Protein AF-A0A8K1D877-F1 (afdb_monomer)

Solvent-accessible surface area (backbone atoms only — not comparable to full-atom values): 54722 Å² total; per-residue (Å²): 32,33,74,72,31,41,47,39,57,53,47,48,27,34,42,52,29,28,50,46,34,43,74,46,69,36,62,31,89,63,47,50,60,49,40,34,70,77,70,68,47,52,40,46,71,56,49,78,71,59,53,46,71,58,50,52,65,53,57,75,64,58,88,45,86,61,48,51,49,25,51,29,49,63,56,64,44,43,56,71,82,34,34,56,49,47,17,47,48,50,54,45,51,49,53,48,30,50,50,50,29,53,50,33,47,49,52,44,62,64,46,69,82,49,94,52,66,66,64,50,46,55,41,47,54,51,29,38,58,45,70,67,58,61,75,90,59,54,83,60,96,87,61,85,58,64,77,42,53,55,41,44,49,58,55,45,62,58,44,65,74,62,65,67,87,73,83,68,68,56,49,64,51,40,53,52,52,18,71,72,19,53,81,30,20,35,37,21,84,48,57,48,66,64,51,52,62,50,90,53,44,63,30,38,42,83,52,85,90,55,70,70,42,46,28,79,54,58,70,46,78,52,76,48,36,25,72,36,71,68,47,48,49,45,30,52,48,27,35,68,65,43,4,49,61,46,34,71,38,84,66,40,47,76,50,68,27,90,50,52,77,40,76,67,86,87,84,90,88,76,82,85,89,75,100,72,81,92,74,95,51,44,38,43,34,46,38,36,37,41,41,40,50,64,23,20,47,63,59,52,81,89,50,57,41,61,13,72,70,51,47,50,54,54,47,54,50,47,55,55,65,73,69,63,90,67,94,78,61,67,81,52,45,60,49,49,51,49,46,29,68,41,26,27,44,25,38,63,36,22,61,26,28,30,21,32,37,43,34,43,38,29,33,38,49,52,52,57,76,95,48,44,69,61,50,49,54,52,45,52,53,52,42,54,48,52,52,41,34,25,71,37,58,65,83,86,85,70,88,84,71,77,92,82,87,87,64,81,76,82,48,68,46,80,47,76,76,82,94,76,84,77,59,49,42,40,35,37,63,52,67,46,38,26,54,80,84,58,77,29,51,64,61,26,55,52,40,36,75,68,34,59,81,31,32,17,52,43,24,37,33,78,44,67,47,46,50,46,54,40,40,66,68,67,40,58,86,77,39,100,50,45,76,54,50,27,45,53,52,50,53,38,50,31,71,78,48,74,49,77,74,80,71,59,76,60,60,42,41,57,52,47,50,48,55,50,54,58,49,55,58,56,54,65,70,60,74,99,63,87,49,73,65,62,55,51,53,51,48,55,50,48,51,52,47,26,69,62,52,76,38,61,62,51,49,35,72,50,45,64,60,31,64,54,54,45,57,50,55,52,50,42,56,50,48,48,67,80,56,66,51,95,58,46,69,59,51,36,54,52,52,41,66,74,34,62,73,53,53,80,73,34,94,81,58,78,64,55,71,63,55,52,56,63,56,72,63,82,85,89,88,84,88,90,84,87,90,58,69,68,63,44,51,48,52,47,51,56,51,51,54,50,60,53,48,66,62,51,49,20,37,35,17,49,46,22,36,55,49,33,20,44,53,49,36,55,49,40,40,73,70,37,74,59,52,52,75,57,52,67,48,35,47,51,43,49,54,50,51,47,64,72,66,68,45,64,69,58,51,50,42,37,62,77,37,46,71,64,39,53,49,52,51,43,39,50,52,46,50,57,56,42,68,35,94,85,41,48,47,60,52,40,31,34,48,36,24,59,50,52,54,51,50,51,54,47,20,48,53,51,21,43,63,76,48,63,87,61,85,72,78,75,63,53,58,48,53,31,49,54,42,29,34,56,61,30,56,90,73,39,83,56,65,71,73,76,58,46,83,57,60,82,52,93,69,86,51,59,66,58,54,48,49,59,49,53,55,51,50,52,53,47,52,61,48,30,42,55,71,33,77,73,71,66,76,82,78,39,91,51,44,34,39,51,60,47,43,60,72,54,44,36,33,77,57,53,39,94,71,31,49,39,52,26,71,47,68,49,60,87,59,85,81,62,48,39,58,96,73,54,42,41,14,40,82,63,57,36,53,42,90,99,50,54,22,24,29,69,56,32,60,26,39,43,36,68,41,91,49,67,48,66,59,93,90,53,71,82,38,40,37,63,48,43,45,79,69,35,80,77,46,45,48,48,54,81,59,74,43,79,83,64,60,55,43,60,40,29,49,55,56,73,46,37,70,59,52,25,63,75,55,72,33,37,69,40,82,94,13,47,76,56,73,75,37,71,70,51,47,72,66,58,21,49,65,52,56,82,74,114

Secondary structure (DSSP, 8-state):
----HHHHHHHHHHHHHHHHHHHTT--HHHHHHHHHHHH---SHHHHTT--HHHHHHHHTT-SSHHHHHHHHHHTTPPPTHHHHHHHHHHHHHHHHHHHHHHHHHHHHHHHTTSS-HHHHHHHHHHHHHHTT--GGGSPPTTS--HHHHHHHHHHHHHHHTT---PPPPPHHHHHHHGGGTGGGB-B--SS-HHHHS----B-BPPPTT--PBPPSSPPEEEEEEES-HHHHHHHHHHHHHTBHHHHH-GGGGGGT------SSS-----------------EEEEEEEEEEEEEEE---GGG-PBPHHHHHHHHHHHHHHTT--SS--HHHHHHHHHHHHHT-SEEEEE-EEEEEEEEEEEEEES--GGGHHHHHHHHHHHHHHHHHHHHHT--SS-TTSS-----SSS-EEEEPPSSSS--EEEEEEEEESSSTT--SHHHHHHHHHH-GGGPEEEE--SEEEEHHHHHHHH-TTS-TTHHHHHHHHHHHHHHHH-----THHHHHHHHHHHHHHHHHHHHTT--S---HHHHHHHHHHHHHHHHHHSSTHHIIIIITTSHHHHHHHHHHHHHHHHS--TTHHHHHHHHHHHHTTGGGGSTT-TTHHHHHHHHH------------SHHHHHHHHHHHHHHHHTTTHHHHHHHSSHHHHHHHHHHHHHH-GGGSSSHHHHHHHHHHHHHHHT-HHHHHHHHH-HHHHHHHHHHHHHHHHHTSTTTHHHHHHHHHHHHHHHHHHHHHHHHHHHHHT----SSHHHHHHHHHHHHHTTT----TTTTHHHHTS----HHHHHHHHHHHHHHHHHHHHHHTSS--STT-SS-HHHHHHHHT-----B-TTT-PBP--SSTT-SS-B--S-PPPGGGGT-B-TTSSBB----HHHHTTSS-EE-STT---EEGGGGGGG-TTTTTB---------HHHHHHHHHTHHHHHHHHT-BS-GGGPPPTTGGG--HHHHHHHHTT-

Organism: NCBI:txid364589

pLDDT: mean 72.4, std 18.06, range [22.2, 95.62]

Foldseek 3Di:
DQACLLVVVLVVQLVQVCCLCVVLPHHSVQQQVQLCVQPVRRGLVVLQVDAVLSVLLSVLVDPDPSSNQSSCVSSVVHPDVCVLVVLVVQLVLLVVLVVQLVVLLVVLVVCLVDDDQVVNVVSVVSNCVSVVPDPVLDDDPPDRCSVLSVLVVVVVVVVVVVLDDDDADFPLVLCCQFLNNLQQFAAAQFLDLCRRLDDADGFFDRFPPDHWTFDSHAKDKDKFKAFDPVLVVLLVSCQSRAFDSCSDHPCVCVSNDDRHDGDDDDDDDDDDDDPDDDDPKGKMKMKMKIDHFGTWDFADLQRGHTDPVLLVLLQVLLVVVVPDPDDPPPVLLVSLVVSCSHGRFKHFRDRWTKFKMKMKMKMKIRDDPVCVVVVVVVRVVVSSVLVSCLASSDDDPPPDPDDDDDDFDWDWTWDDDDDDDDMIMTITMDMNFFDGRRSRPVSRNVRRNNYSSRMHTRHRRDDIDGVLVSCVPHVVPSHPCSVVSSVSSVVSSCVVRVDPPCPLLPVLLVVLLVVLQVVVVVLLPDDLDQDPVVLVVLLVSQVVSCVSNVDSCSVQVRVQQDVSNLVNLVSNVVCCVVPPDPCNLVNLVSSCSSPPPSVVVHPDRPPVVVSVCSSPDDDDDDDDDDDDPPVVVVVVVLVVLLVLVSLVSSLLSSQLFVQLLVVLLVVCCVPPQCNPDALLSVVLVLLLVCLVVVDVVLVLCCLVPVLVSSLVVLVVVSQVVCPDPVNVVLVSSLVSLVVLLVQLLVLLVVLLVVLVPDPDQPCSQVSSLVSSCVSCVVRTPRDSVSCVVRRPDNPRDSPVVSVSSNVSSVVVSVVSSVVPVPDDQVSRPDGSSNVSSLRNAAFQDADPQASHGFPGRHYPDPAAGDDDAFAQSLSVLDDDPPALARGRDGLLQQLVDQAWDDDPPDDTHRSVPQLVVPPPSVRHDRHRDPDHQLSRLQVCLSCVVVSCVVNVGHCDDNNPRDPVSNPRDSVNRSVRSVVD

Sequence (980 aa):
MAWQEGTEEGDVKAQLLAEAFQKEGLDAGYWLPKVTQLLGIKCREALQNMEYKDYLKLECEVRHPWEKKALQKLLKITDDKASEELQNQNSEKMKQRQEVAKQALKDLTEMLNSQSQDAVREKAEILWKAMEIPKEFWPAPKKPLAGMLEGMQKQLEQQELSAGKRENIPDTEVLRRASGGLALQGIYRSSRPEDVLAKREQLLRVPEGFQLSGPEQGSLLERKEFSSSAAESTFTKSMEQLGFSMSVSAKASFWGINLGVGVDHSSSSQSQDTYQSHSEQSYFCTTMYQYIPLASCSFQRHQLLLSDVALQELQDMEQFLSFTQGEDTPPLLDRCERFFSRFGSHVNQGPLHFGGIFWWKASTKGFRDVQREEMKRQMCGALNNLVRNSYGGFLENAVEFLDVSISGSKASVLGRAGDSSHSTIQLSVINTGGPPDTASLPQWKTGLVSDNTTWCVIDRGFELIPVWDVILCNHRGDFKSVGQMSRALRDAYKELTDQSIATVFGKEIEIAVQEARDFMGTVKAWEVTVDEKKLLILMELKDHLNAKTRSPSVWINVCLSDKALQDFLVNTVRSCQESPPENTSSIKVMLRSLLDPHIYSVKDFPETSFIMQWIFKTEHPLPRSSKVSELGELIKTLQQMKEHIHAIEPALHREVYERTAKDIADDMQGKFPDFQGNRANLEVSILRYLAEQENFEYFKCYLMRPKEFFHKFIALQVQNYCSDESRRLEKFLDSSLNHLYRNILSALSLSTQIVKDRNDREDKVCLWLDEFCRELSEVISLPRSDLKGIEHQEVTDIEFLSSVMADNLAALRDRLKKEFSDADMSSFSRQPHTILAEHFSGCWEQCPFCGAVCTNPMWNHSGHHEVLFHHPRALMGTMWEKTDHLSIDICSNLVATKLKFRFDNGKWIRYKRYRDAGHPFSTWKIHSDSSMQAYWKWFVCHFRTQLEGLYNGKFQGKGEIPEAWRRITKQEALSELDKH

Nearest PDB structures (foldseek):
  4oej-assembly1_A-2  TM=5.749E-01  e=1.511E-08  Pleurotus ostreatus
  6sb5-assembly1_A  TM=3.803E-01  e=6.697E-01  Mus musculus

InterPro domains:
  IPR059914 Interferon-induced very large GTPase 1, N-terminal domain [PF26771] (14-145)
  IPR060179 Interferon-induced very large GTPase 1, C-terminal [PF26772] (843-977)

Mean predicted aligned error: 22.5 Å

Structure (mmCIF, N/CA/C/O backbone):
data_AF-A0A8K1D877-F1
#
_entry.id   AF-A0A8K1D877-F1
#
loop_
_atom_site.group_PDB
_atom_site.id
_atom_site.type_symbol
_atom_site.label_atom_id
_atom_site.label_alt_id
_atom_site.label_comp_id
_atom_site.label_asym_id
_atom_site.label_entity_id
_atom_site.label_seq_id
_atom_site.pdbx_PDB_ins_code
_atom_site.Cartn_x
_atom_site.Cartn_y
_atom_site.Cartn_z
_atom_site.occupancy
_atom_site.B_iso_or_equiv
_atom_site.auth_seq_id
_atom_site.auth_comp_id
_atom_site.auth_asym_id
_atom_site.auth_atom_id
_atom_site.pdbx_PDB_model_num
ATOM 1 N N . MET A 1 1 ? 17.914 -7.169 29.255 1.00 34.78 1 MET A N 1
ATOM 2 C CA . MET A 1 1 ? 17.276 -7.670 28.033 1.00 34.78 1 MET A CA 1
ATOM 3 C C . MET A 1 1 ? 15.766 -7.705 28.242 1.00 34.78 1 MET A C 1
ATOM 5 O O . MET A 1 1 ? 15.307 -8.622 28.873 1.00 34.78 1 MET A O 1
ATOM 9 N N . ALA A 1 2 ? 14.996 -6.695 27.816 1.00 38.03 2 ALA A N 1
ATOM 10 C CA . ALA A 1 2 ? 13.568 -6.866 27.481 1.00 38.03 2 ALA A CA 1
ATOM 11 C C . ALA A 1 2 ? 13.371 -6.351 26.048 1.00 38.03 2 ALA A C 1
ATOM 13 O O . ALA A 1 2 ? 13.753 -5.238 25.758 1.00 38.03 2 ALA A O 1
ATOM 14 N N . TRP A 1 3 ? 12.942 -7.202 25.132 1.00 28.45 3 TRP A N 1
ATOM 15 C CA . TRP A 1 3 ? 12.932 -7.030 23.672 1.00 28.45 3 TRP A CA 1
ATOM 16 C C . TRP A 1 3 ? 12.336 -8.413 23.002 1.00 28.45 3 TRP A C 1
ATOM 18 O O . TRP A 1 3 ? 13.445 -8.931 22.650 1.00 28.45 3 TRP A O 1
ATOM 28 N N . GLN A 1 4 ? 9.724 -9.281 22.640 1.00 34.22 4 GLN A N 1
ATOM 29 C CA . GLN A 1 4 ? 8.889 -10.336 21.976 1.00 34.22 4 GLN A CA 1
ATOM 30 C C . GLN A 1 4 ? 7.492 -9.776 22.143 1.00 34.22 4 GLN A C 1
ATOM 32 O O . GLN A 1 4 ? 6.767 -9.644 21.176 1.00 34.22 4 GLN A O 1
ATOM 37 N N . GLU A 1 5 ? 7.205 -9.248 23.332 1.00 31.19 5 GLU A N 1
ATOM 38 C CA . GLU A 1 5 ? 5.939 -8.653 23.728 1.00 31.19 5 GLU A CA 1
ATOM 39 C C . GLU A 1 5 ? 5.659 -7.253 23.119 1.00 31.19 5 GLU A C 1
ATOM 41 O O . GLU A 1 5 ? 4.508 -6.847 22.969 1.00 31.19 5 GLU A O 1
ATOM 46 N N . GLY A 1 6 ? 6.682 -6.565 22.590 1.00 32.41 6 GLY A N 1
ATOM 47 C CA . GLY A 1 6 ? 6.476 -5.453 21.647 1.00 32.41 6 GLY A CA 1
ATOM 48 C C . GLY A 1 6 ? 5.995 -5.898 20.264 1.00 32.41 6 GLY A C 1
ATOM 49 O O . GLY A 1 6 ? 5.381 -5.111 19.539 1.00 32.41 6 GLY A O 1
ATOM 50 N N . THR A 1 7 ? 6.224 -7.173 19.943 1.00 36.44 7 THR A N 1
ATOM 51 C CA . THR A 1 7 ? 5.429 -7.929 18.976 1.00 36.44 7 THR A CA 1
ATOM 52 C C . THR A 1 7 ? 4.108 -8.312 19.645 1.00 36.44 7 THR A C 1
ATOM 54 O O . THR A 1 7 ? 3.100 -7.809 19.179 1.00 36.44 7 THR A O 1
ATOM 57 N N . GLU A 1 8 ? 4.076 -9.080 20.749 1.00 37.72 8 GLU A N 1
ATOM 58 C CA . GLU A 1 8 ? 2.845 -9.686 21.303 1.00 37.72 8 GLU A CA 1
ATOM 59 C C . GLU A 1 8 ? 1.704 -8.733 21.663 1.00 37.72 8 GLU A C 1
ATOM 61 O O . GLU A 1 8 ? 0.570 -9.157 21.542 1.00 37.72 8 GLU A O 1
ATOM 66 N N . GLU A 1 9 ? 1.872 -7.458 22.019 1.00 37.50 9 GLU A N 1
ATOM 67 C CA . GLU A 1 9 ? 0.668 -6.607 22.134 1.00 37.50 9 GLU A CA 1
ATOM 68 C C . GLU A 1 9 ? 0.002 -6.422 20.761 1.00 37.50 9 GLU A C 1
ATOM 70 O O . GLU A 1 9 ? -1.220 -6.479 20.611 1.00 37.50 9 GLU A O 1
ATOM 75 N N . GLY A 1 10 ? 0.840 -6.224 19.742 1.00 46.88 10 GLY A N 1
ATOM 76 C CA . GLY A 1 10 ? 0.454 -6.189 18.342 1.00 46.88 10 GLY A CA 1
ATOM 77 C C . GLY A 1 10 ? 0.106 -7.569 17.793 1.00 46.88 10 GLY A C 1
ATOM 78 O O . GLY A 1 10 ? -0.756 -7.635 16.932 1.00 46.88 10 GLY A O 1
ATOM 79 N N . ASP A 1 11 ? 0.707 -8.645 18.303 1.00 46.72 11 ASP A N 1
ATOM 80 C CA . ASP A 1 11 ? 0.545 -10.023 17.835 1.00 46.72 11 ASP A CA 1
ATOM 81 C C . ASP A 1 11 ? -0.574 -10.762 18.574 1.00 46.72 11 ASP A C 1
ATOM 83 O O . ASP A 1 11 ? -1.133 -11.681 18.016 1.00 46.72 11 ASP A O 1
ATOM 87 N N . VAL A 1 12 ? -1.009 -10.313 19.753 1.00 49.41 12 VAL A N 1
ATOM 88 C CA . VAL A 1 12 ? -2.240 -10.725 20.452 1.00 49.41 12 VAL A CA 1
ATOM 89 C C . VAL A 1 12 ? -3.412 -9.903 19.940 1.00 49.41 12 VAL A C 1
ATOM 91 O O . VAL A 1 12 ? -4.479 -10.458 19.701 1.00 49.41 12 VAL A O 1
ATOM 94 N N . LYS A 1 13 ? -3.239 -8.603 19.656 1.00 56.50 13 LYS A N 1
ATOM 95 C CA . LYS A 1 13 ? -4.258 -7.840 18.914 1.00 56.50 13 LYS A CA 1
ATOM 96 C C . LYS A 1 13 ? -4.386 -8.344 17.471 1.00 56.50 13 LYS A C 1
ATOM 98 O O . LYS A 1 13 ? -5.515 -8.454 16.987 1.00 56.50 13 LYS A O 1
ATOM 103 N N . ALA A 1 14 ? -3.289 -8.760 16.832 1.00 54.41 14 ALA A N 1
ATOM 104 C CA . ALA A 1 14 ? -3.313 -9.434 15.537 1.00 54.41 14 ALA A CA 1
ATOM 105 C C . ALA A 1 14 ? -3.738 -10.910 15.636 1.00 54.41 14 ALA A C 1
ATOM 107 O O . ALA A 1 14 ? -4.421 -11.360 14.728 1.00 54.41 14 ALA A O 1
ATOM 108 N N . GLN A 1 15 ? -3.463 -11.654 16.712 1.00 62.28 15 GLN A N 1
ATOM 109 C CA . GLN A 1 15 ? -3.983 -13.017 16.907 1.00 62.28 15 GLN A CA 1
ATOM 110 C C . GLN A 1 15 ? -5.476 -12.988 17.212 1.00 62.28 15 GLN A C 1
ATOM 112 O O . GLN A 1 15 ? -6.205 -13.740 16.594 1.00 62.28 15 GLN A O 1
ATOM 117 N N . LEU A 1 16 ? -5.991 -12.077 18.040 1.00 69.62 16 LEU A N 1
ATOM 118 C CA . LEU A 1 16 ? -7.437 -11.885 18.222 1.00 69.62 16 LEU A CA 1
ATOM 119 C C . LEU A 1 16 ? -8.116 -11.472 16.908 1.00 69.62 16 LEU A C 1
ATOM 121 O O . LEU A 1 16 ? -9.245 -11.882 16.629 1.00 69.62 16 LEU A O 1
ATOM 125 N N . LEU A 1 17 ? -7.433 -10.671 16.087 1.00 68.81 17 LEU A N 1
ATOM 126 C CA . LEU A 1 17 ? -7.859 -10.330 14.732 1.00 68.81 17 LEU A CA 1
ATOM 127 C C . LEU A 1 17 ? -7.827 -11.575 13.819 1.00 68.81 17 LEU A C 1
ATOM 129 O O . LEU A 1 17 ? -8.792 -11.825 13.104 1.00 68.81 17 LEU A O 1
ATOM 133 N N . ALA A 1 18 ? -6.774 -12.392 13.892 1.00 67.44 18 ALA A N 1
ATOM 134 C CA . ALA A 1 18 ? -6.556 -13.610 13.112 1.00 67.44 18 ALA A CA 1
ATOM 135 C C . ALA A 1 18 ? -7.530 -14.724 13.488 1.00 67.44 18 ALA A C 1
ATOM 137 O O . ALA A 1 18 ? -8.081 -15.358 12.601 1.00 67.44 18 ALA A O 1
ATOM 138 N N . GLU A 1 19 ? -7.792 -14.924 14.775 1.00 75.19 19 GLU A N 1
ATOM 139 C CA . GLU A 1 19 ? -8.844 -15.771 15.321 1.00 75.19 19 GLU A CA 1
ATOM 140 C C . GLU A 1 19 ? -10.206 -15.312 14.823 1.00 75.19 19 GLU A C 1
ATOM 142 O O . GLU A 1 19 ? -11.042 -16.146 14.504 1.00 75.19 19 GLU A O 1
ATOM 147 N N . ALA A 1 20 ? -10.456 -14.001 14.740 1.00 71.06 20 ALA A N 1
ATOM 148 C CA . ALA A 1 20 ? -11.710 -13.498 14.196 1.00 71.06 20 ALA A CA 1
ATOM 149 C C . ALA A 1 20 ? -11.822 -13.821 12.693 1.00 71.06 20 ALA A C 1
ATOM 151 O O . ALA A 1 20 ? -12.843 -14.366 12.278 1.00 71.06 20 ALA A O 1
ATOM 152 N N . PHE A 1 21 ? -10.759 -13.606 11.907 1.00 72.19 21 PHE A N 1
ATOM 153 C CA . PHE A 1 21 ? -10.670 -14.071 10.516 1.00 72.19 21 PHE A CA 1
ATOM 154 C C . PHE A 1 21 ? -10.911 -15.594 10.407 1.00 72.19 21 PHE A C 1
ATOM 156 O O . PHE A 1 21 ? -11.867 -16.022 9.759 1.00 72.19 21 PHE A O 1
ATOM 163 N N . GLN A 1 22 ? -10.126 -16.412 11.109 1.00 70.56 22 GLN A N 1
ATOM 164 C CA . GLN A 1 22 ? -10.186 -17.879 11.097 1.00 70.56 22 GLN A CA 1
ATOM 165 C C . GLN A 1 22 ? -11.528 -18.434 11.592 1.00 70.56 22 GLN A C 1
ATOM 167 O O . GLN A 1 22 ? -12.012 -19.424 11.047 1.00 70.56 22 GLN A O 1
ATOM 172 N N . LYS A 1 23 ? -12.167 -17.794 12.577 1.00 77.62 23 LYS A N 1
ATOM 173 C CA . LYS A 1 23 ? -13.489 -18.173 13.103 1.00 77.62 23 LYS A CA 1
ATOM 174 C C . LYS A 1 23 ? -14.589 -18.075 12.048 1.00 77.62 23 LYS A C 1
ATOM 176 O O . LYS A 1 23 ? -15.545 -18.847 12.092 1.00 77.62 23 LYS A O 1
ATOM 181 N N . GLU A 1 24 ? -14.441 -17.160 11.097 1.00 69.31 24 GLU A N 1
ATOM 182 C CA . GLU A 1 24 ? -15.329 -17.039 9.939 1.00 69.31 24 GLU A CA 1
ATOM 183 C C . GLU A 1 24 ? -14.809 -17.812 8.710 1.00 69.31 24 GLU A C 1
ATOM 185 O O . GLU A 1 24 ? -15.444 -17.817 7.659 1.00 69.31 24 GLU A O 1
ATOM 190 N N . GLY A 1 25 ? -13.688 -18.529 8.855 1.00 66.81 25 GLY A N 1
ATOM 191 C CA . GLY A 1 25 ? -13.054 -19.364 7.831 1.00 66.81 25 GLY A CA 1
ATOM 192 C C . GLY A 1 25 ? -11.971 -18.660 7.009 1.00 66.81 25 GLY A C 1
ATOM 193 O O . GLY A 1 25 ? -11.380 -19.282 6.130 1.00 66.81 25 GLY A O 1
ATOM 194 N N . LEU A 1 26 ? -11.693 -17.380 7.267 1.00 70.81 26 LEU A N 1
ATOM 195 C CA . LEU A 1 26 ? -10.720 -16.593 6.511 1.00 70.81 26 LEU A CA 1
ATOM 196 C C . LEU A 1 26 ? -9.282 -16.925 6.916 1.00 70.81 26 LEU A C 1
ATOM 198 O O . LEU A 1 26 ? -8.920 -16.960 8.091 1.00 70.81 26 LEU A O 1
ATOM 202 N N . ASP A 1 27 ? -8.439 -17.097 5.905 1.00 76.12 27 ASP A N 1
ATOM 203 C CA . ASP A 1 27 ? -6.994 -17.278 6.035 1.00 76.12 27 ASP A CA 1
ATOM 204 C C . ASP A 1 27 ? -6.332 -16.012 6.600 1.00 76.12 27 ASP A C 1
ATOM 206 O O . ASP A 1 27 ? -6.022 -15.062 5.876 1.00 76.12 27 ASP A O 1
ATOM 210 N N . ALA A 1 28 ? -6.101 -16.007 7.911 1.00 67.12 28 ALA A N 1
ATOM 211 C CA . ALA A 1 28 ? -5.434 -14.908 8.595 1.00 67.12 28 ALA A CA 1
ATOM 212 C C . ALA A 1 28 ? -4.043 -14.586 8.021 1.00 67.12 28 ALA A C 1
ATOM 214 O O . ALA A 1 28 ? -3.682 -13.415 7.988 1.00 67.12 28 ALA A O 1
ATOM 215 N N . GLY A 1 29 ? -3.291 -15.574 7.518 1.00 65.19 29 GLY A N 1
ATOM 216 C CA . GLY A 1 29 ? -1.961 -15.349 6.935 1.00 65.19 29 GLY A CA 1
ATOM 217 C C . GLY A 1 29 ? -1.996 -14.466 5.684 1.00 65.19 29 GLY A C 1
ATOM 218 O O . GLY A 1 29 ? -1.035 -13.754 5.397 1.00 65.19 29 GLY A O 1
ATOM 219 N N . TYR A 1 30 ? -3.126 -14.451 4.976 1.00 70.38 30 TYR A N 1
ATOM 220 C CA . TYR A 1 30 ? -3.391 -13.529 3.875 1.00 70.38 30 TYR A CA 1
ATOM 221 C C . TYR A 1 30 ? -4.120 -12.254 4.321 1.00 70.38 30 TYR A C 1
ATOM 223 O O . TYR A 1 30 ? -3.775 -11.155 3.879 1.00 70.38 30 TYR A O 1
ATOM 231 N N . TRP A 1 31 ? -5.111 -12.379 5.208 1.00 75.56 31 TRP A N 1
ATOM 232 C CA . TRP A 1 31 ? -6.001 -11.271 5.551 1.00 75.56 31 TRP A CA 1
ATOM 233 C C . TRP A 1 31 ? -5.418 -10.278 6.567 1.00 75.56 31 TRP A C 1
ATOM 235 O O . TRP A 1 31 ? -5.614 -9.081 6.366 1.00 75.56 31 TRP A O 1
ATOM 245 N N . LEU A 1 32 ? -4.628 -10.696 7.570 1.00 71.12 32 LEU A N 1
ATOM 246 C CA . LEU A 1 32 ? -3.938 -9.763 8.487 1.00 71.12 32 LEU A CA 1
ATOM 247 C C . LEU A 1 32 ? -3.067 -8.750 7.729 1.00 71.12 32 LEU A C 1
ATOM 249 O O . LEU A 1 32 ? -3.300 -7.550 7.888 1.00 71.12 32 LEU A O 1
ATOM 253 N N . PRO A 1 33 ? -2.118 -9.177 6.864 1.00 66.81 33 PRO A N 1
ATOM 254 C CA . PRO A 1 33 ? -1.275 -8.237 6.133 1.00 66.81 33 PRO A CA 1
ATOM 255 C C . PRO A 1 33 ? -2.088 -7.276 5.268 1.00 66.81 33 PRO A C 1
ATOM 257 O O . PRO A 1 33 ? -1.764 -6.093 5.214 1.00 66.81 33 PRO A O 1
ATOM 260 N N . LYS A 1 34 ? -3.168 -7.743 4.627 1.00 67.56 34 LYS A N 1
ATOM 261 C CA . LYS A 1 34 ? -4.029 -6.901 3.783 1.00 67.56 34 LYS A CA 1
ATOM 262 C C . LYS A 1 34 ? -4.847 -5.889 4.573 1.00 67.56 34 LYS A C 1
ATOM 264 O O . LYS A 1 34 ? -4.922 -4.730 4.171 1.00 67.56 34 LYS A O 1
ATOM 269 N N . VAL A 1 35 ? -5.393 -6.286 5.713 1.00 70.75 35 VAL A N 1
ATOM 270 C CA . VAL A 1 35 ? -6.169 -5.420 6.611 1.00 70.75 35 VAL A CA 1
ATOM 271 C C . VAL A 1 35 ? -5.268 -4.369 7.257 1.00 70.75 35 VAL A C 1
ATOM 273 O O . VAL A 1 35 ? -5.590 -3.180 7.241 1.00 70.75 35 VAL A O 1
ATOM 276 N N . THR A 1 36 ? -4.077 -4.764 7.705 1.00 69.94 36 THR A N 1
ATOM 277 C CA . THR A 1 36 ? -3.060 -3.829 8.196 1.00 69.94 36 THR A CA 1
ATOM 278 C C . THR A 1 36 ? -2.547 -2.893 7.093 1.00 69.94 36 THR A C 1
ATOM 280 O O . THR A 1 36 ? -2.396 -1.701 7.344 1.00 69.94 36 THR A O 1
ATOM 283 N N . GLN A 1 37 ? -2.323 -3.382 5.867 1.00 62.22 37 GLN A N 1
ATOM 284 C CA . GLN A 1 37 ? -1.791 -2.588 4.748 1.00 62.22 37 GLN A CA 1
ATOM 285 C C . GLN A 1 37 ? -2.801 -1.588 4.166 1.00 62.22 37 GLN A C 1
ATOM 287 O O . GLN A 1 37 ? -2.418 -0.473 3.821 1.00 62.22 37 GLN A O 1
ATOM 292 N N . LEU A 1 38 ? -4.068 -1.981 4.007 1.00 48.78 38 LEU A N 1
ATOM 293 C CA . LEU A 1 38 ? -5.081 -1.177 3.308 1.00 48.78 38 LEU A CA 1
ATOM 294 C C . LEU A 1 38 ? -5.890 -0.271 4.242 1.00 48.78 38 LEU A C 1
ATOM 296 O O . LEU A 1 38 ? -6.444 0.730 3.782 1.00 48.78 38 LEU A O 1
ATOM 300 N N . LEU A 1 39 ? -5.973 -0.625 5.530 1.00 58.31 39 LEU A N 1
ATOM 301 C CA . LEU A 1 39 ? -6.818 0.048 6.524 1.00 58.31 39 LEU A CA 1
ATOM 302 C C . LEU A 1 39 ? -6.059 0.526 7.769 1.00 58.31 39 LEU A C 1
ATOM 304 O O . LEU A 1 39 ? -6.634 1.233 8.590 1.00 58.31 39 LEU A O 1
ATOM 308 N N . GLY A 1 40 ? -4.802 0.112 7.960 1.00 61.50 40 GLY A N 1
ATOM 309 C CA . GLY A 1 40 ? -4.055 0.361 9.199 1.00 61.50 40 GLY A CA 1
ATOM 310 C C . GLY A 1 40 ? -4.532 -0.466 10.403 1.00 61.50 40 GLY A C 1
ATOM 311 O O . GLY A 1 40 ? -4.009 -0.296 11.504 1.00 61.50 40 GLY A O 1
ATOM 312 N N . ILE A 1 41 ? -5.504 -1.366 10.220 1.00 71.94 41 ILE A N 1
ATOM 313 C CA . ILE A 1 41 ? -6.131 -2.117 11.312 1.00 71.94 41 ILE A CA 1
ATOM 314 C C . ILE A 1 41 ? -5.229 -3.270 11.761 1.00 71.94 41 ILE A C 1
ATOM 316 O O . ILE A 1 41 ? -4.844 -4.133 10.969 1.00 71.94 41 ILE A O 1
ATOM 320 N N . LYS A 1 42 ? -4.909 -3.265 13.060 1.00 61.25 42 LYS A N 1
ATOM 321 C CA . LYS A 1 42 ? -4.060 -4.255 13.747 1.00 61.25 42 LYS A CA 1
ATOM 322 C C . LYS A 1 42 ? -4.743 -4.928 14.948 1.00 61.25 42 LYS A C 1
ATOM 324 O O . LYS A 1 42 ? -4.117 -5.732 15.622 1.00 61.25 42 LYS A O 1
ATOM 329 N N . CYS A 1 43 ? -6.003 -4.595 15.237 1.00 68.44 43 CYS A N 1
ATOM 330 C CA . CYS A 1 43 ? -6.767 -5.168 16.346 1.00 68.44 43 CYS A CA 1
ATOM 331 C C . CYS A 1 43 ? -8.191 -5.547 15.928 1.00 68.44 43 CYS A C 1
ATOM 333 O O . CYS A 1 43 ? -8.791 -4.930 15.042 1.00 68.44 43 CYS A O 1
ATOM 335 N N . ARG A 1 44 ? -8.741 -6.563 16.594 1.00 66.00 44 ARG A N 1
ATOM 336 C CA . ARG A 1 44 ? -10.090 -7.097 16.362 1.00 66.00 44 ARG A CA 1
ATOM 337 C C . ARG A 1 44 ? -11.189 -6.082 16.673 1.00 66.00 44 ARG A C 1
ATOM 339 O O . ARG A 1 44 ? -12.235 -6.078 16.034 1.00 66.00 44 ARG A O 1
ATOM 346 N N . GLU A 1 45 ? -10.959 -5.211 17.644 1.00 66.38 45 GLU A N 1
ATOM 347 C CA . GLU A 1 45 ? -11.933 -4.244 18.150 1.00 66.38 45 GLU A CA 1
ATOM 348 C C . GLU A 1 45 ? -12.235 -3.186 17.084 1.00 66.38 45 GLU A C 1
ATOM 350 O O . GLU A 1 45 ? -13.388 -2.798 16.906 1.00 66.38 45 GLU A O 1
ATOM 355 N N . ALA A 1 46 ? -11.224 -2.800 16.297 1.00 62.75 46 ALA A N 1
ATOM 356 C CA . ALA A 1 46 ? -11.382 -1.884 15.175 1.00 62.75 46 ALA A CA 1
ATOM 357 C C . ALA A 1 46 ? -12.240 -2.462 14.033 1.00 62.75 46 ALA A C 1
ATOM 359 O O . ALA A 1 46 ? -12.895 -1.683 13.345 1.00 62.75 46 ALA A O 1
ATOM 360 N N . LEU A 1 47 ? -12.343 -3.794 13.879 1.00 62.00 47 LEU A N 1
ATOM 361 C CA . LEU A 1 47 ? -13.294 -4.399 12.930 1.00 62.00 47 LEU A CA 1
ATOM 362 C C . LEU A 1 47 ? -14.749 -4.017 13.243 1.00 62.00 47 LEU A C 1
ATOM 364 O O . LEU A 1 47 ? -15.566 -3.933 12.333 1.00 62.00 47 LEU A O 1
ATOM 368 N N . GLN A 1 48 ? -15.080 -3.769 14.516 1.00 58.59 48 GLN A N 1
ATOM 369 C CA . GLN A 1 48 ? -16.438 -3.401 14.937 1.00 58.59 48 GLN A CA 1
ATOM 370 C C . GLN A 1 48 ? -16.774 -1.926 14.669 1.00 58.59 48 GLN A C 1
ATOM 372 O O . GLN A 1 48 ? -17.945 -1.557 14.725 1.00 58.59 48 GLN A O 1
ATOM 377 N N . ASN A 1 49 ? -15.762 -1.107 14.365 1.00 54.22 49 ASN A N 1
ATOM 378 C CA . ASN A 1 49 ? -15.895 0.308 14.017 1.00 54.22 49 ASN A CA 1
ATOM 379 C C . ASN A 1 49 ? -15.735 0.560 12.506 1.00 54.22 49 ASN A C 1
ATOM 381 O O . ASN A 1 49 ? -15.704 1.716 12.092 1.00 54.22 49 ASN A O 1
ATOM 385 N N . MET A 1 50 ? -15.597 -0.488 11.684 1.00 52.28 50 MET A N 1
ATOM 386 C CA . MET A 1 50 ? -15.438 -0.318 10.242 1.00 52.28 50 MET A CA 1
ATOM 387 C C . MET A 1 50 ? -16.744 0.062 9.556 1.00 52.28 50 MET A C 1
ATOM 389 O O . MET A 1 50 ? -17.761 -0.622 9.670 1.00 52.28 50 MET A O 1
ATOM 393 N N . GLU A 1 51 ? -16.674 1.122 8.761 1.00 48.25 51 GLU A N 1
ATOM 394 C CA . GLU A 1 51 ? -17.712 1.465 7.801 1.00 48.25 51 GLU A CA 1
ATOM 395 C C . GLU A 1 51 ? -17.557 0.600 6.540 1.00 48.25 51 GLU A C 1
ATOM 397 O O . GLU A 1 51 ? -16.469 0.117 6.218 1.00 48.25 51 GLU A O 1
ATOM 402 N N . TYR A 1 52 ? -18.630 0.426 5.763 1.00 45.84 52 TYR A N 1
ATOM 403 C CA . TYR A 1 52 ? -18.589 -0.409 4.552 1.00 45.84 52 TYR A CA 1
ATOM 404 C C . TYR A 1 52 ? -17.523 0.065 3.532 1.00 45.84 52 TYR A C 1
ATOM 406 O O . TYR A 1 52 ? -16.968 -0.737 2.781 1.00 45.84 52 TYR A O 1
ATOM 414 N N . LYS A 1 53 ? -17.159 1.356 3.544 1.00 42.81 53 LYS A N 1
ATOM 415 C CA . LYS A 1 53 ? -16.023 1.911 2.785 1.00 42.81 53 LYS A CA 1
ATOM 416 C C . LYS A 1 53 ? -14.729 1.109 2.977 1.00 42.81 53 LYS A C 1
ATOM 418 O O . LYS A 1 53 ? -13.946 0.954 2.041 1.00 42.81 53 LYS A O 1
ATOM 423 N N . ASP A 1 54 ? -14.489 0.636 4.193 1.00 56.25 54 ASP A N 1
ATOM 424 C CA . ASP A 1 54 ? -13.278 -0.093 4.546 1.00 56.25 54 ASP A CA 1
ATOM 425 C C . ASP A 1 54 ? -13.391 -1.577 4.184 1.00 56.25 54 ASP A C 1
ATOM 427 O O . ASP A 1 54 ? -12.422 -2.156 3.692 1.00 56.25 54 ASP A O 1
ATOM 431 N N . TYR A 1 55 ? -14.600 -2.147 4.254 1.00 58.50 55 TYR A N 1
ATOM 432 C CA . TYR A 1 55 ? -14.909 -3.451 3.660 1.00 58.50 55 TYR A CA 1
ATOM 433 C C . TYR A 1 55 ? -14.591 -3.493 2.153 1.00 58.50 55 TYR A C 1
ATOM 435 O O . TYR A 1 55 ? -13.872 -4.395 1.738 1.00 58.50 55 TYR A O 1
ATOM 443 N N . LEU A 1 56 ? -14.998 -2.500 1.346 1.00 44.34 56 LEU A N 1
ATOM 444 C CA . LEU A 1 56 ? -14.710 -2.452 -0.107 1.00 44.34 56 LEU A CA 1
ATOM 445 C C . LEU A 1 56 ? -13.225 -2.620 -0.452 1.00 44.34 56 LEU A C 1
ATOM 447 O O . LEU A 1 56 ? -12.864 -3.280 -1.428 1.00 44.34 56 LEU A O 1
ATOM 451 N N . LYS A 1 57 ? -12.345 -2.005 0.347 1.00 55.66 57 LYS A N 1
ATOM 452 C CA . LYS A 1 57 ? -10.893 -2.068 0.134 1.00 55.66 57 LYS A CA 1
ATOM 453 C C . LYS A 1 57 ? -10.369 -3.492 0.348 1.00 55.66 57 LYS A C 1
ATOM 455 O O . LYS A 1 57 ? -9.476 -3.913 -0.383 1.00 55.66 57 LYS A O 1
ATOM 460 N N . LEU A 1 58 ? -10.940 -4.227 1.307 1.00 59.84 58 LEU A N 1
ATOM 461 C CA . LEU A 1 58 ? -10.667 -5.651 1.537 1.00 59.84 58 LEU A CA 1
ATOM 462 C C . LEU A 1 58 ? -11.325 -6.532 0.477 1.00 59.84 58 LEU A C 1
ATOM 464 O O . LEU A 1 58 ? -10.725 -7.498 0.023 1.00 59.84 58 LEU A O 1
ATOM 468 N N . GLU A 1 59 ? -12.533 -6.182 0.047 1.00 51.53 59 GLU A N 1
ATOM 469 C CA . GLU A 1 59 ? -13.290 -6.920 -0.960 1.00 51.53 59 GLU A CA 1
ATOM 470 C C . GLU A 1 59 ? -12.507 -7.015 -2.283 1.00 51.53 59 GLU A C 1
ATOM 472 O O . GLU A 1 59 ? -12.417 -8.080 -2.894 1.00 51.53 59 GLU A O 1
ATOM 477 N N . CYS A 1 60 ? -11.799 -5.937 -2.642 1.00 44.62 60 CYS A N 1
ATOM 478 C CA . CYS A 1 60 ? -10.842 -5.897 -3.751 1.00 44.62 60 CYS A CA 1
ATOM 479 C C . CYS A 1 60 ? -9.691 -6.928 -3.660 1.00 44.62 60 CYS A C 1
ATOM 481 O O . CYS A 1 60 ? -8.983 -7.119 -4.652 1.00 44.62 60 CYS A O 1
ATOM 483 N N . GLU A 1 61 ? -9.416 -7.530 -2.498 1.00 56.03 61 GLU A N 1
ATOM 484 C CA . GLU A 1 61 ? -8.391 -8.566 -2.268 1.00 56.03 61 GLU A CA 1
ATOM 485 C C . GLU A 1 61 ? -8.974 -9.995 -2.208 1.00 56.03 61 GLU A C 1
ATOM 487 O O . GLU A 1 61 ? -8.218 -10.945 -2.023 1.00 56.03 61 GLU A O 1
ATOM 492 N N . VAL A 1 62 ? -10.288 -10.195 -2.380 1.00 56.75 62 VAL A N 1
ATOM 493 C CA . VAL A 1 62 ? -10.898 -11.537 -2.314 1.00 56.75 62 VAL A CA 1
ATOM 494 C C . VAL A 1 62 ? -10.296 -12.486 -3.361 1.00 56.75 62 VAL A C 1
ATOM 496 O O . VAL A 1 62 ? -10.324 -12.211 -4.562 1.00 56.75 62 VAL A O 1
ATOM 499 N N . ARG A 1 63 ? -9.794 -13.646 -2.912 1.00 48.31 63 ARG A N 1
ATOM 500 C CA . ARG A 1 63 ? -9.254 -14.714 -3.775 1.00 48.31 63 ARG A CA 1
ATOM 501 C C . ARG A 1 63 ? -10.330 -15.736 -4.137 1.00 48.31 63 ARG A C 1
ATOM 503 O O . ARG A 1 63 ? -10.277 -16.330 -5.216 1.00 48.31 63 ARG A O 1
ATOM 510 N N . HIS A 1 64 ? -11.303 -15.959 -3.250 1.00 46.81 64 HIS A N 1
ATOM 511 C CA . HIS A 1 64 ? -12.369 -16.949 -3.425 1.00 46.81 64 HIS A CA 1
ATOM 512 C C . HIS A 1 64 ? -13.759 -16.383 -3.070 1.00 46.81 64 HIS A C 1
ATOM 514 O O . HIS A 1 64 ? -13.897 -15.763 -2.021 1.00 46.81 64 HIS A O 1
ATOM 520 N N . PRO A 1 65 ? -14.833 -16.647 -3.850 1.00 41.47 65 PRO A N 1
ATOM 521 C CA . PRO A 1 65 ? -16.157 -16.038 -3.626 1.00 41.47 65 PRO A CA 1
ATOM 522 C C . PRO A 1 65 ? -16.805 -16.274 -2.250 1.00 41.47 65 PRO A C 1
ATOM 524 O O . PRO A 1 65 ? -17.730 -15.556 -1.883 1.00 41.47 65 PRO A O 1
ATOM 527 N N . TRP A 1 66 ? -16.347 -17.266 -1.482 1.00 52.06 66 TRP A N 1
ATOM 528 C CA . TRP A 1 66 ? -16.804 -17.494 -0.109 1.00 52.06 66 TRP A CA 1
ATOM 529 C C . TRP A 1 66 ? -16.069 -16.615 0.919 1.00 52.06 66 TRP A C 1
ATOM 531 O O . TRP A 1 66 ? -16.653 -16.301 1.952 1.00 52.06 66 TRP A O 1
ATOM 541 N N . GLU A 1 67 ? -14.842 -16.148 0.636 1.00 58.78 67 GLU A N 1
ATOM 542 C CA . GLU A 1 67 ? -14.132 -15.193 1.503 1.00 58.78 67 GLU A CA 1
ATOM 543 C C . GLU A 1 67 ? -14.901 -13.864 1.578 1.00 58.78 67 GLU A C 1
ATOM 545 O O . GLU A 1 67 ? -14.948 -13.249 2.634 1.00 58.78 67 GLU A O 1
ATOM 550 N N . LYS A 1 68 ? -15.591 -13.461 0.500 1.00 57.47 68 LYS A N 1
ATOM 551 C CA . LYS A 1 68 ? -16.517 -12.313 0.493 1.00 57.47 68 LYS A CA 1
ATOM 552 C C . LYS A 1 68 ? -17.609 -12.457 1.563 1.00 57.47 68 LYS A C 1
ATOM 554 O O . LYS A 1 68 ? -17.761 -11.576 2.404 1.00 57.47 68 LYS A O 1
ATOM 559 N N . LYS A 1 69 ? -18.292 -13.607 1.603 1.00 56.16 69 LYS A N 1
ATOM 560 C CA . LYS A 1 69 ? -19.328 -13.920 2.607 1.00 56.16 69 LYS A CA 1
ATOM 561 C C . LYS A 1 69 ? -18.768 -14.014 4.027 1.00 56.16 69 LYS A C 1
ATOM 563 O O . LYS A 1 69 ? -19.388 -13.540 4.974 1.00 56.16 69 LYS A O 1
ATOM 568 N N . ALA A 1 70 ? -17.579 -14.590 4.182 1.00 62.62 70 ALA A N 1
ATOM 569 C CA . ALA A 1 70 ? -16.907 -14.673 5.473 1.00 62.62 70 ALA A CA 1
ATOM 570 C C . ALA A 1 70 ? -16.430 -13.297 5.980 1.00 62.62 70 ALA A C 1
ATOM 572 O O . ALA A 1 70 ? -16.551 -13.016 7.170 1.00 62.62 70 ALA A O 1
ATOM 573 N N . LEU A 1 71 ? -15.957 -12.409 5.093 1.00 67.75 71 LEU A N 1
ATOM 574 C CA . LEU A 1 71 ? -15.599 -11.023 5.420 1.00 67.75 71 LEU A CA 1
ATOM 575 C C . LEU A 1 71 ? -16.829 -10.243 5.864 1.00 67.75 71 LEU A C 1
ATOM 577 O O . LEU A 1 71 ? -16.795 -9.591 6.900 1.00 67.75 71 LEU A O 1
ATOM 581 N N . GLN A 1 72 ? -17.926 -10.355 5.115 1.00 63.47 72 GLN A N 1
ATOM 582 C CA . GLN A 1 72 ? -19.211 -9.782 5.500 1.00 63.47 72 GLN A CA 1
ATOM 583 C C . GLN A 1 72 ? -19.577 -10.239 6.929 1.00 63.47 72 GLN A C 1
ATOM 585 O O . GLN A 1 72 ? -19.660 -9.419 7.850 1.00 63.47 72 GLN A O 1
ATOM 590 N N . LYS A 1 73 ? -19.657 -11.559 7.149 1.00 67.19 73 LYS A N 1
ATOM 591 C CA . LYS A 1 73 ? -20.029 -12.188 8.428 1.00 67.19 73 LYS A CA 1
ATOM 592 C C . LYS A 1 73 ? -19.122 -11.781 9.601 1.00 67.19 73 LYS A C 1
ATOM 594 O O . LYS A 1 73 ? -19.636 -11.489 10.682 1.00 67.19 73 LYS A O 1
ATOM 599 N N . LEU A 1 74 ? -17.810 -11.668 9.380 1.00 70.56 74 LEU A N 1
ATOM 600 C CA . LEU A 1 74 ? -16.822 -11.173 10.352 1.00 70.56 74 LEU A CA 1
ATOM 601 C C . LEU A 1 74 ? -17.111 -9.742 10.817 1.00 70.56 74 LEU A C 1
ATOM 603 O O . LEU A 1 74 ? -17.036 -9.437 12.008 1.00 70.56 74 LEU A O 1
ATOM 607 N N . LEU A 1 75 ? -17.474 -8.870 9.879 1.00 64.69 75 LEU A N 1
ATOM 608 C CA . LEU A 1 75 ? -17.803 -7.469 10.143 1.00 64.69 75 LEU A CA 1
ATOM 609 C C . LEU A 1 75 ? -19.249 -7.276 10.621 1.00 64.69 75 LEU A C 1
ATOM 611 O O . LEU A 1 75 ? -19.685 -6.147 10.830 1.00 64.69 75 LEU A O 1
ATOM 615 N N . LYS A 1 76 ? -20.003 -8.372 10.793 1.00 60.06 76 LYS A N 1
ATOM 616 C CA . LYS A 1 76 ? -21.457 -8.397 11.039 1.00 60.06 76 LYS A CA 1
ATOM 617 C C . LYS A 1 76 ? -22.285 -7.763 9.903 1.00 60.06 76 LYS A C 1
ATOM 619 O O . LYS A 1 76 ? -23.499 -7.608 10.048 1.00 60.06 76 LYS A O 1
ATOM 624 N N . ILE A 1 77 ? -21.660 -7.462 8.761 1.00 53.31 77 ILE A N 1
ATOM 625 C CA . ILE A 1 77 ? -22.332 -7.139 7.498 1.00 53.31 77 ILE A CA 1
ATOM 626 C C . ILE A 1 77 ? -22.978 -8.446 7.035 1.00 53.31 77 ILE A C 1
ATOM 628 O O . ILE A 1 77 ? -22.304 -9.458 6.886 1.00 53.31 77 ILE A O 1
ATOM 632 N N . THR A 1 78 ? -24.299 -8.508 6.954 1.00 37.84 78 THR A N 1
ATOM 633 C CA . THR A 1 78 ? -24.968 -9.809 7.073 1.00 37.84 78 THR A CA 1
ATOM 634 C C . THR A 1 78 ? -25.192 -10.483 5.713 1.00 37.84 78 THR A C 1
ATOM 636 O O . THR A 1 78 ? -25.536 -9.830 4.735 1.00 37.84 78 THR A O 1
ATOM 639 N N . ASP A 1 79 ? -24.967 -11.799 5.653 1.00 34.56 79 ASP A N 1
ATOM 640 C CA . ASP A 1 79 ? -24.987 -12.596 4.415 1.00 34.56 79 ASP A CA 1
ATOM 641 C C . ASP A 1 79 ? -26.404 -12.707 3.799 1.00 34.56 79 ASP A C 1
ATOM 643 O O . ASP A 1 79 ? -27.393 -12.724 4.532 1.00 34.56 79 ASP A O 1
ATOM 647 N N . ASP A 1 80 ? -26.487 -12.786 2.464 1.00 37.06 80 ASP A N 1
ATOM 648 C CA . ASP A 1 80 ? -27.622 -12.564 1.535 1.00 37.06 80 ASP A CA 1
ATOM 649 C C . ASP A 1 80 ? -29.028 -12.324 2.135 1.00 37.06 80 ASP A C 1
ATOM 651 O O . ASP A 1 80 ? -29.610 -11.263 1.914 1.00 37.06 80 ASP A O 1
ATOM 655 N N . LYS A 1 81 ? -29.594 -13.260 2.912 1.00 34.66 81 LYS A N 1
ATOM 656 C CA . LYS A 1 81 ? -30.925 -13.095 3.545 1.00 34.66 81 LYS A CA 1
ATOM 657 C C . LYS A 1 81 ? -31.012 -11.927 4.524 1.00 34.66 81 LYS A C 1
ATOM 659 O O . LYS A 1 81 ? -32.075 -11.349 4.701 1.00 34.66 81 LYS A O 1
ATOM 664 N N . ALA A 1 82 ? -29.905 -11.605 5.176 1.00 35.97 82 ALA A N 1
ATOM 665 C CA . ALA A 1 82 ? -29.781 -10.428 6.015 1.00 35.97 82 ALA A CA 1
ATOM 666 C C . ALA A 1 82 ? -28.895 -9.351 5.360 1.00 35.97 82 ALA A C 1
ATOM 668 O O . ALA A 1 82 ? -28.653 -8.318 5.974 1.00 35.97 82 ALA A O 1
ATOM 669 N N . SER A 1 83 ? -28.520 -9.524 4.085 1.00 35.38 83 SER A N 1
ATOM 670 C CA . SER A 1 83 ? -28.228 -8.380 3.218 1.00 35.38 83 SER A CA 1
ATOM 671 C C . SER A 1 83 ? -29.533 -7.626 2.965 1.00 35.38 83 SER A C 1
ATOM 673 O O . SER A 1 83 ? -29.582 -6.435 3.241 1.00 35.38 83 SER A O 1
ATOM 675 N N . GLU A 1 84 ? -30.640 -8.312 2.636 1.00 37.41 84 GLU A N 1
ATOM 676 C CA . GLU A 1 84 ? -31.984 -7.697 2.636 1.00 37.41 84 GLU A CA 1
ATOM 677 C C . GLU A 1 84 ? -32.315 -7.038 3.989 1.00 37.41 84 GLU A C 1
ATOM 679 O O . GLU A 1 84 ? -32.814 -5.917 4.027 1.00 37.41 84 GLU A O 1
ATOM 684 N N . GLU A 1 85 ? -32.018 -7.688 5.120 1.00 37.88 85 GLU A N 1
ATOM 685 C CA . GLU A 1 85 ? -32.305 -7.129 6.450 1.00 37.88 85 GLU A CA 1
ATOM 686 C C . GLU A 1 85 ? -31.379 -5.956 6.831 1.00 37.88 85 GLU A C 1
ATOM 688 O O . GLU A 1 85 ? -31.847 -4.989 7.426 1.00 37.88 85 GLU A O 1
ATOM 693 N N . LEU A 1 86 ? -30.101 -5.961 6.434 1.00 39.75 86 LEU A N 1
ATOM 694 C CA . LEU A 1 86 ? -29.179 -4.835 6.623 1.00 39.75 86 LEU A CA 1
ATOM 695 C C . LEU A 1 86 ? -29.503 -3.667 5.681 1.00 39.75 86 LEU A C 1
ATOM 697 O O . LEU A 1 86 ? -29.438 -2.515 6.096 1.00 39.75 86 LEU A O 1
ATOM 701 N N . GLN A 1 87 ? -29.912 -3.945 4.445 1.00 45.00 87 GLN A N 1
ATOM 702 C CA . GLN A 1 87 ? -30.420 -2.964 3.485 1.00 45.00 87 GLN A CA 1
ATOM 703 C C . GLN A 1 87 ? -31.726 -2.334 3.970 1.00 45.00 87 GLN A C 1
ATOM 705 O O . GLN A 1 87 ? -31.880 -1.112 3.900 1.00 45.00 87 GLN A O 1
ATOM 710 N N . ASN A 1 88 ? -32.643 -3.143 4.511 1.00 47.91 88 ASN A N 1
ATOM 711 C CA . ASN A 1 88 ? -33.855 -2.670 5.169 1.00 47.91 88 ASN A CA 1
ATOM 712 C C . ASN A 1 88 ? -33.495 -1.825 6.390 1.00 47.91 88 ASN A C 1
ATOM 714 O O . ASN A 1 88 ? -33.935 -0.685 6.460 1.00 47.91 88 ASN A O 1
ATOM 718 N N . GLN A 1 89 ? -32.614 -2.294 7.278 1.00 48.00 89 GLN A N 1
ATOM 719 C CA . GLN A 1 89 ? -32.142 -1.511 8.421 1.00 48.00 89 GLN A CA 1
ATOM 720 C C . GLN A 1 89 ? -31.425 -0.218 8.014 1.00 48.00 89 GLN A C 1
ATOM 722 O O . GLN A 1 89 ? -31.575 0.779 8.706 1.00 48.00 89 GLN A O 1
ATOM 727 N N . ASN A 1 90 ? -30.637 -0.188 6.939 1.00 48.81 90 ASN A N 1
ATOM 728 C CA . ASN A 1 90 ? -29.963 1.026 6.468 1.00 48.81 90 ASN A CA 1
ATOM 729 C C . ASN A 1 90 ? -30.979 2.006 5.867 1.00 48.81 90 ASN A C 1
ATOM 731 O O . ASN A 1 90 ? -30.967 3.190 6.200 1.00 48.81 90 ASN A O 1
ATOM 735 N N . SER A 1 91 ? -31.923 1.501 5.070 1.00 47.38 91 SER A N 1
ATOM 736 C CA . SER A 1 91 ? -33.046 2.275 4.528 1.00 47.38 91 SER A CA 1
ATOM 737 C C . SER A 1 91 ? -33.972 2.800 5.629 1.00 47.38 91 SER A C 1
ATOM 739 O O . SER A 1 91 ? -34.476 3.916 5.537 1.00 47.38 91 SER A O 1
ATOM 741 N N . GLU A 1 92 ? -34.193 2.020 6.684 1.00 55.69 92 GLU A N 1
ATOM 742 C CA . GLU A 1 92 ? -35.029 2.354 7.835 1.00 55.69 92 GLU A CA 1
ATOM 743 C C . GLU A 1 92 ? -34.317 3.321 8.782 1.00 55.69 92 GLU A C 1
ATOM 745 O O . GLU A 1 92 ? -34.905 4.336 9.136 1.00 55.69 92 GLU A O 1
ATOM 750 N N . LYS A 1 93 ? -33.026 3.119 9.086 1.00 57.78 93 LYS A N 1
ATOM 751 C CA . LYS A 1 93 ? -32.177 4.104 9.784 1.00 57.78 93 LYS A CA 1
ATOM 752 C C . LYS A 1 93 ? -32.122 5.422 9.010 1.00 57.78 93 LYS A C 1
ATOM 754 O O . LYS A 1 93 ? -32.179 6.476 9.632 1.00 57.78 93 LYS A O 1
ATOM 759 N N . MET A 1 94 ? -32.059 5.396 7.675 1.00 52.81 94 MET A N 1
ATOM 760 C CA . MET A 1 94 ? -32.098 6.607 6.846 1.00 52.81 94 MET A CA 1
ATOM 761 C C . MET A 1 94 ? -33.468 7.300 6.905 1.00 52.81 94 MET A C 1
ATOM 763 O O . MET A 1 94 ? -33.520 8.502 7.160 1.00 52.81 94 MET A O 1
ATOM 767 N N . LYS A 1 95 ? -34.577 6.560 6.752 1.00 56.66 95 LYS A N 1
ATOM 768 C CA . LYS A 1 95 ? -35.947 7.089 6.918 1.00 56.66 95 LYS A CA 1
ATOM 769 C C . LYS A 1 95 ? -36.168 7.652 8.327 1.00 56.66 95 LYS A C 1
ATOM 771 O O . LYS A 1 95 ? -36.704 8.743 8.473 1.00 56.66 95 LYS A O 1
ATOM 776 N N . GLN A 1 96 ? -35.692 6.960 9.360 1.00 62.81 96 GLN A N 1
ATOM 777 C CA . GLN A 1 96 ? -35.774 7.383 10.757 1.00 62.81 96 GLN A CA 1
ATOM 778 C C . GLN A 1 96 ? -34.913 8.625 11.026 1.00 62.81 96 GLN A C 1
ATOM 780 O O . GLN A 1 96 ? -35.384 9.544 11.686 1.00 62.81 96 GLN A O 1
ATOM 785 N N . ARG A 1 97 ? -33.689 8.711 10.479 1.00 60.12 97 ARG A N 1
ATOM 786 C CA . ARG A 1 97 ? -32.852 9.927 10.536 1.00 60.12 97 ARG A CA 1
ATOM 787 C C . ARG A 1 97 ? -33.523 11.104 9.830 1.00 60.12 97 ARG A C 1
ATOM 789 O O . ARG A 1 97 ? -33.505 12.203 10.374 1.00 60.12 97 ARG A O 1
ATOM 796 N N . GLN A 1 98 ? -34.161 10.883 8.678 1.00 53.44 98 GLN A N 1
ATOM 797 C CA . GLN A 1 98 ? -34.962 11.911 8.007 1.00 53.44 98 GLN A CA 1
ATOM 798 C C . GLN A 1 98 ? -36.158 12.356 8.857 1.00 53.44 98 GLN A C 1
ATOM 800 O O . GLN A 1 98 ? -36.372 13.556 8.995 1.00 53.44 98 GLN A O 1
ATOM 805 N N . GLU A 1 99 ? -36.912 11.438 9.462 1.00 61.03 99 GLU A N 1
ATOM 806 C CA . GLU A 1 99 ? -38.077 11.800 10.281 1.00 61.03 99 GLU A CA 1
ATOM 807 C C . GLU A 1 99 ? -37.672 12.501 11.588 1.00 61.03 99 GLU A C 1
ATOM 809 O O . GLU A 1 99 ? -38.288 13.491 11.976 1.00 61.03 99 GLU A O 1
ATOM 814 N N . VAL A 1 100 ? -36.570 12.077 12.216 1.00 65.56 100 VAL A N 1
ATOM 815 C CA . VAL A 1 100 ? -35.954 12.780 13.354 1.00 65.56 100 VAL A CA 1
ATOM 816 C C . VAL A 1 100 ? -35.452 14.165 12.941 1.00 65.56 100 VAL A C 1
ATOM 818 O O . VAL A 1 100 ? -35.629 15.111 13.704 1.00 65.56 100 VAL A O 1
ATOM 821 N N . ALA A 1 101 ? -34.881 14.329 11.743 1.00 56.81 101 ALA A N 1
ATOM 822 C CA . ALA A 1 101 ? -34.482 15.640 11.232 1.00 56.81 101 ALA A CA 1
ATOM 823 C C . ALA A 1 101 ? -35.696 16.554 10.985 1.00 56.81 101 ALA A C 1
ATOM 825 O O . ALA A 1 101 ? -35.673 17.703 11.421 1.00 56.81 101 ALA A O 1
ATOM 826 N N . LYS A 1 102 ? -36.779 16.049 10.370 1.00 56.50 102 LYS A N 1
ATOM 827 C CA . LYS A 1 102 ? -38.045 16.792 10.204 1.00 56.50 102 LYS A CA 1
ATOM 828 C C . LYS A 1 102 ? -38.638 17.206 11.549 1.00 56.50 102 LYS A C 1
ATOM 830 O O . LYS A 1 102 ? -38.993 18.366 11.719 1.00 56.50 102 LYS A O 1
ATOM 835 N N . GLN A 1 103 ? -38.725 16.285 12.512 1.00 63.66 103 GLN A N 1
ATOM 836 C CA . GLN A 1 103 ? -39.301 16.579 13.824 1.00 63.66 103 GLN A CA 1
ATOM 837 C C . GLN A 1 103 ? -38.419 17.549 14.619 1.00 63.66 103 GLN A C 1
ATOM 839 O O . GLN A 1 103 ? -38.940 18.504 15.180 1.00 63.66 103 GLN A O 1
ATOM 844 N N . ALA A 1 104 ? -37.092 17.383 14.613 1.00 62.91 104 ALA A N 1
ATOM 845 C CA . ALA A 1 104 ? -36.178 18.333 15.250 1.00 62.91 104 ALA A CA 1
ATOM 846 C C . ALA A 1 104 ? -36.251 19.729 14.607 1.00 62.91 104 ALA A C 1
ATOM 848 O O . ALA A 1 104 ? -36.179 20.728 15.317 1.00 62.91 104 ALA A O 1
ATOM 849 N N . LEU A 1 105 ? -36.433 19.810 13.283 1.00 56.94 105 LEU A N 1
ATOM 850 C CA . LEU A 1 105 ? -36.661 21.073 12.581 1.00 56.94 105 LEU A CA 1
ATOM 851 C C . LEU A 1 105 ? -38.018 21.693 12.951 1.00 56.94 105 LEU A C 1
ATOM 853 O O . LEU A 1 105 ? -38.076 22.887 13.220 1.00 56.94 105 LEU A O 1
ATOM 857 N N . LYS A 1 106 ? -39.090 20.897 13.036 1.00 63.59 106 LYS A N 1
ATOM 858 C CA . LYS A 1 106 ? -40.407 21.372 13.479 1.00 63.59 106 LYS A CA 1
ATOM 859 C C . LYS A 1 106 ? -40.362 21.896 14.919 1.00 63.59 106 LYS A C 1
ATOM 861 O O . LYS A 1 106 ? -40.848 22.995 15.177 1.00 63.59 106 LYS A O 1
ATOM 866 N N . ASP A 1 107 ? -39.724 21.158 15.828 1.00 65.31 107 ASP A N 1
ATOM 867 C CA . ASP A 1 107 ? -39.477 21.591 17.206 1.00 65.31 107 ASP A CA 1
ATOM 868 C C . ASP A 1 107 ? -38.722 22.933 17.229 1.00 65.31 107 ASP A C 1
ATOM 870 O O . ASP A 1 107 ? -39.100 23.841 17.964 1.00 65.31 107 ASP A O 1
ATOM 874 N N . LEU A 1 108 ? -37.682 23.090 16.397 1.00 62.25 108 LEU A N 1
ATOM 875 C CA . LEU A 1 108 ? -36.934 24.345 16.246 1.00 62.25 108 LEU A CA 1
ATOM 876 C C . LEU A 1 108 ? -37.812 25.494 15.731 1.00 62.25 108 LEU A C 1
ATOM 878 O O . LEU A 1 108 ? -37.695 26.606 16.240 1.00 62.25 108 LEU A O 1
ATOM 882 N N . THR A 1 109 ? -38.693 25.242 14.762 1.00 55.03 109 THR A N 1
ATOM 883 C CA . THR A 1 109 ? -39.633 26.234 14.214 1.00 55.03 109 THR A CA 1
ATOM 884 C C . THR A 1 109 ? -40.660 26.690 15.254 1.00 55.03 109 THR A C 1
ATOM 886 O O . THR A 1 109 ? -40.920 27.887 15.378 1.00 55.03 109 THR A O 1
ATOM 889 N N . GLU A 1 110 ? -41.202 25.776 16.061 1.00 64.00 110 GLU A N 1
ATOM 890 C CA . GLU A 1 110 ? -42.085 26.138 17.177 1.00 64.00 110 GLU A CA 1
ATOM 891 C C . GLU A 1 110 ? -41.306 26.904 18.270 1.00 64.00 110 GLU A C 1
ATOM 893 O O . GLU A 1 110 ? -41.763 27.945 18.751 1.00 64.00 110 GLU A O 1
ATOM 898 N N . MET A 1 111 ? -40.085 26.464 18.601 1.00 60.31 111 MET A N 1
ATOM 899 C CA . MET A 1 111 ? -39.242 27.060 19.649 1.00 60.31 111 MET A CA 1
ATOM 900 C C . MET A 1 111 ? -38.576 28.391 19.272 1.00 60.31 111 MET A C 1
ATOM 902 O O . MET A 1 111 ? -38.252 29.156 20.181 1.00 60.31 111 MET A O 1
ATOM 906 N N . LEU A 1 112 ? -38.411 28.722 17.986 1.00 54.34 112 LEU A N 1
ATOM 907 C CA . LEU A 1 112 ? -37.894 30.023 17.518 1.00 54.34 112 LEU A CA 1
ATOM 908 C C . LEU A 1 112 ? -38.757 31.212 17.979 1.00 54.34 112 LEU A C 1
ATOM 910 O O . LEU A 1 112 ? -38.254 32.325 18.116 1.00 54.34 112 LEU A O 1
ATOM 914 N N . ASN A 1 113 ? -40.030 30.966 18.299 1.00 54.59 113 ASN A N 1
ATOM 915 C CA . ASN A 1 113 ? -40.945 31.946 18.889 1.00 54.59 113 ASN A CA 1
ATOM 916 C C . ASN A 1 113 ? -40.777 32.101 20.421 1.00 54.59 113 ASN A C 1
ATOM 918 O O . ASN A 1 113 ? -41.558 32.805 21.062 1.00 54.59 113 ASN A O 1
ATOM 922 N N . SER A 1 114 ? -39.779 31.447 21.030 1.00 54.34 114 SER A N 1
ATOM 923 C CA . SER A 1 114 ? -39.526 31.430 22.477 1.00 54.34 114 SER A CA 1
ATOM 924 C C . SER A 1 114 ? -38.086 31.841 22.821 1.00 54.34 114 SER A C 1
ATOM 926 O O . SER A 1 114 ? -37.146 31.592 22.072 1.00 54.34 114 SER A O 1
ATOM 928 N N . GLN A 1 115 ? -37.884 32.490 23.971 1.00 53.09 115 GLN A N 1
ATOM 929 C CA . GLN A 1 115 ? -36.644 33.230 24.268 1.00 53.09 115 GLN A CA 1
ATOM 930 C C . GLN A 1 115 ? -35.442 32.379 24.750 1.00 53.09 115 GLN A C 1
ATOM 932 O O . GLN A 1 115 ? -34.459 32.943 25.231 1.00 53.09 115 GLN A O 1
ATOM 937 N N . SER A 1 116 ? -35.472 31.044 24.643 1.00 59.69 116 SER A N 1
ATOM 938 C CA . SER A 1 116 ? -34.412 30.172 25.188 1.00 59.69 116 SER A CA 1
ATOM 939 C C . SER A 1 116 ? -33.349 29.778 24.151 1.00 59.69 116 SER A C 1
ATOM 941 O O . SER A 1 116 ? -33.519 28.821 23.395 1.00 59.69 116 SER A O 1
ATOM 943 N N . GLN A 1 117 ? -32.218 30.496 24.145 1.00 58.66 117 GLN A N 1
ATOM 944 C CA . GLN A 1 117 ? -31.071 30.216 23.262 1.00 58.66 117 GLN A CA 1
ATOM 945 C C . GLN A 1 117 ? -30.497 28.802 23.463 1.00 58.66 117 GLN A C 1
ATOM 947 O O . GLN A 1 117 ? -30.189 28.128 22.481 1.00 58.66 117 GLN A O 1
ATOM 952 N N . ASP A 1 118 ? -30.371 28.336 24.710 1.00 63.72 118 ASP A N 1
ATOM 953 C CA . ASP A 1 118 ? -29.745 27.042 25.012 1.00 63.72 118 ASP A CA 1
ATOM 954 C C . ASP A 1 118 ? -30.614 25.857 24.568 1.00 63.72 118 ASP A C 1
ATOM 956 O O . ASP A 1 118 ? -30.104 24.915 23.964 1.00 63.72 118 ASP A O 1
ATOM 960 N N . ALA A 1 119 ? -31.936 25.936 24.762 1.00 64.31 119 ALA A N 1
ATOM 961 C CA . ALA A 1 119 ? -32.865 24.899 24.309 1.00 64.31 119 ALA A CA 1
ATOM 962 C C . ALA A 1 119 ? -32.965 24.847 22.770 1.00 64.31 119 ALA A C 1
ATOM 964 O O . ALA A 1 119 ? -32.994 23.766 22.177 1.00 64.31 119 ALA A O 1
ATOM 965 N N . VAL A 1 120 ? -32.946 26.010 22.102 1.00 65.12 120 VAL A N 1
ATOM 966 C CA . VAL A 1 120 ? -32.818 26.094 20.635 1.00 65.12 120 VAL A CA 1
ATOM 967 C C . VAL A 1 120 ? -31.496 25.472 20.170 1.00 65.12 120 VAL A C 1
ATOM 969 O O . VAL A 1 120 ? -31.468 24.753 19.172 1.00 65.12 120 VAL A O 1
ATOM 972 N N . ARG A 1 121 ? -30.395 25.681 20.901 1.00 69.38 121 ARG A N 1
ATOM 973 C CA . ARG A 1 121 ? -29.096 25.097 20.552 1.00 69.38 121 ARG A CA 1
ATOM 974 C C . ARG A 1 121 ? -29.047 23.578 20.746 1.00 69.38 121 ARG A C 1
ATOM 976 O O . ARG A 1 121 ? -28.501 22.895 19.884 1.00 69.38 121 ARG A O 1
ATOM 983 N N . GLU A 1 122 ? -29.627 23.037 21.815 1.00 71.19 122 GLU A N 1
ATOM 984 C CA . GLU A 1 122 ? -29.715 21.585 22.030 1.00 71.19 122 GLU A CA 1
ATOM 985 C C . GLU A 1 122 ? -30.455 20.894 20.870 1.00 71.19 122 GLU A C 1
ATOM 987 O O . GLU A 1 122 ? -29.957 19.921 20.294 1.00 71.19 122 GLU A O 1
ATOM 992 N N . LYS A 1 123 ? -31.598 21.454 20.453 1.00 68.25 123 LYS A N 1
ATOM 993 C CA . LYS A 1 123 ? -32.365 20.973 19.293 1.00 68.25 123 LYS A CA 1
ATOM 994 C C . LYS A 1 123 ? -31.599 21.132 17.972 1.00 68.25 123 LYS A C 1
ATOM 996 O O . LYS A 1 123 ? -31.638 20.226 17.140 1.00 68.25 123 LYS A O 1
ATOM 1001 N N . ALA A 1 124 ? -30.842 22.217 17.791 1.00 64.56 124 ALA A N 1
ATOM 1002 C CA . ALA A 1 124 ? -29.981 22.401 16.620 1.00 64.56 124 ALA A CA 1
ATOM 1003 C C . ALA A 1 124 ? -28.857 21.350 16.557 1.00 64.56 124 ALA A C 1
ATOM 1005 O O . ALA A 1 124 ? -28.592 20.795 15.492 1.00 64.56 124 ALA A O 1
ATOM 1006 N N . GLU A 1 125 ? -28.255 20.987 17.693 1.00 70.56 125 GLU A N 1
ATOM 1007 C CA . GLU A 1 125 ? -27.275 19.899 17.745 1.00 70.56 125 GLU A CA 1
ATOM 1008 C C . GLU A 1 125 ? -27.902 18.520 17.477 1.00 70.56 125 GLU A C 1
ATOM 1010 O O . GLU A 1 125 ? -27.222 17.653 16.928 1.00 70.56 125 GLU A O 1
ATOM 1015 N N . ILE A 1 126 ? -29.179 18.292 17.812 1.00 70.00 126 ILE A N 1
ATOM 1016 C CA . ILE A 1 126 ? -29.918 17.082 17.396 1.00 70.00 126 ILE A CA 1
ATOM 1017 C C . ILE A 1 126 ? -30.094 17.060 15.869 1.00 70.00 126 ILE A C 1
ATOM 1019 O O . ILE A 1 126 ? -29.794 16.043 15.241 1.00 70.00 126 ILE A O 1
ATOM 1023 N N . LEU A 1 127 ? -30.486 18.183 15.258 1.00 64.12 127 LEU A N 1
ATOM 1024 C CA . LEU A 1 127 ? -30.615 18.304 13.802 1.00 64.12 127 LEU A CA 1
ATOM 1025 C C . LEU A 1 127 ? -29.274 18.072 13.079 1.00 64.12 127 LEU A C 1
ATOM 1027 O O . LEU A 1 127 ? -29.222 17.311 12.114 1.00 64.12 127 LEU A O 1
ATOM 1031 N N . TRP A 1 128 ? -28.168 18.653 13.556 1.00 65.56 128 TRP A N 1
ATOM 1032 C CA . TRP A 1 128 ? -26.842 18.450 12.950 1.00 65.56 128 TRP A CA 1
ATOM 1033 C C . TRP A 1 128 ? -26.330 17.009 13.093 1.00 65.56 128 TRP A C 1
ATOM 1035 O O . TRP A 1 128 ? -25.702 16.499 12.165 1.00 65.56 128 TRP A O 1
ATOM 1045 N N . LYS A 1 129 ? -26.642 16.323 14.205 1.00 68.06 129 LYS A N 1
ATOM 1046 C CA . LYS A 1 129 ? -26.375 14.881 14.370 1.00 68.06 129 LYS A CA 1
ATOM 1047 C C . LYS A 1 129 ? -27.202 14.049 13.379 1.00 68.06 129 LYS A C 1
ATOM 1049 O O . LYS A 1 129 ? -26.653 13.150 12.751 1.00 68.06 129 LYS A O 1
ATOM 1054 N N . ALA A 1 130 ? -28.486 14.370 13.194 1.00 63.91 130 ALA A N 1
ATOM 1055 C CA . ALA A 1 130 ? -29.370 13.674 12.253 1.00 63.91 130 ALA A CA 1
ATOM 1056 C C . ALA A 1 130 ? -28.995 13.907 10.773 1.00 63.91 130 ALA A C 1
ATOM 1058 O O . ALA A 1 130 ? -29.176 13.012 9.950 1.00 63.91 130 ALA A O 1
ATOM 1059 N N . MET A 1 131 ? -28.433 15.075 10.438 1.00 57.38 131 MET A N 1
ATOM 1060 C CA . MET A 1 131 ? -27.909 15.386 9.098 1.00 57.38 131 MET A CA 1
ATOM 1061 C C . MET A 1 131 ? -26.458 14.926 8.857 1.00 57.38 131 MET A C 1
ATOM 1063 O O . MET A 1 131 ? -25.933 15.180 7.774 1.00 57.38 131 MET A O 1
ATOM 1067 N N . GLU A 1 132 ? -25.832 14.236 9.820 1.00 61.91 132 GLU A N 1
ATOM 1068 C CA . GLU A 1 132 ? -24.473 13.665 9.729 1.00 61.91 132 GLU A CA 1
ATOM 1069 C C . GLU A 1 132 ? -23.347 14.717 9.588 1.00 61.91 132 GLU A C 1
ATOM 1071 O O . GLU A 1 132 ? -22.283 14.434 9.042 1.00 61.91 132 GLU A O 1
ATOM 1076 N N . ILE A 1 133 ? -23.542 15.934 10.117 1.00 62.34 133 ILE A N 1
ATOM 1077 C CA . ILE A 1 133 ? -22.539 17.013 10.040 1.00 62.34 133 ILE A CA 1
ATOM 1078 C C . ILE A 1 133 ? -21.387 16.757 11.035 1.00 62.34 133 ILE A C 1
ATOM 1080 O O . ILE A 1 133 ? -21.642 16.736 12.247 1.00 62.34 133 ILE A O 1
ATOM 1084 N N . PRO A 1 134 ? -20.112 16.671 10.599 1.00 60.88 134 PRO A N 1
ATOM 1085 C CA . PRO A 1 134 ? -18.980 16.535 11.516 1.00 60.88 134 PRO A CA 1
ATOM 1086 C C . PRO A 1 134 ? -18.829 17.742 12.454 1.00 60.88 134 PRO A C 1
ATOM 1088 O O . PRO A 1 134 ? -18.997 18.894 12.042 1.00 60.88 134 PRO A O 1
ATOM 1091 N N . LYS A 1 135 ? -18.455 17.481 13.717 1.00 63.97 135 LYS A N 1
ATOM 1092 C CA . LYS A 1 135 ? -18.363 18.492 14.793 1.00 63.97 135 LYS A CA 1
ATOM 1093 C C . LYS A 1 135 ? -17.462 19.685 14.459 1.00 63.97 135 LYS A C 1
ATOM 1095 O O . LYS A 1 135 ? -17.733 20.794 14.903 1.00 63.97 135 LYS A O 1
ATOM 1100 N N . GLU A 1 136 ? -16.429 19.480 13.646 1.00 59.69 136 GLU A N 1
ATOM 1101 C CA . GLU A 1 136 ? -15.496 20.520 13.180 1.00 59.69 136 GLU A CA 1
ATOM 1102 C C . GLU A 1 136 ? -16.181 21.667 12.412 1.00 59.69 136 GLU A C 1
ATOM 1104 O O . GLU A 1 136 ? -15.716 22.811 12.426 1.00 59.69 136 GLU A O 1
ATOM 1109 N N . PHE A 1 137 ? -17.309 21.386 11.752 1.00 58.62 137 PHE A N 1
ATOM 1110 C CA . PHE A 1 137 ? -18.052 22.384 10.983 1.00 58.62 137 PHE A CA 1
ATOM 1111 C C . PHE A 1 137 ? -19.123 23.109 11.808 1.00 58.62 137 PHE A C 1
ATOM 1113 O O . PHE A 1 137 ? -19.600 24.157 11.362 1.00 58.62 137 PHE A O 1
ATOM 1120 N N . TRP A 1 138 ? -19.465 22.618 13.007 1.00 63.50 138 TRP A N 1
ATOM 1121 C CA . TRP A 1 138 ? -20.522 23.192 13.848 1.00 63.50 138 TRP A CA 1
ATOM 1122 C C . TRP A 1 138 ? -20.216 24.661 14.235 1.00 63.50 138 TRP A C 1
ATOM 1124 O O . TRP A 1 138 ? -19.047 25.057 14.331 1.00 63.50 138 TRP A O 1
ATOM 1134 N N . PRO A 1 139 ? -21.240 25.510 14.451 1.00 58.47 139 PRO A N 1
ATOM 1135 C CA . PRO A 1 139 ? -21.048 26.874 14.938 1.00 58.47 139 PRO A CA 1
ATOM 1136 C C . PRO A 1 139 ? -20.403 26.917 16.331 1.00 58.47 139 PRO A C 1
ATOM 1138 O O . PRO A 1 139 ? -20.781 26.176 17.236 1.00 58.47 139 PRO A O 1
ATOM 1141 N N . ALA A 1 140 ? -19.457 27.838 16.532 1.00 58.53 140 ALA A N 1
ATOM 1142 C CA . ALA A 1 140 ? -18.864 28.069 17.847 1.00 58.53 140 ALA A CA 1
ATOM 1143 C C . ALA A 1 140 ? -19.911 28.634 18.840 1.00 58.53 140 ALA A C 1
ATOM 1145 O O . ALA A 1 140 ? -20.703 29.486 18.428 1.00 58.53 140 ALA A O 1
ATOM 1146 N N . PRO A 1 141 ? -19.863 28.286 20.148 1.00 53.16 141 PRO A N 1
ATOM 1147 C CA . PRO A 1 141 ? -20.882 28.647 21.152 1.00 53.16 141 PRO A CA 1
ATOM 1148 C C . PRO A 1 141 ? -21.237 30.135 21.312 1.00 53.16 141 PRO A C 1
ATOM 1150 O O . PRO A 1 141 ? -22.197 30.455 22.000 1.00 53.16 141 PRO A O 1
ATOM 1153 N N . LYS A 1 142 ? -20.443 31.047 20.737 1.00 49.56 142 LYS A N 1
ATOM 1154 C CA . LYS A 1 142 ? -20.593 32.506 20.859 1.00 49.56 142 LYS A CA 1
ATOM 1155 C C . LYS A 1 142 ? -21.218 33.175 19.624 1.00 49.56 142 LYS A C 1
ATOM 1157 O O . LYS A 1 142 ? -21.262 34.400 19.575 1.00 49.56 142 LYS A O 1
ATOM 1162 N N . LYS A 1 143 ? -21.648 32.414 18.606 1.00 56.22 143 LYS A N 1
ATOM 1163 C CA . LYS A 1 143 ? -22.348 32.959 17.427 1.00 56.22 143 LYS A CA 1
ATOM 1164 C C . LYS A 1 143 ? -23.871 32.798 17.568 1.00 56.22 143 LYS A C 1
ATOM 1166 O O . LYS A 1 143 ? -24.307 31.701 17.907 1.00 56.22 143 LYS A O 1
ATOM 1171 N N . PRO A 1 144 ? -24.680 33.837 17.282 1.00 55.69 144 PRO A N 1
ATOM 1172 C CA . PRO A 1 144 ? -26.137 33.744 17.359 1.00 55.69 144 PRO A CA 1
ATOM 1173 C C . PRO A 1 144 ? -26.679 32.794 16.282 1.00 55.69 144 PRO A C 1
ATOM 1175 O O . PRO A 1 144 ? -26.381 32.955 15.100 1.00 55.69 144 PRO A O 1
ATOM 1178 N N . LEU A 1 145 ? -27.483 31.809 16.690 1.00 57.25 145 LEU A N 1
ATOM 1179 C CA . LEU A 1 145 ? -27.986 30.752 15.798 1.00 57.25 145 LEU A CA 1
ATOM 1180 C C . LEU A 1 145 ? -29.250 31.138 15.014 1.00 57.25 145 LEU A C 1
ATOM 1182 O O . LEU A 1 145 ? -29.504 30.559 13.959 1.00 57.25 145 LEU A O 1
ATOM 1186 N N . ALA A 1 146 ? -30.028 32.112 15.501 1.00 53.97 146 ALA A N 1
ATOM 1187 C CA . ALA A 1 146 ? -31.359 32.437 14.976 1.00 53.97 146 ALA A CA 1
ATOM 1188 C C . ALA A 1 146 ? -31.377 32.679 13.453 1.00 53.97 146 ALA A C 1
ATOM 1190 O O . ALA A 1 146 ? -32.122 32.014 12.743 1.00 53.97 146 ALA A O 1
ATOM 1191 N N . GLY A 1 147 ? -30.486 33.536 12.938 1.00 52.66 147 GLY A N 1
ATOM 1192 C CA . GLY A 1 147 ? -30.422 33.864 11.506 1.00 52.66 147 GLY A CA 1
ATOM 1193 C C . GLY A 1 147 ? -29.944 32.729 10.586 1.00 52.66 147 GLY A C 1
ATOM 1194 O O . GLY A 1 147 ? -30.122 32.822 9.375 1.00 52.66 147 GLY A O 1
ATOM 1195 N N . MET A 1 148 ? -29.361 31.648 11.126 1.00 53.59 148 MET A N 1
ATOM 1196 C CA . MET A 1 148 ? -29.134 30.417 10.353 1.00 53.59 148 MET A CA 1
ATOM 1197 C C . MET A 1 148 ? -30.403 29.559 10.311 1.00 53.59 148 MET A C 1
ATOM 1199 O O . MET A 1 148 ? -30.779 29.065 9.252 1.00 53.59 148 MET A O 1
ATOM 1203 N N . LEU A 1 149 ? -31.079 29.405 11.453 1.00 54.56 149 LEU A N 1
ATOM 1204 C CA . LEU A 1 149 ? -32.278 28.572 11.580 1.00 54.56 149 LEU A CA 1
ATOM 1205 C C . LEU A 1 149 ? -33.469 29.149 10.794 1.00 54.56 149 LEU A C 1
ATOM 1207 O O . LEU A 1 149 ? -34.151 28.406 10.096 1.00 54.56 149 LEU A O 1
ATOM 1211 N N . GLU A 1 150 ? -33.661 30.470 10.825 1.00 52.50 150 GLU A N 1
ATOM 1212 C CA . GLU A 1 150 ? -34.682 31.175 10.035 1.00 52.50 150 GLU A CA 1
ATOM 1213 C C . GLU A 1 150 ? -34.461 30.997 8.518 1.00 52.50 150 GLU A C 1
ATOM 1215 O O . GLU A 1 150 ? -35.411 30.795 7.761 1.00 52.50 150 GLU A O 1
ATOM 1220 N N . GLY A 1 151 ? -33.199 30.988 8.067 1.00 53.66 151 GLY A N 1
ATOM 1221 C CA . GLY A 1 151 ? -32.839 30.700 6.674 1.00 53.66 151 GLY A CA 1
ATOM 1222 C C . GLY A 1 151 ? -33.135 29.253 6.264 1.00 53.66 151 GLY A C 1
ATOM 1223 O O . GLY A 1 151 ? -33.677 29.016 5.183 1.00 53.66 151 GLY A O 1
ATOM 1224 N N . MET A 1 152 ? -32.844 28.287 7.143 1.00 52.41 152 MET A N 1
ATOM 1225 C CA . MET A 1 152 ? -33.186 26.874 6.930 1.00 52.41 152 MET A CA 1
ATOM 1226 C C . MET A 1 152 ? -34.706 26.653 6.876 1.00 52.41 152 MET A C 1
ATOM 1228 O O . MET A 1 152 ? -35.177 25.900 6.025 1.00 52.41 152 MET A O 1
ATOM 1232 N N . GLN A 1 153 ? -35.477 27.341 7.726 1.00 53.22 153 GLN A N 1
ATOM 1233 C CA . GLN A 1 153 ? -36.942 27.286 7.720 1.00 53.22 153 GLN A CA 1
ATOM 1234 C C . GLN A 1 153 ? -37.520 27.800 6.391 1.00 53.22 153 GLN A C 1
ATOM 1236 O O . GLN A 1 153 ? -38.269 27.083 5.727 1.00 53.22 153 GLN A O 1
ATOM 1241 N N . LYS A 1 154 ? -37.113 28.999 5.951 1.00 55.44 154 LYS A N 1
ATOM 1242 C CA . LYS A 1 154 ? -37.583 29.610 4.691 1.00 55.44 154 LYS A CA 1
ATOM 1243 C C . LYS A 1 154 ? -37.297 28.747 3.459 1.00 55.44 154 LYS A C 1
ATOM 1245 O O . LYS A 1 154 ? -38.099 28.721 2.528 1.00 55.44 154 LYS A O 1
ATOM 1250 N N . GLN A 1 155 ? -36.169 28.030 3.450 1.00 50.97 155 GLN A N 1
ATOM 1251 C CA . GLN A 1 155 ? -35.849 27.081 2.381 1.00 50.97 155 GLN A CA 1
ATOM 1252 C C . GLN A 1 155 ? -36.758 25.846 2.389 1.00 50.97 155 GLN A C 1
ATOM 1254 O O . GLN A 1 155 ? -37.064 25.341 1.310 1.00 50.97 155 GLN A O 1
ATOM 1259 N N . LEU A 1 156 ? -37.214 25.372 3.555 1.00 50.44 156 LEU A N 1
ATOM 1260 C CA . LEU A 1 156 ? -38.127 24.228 3.630 1.00 50.44 156 LEU A CA 1
ATOM 1261 C C . LEU A 1 156 ? -39.566 24.583 3.244 1.00 50.44 156 LEU A C 1
ATOM 1263 O O . LEU A 1 156 ? -40.197 23.810 2.531 1.00 50.44 156 LEU A O 1
ATOM 1267 N N . GLU A 1 157 ? -40.057 25.764 3.621 1.00 51.22 157 GLU A N 1
ATOM 1268 C CA . GLU A 1 157 ? -41.383 26.257 3.208 1.00 51.22 157 GLU A CA 1
ATOM 1269 C C . GLU A 1 157 ? -41.503 26.323 1.667 1.00 51.22 157 GLU A C 1
ATOM 1271 O O . GLU A 1 157 ? -42.527 25.961 1.087 1.00 51.22 157 GLU A O 1
ATOM 1276 N N . GLN A 1 158 ? -40.418 26.690 0.974 1.00 51.41 158 GLN A N 1
ATOM 1277 C CA . GLN A 1 158 ? -40.317 26.634 -0.494 1.00 51.41 158 GLN A CA 1
ATOM 1278 C C . GLN A 1 158 ? -40.177 25.199 -1.046 1.00 51.41 158 GLN A C 1
ATOM 1280 O O . GLN A 1 158 ? -40.547 24.924 -2.193 1.00 51.41 158 GLN A O 1
ATOM 1285 N N . GLN A 1 159 ? -39.650 24.271 -0.245 1.00 46.66 159 GLN A N 1
ATOM 1286 C CA . GLN A 1 159 ? -39.435 22.877 -0.630 1.00 46.66 159 GLN A CA 1
ATOM 1287 C C . GLN A 1 159 ? -40.727 22.049 -0.529 1.00 46.66 159 GLN A C 1
ATOM 1289 O O . GLN A 1 159 ? -41.021 21.276 -1.438 1.00 46.66 159 GLN A O 1
ATOM 1294 N N . GLU A 1 160 ? -41.559 22.266 0.494 1.00 46.34 160 GLU A N 1
ATOM 1295 C CA . GLU A 1 160 ? -42.883 21.629 0.600 1.00 46.34 160 GLU A CA 1
ATOM 1296 C C . GLU A 1 160 ? -43.822 22.056 -0.542 1.00 46.34 160 GLU A C 1
ATOM 1298 O O . GLU A 1 160 ? -44.537 21.224 -1.102 1.00 46.34 160 GLU A O 1
ATOM 1303 N N . LEU A 1 161 ? -43.749 23.322 -0.972 1.00 43.84 161 LEU A N 1
ATOM 1304 C CA . LEU A 1 161 ? -44.495 23.845 -2.127 1.00 43.84 161 LEU A CA 1
ATOM 1305 C C . LEU A 1 161 ? -44.060 23.247 -3.479 1.00 43.84 161 LEU A C 1
ATOM 1307 O O . LEU A 1 161 ? -44.823 23.309 -4.444 1.00 43.84 161 LEU A O 1
ATOM 1311 N N . SER A 1 162 ? -42.853 22.680 -3.569 1.00 43.91 162 SER A N 1
ATOM 1312 C CA . SER A 1 162 ? -42.310 22.079 -4.798 1.00 43.91 162 SER A CA 1
ATOM 1313 C C . SER A 1 162 ? -42.275 20.544 -4.779 1.00 43.91 162 SER A C 1
ATOM 1315 O O . SER A 1 162 ? -42.122 19.932 -5.837 1.00 43.91 162 SER A O 1
ATOM 1317 N N . ALA A 1 163 ? -42.528 19.907 -3.630 1.00 41.25 163 ALA A N 1
ATOM 1318 C CA . ALA A 1 163 ? -42.621 18.452 -3.449 1.00 41.25 163 ALA A CA 1
ATOM 1319 C C . ALA A 1 163 ? -43.915 17.818 -4.025 1.00 41.25 163 ALA A C 1
ATOM 1321 O O . ALA A 1 163 ? -44.431 16.821 -3.512 1.00 41.25 163 ALA A O 1
ATOM 1322 N N . GLY A 1 164 ? -44.457 18.381 -5.110 1.00 41.78 164 GLY A N 1
ATOM 1323 C CA . GLY A 1 164 ? -45.582 17.804 -5.843 1.00 41.78 164 GLY A CA 1
ATOM 1324 C C . GLY A 1 164 ? -45.195 16.446 -6.434 1.00 41.78 164 GLY A C 1
ATOM 1325 O O . GLY A 1 164 ? -44.271 16.375 -7.243 1.00 41.78 164 GLY A O 1
ATOM 1326 N N . LYS A 1 165 ? -45.901 15.386 -6.009 1.00 48.31 165 LYS A N 1
ATOM 1327 C CA . LYS A 1 165 ? -45.629 13.968 -6.315 1.00 48.31 165 LYS A CA 1
ATOM 1328 C C . LYS A 1 165 ? -45.047 13.739 -7.717 1.00 48.31 165 LYS A C 1
ATOM 1330 O O . LYS A 1 165 ? -45.770 13.810 -8.710 1.00 48.31 165 LYS A O 1
ATOM 1335 N N . ARG A 1 166 ? -43.768 13.366 -7.772 1.00 52.44 166 ARG A N 1
ATOM 1336 C CA . ARG A 1 166 ? -43.171 12.680 -8.922 1.00 52.44 166 ARG A CA 1
ATOM 1337 C C . ARG A 1 166 ? -43.271 11.178 -8.694 1.00 52.44 166 ARG A C 1
ATOM 1339 O O . ARG A 1 166 ? -43.100 10.710 -7.571 1.00 52.44 166 ARG A O 1
ATOM 1346 N N . GLU A 1 167 ? -43.576 10.433 -9.746 1.00 56.31 167 GLU A N 1
ATOM 1347 C CA . GLU A 1 167 ? -43.591 8.972 -9.697 1.00 56.31 167 GLU A CA 1
ATOM 1348 C C . GLU A 1 167 ? -42.179 8.452 -9.986 1.00 56.31 167 GLU A C 1
ATOM 1350 O O . GLU A 1 167 ? -41.581 8.798 -11.006 1.00 56.31 167 GLU A O 1
ATOM 1355 N N . ASN A 1 168 ? -41.639 7.640 -9.073 1.00 74.56 168 ASN A N 1
ATOM 1356 C CA . ASN A 1 168 ? -40.345 6.986 -9.259 1.00 74.56 168 ASN A CA 1
ATOM 1357 C C . ASN A 1 168 ? -40.402 6.023 -10.456 1.00 74.56 168 ASN A C 1
ATOM 1359 O O . ASN A 1 168 ? -41.377 5.289 -10.632 1.00 74.56 168 ASN A O 1
ATOM 1363 N N . ILE A 1 169 ? -39.341 5.999 -11.263 1.00 84.75 169 ILE A N 1
ATOM 1364 C CA . ILE A 1 169 ? -39.221 5.076 -12.398 1.00 84.75 169 ILE A CA 1
ATOM 1365 C C . ILE A 1 169 ? -38.852 3.658 -11.925 1.00 84.75 169 ILE A C 1
ATOM 1367 O O . ILE A 1 169 ? -38.193 3.520 -10.893 1.00 84.75 169 ILE A O 1
ATOM 1371 N N . PRO A 1 170 ? -39.224 2.597 -12.672 1.00 85.62 170 PRO A N 1
ATOM 1372 C CA . PRO A 1 170 ? -38.842 1.226 -12.336 1.00 85.62 170 PRO A CA 1
ATOM 1373 C C . PRO A 1 170 ? -37.324 1.008 -12.340 1.00 85.62 170 PRO A C 1
ATOM 1375 O O . PRO A 1 170 ? -36.609 1.594 -13.153 1.00 85.62 170 PRO A O 1
ATOM 1378 N N . ASP A 1 171 ? -36.845 0.081 -11.514 1.00 86.69 171 ASP A N 1
ATOM 1379 C CA . ASP A 1 171 ? -35.424 -0.268 -11.354 1.00 86.69 171 ASP A CA 1
ATOM 1380 C C . ASP A 1 171 ? -34.714 -0.617 -12.670 1.00 86.69 171 ASP A C 1
ATOM 1382 O O . ASP A 1 171 ? -33.581 -0.201 -12.914 1.00 86.69 171 ASP A O 1
ATOM 1386 N N . THR A 1 172 ? -35.404 -1.319 -13.575 1.00 85.88 172 THR A N 1
ATOM 1387 C CA . THR A 1 172 ? -34.913 -1.627 -14.929 1.00 85.88 172 THR A CA 1
ATOM 1388 C C . THR A 1 172 ? -34.645 -0.380 -15.771 1.00 85.88 172 THR A C 1
ATOM 1390 O O . THR A 1 172 ? -33.827 -0.424 -16.687 1.00 85.88 172 THR A O 1
ATOM 1393 N N . GLU A 1 173 ? -35.348 0.719 -15.495 1.00 87.00 173 GLU A N 1
ATOM 1394 C CA . GLU A 1 173 ? -35.209 2.004 -16.179 1.00 87.00 173 GLU A CA 1
ATOM 1395 C C . GLU A 1 173 ? -34.200 2.916 -15.464 1.00 87.00 173 GLU A C 1
ATOM 1397 O O . GLU A 1 173 ? -33.454 3.625 -16.141 1.00 87.00 173 GLU A O 1
ATOM 1402 N N . VAL A 1 174 ? -34.069 2.823 -14.132 1.00 88.06 174 VAL A N 1
ATOM 1403 C CA . VAL A 1 174 ? -32.916 3.386 -13.396 1.00 88.06 174 VAL A CA 1
ATOM 1404 C C . VAL A 1 174 ? -31.617 2.809 -13.967 1.00 88.06 174 VAL A C 1
ATOM 1406 O O . VAL A 1 174 ? -30.730 3.565 -14.357 1.00 88.06 174 VAL A O 1
ATOM 1409 N N . LEU A 1 175 ? -31.538 1.483 -14.133 1.00 86.88 175 LEU A N 1
ATOM 1410 C CA . LEU A 1 175 ? -30.377 0.788 -14.701 1.00 86.88 175 LEU A CA 1
ATOM 1411 C C . LEU A 1 175 ? -30.038 1.239 -16.139 1.00 86.88 175 LEU A C 1
ATOM 1413 O O . LEU A 1 175 ? -28.867 1.262 -16.520 1.00 86.88 175 LEU A O 1
ATOM 1417 N N . ARG A 1 176 ? -31.050 1.624 -16.931 1.00 87.25 176 ARG A N 1
ATOM 1418 C CA . ARG A 1 176 ? -30.888 2.153 -18.301 1.00 87.25 176 ARG A CA 1
ATOM 1419 C C . ARG A 1 176 ? -30.470 3.623 -18.334 1.00 87.25 176 ARG A C 1
ATOM 1421 O O . ARG A 1 176 ? -29.703 4.006 -19.213 1.00 87.25 176 ARG A O 1
ATOM 1428 N N . ARG A 1 177 ? -30.983 4.458 -17.423 1.00 86.31 177 ARG A N 1
ATOM 1429 C CA . ARG A 1 177 ? -30.794 5.922 -17.458 1.00 86.31 177 ARG A CA 1
ATOM 1430 C C . ARG A 1 177 ? -29.608 6.410 -16.629 1.00 86.31 177 ARG A C 1
ATOM 1432 O O . ARG A 1 177 ? -28.921 7.332 -17.067 1.00 86.31 177 ARG A O 1
ATOM 1439 N N . ALA A 1 178 ? -29.340 5.804 -15.473 1.00 87.12 178 ALA A N 1
ATOM 1440 C CA . ALA A 1 178 ? -28.332 6.276 -14.524 1.00 87.12 178 ALA A CA 1
ATOM 1441 C C . ALA A 1 178 ? -26.941 6.394 -15.177 1.00 87.12 178 ALA A C 1
ATOM 1443 O O . ALA A 1 178 ? -26.437 5.458 -15.806 1.00 87.12 178 ALA A O 1
ATOM 1444 N N . SER A 1 179 ? -26.332 7.580 -15.069 1.00 86.31 179 SER A N 1
ATOM 1445 C CA . SER A 1 179 ? -25.058 7.955 -15.716 1.00 86.31 179 SER A CA 1
ATOM 1446 C C . SER A 1 179 ? -24.987 7.732 -17.248 1.00 86.31 179 SER A C 1
ATOM 1448 O O . SER A 1 179 ? -23.895 7.762 -17.824 1.00 86.31 179 SER A O 1
ATOM 1450 N N . GLY A 1 180 ? -26.128 7.546 -17.927 1.00 83.56 180 GLY A N 1
ATOM 1451 C CA . GLY A 1 180 ? -26.208 7.167 -19.345 1.00 83.56 180 GLY A CA 1
ATOM 1452 C C . GLY A 1 180 ? -26.075 5.658 -19.593 1.00 83.56 180 GLY A C 1
ATOM 1453 O O . GLY A 1 180 ? -25.417 5.252 -20.550 1.00 83.56 180 GLY A O 1
ATOM 1454 N N . GLY A 1 181 ? -26.631 4.827 -18.705 1.00 86.81 181 GLY A N 1
ATOM 1455 C CA . GLY A 1 181 ? -26.587 3.363 -18.810 1.00 86.81 181 GLY A CA 1
ATOM 1456 C C . GLY A 1 181 ? -25.221 2.761 -18.470 1.00 86.81 181 GLY A C 1
ATOM 1457 O O . GLY A 1 181 ? -24.904 1.658 -18.911 1.00 86.81 181 GLY A O 1
ATOM 1458 N N . LEU A 1 182 ? -24.392 3.478 -17.700 1.00 90.19 182 LEU A N 1
ATOM 1459 C CA . LEU A 1 182 ? -22.991 3.126 -17.410 1.00 90.19 182 LEU A CA 1
ATOM 1460 C C . LEU A 1 182 ? -22.829 1.731 -16.771 1.00 90.19 182 LEU A C 1
ATOM 1462 O O . LEU A 1 182 ? -21.838 1.045 -17.015 1.00 90.19 182 LEU A O 1
ATOM 1466 N N . ALA A 1 183 ? -23.828 1.290 -16.002 1.00 88.81 183 ALA A N 1
ATOM 1467 C CA . ALA A 1 183 ? -23.895 -0.043 -15.403 1.00 88.81 183 ALA A CA 1
ATOM 1468 C C . ALA A 1 183 ? -23.919 -1.190 -16.438 1.00 88.81 183 ALA A C 1
ATOM 1470 O O . ALA A 1 183 ? -23.473 -2.294 -16.137 1.00 88.81 183 ALA A O 1
ATOM 1471 N N . LEU A 1 184 ? -24.414 -0.927 -17.653 1.00 91.62 184 LEU A N 1
ATOM 1472 C CA . LEU A 1 184 ? -24.566 -1.898 -18.746 1.00 91.62 184 LEU A CA 1
ATOM 1473 C C . LEU A 1 184 ? -23.440 -1.802 -19.795 1.00 91.62 184 LEU A C 1
ATOM 1475 O O . LEU A 1 184 ? -23.380 -2.606 -20.729 1.00 91.62 184 LEU A O 1
ATOM 1479 N N . GLN A 1 185 ? -22.558 -0.808 -19.668 1.00 93.62 185 GLN A N 1
ATOM 1480 C CA . GLN A 1 185 ? -21.355 -0.662 -20.488 1.00 93.62 185 GLN A CA 1
ATOM 1481 C C . GLN A 1 185 ? -20.250 -1.583 -19.955 1.00 93.62 185 GLN A C 1
ATOM 1483 O O . GLN A 1 185 ? -20.166 -1.846 -18.749 1.00 93.62 185 GLN A O 1
ATOM 1488 N N . GLY A 1 186 ? -19.369 -2.050 -20.839 1.00 90.38 186 GLY A N 1
ATOM 1489 C CA . GLY A 1 186 ? -18.161 -2.757 -20.427 1.00 90.38 186 GLY A CA 1
ATOM 1490 C C . GLY A 1 186 ? -17.076 -1.824 -19.889 1.00 90.38 186 GLY A C 1
ATOM 1491 O O . GLY A 1 186 ? -17.278 -0.624 -19.677 1.00 90.38 186 GLY A O 1
ATOM 1492 N N . ILE A 1 187 ? -15.896 -2.400 -19.682 1.00 89.06 187 ILE A N 1
ATOM 1493 C CA . ILE A 1 187 ? -14.631 -1.692 -19.463 1.00 89.06 187 ILE A CA 1
ATOM 1494 C C . ILE A 1 187 ? -13.611 -2.293 -20.432 1.00 89.06 187 ILE A C 1
ATOM 1496 O O . ILE A 1 187 ? -13.485 -3.517 -20.518 1.00 89.06 187 ILE A O 1
ATOM 1500 N N . TYR A 1 188 ? -12.873 -1.456 -21.170 1.00 90.06 188 TYR A N 1
ATOM 1501 C CA . TYR A 1 188 ? -11.679 -1.931 -21.873 1.00 90.06 188 TYR A CA 1
ATOM 1502 C C . TYR A 1 188 ? -10.505 -1.839 -20.908 1.00 90.06 188 TYR A C 1
ATOM 1504 O O . TYR A 1 188 ? -9.970 -0.767 -20.645 1.00 90.06 188 TYR A O 1
ATOM 1512 N N . ARG A 1 189 ? -10.141 -2.983 -20.337 1.00 81.62 189 ARG A N 1
ATOM 1513 C CA . ARG A 1 189 ? -8.931 -3.122 -19.535 1.00 81.62 189 ARG A CA 1
ATOM 1514 C C . ARG A 1 189 ? -7.720 -3.145 -20.472 1.00 81.62 189 ARG A C 1
ATOM 1516 O O . ARG A 1 189 ? -7.568 -4.094 -21.232 1.00 81.62 189 ARG A O 1
ATOM 1523 N N . SER A 1 190 ? -6.891 -2.109 -20.416 1.00 78.94 190 SER A N 1
ATOM 1524 C CA . SER A 1 190 ? -5.585 -2.032 -21.085 1.00 78.94 190 SER A CA 1
ATOM 1525 C C . SER A 1 190 ? -4.558 -1.422 -20.112 1.00 78.94 190 SER A C 1
ATOM 1527 O O . SER A 1 190 ? -4.789 -1.423 -18.901 1.00 78.94 190 SER A O 1
ATOM 1529 N N . SER A 1 191 ? -3.428 -0.924 -20.617 1.00 66.94 191 SER A N 1
ATOM 1530 C CA . SER A 1 191 ? -2.449 -0.105 -19.884 1.00 66.94 191 SER A CA 1
ATOM 1531 C C . SER A 1 191 ? -2.626 1.410 -20.106 1.00 66.94 191 SER A C 1
ATOM 1533 O O . SER A 1 191 ? -1.828 2.201 -19.602 1.00 66.94 191 SER A O 1
ATOM 1535 N N . ARG A 1 192 ? -3.662 1.847 -20.841 1.00 73.69 192 ARG A N 1
ATOM 1536 C CA . ARG A 1 192 ? -3.919 3.262 -21.165 1.00 73.69 192 ARG A CA 1
ATOM 1537 C C . ARG A 1 192 ? -5.072 3.822 -20.312 1.00 73.69 192 ARG A C 1
ATOM 1539 O O . ARG A 1 192 ? -6.148 3.223 -20.299 1.00 73.69 192 ARG A O 1
ATOM 1546 N N . PRO A 1 193 ? -4.923 4.997 -19.658 1.00 71.19 193 PRO A N 1
ATOM 1547 C CA . PRO A 1 193 ? -6.022 5.628 -18.914 1.00 71.19 193 PRO A CA 1
ATOM 1548 C C . PRO A 1 193 ? -7.255 5.905 -19.784 1.00 71.19 193 PRO A C 1
ATOM 1550 O O . PRO A 1 193 ? -8.387 5.848 -19.312 1.00 71.19 193 PRO A O 1
ATOM 1553 N N . GLU A 1 194 ? -7.031 6.206 -21.061 1.00 79.62 194 GLU A N 1
ATOM 1554 C CA . GLU A 1 194 ? -8.068 6.575 -22.023 1.00 79.62 194 GLU A CA 1
ATOM 1555 C C . GLU A 1 194 ? -9.029 5.419 -22.314 1.00 79.62 194 GLU A C 1
ATOM 1557 O O . GLU A 1 194 ? -10.238 5.641 -22.359 1.00 79.62 194 GLU A O 1
ATOM 1562 N N . ASP A 1 195 ? -8.521 4.186 -22.411 1.00 82.81 195 ASP A N 1
ATOM 1563 C CA . ASP A 1 195 ? -9.337 2.995 -22.669 1.00 82.81 195 ASP A CA 1
ATOM 1564 C C . ASP A 1 195 ? -10.245 2.631 -21.491 1.00 82.81 195 ASP A C 1
ATOM 1566 O O . ASP A 1 195 ? -11.368 2.148 -21.673 1.00 82.81 195 ASP A O 1
ATOM 1570 N N . VAL A 1 196 ? -9.761 2.875 -20.277 1.00 81.44 196 VAL A N 1
ATOM 1571 C CA . VAL A 1 196 ? -10.488 2.578 -19.043 1.00 81.44 196 VAL A CA 1
ATOM 1572 C C . VAL A 1 196 ? -11.493 3.687 -18.710 1.00 81.44 196 VAL A C 1
ATOM 1574 O O . VAL A 1 196 ? -12.581 3.395 -18.220 1.00 81.44 196 VAL A O 1
ATOM 1577 N N . LEU A 1 197 ? -11.174 4.949 -19.022 1.00 83.88 197 LEU A N 1
ATOM 1578 C CA . LEU A 1 197 ? -12.028 6.120 -18.771 1.00 83.88 197 LEU A CA 1
ATOM 1579 C C . LEU A 1 197 ? -12.879 6.556 -19.982 1.00 83.88 197 LEU A C 1
ATOM 1581 O O . LEU A 1 197 ? -13.384 7.686 -20.008 1.00 83.88 197 LEU A O 1
ATOM 1585 N N . ALA A 1 198 ? -13.020 5.719 -21.007 1.00 87.12 198 ALA A N 1
ATOM 1586 C CA . ALA A 1 198 ? -13.909 5.974 -22.139 1.00 87.12 198 ALA A CA 1
ATOM 1587 C C . ALA A 1 198 ? -15.347 5.525 -21.834 1.00 87.12 198 ALA A C 1
ATOM 1589 O O . ALA A 1 198 ? -15.570 4.434 -21.311 1.00 87.12 198 ALA A O 1
ATOM 1590 N N . LYS A 1 199 ? -16.331 6.341 -22.235 1.00 88.31 199 LYS A N 1
ATOM 1591 C CA . LYS A 1 199 ? -17.725 5.886 -22.361 1.00 88.31 199 LYS A CA 1
ATOM 1592 C C . LYS A 1 199 ? -17.840 4.973 -23.576 1.00 88.31 199 LYS A C 1
ATOM 1594 O O . LYS A 1 199 ? -17.216 5.247 -24.602 1.00 88.31 199 LYS A O 1
ATOM 1599 N N . ARG A 1 200 ? -18.620 3.902 -23.452 1.00 90.62 200 ARG A N 1
ATOM 1600 C CA . ARG A 1 200 ? -18.733 2.837 -24.458 1.00 90.62 200 ARG A CA 1
ATOM 1601 C C . ARG A 1 200 ? -20.193 2.522 -24.762 1.00 90.62 200 ARG A C 1
ATOM 1603 O O . ARG A 1 200 ? -21.097 2.982 -24.066 1.00 90.62 200 ARG A O 1
ATOM 1610 N N . GLU A 1 201 ? -20.435 1.771 -25.827 1.00 93.31 201 GLU A N 1
ATOM 1611 C CA . GLU A 1 201 ? -21.775 1.273 -26.126 1.00 93.31 201 GLU A CA 1
ATOM 1612 C C . GLU A 1 201 ? -22.202 0.190 -25.124 1.00 93.31 201 GLU A C 1
ATOM 1614 O O . GLU A 1 201 ? -21.392 -0.401 -24.404 1.00 93.31 201 GLU A O 1
ATOM 1619 N N . GLN A 1 202 ? -23.511 -0.050 -25.053 1.00 93.94 202 GLN A N 1
ATOM 1620 C CA . GLN A 1 202 ? -24.107 -1.017 -24.139 1.00 93.94 202 GLN A CA 1
ATOM 1621 C C . GLN A 1 202 ? -23.640 -2.443 -24.482 1.00 93.94 202 GLN A C 1
ATOM 1623 O O . GLN A 1 202 ? -23.997 -2.984 -25.528 1.00 93.94 202 GLN A O 1
ATOM 1628 N N . LEU A 1 203 ? -22.863 -3.057 -23.585 1.00 94.31 203 LEU A N 1
ATOM 1629 C CA . LEU A 1 203 ? -22.316 -4.410 -23.740 1.00 94.31 203 LEU A CA 1
ATOM 1630 C C . LEU A 1 203 ? -23.276 -5.480 -23.203 1.00 94.31 203 LEU A C 1
ATOM 1632 O O . LEU A 1 203 ? -23.348 -6.563 -23.773 1.00 94.31 203 LEU A O 1
ATOM 1636 N N . LEU A 1 204 ? -24.026 -5.179 -22.137 1.00 92.31 204 LEU A N 1
ATOM 1637 C CA . LEU A 1 204 ? -24.995 -6.087 -21.514 1.00 92.31 204 LEU A CA 1
ATOM 1638 C C . LEU A 1 204 ? -26.441 -5.731 -21.872 1.00 92.31 204 LEU A C 1
ATOM 1640 O O . LEU A 1 204 ? -26.830 -4.561 -21.840 1.00 92.31 204 LEU A O 1
ATOM 1644 N N . ARG A 1 205 ? -27.283 -6.736 -22.123 1.00 90.19 205 ARG A N 1
ATOM 1645 C CA . ARG A 1 205 ? -28.745 -6.580 -22.094 1.00 90.19 205 ARG A CA 1
ATOM 1646 C C . ARG A 1 205 ? -29.203 -6.374 -20.638 1.00 90.19 205 ARG A C 1
ATOM 1648 O O . ARG A 1 205 ? -28.605 -6.910 -19.711 1.00 90.19 205 ARG A O 1
ATOM 1655 N N . VAL A 1 206 ? -30.274 -5.605 -20.426 1.00 88.19 206 VAL A N 1
ATOM 1656 C CA . VAL A 1 206 ? -30.924 -5.503 -19.104 1.00 88.19 206 VAL A CA 1
ATOM 1657 C C . VAL A 1 206 ? -31.537 -6.860 -18.735 1.00 88.19 206 VAL A C 1
ATOM 1659 O O . VAL A 1 206 ? -32.336 -7.354 -19.534 1.00 88.19 206 VAL A O 1
ATOM 1662 N N . PRO A 1 207 ? -31.221 -7.450 -17.565 1.00 83.75 207 PRO A N 1
ATOM 1663 C CA . PRO A 1 207 ? -31.813 -8.721 -17.159 1.00 83.75 207 PRO A CA 1
ATOM 1664 C C . PRO A 1 207 ? -33.327 -8.612 -16.952 1.00 83.75 207 PRO A C 1
ATOM 1666 O O . PRO A 1 207 ? -33.831 -7.634 -16.394 1.00 83.75 207 PRO A O 1
ATOM 1669 N N . GLU A 1 208 ? -34.060 -9.636 -17.379 1.00 76.69 208 GLU A N 1
ATOM 1670 C CA . GLU A 1 208 ? -35.499 -9.735 -17.137 1.00 76.69 208 GLU A CA 1
ATOM 1671 C C . GLU A 1 208 ? -35.770 -9.958 -15.641 1.00 76.69 208 GLU A C 1
ATOM 1673 O O . GLU A 1 208 ? -35.075 -10.727 -14.979 1.00 76.69 208 GLU A O 1
ATOM 1678 N N . GLY A 1 209 ? -36.759 -9.247 -15.091 1.00 71.56 209 GLY A N 1
ATOM 1679 C CA . GLY A 1 209 ? -37.075 -9.295 -13.658 1.00 71.56 209 GLY A CA 1
ATOM 1680 C C . GLY A 1 209 ? -36.054 -8.616 -12.732 1.00 71.56 209 GLY A C 1
ATOM 1681 O O . GLY A 1 209 ? -36.144 -8.801 -11.523 1.00 71.56 209 GLY A O 1
ATOM 1682 N N . PHE A 1 210 ? -35.098 -7.841 -13.264 1.00 81.06 210 PHE A N 1
ATOM 1683 C CA . PHE A 1 210 ? -34.134 -7.086 -12.456 1.00 81.06 210 PHE A CA 1
ATOM 1684 C C . PHE A 1 210 ? -34.822 -6.114 -11.478 1.00 81.06 210 PHE A C 1
ATOM 1686 O O . PHE A 1 210 ? -35.721 -5.364 -11.865 1.00 81.06 210 PHE A O 1
ATOM 1693 N N . GLN A 1 211 ? -34.339 -6.102 -10.236 1.00 80.25 211 GLN A N 1
ATOM 1694 C CA . GLN A 1 211 ? -34.734 -5.192 -9.158 1.00 80.25 211 GLN A CA 1
ATOM 1695 C C . GLN A 1 211 ? -33.476 -4.609 -8.506 1.00 80.25 211 GLN A C 1
ATOM 1697 O O . GLN A 1 211 ? -32.412 -5.237 -8.534 1.00 80.25 211 GLN A O 1
ATOM 1702 N N . LEU A 1 212 ? -33.596 -3.417 -7.928 1.00 81.81 212 LEU A N 1
ATOM 1703 C CA . LEU A 1 212 ? -32.545 -2.800 -7.128 1.00 81.81 212 LEU A CA 1
ATOM 1704 C C . LEU A 1 212 ? -32.675 -3.224 -5.665 1.00 81.81 212 LEU A C 1
ATOM 1706 O O . LEU A 1 212 ? -33.752 -3.200 -5.072 1.00 81.81 212 LEU A O 1
ATOM 1710 N N . SER A 1 213 ? -31.539 -3.577 -5.082 1.00 79.94 213 SER A N 1
ATOM 1711 C CA . SER A 1 213 ? -31.380 -3.811 -3.653 1.00 79.94 213 SER A CA 1
ATOM 1712 C C . SER A 1 213 ? -31.161 -2.479 -2.926 1.00 79.94 213 SER A C 1
ATOM 1714 O O . SER A 1 213 ? -30.794 -1.473 -3.543 1.00 79.94 213 SER A O 1
ATOM 1716 N N . GLY A 1 214 ? -31.365 -2.443 -1.606 1.00 70.38 214 GLY A N 1
ATOM 1717 C CA . GLY A 1 214 ? -30.951 -1.279 -0.814 1.00 70.38 214 GLY A CA 1
ATOM 1718 C C . GLY A 1 214 ? -29.425 -1.104 -0.846 1.00 70.38 214 GLY A C 1
ATOM 1719 O O . GLY A 1 214 ? -28.715 -1.994 -1.307 1.00 70.38 214 GLY A O 1
ATOM 1720 N N . PRO A 1 215 ? -28.883 0.027 -0.371 1.00 71.56 215 PRO A N 1
ATOM 1721 C CA . PRO A 1 215 ? -27.459 0.291 -0.493 1.00 71.56 215 PRO A CA 1
ATOM 1722 C C . PRO A 1 215 ? -26.669 -0.616 0.459 1.00 71.56 215 PRO A C 1
ATOM 1724 O O . PRO A 1 215 ? -26.839 -0.548 1.680 1.00 71.56 215 PRO A O 1
ATOM 1727 N N . GLU A 1 216 ? -25.785 -1.449 -0.098 1.00 63.88 216 GLU A N 1
ATOM 1728 C CA . GLU A 1 216 ? -24.768 -2.154 0.691 1.00 63.88 216 GLU A CA 1
ATOM 1729 C C . GLU A 1 216 ? -23.780 -1.133 1.297 1.00 63.88 216 GLU A C 1
ATOM 1731 O O . GLU A 1 216 ? -23.485 -1.174 2.492 1.00 63.88 216 GLU A O 1
ATOM 1736 N N . GLN A 1 217 ? -23.333 -0.158 0.494 1.00 62.66 217 GLN A N 1
ATOM 1737 C CA . GLN A 1 217 ? -22.461 0.938 0.930 1.00 62.66 217 GLN A CA 1
ATOM 1738 C C . GLN A 1 217 ? -23.133 1.919 1.906 1.00 62.66 217 GLN A C 1
ATOM 1740 O O . GLN A 1 217 ? -24.329 2.192 1.838 1.00 62.66 217 GLN A O 1
ATOM 1745 N N . GLY A 1 218 ? -22.319 2.520 2.780 1.00 61.09 218 GLY A N 1
ATOM 1746 C CA . GLY A 1 218 ? -22.711 3.638 3.643 1.00 61.09 218 GLY A CA 1
ATOM 1747 C C . GLY A 1 218 ? -22.391 5.010 3.036 1.00 61.09 218 GLY A C 1
ATOM 1748 O O . GLY A 1 218 ? -21.589 5.133 2.110 1.00 61.09 218 GLY A O 1
ATOM 1749 N N . SER A 1 219 ? -23.002 6.062 3.583 1.00 70.06 219 SER A N 1
ATOM 1750 C CA . SER A 1 219 ? -22.649 7.455 3.282 1.00 70.06 219 SER A CA 1
ATOM 1751 C C . SER A 1 219 ? -21.282 7.830 3.862 1.00 70.06 219 SER A C 1
ATOM 1753 O O . SER A 1 219 ? -20.990 7.470 4.998 1.00 70.06 219 SER A O 1
ATOM 1755 N N . LEU A 1 220 ? -20.492 8.619 3.134 1.00 72.44 220 LEU A N 1
ATOM 1756 C CA . LEU A 1 220 ? -19.111 8.966 3.490 1.00 72.44 220 LEU A CA 1
ATOM 1757 C C . LEU A 1 220 ? -18.800 10.438 3.190 1.00 72.44 220 LEU A C 1
ATOM 1759 O O . LEU A 1 220 ? -19.194 10.942 2.141 1.00 72.44 220 LEU A O 1
ATOM 1763 N N . LEU A 1 221 ? -17.995 11.085 4.039 1.00 74.25 221 LEU A N 1
ATOM 1764 C CA . LEU A 1 221 ? -17.291 12.329 3.716 1.00 74.25 221 LEU A CA 1
ATOM 1765 C C . LEU A 1 221 ? -15.776 12.083 3.572 1.00 74.25 221 LEU A C 1
ATOM 1767 O O . LEU A 1 221 ? -15.159 11.490 4.453 1.00 74.25 221 LEU A O 1
ATOM 1771 N N . GLU A 1 222 ? -15.154 12.561 2.492 1.00 70.31 222 GLU A N 1
ATOM 1772 C CA . GLU A 1 222 ? -13.700 12.452 2.273 1.00 70.31 222 GLU A CA 1
ATOM 1773 C C . GLU A 1 222 ? -13.092 13.752 1.716 1.00 70.31 222 GLU A C 1
ATOM 1775 O O . GLU A 1 222 ? -13.763 14.531 1.039 1.00 70.31 222 GLU A O 1
ATOM 1780 N N . ARG A 1 223 ? -11.799 13.984 1.986 1.00 75.88 223 ARG A N 1
ATOM 1781 C CA . ARG A 1 223 ? -10.978 15.065 1.418 1.00 75.88 223 ARG A CA 1
ATOM 1782 C C . ARG A 1 223 ? -9.796 14.485 0.634 1.00 75.88 223 ARG A C 1
ATOM 1784 O O . ARG A 1 223 ? -9.135 13.576 1.121 1.00 75.88 223 ARG A O 1
ATOM 1791 N N . LYS A 1 224 ? -9.497 15.058 -0.535 1.00 73.88 224 LYS A N 1
ATOM 1792 C CA . LYS A 1 224 ? -8.277 14.818 -1.324 1.00 73.88 224 LYS A CA 1
ATOM 1793 C C . LYS A 1 224 ? -7.669 16.135 -1.803 1.00 73.88 224 LYS A C 1
ATOM 1795 O O . LYS A 1 224 ? -8.389 17.102 -2.053 1.00 73.88 224 LYS A O 1
ATOM 1800 N N . GLU A 1 225 ? -6.353 16.156 -1.976 1.00 78.19 225 GLU A N 1
ATOM 1801 C CA . GLU A 1 225 ? -5.607 17.321 -2.470 1.00 78.19 225 GLU A CA 1
ATOM 1802 C C . GLU A 1 225 ? -4.885 16.994 -3.784 1.00 78.19 225 GLU A C 1
ATOM 1804 O O . GLU A 1 225 ? -4.545 15.840 -4.027 1.00 78.19 225 GLU A O 1
ATOM 1809 N N . PHE A 1 226 ? -4.646 17.984 -4.645 1.00 79.81 226 PHE A N 1
ATOM 1810 C CA . PHE A 1 226 ? -4.061 17.803 -5.978 1.00 79.81 226 PHE A CA 1
ATOM 1811 C C . PHE A 1 226 ? -3.116 18.955 -6.341 1.00 79.81 226 PHE A C 1
ATOM 1813 O O . PHE A 1 226 ? -3.522 20.116 -6.375 1.00 79.81 226 PHE A O 1
ATOM 1820 N N . SER A 1 227 ? -1.879 18.625 -6.719 1.00 76.56 227 SER A N 1
ATOM 1821 C CA . SER A 1 227 ? -0.873 19.586 -7.217 1.00 76.56 227 SER A CA 1
ATOM 1822 C C . SER A 1 227 ? -0.949 19.838 -8.733 1.00 76.56 227 SER A C 1
ATOM 1824 O O . SER A 1 227 ? -0.081 20.498 -9.296 1.00 76.56 227 SER A O 1
ATOM 1826 N N . SER A 1 228 ? -1.959 19.297 -9.426 1.00 77.62 228 SER A N 1
ATOM 1827 C CA . SER A 1 228 ? -2.184 19.510 -10.863 1.00 77.62 228 SER A CA 1
ATOM 1828 C C . SER A 1 228 ? -3.664 19.380 -11.228 1.00 77.62 228 SER A C 1
ATOM 1830 O O . SER A 1 228 ? -4.339 18.458 -10.764 1.00 77.62 228 SER A O 1
ATOM 1832 N N . SER A 1 229 ? -4.157 20.246 -12.122 1.00 79.06 229 SER A N 1
ATOM 1833 C CA . SER A 1 229 ? -5.510 20.130 -12.687 1.00 79.06 229 SER A CA 1
ATOM 1834 C C . SER A 1 229 ? -5.688 18.880 -13.551 1.00 79.06 229 SER A C 1
ATOM 1836 O O . SER A 1 229 ? -6.809 18.412 -13.713 1.00 79.06 229 SER A O 1
ATOM 1838 N N . ALA A 1 230 ? -4.606 18.307 -14.090 1.00 76.88 230 ALA A N 1
ATOM 1839 C CA . ALA A 1 230 ? -4.685 17.037 -14.812 1.00 76.88 230 ALA A CA 1
ATOM 1840 C C . ALA A 1 230 ? -5.008 15.870 -13.861 1.00 76.88 230 ALA A C 1
ATOM 1842 O O . ALA A 1 230 ? -5.851 15.035 -14.183 1.00 76.88 230 ALA A O 1
ATOM 1843 N N . ALA A 1 231 ? -4.403 15.849 -12.667 1.00 73.88 231 ALA A N 1
ATOM 1844 C CA . ALA A 1 231 ? -4.675 14.838 -11.643 1.00 73.88 231 ALA A CA 1
ATOM 1845 C C . ALA A 1 231 ? -6.087 14.991 -11.049 1.00 73.88 231 ALA A C 1
ATOM 1847 O O . ALA A 1 231 ? -6.817 14.011 -10.932 1.00 73.88 231 ALA A O 1
ATOM 1848 N N . GLU A 1 232 ? -6.504 16.226 -10.752 1.00 80.31 232 GLU A N 1
ATOM 1849 C CA . GLU A 1 232 ? -7.851 16.548 -10.253 1.00 80.31 232 GLU A CA 1
ATOM 1850 C C . GLU A 1 232 ? -8.954 16.183 -11.267 1.00 80.31 232 GLU A C 1
ATOM 1852 O O . GLU A 1 232 ? -9.953 15.553 -10.906 1.00 80.31 232 GLU A O 1
ATOM 1857 N N . SER A 1 233 ? -8.739 16.493 -12.551 1.00 80.81 233 SER A N 1
ATOM 1858 C CA . SER A 1 233 ? -9.632 16.103 -13.649 1.00 80.81 233 SER A CA 1
ATOM 1859 C C . SER A 1 233 ? -9.669 14.582 -13.854 1.00 80.81 233 SER A C 1
ATOM 1861 O O . SER A 1 233 ? -10.751 14.002 -13.934 1.00 80.81 233 SER A O 1
ATOM 1863 N N . THR A 1 234 ? -8.511 13.909 -13.856 1.00 79.94 234 THR A N 1
ATOM 1864 C CA . THR A 1 234 ? -8.423 12.444 -14.015 1.00 79.94 234 THR A CA 1
ATOM 1865 C C . THR A 1 234 ? -9.114 11.711 -12.868 1.00 79.94 234 THR A C 1
ATOM 1867 O O . THR A 1 234 ? -9.907 10.811 -13.130 1.00 79.94 234 THR A O 1
ATOM 1870 N N . PHE A 1 235 ? -8.904 12.131 -11.615 1.00 81.69 235 PHE A N 1
ATOM 1871 C CA . PHE A 1 235 ? -9.603 11.549 -10.467 1.00 81.69 235 PHE A CA 1
ATOM 1872 C C . PHE A 1 235 ? -11.119 11.778 -10.545 1.00 81.69 235 PHE A C 1
ATOM 1874 O O . PHE A 1 235 ? -11.887 10.840 -10.338 1.00 81.69 235 PHE A O 1
ATOM 1881 N N . THR A 1 236 ? -11.563 12.990 -10.903 1.00 82.25 236 THR A N 1
ATOM 1882 C CA . THR A 1 236 ? -12.998 13.285 -11.077 1.00 82.25 236 THR A CA 1
ATOM 1883 C C . THR A 1 236 ? -13.605 12.399 -12.172 1.00 82.25 236 THR A C 1
ATOM 1885 O O . THR A 1 236 ? -14.620 11.747 -11.947 1.00 82.25 236 THR A O 1
ATOM 1888 N N . LYS A 1 237 ? -12.938 12.275 -13.327 1.00 84.81 237 LYS A N 1
ATOM 1889 C CA . LYS A 1 237 ? -13.376 11.410 -14.432 1.00 84.81 237 LYS A CA 1
ATOM 1890 C C . LYS A 1 237 ? -13.361 9.920 -14.057 1.00 84.81 237 LYS A C 1
ATOM 1892 O O . LYS A 1 237 ? -14.254 9.186 -14.469 1.00 84.81 237 LYS A O 1
ATOM 1897 N N . SER A 1 238 ? -12.397 9.470 -13.254 1.00 81.50 238 SER A N 1
ATOM 1898 C CA . SER A 1 238 ? -12.375 8.111 -12.694 1.00 81.50 238 SER A CA 1
ATOM 1899 C C . SER A 1 238 ? -13.600 7.860 -11.814 1.00 81.50 238 SER A C 1
ATOM 1901 O O . SER A 1 238 ? -14.330 6.893 -12.032 1.00 81.50 238 SER A O 1
ATOM 1903 N N . MET A 1 239 ? -13.901 8.779 -10.895 1.00 80.62 239 MET A N 1
ATOM 1904 C CA . MET A 1 239 ? -15.083 8.711 -10.031 1.00 80.62 239 MET A CA 1
ATOM 1905 C C . MET A 1 239 ? -16.404 8.729 -10.822 1.00 80.62 239 MET A C 1
ATOM 1907 O O . MET A 1 239 ? -17.366 8.095 -10.407 1.00 80.62 239 MET A O 1
ATOM 1911 N N . GLU A 1 240 ? -16.457 9.389 -11.982 1.00 85.94 240 GLU A N 1
ATOM 1912 C CA . GLU A 1 240 ? -17.640 9.400 -12.856 1.00 85.94 240 GLU A CA 1
ATOM 1913 C C . GLU A 1 240 ? -17.788 8.167 -13.770 1.00 85.94 240 GLU A C 1
ATOM 1915 O O . GLU A 1 240 ? -18.902 7.889 -14.215 1.00 85.94 240 GLU A O 1
ATOM 1920 N N . GLN A 1 241 ? -16.693 7.484 -14.139 1.00 84.50 241 GLN A N 1
ATOM 1921 C CA . GLN A 1 241 ? -16.711 6.388 -15.130 1.00 84.50 241 GLN A CA 1
ATOM 1922 C C . GLN A 1 241 ? -16.479 4.997 -14.532 1.00 84.50 241 GLN A C 1
ATOM 1924 O O . GLN A 1 241 ? -16.985 4.008 -15.062 1.00 84.50 241 GLN A O 1
ATOM 1929 N N . LEU A 1 242 ? -15.734 4.907 -13.435 1.00 79.44 242 LEU A N 1
ATOM 1930 C CA . LEU A 1 242 ? -15.439 3.670 -12.709 1.00 79.44 242 LEU A CA 1
ATOM 1931 C C . LEU A 1 242 ? -16.132 3.644 -11.344 1.00 79.44 242 LEU A C 1
ATOM 1933 O O . LEU A 1 242 ? -16.570 2.590 -10.893 1.00 79.44 242 LEU A O 1
ATOM 1937 N N . GLY A 1 243 ? -16.274 4.815 -10.719 1.00 73.44 243 GLY A N 1
ATOM 1938 C CA . GLY A 1 243 ? -16.899 4.960 -9.411 1.00 73.44 243 GLY A CA 1
ATOM 1939 C C . GLY A 1 243 ? -15.939 4.761 -8.238 1.00 73.44 243 GLY A C 1
ATOM 1940 O O . GLY A 1 243 ? -14.718 4.667 -8.420 1.00 73.44 243 GLY A O 1
ATOM 1941 N N . PHE A 1 244 ? -16.493 4.778 -7.025 1.00 68.94 244 PHE A N 1
ATOM 1942 C CA . PHE A 1 244 ? -15.730 4.936 -5.784 1.00 68.94 244 PHE A CA 1
ATOM 1943 C C . PHE A 1 244 ? -14.643 3.864 -5.569 1.00 68.94 244 PHE A C 1
ATOM 1945 O O . PHE A 1 244 ? -13.462 4.216 -5.465 1.00 68.94 244 PHE A O 1
ATOM 1952 N N . SER A 1 245 ? -15.000 2.573 -5.555 1.00 61.78 245 SER A N 1
ATOM 1953 C CA . SER A 1 245 ? -14.075 1.470 -5.231 1.00 61.78 245 SER A CA 1
ATOM 1954 C C . SER A 1 245 ? -12.825 1.463 -6.112 1.00 61.78 245 SER A C 1
ATOM 1956 O O . SER A 1 245 ? -11.698 1.369 -5.620 1.00 61.78 245 SER A O 1
ATOM 1958 N N . MET A 1 246 ? -13.013 1.625 -7.423 1.00 59.19 246 MET A N 1
ATOM 1959 C CA . MET A 1 246 ? -11.918 1.625 -8.396 1.00 59.19 246 MET A CA 1
ATOM 1960 C C . MET A 1 246 ? -11.052 2.890 -8.329 1.00 59.19 246 MET A C 1
ATOM 1962 O O . MET A 1 246 ? -9.855 2.823 -8.597 1.00 59.19 246 MET A O 1
ATOM 1966 N N . SER A 1 247 ? -11.634 4.038 -7.973 1.00 57.53 247 SER A N 1
ATOM 1967 C CA . SER A 1 247 ? -10.969 5.351 -8.055 1.00 57.53 247 SER A CA 1
ATOM 1968 C C . SER A 1 247 ? -10.224 5.758 -6.780 1.00 57.53 247 SER A C 1
ATOM 1970 O O . SER A 1 247 ? -9.427 6.700 -6.794 1.00 57.53 247 SER A O 1
ATOM 1972 N N . VAL A 1 248 ? -10.495 5.085 -5.658 1.00 52.50 248 VAL A N 1
ATOM 1973 C CA . VAL A 1 248 ? -9.872 5.369 -4.352 1.00 52.50 248 VAL A CA 1
ATOM 1974 C C . VAL A 1 248 ? -8.911 4.256 -3.909 1.00 52.50 248 VAL A C 1
ATOM 1976 O O . VAL A 1 248 ? -8.055 4.493 -3.059 1.00 52.50 248 VAL A O 1
ATOM 1979 N N . SER A 1 249 ? -8.968 3.070 -4.522 1.00 46.66 249 SER A N 1
ATOM 1980 C CA . SER A 1 249 ? -8.057 1.965 -4.212 1.00 46.66 249 SER A CA 1
ATOM 1981 C C . SER A 1 249 ? -6.645 2.170 -4.776 1.00 46.66 249 SER A C 1
ATOM 1983 O O . SER A 1 249 ? -6.461 2.395 -5.973 1.00 46.66 249 SER A O 1
ATOM 1985 N N . ALA A 1 250 ? -5.618 1.951 -3.945 1.00 33.31 250 ALA A N 1
ATOM 1986 C CA . ALA A 1 250 ? -4.219 1.863 -4.387 1.00 33.31 250 ALA A CA 1
ATOM 1987 C C . ALA A 1 250 ? -3.998 0.762 -5.451 1.00 33.31 250 ALA A C 1
ATOM 1989 O O . ALA A 1 250 ? -3.040 0.815 -6.229 1.00 33.31 250 ALA A O 1
ATOM 1990 N N . LYS A 1 251 ? -4.920 -0.211 -5.529 1.00 33.44 251 LYS A N 1
ATOM 1991 C CA . LYS A 1 251 ? -4.939 -1.273 -6.539 1.00 33.44 251 LYS A CA 1
ATOM 1992 C C . LYS A 1 251 ? -5.366 -0.798 -7.935 1.00 33.44 251 LYS A C 1
ATOM 1994 O O . LYS A 1 251 ? -5.254 -1.594 -8.857 1.00 33.44 251 LYS A O 1
ATOM 1999 N N . ALA A 1 252 ? -5.764 0.462 -8.149 1.00 32.91 252 ALA A N 1
ATOM 2000 C CA . ALA A 1 252 ? -5.921 1.014 -9.507 1.00 32.91 252 ALA A CA 1
ATOM 2001 C C . ALA A 1 252 ? -4.635 0.825 -10.349 1.00 32.91 252 ALA A C 1
ATOM 2003 O O . ALA A 1 252 ? -4.682 0.432 -11.515 1.00 32.91 252 ALA A O 1
ATOM 2004 N N . SER A 1 253 ? -3.480 0.956 -9.689 1.00 36.41 253 SER A N 1
ATOM 2005 C CA . SER A 1 253 ? -2.134 0.697 -10.218 1.00 36.41 253 SER A CA 1
ATOM 2006 C C . SER A 1 253 ? -1.934 -0.720 -10.790 1.00 36.41 253 SER A C 1
ATOM 2008 O O . SER A 1 253 ? -1.024 -0.939 -11.587 1.00 36.41 253 SER A O 1
ATOM 2010 N N . PHE A 1 254 ? -2.769 -1.696 -10.410 1.00 30.77 254 PHE A N 1
ATOM 2011 C CA . PHE A 1 254 ? -2.651 -3.117 -10.777 1.00 30.77 254 PHE A CA 1
ATOM 2012 C C . PHE A 1 254 ? -2.851 -3.395 -12.277 1.00 30.77 254 PHE A C 1
ATOM 2014 O O . PHE A 1 254 ? -2.537 -4.486 -12.749 1.00 30.77 254 PHE A O 1
ATOM 2021 N N . TRP A 1 255 ? -3.381 -2.437 -13.043 1.00 41.41 255 TRP A N 1
ATOM 2022 C CA . TRP A 1 255 ? -3.511 -2.545 -14.504 1.00 41.41 255 TRP A CA 1
ATOM 2023 C C . TRP A 1 255 ? -2.393 -1.803 -15.262 1.00 41.41 255 TRP A C 1
ATOM 2025 O O . TRP A 1 255 ? -2.421 -1.740 -16.487 1.00 41.41 255 TRP A O 1
ATOM 2035 N N . GLY A 1 256 ? -1.411 -1.237 -14.548 1.00 38.19 256 GLY A N 1
ATOM 2036 C CA . GLY A 1 256 ? -0.367 -0.378 -15.119 1.00 38.19 256 GLY A CA 1
ATOM 2037 C C . GLY A 1 256 ? -0.785 1.087 -15.293 1.00 38.19 256 GLY A C 1
ATOM 2038 O O . GLY A 1 256 ? -0.058 1.856 -15.914 1.00 38.19 256 GLY A O 1
ATOM 2039 N N . ILE A 1 257 ? -1.939 1.488 -14.746 1.00 43.28 257 ILE A N 1
ATOM 2040 C CA . ILE A 1 257 ? -2.530 2.819 -14.928 1.00 43.28 257 ILE A CA 1
ATOM 2041 C C . ILE A 1 257 ? -2.593 3.560 -13.588 1.00 43.28 257 ILE A C 1
ATOM 2043 O O . ILE A 1 257 ? -3.108 3.033 -12.604 1.00 43.28 257 ILE A O 1
ATOM 2047 N N . ASN A 1 258 ? -2.130 4.812 -13.553 1.00 47.97 258 ASN A N 1
ATOM 2048 C CA . ASN A 1 258 ? -2.353 5.711 -12.420 1.00 47.97 258 ASN A CA 1
ATOM 2049 C C . ASN A 1 258 ? -3.621 6.553 -12.662 1.00 47.97 258 ASN A C 1
ATOM 2051 O O . ASN A 1 258 ? -3.658 7.354 -13.594 1.00 47.97 258 ASN A O 1
ATOM 2055 N N . LEU A 1 259 ? -4.656 6.350 -11.838 1.00 44.88 259 LEU A N 1
ATOM 2056 C CA . LEU A 1 259 ? -5.984 6.972 -11.989 1.00 44.88 259 LEU A CA 1
ATOM 2057 C C . LEU A 1 259 ? -6.407 7.876 -10.813 1.00 44.88 259 LEU A C 1
ATOM 2059 O O . LEU A 1 259 ? -7.470 8.491 -10.878 1.00 44.88 259 LEU A O 1
ATOM 2063 N N . GLY A 1 260 ? -5.621 7.955 -9.729 1.00 42.72 260 GLY A N 1
ATOM 2064 C CA . GLY A 1 260 ? -6.157 8.426 -8.440 1.00 42.72 260 GLY A CA 1
ATOM 2065 C C . GLY A 1 260 ? -5.188 9.050 -7.433 1.00 42.72 260 GLY A C 1
ATOM 2066 O O . GLY A 1 260 ? -5.601 9.262 -6.289 1.00 42.72 260 GLY A O 1
ATOM 2067 N N . VAL A 1 261 ? -3.941 9.366 -7.813 1.00 40.66 261 VAL A N 1
ATOM 2068 C CA . VAL A 1 261 ? -2.986 10.058 -6.920 1.00 40.66 261 VAL A CA 1
ATOM 2069 C C . VAL A 1 261 ? -3.400 11.522 -6.713 1.00 40.66 261 VAL A C 1
ATOM 2071 O O . VAL A 1 261 ? -3.020 12.431 -7.453 1.00 40.66 261 VAL A O 1
ATOM 2074 N N . GLY A 1 262 ? -4.188 11.733 -5.657 1.00 36.38 262 GLY A N 1
ATOM 2075 C CA . GLY A 1 262 ? -4.097 12.950 -4.855 1.00 36.38 262 GLY A CA 1
ATOM 2076 C C . GLY A 1 262 ? -2.785 12.972 -4.059 1.00 36.38 262 GLY A C 1
ATOM 2077 O O . GLY A 1 262 ? -2.053 11.985 -4.035 1.00 36.38 262 GLY A O 1
ATOM 2078 N N . VAL A 1 263 ? -2.463 14.102 -3.436 1.00 33.19 263 VAL A N 1
ATOM 2079 C CA . VAL A 1 263 ? -1.181 14.315 -2.754 1.00 33.19 263 VAL A CA 1
ATOM 2080 C C . VAL A 1 263 ? -1.071 13.441 -1.506 1.00 33.19 263 VAL A C 1
ATOM 2082 O O . VAL A 1 263 ? -1.525 13.829 -0.440 1.00 33.19 263 VAL A O 1
ATOM 2085 N N . ASP A 1 264 ? -0.401 12.301 -1.660 1.00 26.11 264 ASP A N 1
ATOM 2086 C CA . ASP A 1 264 ? 0.761 11.968 -0.837 1.00 26.11 264 ASP A CA 1
ATOM 2087 C C . ASP A 1 264 ? 1.753 11.079 -1.612 1.00 26.11 264 ASP A C 1
ATOM 2089 O O . ASP A 1 264 ? 1.384 10.340 -2.523 1.00 26.11 264 ASP A O 1
ATOM 2093 N N . HIS A 1 265 ? 3.042 11.220 -1.287 1.00 25.30 265 HIS A N 1
ATOM 2094 C CA . HIS A 1 265 ? 4.178 10.400 -1.751 1.00 25.30 265 HIS A CA 1
ATOM 2095 C C . HIS A 1 265 ? 4.248 10.004 -3.248 1.00 25.30 265 HIS A C 1
ATOM 2097 O O . HIS A 1 265 ? 4.232 8.835 -3.624 1.00 25.30 265 HIS A O 1
ATOM 2103 N N . SER A 1 266 ? 4.464 11.020 -4.091 1.00 28.98 266 SER A N 1
ATOM 2104 C CA . SER A 1 266 ? 5.296 10.996 -5.316 1.00 28.98 266 SER A CA 1
ATOM 2105 C C . SER A 1 266 ? 5.455 9.668 -6.092 1.00 28.98 266 SER A C 1
ATOM 2107 O O . SER A 1 266 ? 6.389 8.901 -5.850 1.00 28.98 266 SER A O 1
ATOM 2109 N N . SER A 1 267 ? 4.671 9.497 -7.160 1.00 25.41 267 SER A N 1
ATOM 2110 C CA . SER A 1 267 ? 4.985 8.588 -8.277 1.00 25.41 267 SER A CA 1
ATOM 2111 C C . SER A 1 267 ? 4.769 9.296 -9.625 1.00 25.41 267 SER A C 1
ATOM 2113 O O . SER A 1 267 ? 3.677 9.304 -10.186 1.00 25.41 267 SER A O 1
ATOM 2115 N 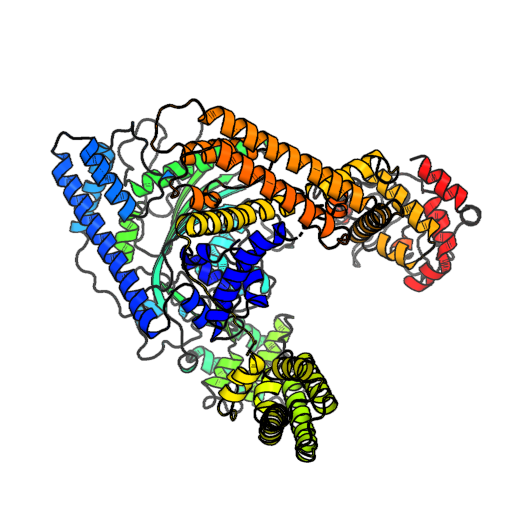N . SER A 1 268 ? 5.822 9.939 -10.144 1.00 30.62 268 SER A N 1
ATOM 2116 C CA . SER A 1 268 ? 5.777 10.744 -11.378 1.00 30.62 268 SER A CA 1
ATOM 2117 C C . SER A 1 268 ? 6.623 10.145 -12.505 1.00 30.62 268 SER A C 1
ATOM 2119 O O . SER A 1 268 ? 7.620 10.724 -12.931 1.00 30.62 268 SER A O 1
ATOM 2121 N N . SER A 1 269 ? 6.198 8.987 -13.007 1.00 28.11 269 SER A N 1
ATOM 2122 C CA . SER A 1 269 ? 6.695 8.396 -14.253 1.00 28.11 269 SER A CA 1
ATOM 2123 C C . SER A 1 269 ? 5.544 8.250 -15.254 1.00 28.11 269 SER A C 1
ATOM 2125 O O . SER A 1 269 ? 5.008 7.161 -15.450 1.00 28.11 269 SER A O 1
ATOM 2127 N N . GLN A 1 270 ? 5.148 9.358 -15.880 1.00 30.00 270 GLN A N 1
ATOM 2128 C CA . GLN A 1 270 ? 4.346 9.330 -17.102 1.00 30.00 270 GLN A CA 1
ATOM 2129 C C . GLN A 1 270 ? 5.009 10.215 -18.154 1.00 30.00 270 GLN A C 1
ATOM 2131 O O . GLN A 1 270 ? 5.181 11.420 -17.972 1.00 30.00 270 GLN A O 1
ATOM 2136 N N . SER A 1 271 ? 5.416 9.580 -19.247 1.00 27.17 271 SER A N 1
ATOM 2137 C CA . SER A 1 271 ? 5.884 10.240 -20.456 1.00 27.17 271 SER A CA 1
ATOM 2138 C C . SER A 1 271 ? 4.703 10.806 -21.241 1.00 27.17 271 SER A C 1
ATOM 2140 O O . SER A 1 271 ? 3.707 10.117 -21.425 1.00 27.17 271 SER A O 1
ATOM 2142 N N . GLN A 1 272 ? 4.872 12.044 -21.705 1.00 31.02 272 GLN A N 1
ATOM 2143 C CA . GLN A 1 272 ? 4.285 12.647 -22.908 1.00 31.02 272 GLN A CA 1
ATOM 2144 C C . GLN A 1 272 ? 3.116 11.897 -23.581 1.00 31.02 272 GLN A C 1
ATOM 2146 O O . GLN A 1 272 ? 3.353 10.921 -24.281 1.00 31.02 272 GLN A O 1
ATOM 2151 N N . ASP A 1 273 ? 1.911 12.479 -23.526 1.00 28.38 273 ASP A N 1
ATOM 2152 C CA . ASP A 1 273 ? 1.268 12.942 -24.769 1.00 28.38 273 ASP A CA 1
ATOM 2153 C C . ASP A 1 273 ? 0.150 13.981 -24.533 1.00 28.38 273 ASP A C 1
ATOM 2155 O O . ASP A 1 273 ? -1.040 13.686 -24.478 1.00 28.38 273 ASP A O 1
ATOM 2159 N N . THR A 1 274 ? 0.526 15.261 -24.414 1.00 28.14 274 THR A N 1
ATOM 2160 C CA . THR A 1 274 ? -0.372 16.387 -24.748 1.00 28.14 274 THR A CA 1
ATOM 2161 C C . THR A 1 274 ? 0.446 17.625 -25.128 1.00 28.14 274 THR A C 1
ATOM 2163 O O . THR A 1 274 ? 0.933 18.364 -24.272 1.00 28.14 274 THR A O 1
ATOM 2166 N N . TYR A 1 275 ? 0.596 17.892 -26.427 1.00 31.12 275 TYR A N 1
ATOM 2167 C CA . TYR A 1 275 ? 1.279 19.092 -26.929 1.00 31.12 275 TYR A CA 1
ATOM 2168 C C . TYR A 1 275 ? 0.362 20.335 -26.877 1.00 31.12 275 TYR A C 1
ATOM 2170 O O . TYR A 1 275 ? -0.116 20.804 -27.908 1.00 31.12 275 TYR A O 1
ATOM 2178 N N . GLN A 1 276 ? 0.127 20.907 -25.686 1.00 28.16 276 GLN A N 1
ATOM 2179 C CA . GLN A 1 276 ? -0.562 22.205 -25.543 1.00 28.16 276 GLN A CA 1
ATOM 2180 C C . GLN A 1 276 ? 0.090 23.159 -24.519 1.00 28.16 276 GLN A C 1
ATOM 2182 O O . GLN A 1 276 ? -0.222 23.177 -23.334 1.00 28.16 276 GLN A O 1
ATOM 2187 N N . SER A 1 277 ? 0.974 24.011 -25.053 1.00 26.95 277 SER A N 1
ATOM 2188 C CA . SER A 1 277 ? 1.231 25.407 -24.645 1.00 26.95 277 SER A CA 1
ATOM 2189 C C . SER A 1 277 ? 1.397 25.768 -23.152 1.00 26.95 277 SER A C 1
ATOM 2191 O O . SER A 1 277 ? 0.445 26.131 -22.471 1.00 26.95 277 SER A O 1
ATOM 2193 N N . HIS A 1 278 ? 2.664 25.885 -22.741 1.00 33.12 278 HIS A N 1
ATOM 2194 C CA . HIS A 1 278 ? 3.216 26.986 -21.927 1.00 33.12 278 HIS A CA 1
ATOM 2195 C C . HIS A 1 278 ? 2.355 27.610 -20.802 1.00 33.12 278 HIS A C 1
ATOM 2197 O O . HIS A 1 278 ? 1.760 28.673 -20.975 1.00 33.12 278 HIS A O 1
ATOM 2203 N N . SER A 1 279 ? 2.482 27.099 -19.576 1.00 37.28 279 SER A N 1
ATOM 2204 C CA . SER A 1 279 ? 3.175 27.830 -18.488 1.00 37.28 279 SER A CA 1
ATOM 2205 C C . SER A 1 279 ? 3.162 27.034 -17.179 1.00 37.28 279 SER A C 1
ATOM 2207 O O . SER A 1 279 ? 2.144 26.462 -16.802 1.00 37.28 279 SER A O 1
ATOM 2209 N N . GLU A 1 280 ? 4.282 27.034 -16.452 1.00 44.47 280 GLU A N 1
ATOM 2210 C CA . GLU A 1 280 ? 4.379 26.451 -15.106 1.00 44.47 280 GLU A CA 1
ATOM 2211 C C . GLU A 1 280 ? 3.763 27.402 -14.068 1.00 44.47 280 GLU A C 1
ATOM 2213 O O . GLU A 1 280 ? 4.441 27.995 -13.232 1.00 44.47 280 GLU A O 1
ATOM 2218 N N . GLN A 1 281 ? 2.445 27.592 -14.148 1.00 54.97 281 GLN A N 1
ATOM 2219 C CA . GLN A 1 281 ? 1.686 28.222 -13.075 1.00 54.97 281 GLN A CA 1
ATOM 2220 C C . GLN A 1 281 ? 1.391 27.178 -12.000 1.00 54.97 281 GLN A C 1
ATOM 2222 O O . GLN A 1 281 ? 0.575 26.282 -12.220 1.00 54.97 281 GLN A O 1
ATOM 2227 N N . SER A 1 282 ? 2.022 27.320 -10.832 1.00 68.56 282 SER A N 1
ATOM 2228 C CA . SER A 1 282 ? 1.791 26.471 -9.659 1.00 68.56 282 SER A CA 1
ATOM 2229 C C . SER A 1 282 ? 0.295 26.290 -9.410 1.00 68.56 282 SER A C 1
ATOM 2231 O O . SER A 1 282 ? -0.428 27.279 -9.272 1.00 68.56 282 SER A O 1
ATOM 2233 N N . TYR A 1 283 ? -0.163 25.040 -9.382 1.00 81.62 283 TYR A N 1
ATOM 2234 C CA . TYR A 1 283 ? -1.556 24.669 -9.152 1.00 81.62 283 TYR A CA 1
ATOM 2235 C C . TYR A 1 283 ? -1.687 23.984 -7.798 1.00 81.62 283 TYR A C 1
ATOM 2237 O O . TYR A 1 283 ? -0.859 23.151 -7.429 1.00 81.62 283 TYR A O 1
ATOM 2245 N N . PHE A 1 284 ? -2.764 24.287 -7.085 1.00 81.19 284 PHE A N 1
ATOM 2246 C CA . PHE A 1 284 ? -3.180 23.512 -5.927 1.00 81.19 284 PHE A CA 1
ATOM 2247 C C . PHE A 1 284 ? -4.705 23.458 -5.862 1.00 81.19 284 PHE A C 1
ATOM 2249 O O . PHE A 1 284 ? -5.373 24.458 -6.130 1.00 81.19 284 PHE A O 1
ATOM 2256 N N . CYS A 1 285 ? -5.259 22.299 -5.517 1.00 82.00 285 CYS A N 1
ATOM 2257 C CA . CYS A 1 285 ? -6.685 22.113 -5.290 1.00 82.00 285 CYS A CA 1
ATOM 2258 C C . CYS A 1 285 ? -6.930 21.158 -4.126 1.00 82.00 285 CYS A C 1
ATOM 2260 O O . CYS A 1 285 ? -6.338 20.086 -4.075 1.00 82.00 285 CYS A O 1
ATOM 2262 N N . THR A 1 286 ? -7.863 21.517 -3.250 1.00 80.81 286 THR A N 1
ATOM 2263 C CA . THR A 1 286 ? -8.413 20.641 -2.216 1.00 80.81 286 THR A CA 1
ATOM 2264 C C . THR A 1 286 ? -9.871 20.404 -2.581 1.00 80.81 286 THR A C 1
ATOM 2266 O O . THR A 1 286 ? -10.670 21.340 -2.681 1.00 80.81 286 THR A O 1
ATOM 2269 N N . THR A 1 287 ? -10.208 19.141 -2.816 1.00 80.75 287 THR A N 1
ATOM 2270 C CA . THR A 1 287 ? -11.568 18.670 -3.069 1.00 80.75 287 THR A CA 1
ATOM 2271 C C . THR A 1 287 ? -12.049 17.927 -1.833 1.00 80.75 287 THR A C 1
ATOM 2273 O O . THR A 1 287 ? -11.376 17.017 -1.354 1.00 80.75 287 THR A O 1
ATOM 2276 N N . MET A 1 288 ? -13.221 18.283 -1.325 1.00 81.00 288 MET A N 1
ATOM 2277 C CA . MET A 1 288 ? -13.931 17.502 -0.317 1.00 81.00 288 MET A CA 1
ATOM 2278 C C . MET A 1 288 ? -15.250 17.025 -0.916 1.00 81.00 288 MET A C 1
ATOM 2280 O O . MET A 1 288 ? -15.857 17.758 -1.695 1.00 81.00 288 MET A O 1
ATOM 2284 N N . TYR A 1 289 ? -15.688 15.811 -0.599 1.00 82.62 289 TYR A N 1
ATOM 2285 C CA . TYR A 1 289 ? -16.872 15.232 -1.221 1.00 82.62 289 TYR A CA 1
ATOM 2286 C C . TYR A 1 289 ? -17.684 14.358 -0.269 1.00 82.62 289 TYR A C 1
ATOM 2288 O O . TYR A 1 289 ? -17.127 13.593 0.516 1.00 82.62 289 TYR A O 1
ATOM 2296 N N . GLN A 1 290 ? -19.008 14.502 -0.350 1.00 80.00 290 GLN A N 1
ATOM 2297 C CA . GLN A 1 290 ? -19.995 13.697 0.360 1.00 80.00 290 GLN A CA 1
ATOM 2298 C C . GLN A 1 290 ? -20.577 12.669 -0.610 1.00 80.00 290 GLN A C 1
ATOM 2300 O O . GLN A 1 290 ? -21.326 13.010 -1.524 1.00 80.00 290 GLN A O 1
ATOM 2305 N N . TYR A 1 291 ? -20.233 11.410 -0.393 1.00 80.12 291 TYR A N 1
ATOM 2306 C CA . TYR A 1 291 ? -20.743 10.246 -1.101 1.00 80.12 291 TYR A CA 1
ATOM 2307 C C . TYR A 1 291 ? -22.023 9.740 -0.416 1.00 80.12 291 TYR A C 1
ATOM 2309 O O . TYR A 1 291 ? -22.039 9.581 0.810 1.00 80.12 291 TYR A O 1
ATOM 2317 N N . ILE A 1 292 ? -23.101 9.518 -1.180 1.00 79.50 292 ILE A N 1
ATOM 2318 C CA . ILE A 1 292 ? -24.389 9.015 -0.673 1.00 79.50 292 ILE A CA 1
ATOM 2319 C C . ILE A 1 292 ? -24.938 7.917 -1.607 1.00 79.50 292 ILE A C 1
ATOM 2321 O O . ILE A 1 292 ? -25.521 8.236 -2.649 1.00 79.50 292 ILE A O 1
ATOM 2325 N N . PRO A 1 293 ? -24.791 6.632 -1.238 1.00 81.94 293 PRO A N 1
ATOM 2326 C CA . PRO A 1 293 ? -25.465 5.518 -1.896 1.00 81.94 293 PRO A CA 1
ATOM 2327 C C . PRO A 1 293 ? -26.909 5.380 -1.395 1.00 81.94 293 PRO A C 1
ATOM 2329 O O . PRO A 1 293 ? -27.191 5.582 -0.215 1.00 81.94 293 PRO A O 1
ATOM 2332 N N . LEU A 1 294 ? -27.821 5.022 -2.300 1.00 80.00 294 LEU A N 1
ATOM 2333 C CA . LEU A 1 294 ? -29.255 4.846 -2.035 1.00 80.00 294 LEU A CA 1
ATOM 2334 C C . LEU A 1 294 ? -29.812 3.500 -2.518 1.00 80.00 294 LEU A C 1
ATOM 2336 O O . LEU A 1 294 ? -30.856 3.079 -2.030 1.00 80.00 294 LEU A O 1
ATOM 2340 N N . ALA A 1 295 ? -29.121 2.826 -3.439 1.00 86.06 295 ALA A N 1
ATOM 2341 C CA . ALA A 1 295 ? -29.433 1.472 -3.893 1.00 86.06 295 ALA A CA 1
ATOM 2342 C C . ALA A 1 295 ? -28.169 0.767 -4.417 1.00 86.06 295 ALA A C 1
ATOM 2344 O O . ALA A 1 295 ? -27.182 1.433 -4.753 1.00 86.06 295 ALA A O 1
ATOM 2345 N N . SER A 1 296 ? -28.196 -0.562 -4.525 1.00 85.69 296 SER A N 1
ATOM 2346 C CA . SER A 1 296 ? -27.127 -1.356 -5.145 1.00 85.69 296 SER A CA 1
ATOM 2347 C C . SER A 1 296 ? -27.658 -2.546 -5.950 1.00 85.69 296 SER A C 1
ATOM 2349 O O . SER A 1 296 ? -28.845 -2.874 -5.912 1.00 85.69 296 SER A O 1
ATOM 2351 N N . CYS A 1 297 ? -26.783 -3.185 -6.729 1.00 83.62 297 CYS A N 1
ATOM 2352 C CA . CYS A 1 297 ? -27.042 -4.497 -7.320 1.00 83.62 297 CYS A CA 1
ATOM 2353 C C . CYS A 1 297 ? -25.744 -5.266 -7.617 1.00 83.62 297 CYS A C 1
ATOM 2355 O O . CYS A 1 297 ? -24.674 -4.685 -7.797 1.00 83.62 297 CYS A O 1
ATOM 2357 N N . SER A 1 298 ? -25.856 -6.589 -7.741 1.00 81.69 298 SER A N 1
ATOM 2358 C CA . SER A 1 298 ? -24.813 -7.456 -8.303 1.00 81.69 298 SER A CA 1
ATOM 2359 C C . SER A 1 298 ? -25.430 -8.369 -9.361 1.00 81.69 298 SER A C 1
ATOM 2361 O O . SER A 1 298 ? -26.442 -9.023 -9.105 1.00 81.69 298 SER A O 1
ATOM 2363 N N . PHE A 1 299 ? -24.829 -8.431 -10.548 1.00 79.44 299 PHE A N 1
ATOM 2364 C CA . PHE A 1 299 ? -25.287 -9.293 -11.634 1.00 79.44 299 PHE A CA 1
ATOM 2365 C C . PHE A 1 299 ? -24.891 -10.747 -11.372 1.00 79.44 299 PHE A C 1
ATOM 2367 O O . PHE A 1 299 ? -23.708 -11.082 -11.279 1.00 79.44 299 PHE A O 1
ATOM 2374 N N . GLN A 1 300 ? -25.872 -11.645 -11.314 1.00 75.56 300 GLN A N 1
ATOM 2375 C CA . GLN A 1 300 ? -25.593 -13.076 -11.243 1.00 75.56 300 GLN A CA 1
ATOM 2376 C C . GLN A 1 300 ? -25.001 -13.558 -12.569 1.00 75.56 300 GLN A C 1
ATOM 2378 O O . GLN A 1 300 ? -25.399 -13.103 -13.639 1.00 75.56 300 GLN A O 1
ATOM 2383 N N . ARG A 1 301 ? -24.072 -14.521 -12.534 1.00 74.38 301 ARG A N 1
ATOM 2384 C CA . ARG A 1 301 ? -23.318 -14.920 -13.742 1.00 74.38 301 ARG A CA 1
ATOM 2385 C C . ARG A 1 301 ? -24.194 -15.366 -14.915 1.00 74.38 301 ARG A C 1
ATOM 2387 O O . ARG A 1 301 ? -23.828 -15.106 -16.053 1.00 74.38 301 ARG A O 1
ATOM 2394 N N . HIS A 1 302 ? -25.354 -15.966 -14.645 1.00 72.88 302 HIS A N 1
ATOM 2395 C CA . HIS A 1 302 ? -26.329 -16.386 -15.660 1.00 72.88 302 HIS A CA 1
ATOM 2396 C C . HIS A 1 302 ? -27.180 -15.233 -16.237 1.00 72.88 302 HIS A C 1
ATOM 2398 O O . HIS A 1 302 ? -27.832 -15.416 -17.258 1.00 72.88 302 HIS A O 1
ATOM 2404 N N . GLN A 1 303 ? -27.188 -14.054 -15.603 1.00 77.69 303 GLN A N 1
ATOM 2405 C CA . GLN A 1 303 ? -27.887 -12.846 -16.070 1.00 77.69 303 GLN A CA 1
ATOM 2406 C C . GLN A 1 303 ? -27.032 -11.999 -17.027 1.00 77.69 303 GLN A C 1
ATOM 2408 O O . GLN A 1 303 ? -27.549 -11.082 -17.662 1.00 77.69 303 GLN A O 1
ATOM 2413 N N . LEU A 1 304 ? -25.727 -12.283 -17.128 1.00 85.19 304 LEU A N 1
ATOM 2414 C CA . LEU A 1 304 ? -24.777 -11.561 -17.979 1.00 85.19 304 LEU A CA 1
ATOM 2415 C C . LEU A 1 304 ? -24.954 -11.957 -19.453 1.00 85.19 304 LEU A C 1
ATOM 2417 O O . LEU A 1 304 ? -24.146 -12.694 -20.016 1.00 85.19 304 LEU A O 1
ATOM 2421 N N . LEU A 1 305 ? -26.040 -11.491 -20.063 1.00 87.75 305 LEU A N 1
ATOM 2422 C CA . LEU A 1 305 ? -26.310 -11.641 -21.490 1.00 87.75 305 LEU A CA 1
ATOM 2423 C C . LEU A 1 305 ? -25.779 -10.423 -22.246 1.00 87.75 305 LEU A C 1
ATOM 2425 O O . LEU A 1 305 ? -26.024 -9.283 -21.846 1.00 87.75 305 LEU A O 1
ATOM 2429 N N . LEU A 1 306 ? -25.069 -10.658 -23.348 1.00 92.12 306 LEU A N 1
ATOM 2430 C CA . LEU A 1 306 ? -24.605 -9.594 -24.232 1.00 92.12 306 LEU A CA 1
ATOM 2431 C C . LEU A 1 306 ? -25.787 -8.854 -24.879 1.00 92.12 306 LEU A C 1
ATOM 2433 O O . LEU A 1 306 ? -26.869 -9.413 -25.072 1.00 92.12 306 LEU A O 1
ATOM 2437 N N . SER A 1 307 ? -25.580 -7.583 -25.220 1.00 94.38 307 SER A N 1
ATOM 2438 C CA . SER A 1 307 ? -26.522 -6.832 -26.048 1.00 94.38 307 SER A CA 1
ATOM 2439 C C . SER A 1 307 ? -26.565 -7.410 -27.464 1.00 94.38 307 SER A C 1
ATOM 2441 O O . SER A 1 307 ? -25.564 -7.916 -27.969 1.00 94.38 307 SER A O 1
ATOM 2443 N N . ASP A 1 308 ? -27.713 -7.300 -28.131 1.00 92.81 308 ASP A N 1
ATOM 2444 C CA . ASP A 1 308 ? -27.915 -7.821 -29.488 1.00 92.81 308 ASP A CA 1
ATOM 2445 C C . ASP A 1 308 ? -26.872 -7.289 -30.484 1.00 92.81 308 ASP A C 1
ATOM 2447 O O . ASP A 1 308 ? -26.384 -8.027 -31.333 1.00 92.81 308 ASP A O 1
ATOM 2451 N N . VAL A 1 309 ? -26.466 -6.023 -30.333 1.00 93.69 309 VAL A N 1
ATOM 2452 C CA . VAL A 1 309 ? -25.462 -5.375 -31.189 1.00 93.69 309 VAL A CA 1
ATOM 2453 C C . VAL A 1 309 ? -24.059 -5.943 -30.946 1.00 93.69 309 VAL A C 1
ATOM 2455 O O . VAL A 1 309 ? -23.323 -6.175 -31.903 1.00 93.69 309 VAL A O 1
ATOM 2458 N N . ALA A 1 310 ? -23.691 -6.201 -29.686 1.00 93.94 310 ALA A N 1
ATOM 2459 C CA . ALA A 1 310 ? -22.407 -6.811 -29.346 1.00 93.94 310 ALA A CA 1
ATOM 2460 C C . ALA A 1 310 ? -22.360 -8.296 -29.749 1.00 93.94 310 ALA A C 1
ATOM 2462 O O . ALA A 1 310 ? -21.349 -8.760 -30.273 1.00 93.94 310 ALA A O 1
ATOM 2463 N N . LEU A 1 311 ? -23.457 -9.037 -29.554 1.00 93.12 311 LEU A N 1
ATOM 2464 C CA . LEU A 1 311 ? -23.562 -10.443 -29.947 1.00 93.12 311 LEU A CA 1
ATOM 2465 C C . LEU A 1 311 ? -23.480 -10.607 -31.473 1.00 93.12 311 LEU A C 1
ATOM 2467 O O . LEU A 1 311 ? -22.686 -11.420 -31.943 1.00 93.12 311 LEU A O 1
ATOM 2471 N N . GLN A 1 312 ? -24.212 -9.784 -32.234 1.00 92.06 312 GLN A N 1
ATOM 2472 C CA . GLN A 1 312 ? -24.156 -9.742 -33.700 1.00 92.06 312 GLN A CA 1
ATOM 2473 C C . GLN A 1 312 ? -22.727 -9.480 -34.205 1.00 92.06 312 GLN A C 1
ATOM 2475 O O . GLN A 1 312 ? -22.251 -10.188 -35.089 1.00 92.06 312 GLN A O 1
ATOM 2480 N N . GLU A 1 313 ? -22.007 -8.512 -33.623 1.00 92.12 313 GLU A N 1
ATOM 2481 C CA . GLU A 1 313 ? -20.639 -8.191 -34.057 1.00 92.12 313 GLU A CA 1
ATOM 2482 C C . GLU A 1 313 ? -19.662 -9.359 -33.808 1.00 92.12 313 GLU A C 1
ATOM 2484 O O . GLU A 1 313 ? -18.821 -9.657 -34.658 1.00 92.12 313 GLU A O 1
ATOM 2489 N N . LEU A 1 314 ? -19.812 -10.088 -32.693 1.00 91.06 314 LEU A N 1
ATOM 2490 C CA . LEU A 1 314 ? -19.030 -11.302 -32.422 1.00 91.06 314 LEU A CA 1
ATOM 2491 C C . LEU A 1 314 ? -19.419 -12.478 -33.338 1.00 91.06 314 LEU A C 1
ATOM 2493 O O . LEU A 1 314 ? -18.546 -13.245 -33.746 1.00 91.06 314 LEU A O 1
ATOM 2497 N N . GLN A 1 315 ? -20.701 -12.631 -33.682 1.00 88.75 315 GLN A N 1
ATOM 2498 C CA . GLN A 1 315 ? -21.176 -13.647 -34.631 1.00 88.75 315 GLN A CA 1
ATOM 2499 C C . GLN A 1 315 ? -20.673 -13.378 -36.056 1.00 88.75 315 GLN A C 1
ATOM 2501 O O . GLN A 1 315 ? -20.304 -14.310 -36.775 1.00 88.75 315 GLN A O 1
ATOM 2506 N N . ASP A 1 316 ? -20.596 -12.113 -36.467 1.00 86.38 316 ASP A N 1
ATOM 2507 C CA . ASP A 1 316 ? -19.995 -11.724 -37.742 1.00 86.38 316 ASP A CA 1
ATOM 2508 C C . ASP A 1 316 ? -18.490 -12.051 -37.758 1.00 86.38 316 ASP A C 1
ATOM 2510 O O . ASP A 1 316 ? -17.987 -12.585 -38.747 1.00 86.38 316 ASP A O 1
ATOM 2514 N N . MET A 1 317 ? -17.763 -11.828 -36.653 1.00 86.94 317 MET A N 1
ATOM 2515 C CA . MET A 1 317 ? -16.358 -12.253 -36.520 1.00 86.94 317 MET A CA 1
ATOM 2516 C C . MET A 1 317 ? -16.178 -13.777 -36.574 1.00 86.94 317 MET A C 1
ATOM 2518 O O . MET A 1 317 ? -15.248 -14.250 -37.232 1.00 86.94 317 MET A O 1
ATOM 2522 N N . GLU A 1 318 ? -17.070 -14.556 -35.951 1.00 85.50 318 GLU A N 1
ATOM 2523 C CA . GLU A 1 318 ? -17.045 -16.021 -36.059 1.00 85.50 318 GLU A CA 1
ATOM 2524 C C . GLU A 1 318 ? -17.218 -16.486 -37.515 1.00 85.50 318 GLU A C 1
ATOM 2526 O O . GLU A 1 318 ? -16.554 -17.428 -37.956 1.00 85.50 318 GLU A O 1
ATOM 2531 N N . GLN A 1 319 ? -18.058 -15.805 -38.300 1.00 79.88 319 GLN A N 1
ATOM 2532 C CA . GLN A 1 319 ? -18.203 -16.121 -39.720 1.00 79.88 319 GLN A CA 1
ATOM 2533 C C . GLN A 1 319 ? -16.879 -15.929 -40.473 1.00 79.88 319 GLN A C 1
ATOM 2535 O O . GLN A 1 319 ? -16.482 -16.841 -41.198 1.00 79.88 319 GLN A O 1
ATOM 2540 N N . PHE A 1 320 ? -16.135 -14.838 -40.247 1.00 73.56 320 PHE A N 1
ATOM 2541 C CA . PHE A 1 320 ? -14.797 -14.666 -40.841 1.00 73.56 320 PHE A CA 1
ATOM 2542 C C . PHE A 1 320 ? -13.812 -15.767 -40.403 1.00 73.56 320 PHE A C 1
ATOM 2544 O O . PHE A 1 320 ? -13.139 -16.347 -41.257 1.00 73.56 320 PHE A O 1
ATOM 2551 N N . LEU A 1 321 ? -13.808 -16.140 -39.116 1.00 71.12 321 LEU A N 1
ATOM 2552 C CA . LEU A 1 321 ? -13.012 -17.256 -38.575 1.00 71.12 321 LEU A CA 1
ATOM 2553 C C . LEU A 1 321 ? -13.315 -18.623 -39.218 1.00 71.12 321 LEU A C 1
ATOM 2555 O O . LEU A 1 321 ? -12.486 -19.530 -39.131 1.00 71.12 321 LEU A O 1
ATOM 2559 N N . SER A 1 322 ? -14.480 -18.791 -39.852 1.00 60.88 322 SER A N 1
ATOM 2560 C CA . SER A 1 322 ? -14.849 -20.029 -40.555 1.00 60.88 322 SER A CA 1
ATOM 2561 C C . SER A 1 322 ? -14.326 -20.120 -41.997 1.00 60.88 322 SER A C 1
ATOM 2563 O O . SER A 1 322 ? -14.355 -21.206 -42.575 1.00 60.88 322 SER A O 1
ATOM 2565 N N . PHE A 1 323 ? -13.810 -19.022 -42.567 1.00 59.59 323 PHE A N 1
ATOM 2566 C CA . PHE A 1 323 ? -13.294 -18.978 -43.944 1.00 59.59 323 PHE A CA 1
ATOM 2567 C C . PHE A 1 323 ? -11.758 -18.963 -44.047 1.00 59.59 323 PHE A C 1
ATOM 2569 O O . PHE A 1 323 ? -11.215 -19.372 -45.073 1.00 59.59 323 PHE A O 1
ATOM 2576 N N . THR A 1 324 ? -11.036 -18.516 -43.016 1.00 53.81 324 THR A N 1
ATOM 2577 C CA . THR A 1 324 ? -9.569 -18.368 -43.052 1.00 53.81 324 THR A CA 1
ATOM 2578 C C . THR A 1 324 ? -8.832 -19.600 -42.515 1.00 53.81 324 THR A C 1
ATOM 2580 O O . THR A 1 324 ? -8.516 -19.677 -41.329 1.00 53.81 324 THR A O 1
ATOM 2583 N N . GLN A 1 325 ? -8.496 -20.545 -43.401 1.00 48.50 325 GLN A N 1
ATOM 2584 C CA . GLN A 1 325 ? -7.442 -21.547 -43.171 1.00 48.50 325 GLN A CA 1
ATOM 2585 C C . GLN A 1 325 ? -6.150 -21.116 -43.890 1.00 48.50 325 GLN A C 1
ATOM 2587 O O . GLN A 1 325 ? -5.820 -21.626 -44.957 1.00 48.50 325 GLN A O 1
ATOM 2592 N N . GLY A 1 326 ? -5.447 -20.131 -43.326 1.00 43.31 326 GLY A N 1
ATOM 2593 C CA . GLY A 1 326 ? -4.207 -19.563 -43.869 1.00 43.31 326 GLY A CA 1
ATOM 2594 C C . GLY A 1 326 ? -3.577 -18.566 -42.892 1.00 43.31 326 GLY A C 1
ATOM 2595 O O . GLY A 1 326 ? -4.264 -18.068 -42.004 1.00 43.31 326 GLY A O 1
ATOM 2596 N N . GLU A 1 327 ? -2.276 -18.308 -43.027 1.00 46.03 327 GLU A N 1
ATOM 2597 C CA . GLU A 1 327 ? -1.433 -17.700 -41.975 1.00 46.03 327 GLU A CA 1
ATOM 2598 C C . GLU A 1 327 ? -1.550 -16.161 -41.823 1.00 46.03 327 GLU A C 1
ATOM 2600 O O . GLU A 1 327 ? -0.829 -15.568 -41.025 1.00 46.03 327 GLU A O 1
ATOM 2605 N N . ASP A 1 328 ? -2.487 -15.505 -42.519 1.00 45.16 328 ASP A N 1
ATOM 2606 C CA . ASP A 1 328 ? -2.725 -14.054 -42.437 1.00 45.16 328 ASP A CA 1
ATOM 2607 C C . ASP A 1 328 ? -3.747 -13.679 -41.337 1.00 45.16 328 ASP A C 1
ATOM 2609 O O . ASP A 1 328 ? -4.911 -13.367 -41.600 1.00 45.16 328 ASP A O 1
ATOM 2613 N N . THR A 1 329 ? -3.303 -13.659 -40.077 1.00 53.69 329 THR A N 1
ATOM 2614 C CA . THR A 1 329 ? -4.098 -13.226 -38.904 1.00 53.69 329 THR A CA 1
ATOM 2615 C C . THR A 1 329 ? -4.466 -11.728 -38.759 1.00 53.69 329 THR A C 1
ATOM 2617 O O . THR A 1 329 ? -5.431 -11.468 -38.029 1.00 53.69 329 THR A O 1
ATOM 2620 N N . PRO A 1 330 ? -3.823 -10.720 -39.402 1.00 54.00 330 PRO A N 1
ATOM 2621 C CA . PRO A 1 330 ? -4.106 -9.300 -39.130 1.00 54.00 330 PRO A CA 1
ATOM 2622 C C . PRO A 1 330 ? -5.578 -8.827 -39.191 1.00 54.00 330 PRO A C 1
ATOM 2624 O O . PRO A 1 330 ? -5.954 -8.009 -38.350 1.00 54.00 330 PRO A O 1
ATOM 2627 N N . PRO A 1 331 ? -6.452 -9.308 -40.109 1.00 67.94 331 PRO A N 1
ATOM 2628 C CA . PRO A 1 331 ? -7.826 -8.795 -40.235 1.00 67.94 331 PRO A CA 1
ATOM 2629 C C . PRO A 1 331 ? -8.754 -9.094 -39.048 1.00 67.94 331 PRO A C 1
ATOM 2631 O O . PRO A 1 331 ? -9.869 -8.568 -39.001 1.00 67.94 331 PRO A O 1
ATOM 2634 N N . LEU A 1 332 ? -8.338 -9.973 -38.132 1.00 77.00 332 LEU A N 1
ATOM 2635 C CA . LEU A 1 332 ? -9.091 -10.333 -36.932 1.00 77.00 332 LEU A CA 1
ATOM 2636 C C . LEU A 1 332 ? -8.697 -9.465 -35.730 1.00 77.00 332 LEU A C 1
ATOM 2638 O O . LEU A 1 332 ? -9.572 -9.059 -34.968 1.00 77.00 332 LEU A O 1
ATOM 2642 N N . LEU A 1 333 ? -7.408 -9.138 -35.596 1.00 82.69 333 LEU A N 1
ATOM 2643 C CA . LEU A 1 333 ? -6.873 -8.345 -34.487 1.00 82.69 333 LEU A CA 1
ATOM 2644 C C . LEU A 1 333 ? -7.507 -6.944 -34.443 1.00 82.69 333 LEU A C 1
ATOM 2646 O O . LEU A 1 333 ? -8.038 -6.546 -33.410 1.00 82.69 333 LEU A O 1
ATOM 2650 N N . ASP A 1 334 ? -7.567 -6.260 -35.592 1.00 84.00 334 ASP A N 1
ATOM 2651 C CA . ASP A 1 334 ? -8.258 -4.968 -35.767 1.00 84.00 334 ASP A CA 1
ATOM 2652 C C . ASP A 1 334 ? -9.762 -5.051 -35.429 1.00 84.00 334 ASP A C 1
ATOM 2654 O O . ASP A 1 334 ? -10.329 -4.125 -34.850 1.00 84.00 334 ASP A O 1
ATOM 2658 N N . ARG A 1 335 ? -10.430 -6.172 -35.729 1.00 87.25 335 ARG A N 1
ATOM 2659 C CA . ARG A 1 335 ? -11.843 -6.362 -35.360 1.00 87.25 335 ARG A CA 1
ATOM 2660 C C . ARG A 1 335 ? -12.005 -6.508 -33.851 1.00 87.25 335 ARG A C 1
ATOM 2662 O O . ARG A 1 335 ? -12.882 -5.865 -33.281 1.00 87.25 335 ARG A O 1
ATOM 2669 N N . CYS A 1 336 ? -11.150 -7.293 -33.198 1.00 89.25 336 CYS A N 1
ATOM 2670 C CA . CYS A 1 336 ? -11.143 -7.416 -31.742 1.00 89.25 336 CYS A CA 1
ATOM 2671 C C . CYS A 1 336 ? -10.802 -6.082 -31.054 1.00 89.25 336 CYS A C 1
ATOM 2673 O O . CYS A 1 336 ? -11.476 -5.716 -30.093 1.00 89.25 336 CYS A O 1
ATOM 2675 N N . GLU A 1 337 ? -9.837 -5.313 -31.572 1.00 88.94 337 GLU A N 1
ATOM 2676 C CA . GLU A 1 337 ? -9.513 -3.970 -31.069 1.00 88.94 337 GLU A CA 1
ATOM 2677 C C . GLU A 1 337 ? -10.707 -3.020 -31.193 1.00 88.94 337 GLU A C 1
ATOM 2679 O O . GLU A 1 337 ? -11.054 -2.332 -30.228 1.00 88.94 337 GLU A O 1
ATOM 2684 N N . ARG A 1 338 ? -11.393 -3.024 -32.344 1.00 90.31 338 ARG A N 1
ATOM 2685 C CA . ARG A 1 338 ? -12.614 -2.235 -32.549 1.00 90.31 338 ARG A CA 1
ATOM 2686 C C . ARG A 1 338 ? -13.741 -2.664 -31.608 1.00 90.31 338 ARG A C 1
ATOM 2688 O O . ARG A 1 338 ? -14.360 -1.787 -31.015 1.00 90.31 338 ARG A O 1
ATOM 2695 N N . PHE A 1 339 ? -13.947 -3.960 -31.367 1.00 93.94 339 PHE A N 1
ATOM 2696 C CA . PHE A 1 339 ? -14.942 -4.448 -30.402 1.00 93.94 339 PHE A CA 1
ATOM 2697 C C . PHE A 1 339 ? -14.622 -4.021 -28.960 1.00 93.94 339 PHE A C 1
ATOM 2699 O O . PHE A 1 339 ? -15.485 -3.479 -28.262 1.00 93.94 339 PHE A O 1
ATOM 2706 N N . PHE A 1 340 ? -13.374 -4.193 -28.508 1.00 93.75 340 PHE A N 1
ATOM 2707 C CA . PHE A 1 340 ? -12.949 -3.751 -27.175 1.00 93.75 340 PHE A CA 1
ATOM 2708 C C . PHE A 1 340 ? -13.036 -2.224 -27.026 1.00 93.75 340 PHE A C 1
ATOM 2710 O O . PHE A 1 340 ? -13.463 -1.730 -25.982 1.00 93.75 340 PHE A O 1
ATOM 2717 N N . SER A 1 341 ? -12.737 -1.474 -28.088 1.00 90.50 341 SER A N 1
ATOM 2718 C CA . SER A 1 341 ? -12.908 -0.017 -28.141 1.00 90.50 341 SER A CA 1
ATOM 2719 C C . SER A 1 341 ? -14.379 0.418 -28.220 1.00 90.50 341 SER A C 1
ATOM 2721 O O . SER A 1 341 ? -14.721 1.521 -27.797 1.00 90.50 341 SER A O 1
ATOM 2723 N N . ARG A 1 342 ? -15.282 -0.422 -28.728 1.00 93.62 342 ARG A N 1
ATOM 2724 C CA . ARG A 1 342 ? -16.703 -0.087 -28.873 1.00 93.62 342 ARG A CA 1
ATOM 2725 C C . ARG A 1 342 ? -17.513 -0.412 -27.622 1.00 93.62 342 ARG A C 1
ATOM 2727 O O . ARG A 1 342 ? -18.243 0.449 -27.139 1.00 93.62 342 ARG A O 1
ATOM 2734 N N . PHE A 1 343 ? -17.346 -1.615 -27.072 1.00 93.88 343 PHE A N 1
ATOM 2735 C CA . PHE A 1 343 ? -18.148 -2.131 -25.954 1.00 93.88 343 PHE A CA 1
ATOM 2736 C C . PHE A 1 343 ? -17.340 -2.389 -24.674 1.00 93.88 343 PHE A C 1
ATOM 2738 O O . PHE A 1 343 ? -17.872 -2.251 -23.572 1.00 93.88 343 PHE A O 1
ATOM 2745 N N . GLY A 1 344 ? -16.056 -2.735 -24.801 1.00 92.19 344 GLY A N 1
ATOM 2746 C CA . GLY A 1 344 ? -15.180 -3.142 -23.697 1.00 92.19 344 GLY A CA 1
ATOM 2747 C C . GLY A 1 344 ? -14.752 -4.612 -23.766 1.00 92.19 344 GLY A C 1
ATOM 2748 O O . GLY A 1 344 ? -15.341 -5.425 -24.474 1.00 92.19 344 GLY A O 1
ATOM 2749 N N . SER A 1 345 ? -13.705 -4.959 -23.015 1.00 91.19 345 SER A N 1
ATOM 2750 C CA . SER A 1 345 ? -13.157 -6.322 -22.925 1.00 91.19 345 SER A CA 1
ATOM 2751 C C . SER A 1 345 ? -13.710 -7.126 -21.744 1.00 91.19 345 SER A C 1
ATOM 2753 O O . SER A 1 345 ? -13.689 -8.357 -21.772 1.00 91.19 345 SER A O 1
ATOM 2755 N N . HIS A 1 346 ? -14.208 -6.440 -20.712 1.00 90.50 346 HIS A N 1
ATOM 2756 C CA . HIS A 1 346 ? -14.770 -7.028 -19.498 1.00 90.50 346 HIS A CA 1
ATOM 2757 C C . HIS A 1 346 ? -16.138 -6.409 -19.162 1.00 90.50 346 HIS A C 1
ATOM 2759 O O . HIS A 1 346 ? -16.376 -5.229 -19.430 1.00 90.50 346 HIS A O 1
ATOM 2765 N N . VAL A 1 347 ? -17.012 -7.195 -18.531 1.00 88.19 347 VAL A N 1
ATOM 2766 C CA . VAL A 1 347 ? -18.270 -6.757 -17.903 1.00 88.19 347 VAL A CA 1
ATOM 2767 C C . VAL A 1 347 ? -18.083 -6.618 -16.391 1.00 88.19 347 VAL A C 1
ATOM 2769 O O . VAL A 1 347 ? -17.278 -7.337 -15.798 1.00 88.19 347 VAL A O 1
ATOM 2772 N N . ASN A 1 348 ? -18.843 -5.719 -15.763 1.00 83.88 348 ASN A N 1
ATOM 2773 C CA . ASN A 1 348 ? -18.885 -5.592 -14.304 1.00 83.88 348 ASN A CA 1
ATOM 2774 C C . ASN A 1 348 ? -19.868 -6.626 -13.738 1.00 83.88 348 ASN A C 1
ATOM 2776 O O . ASN A 1 348 ? -20.994 -6.718 -14.220 1.00 83.88 348 ASN A O 1
ATOM 2780 N N . GLN A 1 349 ? -19.455 -7.384 -12.722 1.00 78.06 349 GLN A N 1
ATOM 2781 C CA . GLN A 1 349 ? -20.329 -8.280 -11.958 1.00 78.06 349 GLN A CA 1
ATOM 2782 C C . GLN A 1 349 ? -20.928 -7.542 -10.743 1.00 78.06 349 GLN A C 1
ATOM 2784 O O . GLN A 1 349 ? -22.103 -7.736 -10.443 1.00 78.06 349 GLN A O 1
ATOM 2789 N N . GLY A 1 350 ? -20.161 -6.656 -10.090 1.00 68.56 350 GLY A N 1
ATOM 2790 C CA . GLY A 1 350 ? -20.627 -5.782 -9.002 1.00 68.56 350 GLY A CA 1
ATOM 2791 C C . GLY A 1 350 ? -19.664 -5.684 -7.804 1.00 68.56 350 GLY A C 1
ATOM 2792 O O . GLY A 1 350 ? -18.485 -6.025 -7.945 1.00 68.56 350 GLY A O 1
ATOM 2793 N N . PRO A 1 351 ? -20.143 -5.210 -6.634 1.00 71.88 351 PRO A N 1
ATOM 2794 C CA . PRO A 1 351 ? -21.465 -4.612 -6.415 1.00 71.88 351 PRO A CA 1
ATOM 2795 C C . PRO A 1 351 ? -21.536 -3.170 -6.955 1.00 71.88 351 PRO A C 1
ATOM 2797 O O . PRO A 1 351 ? -20.758 -2.294 -6.569 1.00 71.88 351 PRO A O 1
ATOM 2800 N N . LEU A 1 352 ? -22.488 -2.907 -7.853 1.00 85.44 352 LEU A N 1
ATOM 2801 C CA . LEU A 1 352 ? -22.741 -1.579 -8.417 1.00 85.44 352 LEU A CA 1
ATOM 2802 C C . LEU A 1 352 ? -23.613 -0.759 -7.464 1.00 85.44 352 LEU A C 1
ATOM 2804 O O . LEU A 1 352 ? -24.532 -1.304 -6.861 1.00 85.44 352 LEU A O 1
ATOM 2808 N N . HIS A 1 353 ? -23.360 0.544 -7.359 1.00 86.38 353 HIS A N 1
ATOM 2809 C CA . HIS A 1 353 ? -24.079 1.441 -6.452 1.00 86.38 353 HIS A CA 1
ATOM 2810 C C . HIS A 1 353 ? -24.668 2.652 -7.171 1.00 86.38 353 HIS A C 1
ATOM 2812 O O . HIS A 1 353 ? -24.039 3.248 -8.050 1.00 86.38 353 HIS A O 1
ATOM 2818 N N . PHE A 1 354 ? -25.872 3.030 -6.742 1.00 90.88 354 PHE A N 1
ATOM 2819 C CA . PHE A 1 354 ? -26.668 4.127 -7.280 1.00 90.88 354 PHE A CA 1
ATOM 2820 C C . PHE A 1 354 ? -26.954 5.159 -6.189 1.00 90.88 354 PHE A C 1
ATOM 2822 O O . PHE A 1 354 ? -27.177 4.807 -5.030 1.00 90.88 354 PHE A O 1
ATOM 2829 N N . GLY A 1 355 ? -26.954 6.437 -6.558 1.00 89.06 355 GLY A N 1
ATOM 2830 C CA . GLY A 1 355 ? -27.177 7.548 -5.636 1.00 89.06 355 GLY A CA 1
ATOM 2831 C C . GLY A 1 355 ? -26.550 8.828 -6.173 1.00 89.06 355 GLY A C 1
ATOM 2832 O O . GLY A 1 355 ? -26.765 9.179 -7.336 1.00 89.06 355 GLY A O 1
ATOM 2833 N N . GLY A 1 356 ? -25.772 9.524 -5.342 1.00 88.19 356 GLY A N 1
ATOM 2834 C CA . GLY A 1 356 ? -25.096 10.752 -5.750 1.00 88.19 356 GLY A CA 1
ATOM 2835 C C . GLY A 1 356 ? -23.845 11.100 -4.942 1.00 88.19 356 GLY A C 1
ATOM 2836 O O . GLY A 1 356 ? -23.577 10.535 -3.881 1.00 88.19 356 GLY A O 1
ATOM 2837 N N . ILE A 1 357 ? -23.082 12.067 -5.456 1.00 88.31 357 ILE A N 1
ATOM 2838 C CA . ILE A 1 357 ? -21.887 12.630 -4.816 1.00 88.31 357 ILE A CA 1
ATOM 2839 C C . ILE A 1 357 ? -21.952 14.160 -4.878 1.00 88.31 357 ILE A C 1
ATOM 2841 O O . ILE A 1 357 ? -22.104 14.731 -5.957 1.00 88.31 357 ILE A O 1
ATOM 2845 N N . PHE A 1 358 ? -21.813 14.827 -3.734 1.00 84.62 358 PHE A N 1
ATOM 2846 C CA . PHE A 1 358 ? -21.752 16.288 -3.632 1.00 84.62 358 PHE A CA 1
ATOM 2847 C C . PHE A 1 358 ? -20.303 16.729 -3.423 1.00 84.62 358 PHE A C 1
ATOM 2849 O O . PHE A 1 358 ? -19.634 16.224 -2.523 1.00 84.62 358 PHE A O 1
ATOM 2856 N N . TRP A 1 359 ? -19.809 17.660 -4.236 1.00 83.81 359 TRP A N 1
ATOM 2857 C CA . TRP A 1 359 ? -18.402 18.055 -4.276 1.00 83.81 359 TRP A CA 1
ATOM 2858 C C . TRP A 1 359 ? -18.224 19.527 -3.897 1.00 83.81 359 TRP A C 1
ATOM 2860 O O . TRP A 1 359 ? -18.772 20.414 -4.550 1.00 83.81 359 TRP A O 1
ATOM 2870 N N . TRP A 1 360 ? -17.356 19.797 -2.925 1.00 85.06 360 TRP A N 1
ATOM 2871 C CA . TRP A 1 360 ? -16.796 21.120 -2.661 1.00 85.06 360 TRP A CA 1
ATOM 2872 C C . TRP A 1 360 ? -15.366 21.171 -3.197 1.00 85.06 360 TRP A C 1
ATOM 2874 O O . TRP A 1 360 ? -14.505 20.414 -2.743 1.00 85.06 360 TRP A O 1
ATOM 2884 N N . LYS A 1 361 ? -15.083 22.074 -4.139 1.00 84.75 361 LYS A N 1
ATOM 2885 C CA . LYS A 1 361 ? -13.744 22.244 -4.716 1.00 84.75 361 LYS A CA 1
ATOM 2886 C C . LYS A 1 361 ? -13.225 23.653 -4.470 1.00 84.75 361 LYS A C 1
ATOM 2888 O O . LYS A 1 361 ? -13.857 24.631 -4.871 1.00 84.75 361 LYS A O 1
ATOM 2893 N N . ALA A 1 362 ? -12.047 23.747 -3.861 1.00 83.62 362 ALA A N 1
ATOM 2894 C CA . ALA A 1 362 ? -11.259 24.971 -3.794 1.00 83.62 362 ALA A CA 1
ATOM 2895 C C . ALA A 1 362 ? -9.968 24.777 -4.593 1.00 83.62 362 ALA A C 1
ATOM 2897 O O . ALA A 1 362 ? -9.299 23.758 -4.426 1.00 83.62 362 ALA A O 1
ATOM 2898 N N . SER A 1 363 ? -9.617 25.725 -5.462 1.00 83.88 363 SER A N 1
ATOM 2899 C CA . SER A 1 363 ? -8.372 25.683 -6.239 1.00 83.88 363 SER A CA 1
ATOM 2900 C C . SER A 1 363 ? -7.723 27.059 -6.383 1.00 83.88 363 SER A C 1
ATOM 2902 O O . SER A 1 363 ? -8.387 28.088 -6.275 1.00 83.88 363 SER A O 1
ATOM 2904 N N . THR A 1 364 ? -6.415 27.083 -6.623 1.00 81.25 364 THR A N 1
ATOM 2905 C CA . THR A 1 364 ? -5.620 28.295 -6.860 1.00 81.25 364 THR A CA 1
ATOM 2906 C C . THR A 1 364 ? -4.542 28.026 -7.913 1.00 81.25 364 THR A C 1
ATOM 2908 O O . THR A 1 364 ? -4.076 26.891 -8.064 1.00 81.25 364 THR A O 1
ATOM 2911 N N . LYS A 1 365 ? -4.167 29.065 -8.670 1.00 82.75 365 LYS A N 1
ATOM 2912 C CA . LYS A 1 365 ? -3.184 29.005 -9.764 1.00 82.75 365 LYS A CA 1
ATOM 2913 C C . LYS A 1 365 ? -2.234 30.203 -9.734 1.00 82.75 365 LYS A C 1
ATOM 2915 O O . LYS A 1 365 ? -2.648 31.308 -9.392 1.00 82.75 365 LYS A O 1
ATOM 2920 N N . GLY A 1 366 ? -0.990 29.990 -10.165 1.00 71.12 366 GLY A N 1
ATOM 2921 C CA . GLY A 1 366 ? -0.029 31.062 -10.466 1.00 71.12 366 GLY A CA 1
ATOM 2922 C C . GLY A 1 366 ? 0.750 31.612 -9.267 1.00 71.12 366 GLY A C 1
ATOM 2923 O O . GLY A 1 366 ? 1.338 32.686 -9.369 1.00 71.12 366 GLY A O 1
ATOM 2924 N N . PHE A 1 367 ? 0.775 30.893 -8.144 1.00 71.94 367 PHE A N 1
ATOM 2925 C CA . PHE A 1 367 ? 1.477 31.311 -6.928 1.00 71.94 367 PHE A CA 1
ATOM 2926 C C . PHE A 1 367 ? 2.972 30.949 -6.935 1.00 71.94 367 PHE A C 1
ATOM 2928 O O . PHE A 1 367 ? 3.403 30.011 -7.605 1.00 71.94 367 PHE A O 1
ATOM 2935 N N . ARG A 1 368 ? 3.785 31.668 -6.150 1.00 67.69 368 ARG A N 1
ATOM 2936 C CA . ARG A 1 368 ? 5.207 31.335 -5.926 1.00 67.69 368 ARG A CA 1
ATOM 2937 C C . ARG A 1 368 ? 5.341 30.267 -4.842 1.00 67.69 368 ARG A C 1
ATOM 2939 O O . ARG A 1 368 ? 4.639 30.340 -3.838 1.00 67.69 368 ARG A O 1
ATOM 2946 N N . ASP A 1 369 ? 6.302 29.354 -4.974 1.00 61.38 369 ASP A N 1
ATOM 2947 C CA . ASP A 1 369 ? 6.484 28.244 -4.022 1.00 61.38 369 ASP A CA 1
ATOM 2948 C C . ASP A 1 369 ? 6.719 28.674 -2.570 1.00 61.38 369 ASP A C 1
ATOM 2950 O O . ASP A 1 369 ? 6.213 28.035 -1.653 1.00 61.38 369 ASP A O 1
ATOM 2954 N N . VAL A 1 370 ? 7.384 29.811 -2.348 1.00 58.69 370 VAL A N 1
ATOM 2955 C CA . VAL A 1 370 ? 7.576 30.399 -1.006 1.00 58.69 370 VAL A CA 1
ATOM 2956 C C . VAL A 1 370 ? 6.238 30.733 -0.317 1.00 58.69 370 VAL A C 1
ATOM 2958 O O . VAL A 1 370 ? 6.165 30.795 0.904 1.00 58.69 370 VAL A O 1
ATOM 2961 N N . GLN A 1 371 ? 5.162 30.922 -1.087 1.00 63.31 371 GLN A N 1
ATOM 2962 C CA . GLN A 1 371 ? 3.813 31.212 -0.592 1.00 63.31 371 GLN A CA 1
ATOM 2963 C C . GLN A 1 371 ? 2.906 29.964 -0.554 1.00 63.31 371 GLN A C 1
ATOM 2965 O O . GLN A 1 371 ? 1.745 30.081 -0.166 1.00 63.31 371 GLN A O 1
ATOM 2970 N N . ARG A 1 372 ? 3.405 28.778 -0.946 1.00 67.62 372 ARG A N 1
ATOM 2971 C CA . ARG A 1 372 ? 2.613 27.546 -1.125 1.00 67.62 372 ARG A CA 1
ATOM 2972 C C . ARG A 1 372 ? 1.819 27.173 0.128 1.00 67.62 372 ARG A C 1
ATOM 2974 O O . ARG A 1 372 ? 0.597 27.098 0.064 1.00 67.62 372 ARG A O 1
ATOM 2981 N N . GLU A 1 373 ? 2.489 26.991 1.264 1.00 67.88 373 GLU A N 1
ATOM 2982 C CA . GLU A 1 373 ? 1.836 26.545 2.507 1.00 67.88 373 GLU A CA 1
ATOM 2983 C C . GLU A 1 373 ? 0.881 27.599 3.088 1.00 67.88 373 GLU A C 1
ATOM 2985 O O . GLU A 1 373 ? -0.169 27.251 3.629 1.00 67.88 373 GLU A O 1
ATOM 2990 N N . GLU A 1 374 ? 1.168 28.890 2.892 1.00 68.25 374 GLU A N 1
ATOM 2991 C CA . GLU A 1 374 ? 0.235 29.956 3.268 1.00 68.25 374 GLU A CA 1
ATOM 2992 C C . GLU A 1 374 ? -1.035 29.917 2.411 1.00 68.25 374 GLU A C 1
ATOM 2994 O O . GLU A 1 374 ? -2.142 30.038 2.935 1.00 68.25 374 GLU A O 1
ATOM 2999 N N . MET A 1 375 ? -0.907 29.674 1.104 1.00 68.81 375 MET A N 1
ATOM 3000 C CA . MET A 1 375 ? -2.075 29.534 0.236 1.00 68.81 375 MET A CA 1
ATOM 3001 C C . MET A 1 375 ? -2.846 28.240 0.489 1.00 68.81 375 MET A C 1
ATOM 3003 O O . MET A 1 375 ? -4.074 28.289 0.446 1.00 68.81 375 MET A O 1
ATOM 3007 N N . LYS A 1 376 ? -2.194 27.122 0.855 1.00 73.00 376 LYS A N 1
ATOM 3008 C CA . LYS A 1 376 ? -2.914 25.942 1.373 1.00 73.00 376 LYS A CA 1
ATOM 3009 C C . LYS A 1 376 ? -3.750 26.315 2.597 1.00 73.00 376 LYS A C 1
ATOM 3011 O O . LYS A 1 376 ? -4.945 26.032 2.635 1.00 73.00 376 LYS A O 1
ATOM 3016 N N . ARG A 1 377 ? -3.145 26.998 3.578 1.00 70.69 377 ARG A N 1
ATOM 3017 C CA . ARG A 1 377 ? -3.796 27.419 4.831 1.00 70.69 377 ARG A CA 1
ATOM 3018 C C . ARG A 1 377 ? -5.011 28.314 4.570 1.00 70.69 377 ARG A C 1
ATOM 3020 O O . ARG A 1 377 ? -6.096 28.042 5.086 1.00 70.69 377 ARG A O 1
ATOM 3027 N N . GLN A 1 378 ? -4.858 29.334 3.724 1.00 64.88 378 GLN A N 1
ATOM 3028 C CA . GLN A 1 378 ? -5.949 30.232 3.330 1.00 64.88 378 GLN A CA 1
ATOM 3029 C C . GLN A 1 378 ? -7.047 29.501 2.542 1.00 64.88 378 GLN A C 1
ATOM 3031 O O . GLN A 1 378 ? -8.232 29.685 2.822 1.00 64.88 378 GLN A O 1
ATOM 3036 N N . MET A 1 379 ? -6.675 28.631 1.599 1.00 75.81 379 MET A N 1
ATOM 3037 C CA . MET A 1 379 ? -7.622 27.893 0.762 1.00 75.81 379 MET A CA 1
ATOM 3038 C C . MET A 1 379 ? -8.413 26.843 1.553 1.00 75.81 379 MET A C 1
ATOM 3040 O O . MET A 1 379 ? -9.624 26.737 1.369 1.00 75.81 379 MET A O 1
ATOM 3044 N N . CYS A 1 380 ? -7.784 26.130 2.490 1.00 70.31 380 CYS A N 1
ATOM 3045 C CA . CYS A 1 380 ? -8.479 25.226 3.407 1.00 70.31 380 CYS A CA 1
ATOM 3046 C C . CYS A 1 380 ? -9.415 25.981 4.364 1.00 70.31 380 CYS A C 1
ATOM 3048 O O . CYS A 1 380 ? -10.520 25.506 4.625 1.00 70.31 380 CYS A O 1
ATOM 3050 N N . GLY A 1 381 ? -9.041 27.181 4.822 1.00 67.06 381 GLY A N 1
ATOM 3051 C CA . GLY A 1 381 ? -9.944 28.067 5.567 1.00 67.06 381 GLY A CA 1
ATOM 3052 C C . GLY A 1 381 ? -11.165 28.499 4.742 1.00 67.06 381 GLY A C 1
ATOM 3053 O O . GLY A 1 381 ? -12.299 28.411 5.216 1.00 67.06 381 GLY A O 1
ATOM 3054 N N . ALA A 1 382 ? -10.949 28.904 3.488 1.00 70.25 382 ALA A N 1
ATOM 3055 C CA . ALA A 1 382 ? -12.012 29.280 2.556 1.00 70.25 382 ALA A CA 1
ATOM 3056 C C . ALA A 1 382 ? -12.951 28.100 2.232 1.00 70.25 382 ALA A C 1
ATOM 3058 O O . ALA A 1 382 ? -14.172 28.251 2.291 1.00 70.25 382 ALA A O 1
ATOM 3059 N N . LEU A 1 383 ? -12.395 26.910 1.979 1.00 76.69 383 LEU A N 1
ATOM 3060 C CA . LEU A 1 383 ? -13.147 25.676 1.742 1.00 76.69 383 LEU A CA 1
ATOM 3061 C C . LEU A 1 383 ? -13.984 25.274 2.965 1.00 76.69 383 LEU A C 1
ATOM 3063 O O . LEU A 1 383 ? -15.167 24.980 2.826 1.00 76.69 383 LEU A O 1
ATOM 3067 N N . ASN A 1 384 ? -13.417 25.320 4.173 1.00 73.75 384 ASN A N 1
ATOM 3068 C CA . ASN A 1 384 ? -14.147 24.970 5.396 1.00 73.75 384 ASN A CA 1
ATOM 3069 C C . ASN A 1 384 ? -15.302 25.951 5.690 1.00 73.75 384 ASN A C 1
ATOM 3071 O O . ASN A 1 384 ? -16.322 25.548 6.252 1.00 73.75 384 ASN A O 1
ATOM 3075 N N . ASN A 1 385 ? -15.182 27.217 5.276 1.00 65.44 385 ASN A N 1
ATOM 3076 C CA . ASN A 1 385 ? -16.285 28.181 5.329 1.00 65.44 385 ASN A CA 1
ATOM 3077 C C . ASN A 1 385 ? -17.348 27.916 4.247 1.00 65.44 385 ASN A C 1
ATOM 3079 O O . ASN A 1 385 ? -18.533 27.928 4.569 1.00 65.44 385 ASN A O 1
ATOM 3083 N N . LEU A 1 386 ? -16.955 27.599 3.005 1.00 69.38 386 LEU A N 1
ATOM 3084 C CA . LEU A 1 386 ? -17.884 27.186 1.939 1.00 69.38 386 LEU A CA 1
ATOM 3085 C C . LEU A 1 386 ? -18.731 25.980 2.374 1.00 69.38 386 LEU A C 1
ATOM 3087 O O . LEU A 1 386 ? -19.954 25.996 2.240 1.00 69.38 386 LEU A O 1
ATOM 3091 N N . VAL A 1 387 ? -18.083 24.962 2.946 1.00 72.62 387 VAL A N 1
ATOM 3092 C CA . VAL A 1 387 ? -18.730 23.767 3.506 1.00 72.62 387 VAL A CA 1
ATOM 3093 C C . VAL A 1 387 ? -19.740 24.157 4.583 1.00 72.62 387 VAL A C 1
ATOM 3095 O O . VAL A 1 387 ? -20.912 23.803 4.472 1.00 72.62 387 VAL A O 1
ATOM 3098 N N . ARG A 1 388 ? -19.323 24.930 5.597 1.00 65.19 388 ARG A N 1
ATOM 3099 C CA . ARG A 1 388 ? -20.208 25.374 6.689 1.00 65.19 388 ARG A CA 1
ATOM 3100 C C . ARG A 1 388 ? -21.441 26.122 6.165 1.00 65.19 388 ARG A C 1
ATOM 3102 O O . ARG A 1 388 ? -22.545 25.869 6.639 1.00 65.19 388 ARG A O 1
ATOM 3109 N N . ASN A 1 389 ? -21.272 26.987 5.166 1.00 63.62 389 ASN A N 1
ATOM 3110 C CA . ASN A 1 389 ? -22.381 27.720 4.554 1.00 63.62 389 ASN A CA 1
ATOM 3111 C C . ASN A 1 389 ? -23.310 26.788 3.748 1.00 63.62 389 ASN A C 1
ATOM 3113 O O . ASN A 1 389 ? -24.528 26.939 3.814 1.00 63.62 389 ASN A O 1
ATOM 3117 N N . SER A 1 390 ? -22.757 25.770 3.073 1.00 61.81 390 SER A N 1
ATOM 3118 C CA . SER A 1 390 ? -23.517 24.760 2.306 1.00 61.81 390 SER A CA 1
ATOM 3119 C C . SER A 1 390 ? -24.434 23.889 3.175 1.00 61.81 390 SER A C 1
ATOM 3121 O O . SER A 1 390 ? -25.430 23.368 2.677 1.00 61.81 390 SER A O 1
ATOM 3123 N N . TYR A 1 391 ? -24.110 23.724 4.462 1.00 61.22 391 TYR A N 1
ATOM 3124 C CA . TYR A 1 391 ? -24.966 23.054 5.450 1.00 61.22 391 TYR A CA 1
ATOM 3125 C C . TYR A 1 391 ? -26.063 23.965 6.028 1.00 61.22 391 TYR A C 1
ATOM 3127 O O . TYR A 1 391 ? -27.085 23.460 6.486 1.00 61.22 391 TYR A O 1
ATOM 3135 N N . GLY A 1 392 ? -25.847 25.285 6.045 1.00 51.53 392 GLY A N 1
ATOM 3136 C CA . GLY A 1 392 ? -26.730 26.261 6.697 1.00 51.53 392 GLY A CA 1
ATOM 3137 C C . GLY A 1 392 ? -27.662 27.040 5.764 1.00 51.53 392 GLY A C 1
ATOM 3138 O O . GLY A 1 392 ? -28.339 27.947 6.234 1.00 51.53 392 GLY A O 1
ATOM 3139 N N . GLY A 1 393 ? -27.652 26.763 4.454 1.00 47.75 393 GLY A N 1
ATOM 3140 C CA . GLY A 1 393 ? -28.510 27.420 3.453 1.00 47.75 393 GLY A CA 1
ATOM 3141 C C . GLY A 1 393 ? -28.253 28.921 3.227 1.00 47.75 393 GLY A C 1
ATOM 3142 O O . GLY A 1 393 ? -28.937 29.547 2.420 1.00 47.75 393 GLY A O 1
ATOM 3143 N N . PHE A 1 394 ? -27.282 29.516 3.921 1.00 37.78 394 PHE A N 1
ATOM 3144 C CA . PHE A 1 394 ? -27.144 30.965 4.053 1.00 37.78 394 PHE A CA 1
ATOM 3145 C C . PHE A 1 394 ? -26.313 31.581 2.915 1.00 37.78 394 PHE A C 1
ATOM 3147 O O . PHE A 1 394 ? -25.083 31.479 2.919 1.00 37.78 394 PHE A O 1
ATOM 3154 N N . LEU A 1 395 ? -26.978 32.252 1.966 1.00 37.00 395 LEU A N 1
ATOM 3155 C CA . LEU A 1 395 ? -26.324 32.934 0.835 1.00 37.00 395 LEU A CA 1
ATOM 3156 C C . LEU A 1 395 ? -26.840 34.355 0.512 1.00 37.00 395 LEU A C 1
ATOM 3158 O O . LEU A 1 395 ? -26.332 34.954 -0.428 1.00 37.00 395 LEU A O 1
ATOM 3162 N N . GLU A 1 396 ? -27.782 34.928 1.279 1.00 30.92 396 GLU A N 1
ATOM 3163 C CA . GLU A 1 396 ? -28.435 36.206 0.903 1.00 30.92 396 GLU A CA 1
ATOM 3164 C C . GLU A 1 396 ? -28.223 37.416 1.842 1.00 30.92 396 GLU A C 1
ATOM 3166 O O . GLU A 1 396 ? -28.550 38.525 1.437 1.00 30.92 396 GLU A O 1
ATOM 3171 N N . ASN A 1 397 ? -27.683 37.278 3.065 1.00 28.12 397 ASN A N 1
ATOM 3172 C CA . ASN A 1 397 ? -27.606 38.411 4.021 1.00 28.12 397 ASN A CA 1
ATOM 3173 C C . ASN A 1 397 ? -26.288 38.520 4.826 1.00 28.12 397 ASN A C 1
ATOM 3175 O O . ASN A 1 397 ? -26.295 38.717 6.039 1.00 28.12 397 ASN A O 1
ATOM 3179 N N . ALA A 1 398 ? -25.135 38.426 4.155 1.00 25.80 398 ALA A N 1
ATOM 3180 C CA . ALA A 1 398 ? -23.825 38.805 4.721 1.00 25.80 398 ALA A CA 1
ATOM 3181 C C . ALA A 1 398 ? -23.078 39.819 3.831 1.00 25.80 398 ALA A C 1
ATOM 3183 O O . ALA A 1 398 ? -21.877 39.698 3.590 1.00 25.80 398 ALA A O 1
ATOM 3184 N N . VAL A 1 399 ? -23.803 40.822 3.329 1.00 27.00 399 VAL A N 1
ATOM 3185 C CA . VAL A 1 399 ? -23.244 41.912 2.517 1.00 27.00 399 VAL A CA 1
ATOM 3186 C C . VAL A 1 399 ? -22.496 42.903 3.415 1.00 27.00 399 VAL A C 1
ATOM 3188 O O . VAL A 1 399 ? -23.064 43.897 3.851 1.00 27.00 399 VAL A O 1
ATOM 3191 N N . GLU A 1 400 ? -21.217 42.630 3.683 1.00 25.59 400 GLU A N 1
ATOM 3192 C CA . GLU A 1 400 ? -20.256 43.675 4.094 1.00 25.59 400 GLU A CA 1
ATOM 3193 C C . GLU A 1 400 ? -18.777 43.308 3.856 1.00 25.59 400 GLU A C 1
ATOM 3195 O O . GLU A 1 400 ? -17.947 44.202 3.711 1.00 25.59 400 GLU A O 1
ATOM 3200 N N . PHE A 1 401 ? -18.427 42.018 3.730 1.00 25.80 401 PHE A N 1
ATOM 3201 C CA . PHE A 1 401 ? -17.081 41.582 3.331 1.00 25.80 401 PHE A CA 1
ATOM 3202 C C . PHE A 1 401 ? -17.124 40.528 2.213 1.00 25.80 401 PHE A C 1
ATOM 3204 O O . PHE A 1 401 ? -17.666 39.442 2.396 1.00 25.80 401 PHE A O 1
ATOM 3211 N N . LEU A 1 402 ? -16.443 40.854 1.106 1.00 26.45 402 LEU A N 1
ATOM 3212 C CA . LEU A 1 402 ? -16.459 40.215 -0.221 1.00 26.45 402 LEU A CA 1
ATOM 3213 C C . LEU A 1 402 ? -17.751 40.415 -1.036 1.00 26.45 402 LEU A C 1
ATOM 3215 O O . LEU A 1 402 ? -18.855 40.092 -0.614 1.00 26.45 402 LEU A O 1
ATOM 3219 N N . ASP A 1 403 ? -17.552 40.925 -2.251 1.00 22.20 403 ASP A N 1
ATOM 3220 C CA . ASP A 1 403 ? -18.555 41.106 -3.300 1.00 22.20 403 ASP A CA 1
ATOM 3221 C C . ASP A 1 403 ? -18.847 39.757 -3.985 1.00 22.20 403 ASP A C 1
ATOM 3223 O O . ASP A 1 403 ? -17.922 39.075 -4.441 1.00 22.20 403 ASP A O 1
ATOM 3227 N N . VAL A 1 404 ? -20.117 39.337 -4.009 1.00 29.36 404 VAL A N 1
ATOM 3228 C CA . VAL A 1 404 ? -20.548 38.019 -4.504 1.00 29.36 404 VAL A CA 1
ATOM 3229 C C . VAL A 1 404 ? -21.853 38.148 -5.286 1.00 29.36 404 VAL A C 1
ATOM 3231 O O . VAL A 1 404 ? -22.901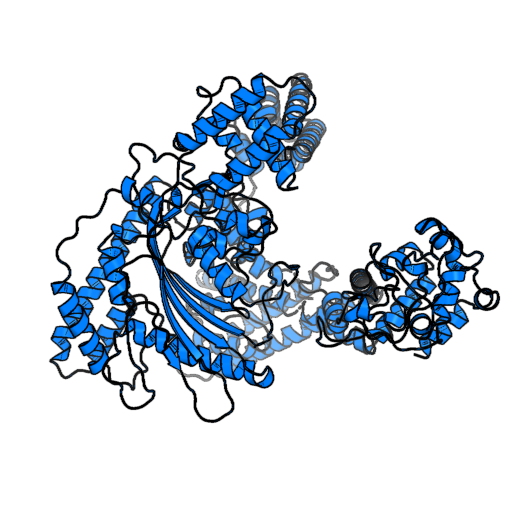 38.463 -4.732 1.00 29.36 404 VAL A O 1
ATOM 3234 N N . SER A 1 405 ? -21.796 37.817 -6.577 1.00 22.77 405 SER A N 1
ATOM 3235 C CA . SER A 1 405 ? -22.970 37.593 -7.428 1.00 22.77 405 SER A CA 1
ATOM 3236 C C . SER A 1 405 ? -23.189 36.092 -7.626 1.00 22.77 405 SER A C 1
ATOM 3238 O O . SER A 1 405 ? -22.243 35.370 -7.940 1.00 22.77 405 SER A O 1
ATOM 3240 N N . ILE A 1 406 ? -24.428 35.620 -7.470 1.00 28.39 406 ILE A N 1
ATOM 3241 C CA . ILE A 1 406 ? -24.802 34.205 -7.622 1.00 28.39 406 ILE A CA 1
ATOM 3242 C C . ILE A 1 406 ? -25.593 34.037 -8.925 1.00 28.39 406 ILE A C 1
ATOM 3244 O O . ILE A 1 406 ? -26.540 34.778 -9.173 1.00 28.39 406 ILE A O 1
ATOM 3248 N N . SER A 1 407 ? -25.224 33.057 -9.751 1.00 23.30 407 SER A N 1
ATOM 3249 C CA . SER A 1 407 ? -26.002 32.638 -10.924 1.00 23.30 407 SER A CA 1
ATOM 3250 C C . SER A 1 407 ? -25.814 31.138 -11.181 1.00 23.30 407 SER A C 1
ATOM 3252 O O . SER A 1 407 ? -24.774 30.575 -10.829 1.00 23.30 407 SER A O 1
ATOM 3254 N N . GLY A 1 408 ? -26.841 30.491 -11.739 1.00 29.22 408 GLY A N 1
ATOM 3255 C CA . GLY A 1 408 ? -26.915 29.037 -11.928 1.00 29.22 408 GLY A CA 1
ATOM 3256 C C . GLY A 1 408 ? -26.019 28.498 -13.048 1.00 29.22 408 GLY A C 1
ATOM 3257 O O . GLY A 1 408 ? -25.586 29.239 -13.930 1.00 29.22 408 GLY A O 1
ATOM 3258 N N . SER A 1 409 ? -25.781 27.183 -13.034 1.00 33.84 409 SER A N 1
ATOM 3259 C CA . SER A 1 409 ? -24.827 26.445 -13.879 1.00 33.84 409 SER A CA 1
ATOM 3260 C C . SER A 1 409 ? -23.357 26.924 -13.789 1.00 33.84 409 SER A C 1
ATOM 3262 O O . SER A 1 409 ? -22.979 27.992 -14.259 1.00 33.84 409 SER A O 1
ATOM 3264 N N . LYS A 1 410 ? -22.482 26.085 -13.207 1.00 34.66 410 LYS A N 1
ATOM 3265 C CA . LYS A 1 410 ? -21.048 26.372 -12.944 1.00 34.66 410 LYS A CA 1
ATOM 3266 C C . LYS A 1 410 ? -20.790 27.645 -12.114 1.00 34.66 410 LYS A C 1
ATOM 3268 O O . LYS A 1 410 ? -20.033 28.526 -12.519 1.00 34.66 410 LYS A O 1
ATOM 3273 N N . ALA A 1 411 ? -21.325 27.689 -10.895 1.00 32.94 411 ALA A N 1
ATOM 3274 C CA . ALA A 1 411 ? -20.965 28.712 -9.914 1.00 32.94 411 ALA A CA 1
ATOM 3275 C C . ALA A 1 411 ? -19.473 28.621 -9.514 1.00 32.94 411 ALA A C 1
ATOM 3277 O O . ALA A 1 411 ? -19.073 27.763 -8.724 1.00 32.94 411 ALA A O 1
ATOM 3278 N N . SER A 1 412 ? -18.648 29.524 -10.053 1.00 31.02 412 SER A N 1
ATOM 3279 C CA . SER A 1 412 ? -17.260 29.747 -9.630 1.00 31.02 412 SER A CA 1
ATOM 3280 C C . SER A 1 412 ? -17.138 31.077 -8.885 1.00 31.02 412 SER A C 1
ATOM 3282 O O . SER A 1 412 ? -17.165 32.138 -9.509 1.00 31.02 412 SER A O 1
ATOM 3284 N N . VAL A 1 413 ? -16.979 31.031 -7.563 1.00 35.41 413 VAL A N 1
ATOM 3285 C CA . VAL A 1 413 ? -16.792 32.230 -6.733 1.00 35.41 413 VAL A CA 1
ATOM 3286 C C . VAL A 1 413 ? -15.312 32.617 -6.725 1.00 35.41 413 VAL A C 1
ATOM 3288 O O . VAL A 1 413 ? -14.442 31.789 -6.442 1.00 35.41 413 VAL A O 1
ATOM 3291 N N . LEU A 1 414 ? -15.030 33.883 -7.046 1.00 33.00 414 LEU A N 1
ATOM 3292 C CA . LEU A 1 414 ? -13.683 34.426 -7.221 1.00 33.00 414 LEU A CA 1
ATOM 3293 C C . LEU A 1 414 ? -13.210 35.165 -5.955 1.00 33.00 414 LEU A C 1
ATOM 3295 O O . LEU A 1 414 ? -13.340 36.383 -5.841 1.00 33.00 414 LEU A O 1
ATOM 3299 N N . GLY A 1 415 ? -12.649 34.433 -4.992 1.00 37.97 415 GLY A N 1
ATOM 3300 C CA . GLY A 1 415 ? -12.196 35.006 -3.723 1.00 37.97 415 GLY A CA 1
ATOM 3301 C C . GLY A 1 415 ? -10.884 35.786 -3.850 1.00 37.97 415 GLY A C 1
ATOM 3302 O O . GLY A 1 415 ? -9.818 35.186 -4.021 1.00 37.97 415 GLY A O 1
ATOM 3303 N N . ARG A 1 416 ? -10.934 37.118 -3.694 1.00 36.03 416 ARG A N 1
ATOM 3304 C CA . ARG A 1 416 ? -9.742 37.950 -3.447 1.00 36.03 416 ARG A CA 1
ATOM 3305 C C . ARG A 1 416 ? -9.454 38.055 -1.948 1.00 36.03 416 ARG A C 1
ATOM 3307 O O . ARG A 1 416 ? -10.227 38.661 -1.213 1.00 36.03 416 ARG A O 1
ATOM 3314 N N . ALA A 1 417 ? -8.305 37.534 -1.523 1.00 32.94 417 ALA A N 1
ATOM 3315 C CA . ALA A 1 417 ? -7.665 37.947 -0.275 1.00 32.94 417 ALA A CA 1
ATOM 3316 C C . ALA A 1 417 ? -6.928 39.288 -0.478 1.00 32.94 417 ALA A C 1
ATOM 3318 O O . ALA A 1 417 ? -6.514 39.606 -1.596 1.00 32.94 417 ALA A O 1
ATOM 3319 N N . GLY A 1 418 ? -6.790 40.080 0.588 1.00 33.59 418 GLY A N 1
ATOM 3320 C CA . GLY A 1 418 ? -6.188 41.416 0.532 1.00 33.59 418 GLY A CA 1
ATOM 3321 C C . GLY A 1 418 ? -4.658 41.420 0.410 1.00 33.59 418 GLY A C 1
ATOM 3322 O O . GLY A 1 418 ? -3.979 40.534 0.919 1.00 33.59 418 GLY A O 1
ATOM 3323 N N . ASP A 1 419 ? -4.139 42.450 -0.260 1.00 41.19 419 ASP A N 1
ATOM 3324 C CA . ASP A 1 419 ? -2.788 43.017 -0.146 1.00 41.19 419 ASP A CA 1
ATOM 3325 C C . ASP A 1 419 ? -1.590 42.060 0.026 1.00 41.19 419 ASP A C 1
ATOM 3327 O O . ASP A 1 419 ? -0.820 42.145 0.982 1.00 41.19 419 ASP A O 1
ATOM 3331 N N . SER A 1 420 ? -1.316 41.237 -0.995 1.00 37.28 420 SER A N 1
ATOM 3332 C CA . SER A 1 420 ? -0.097 41.441 -1.817 1.00 37.28 420 SER A CA 1
ATOM 3333 C C . SER A 1 420 ? 0.112 40.389 -2.923 1.00 37.28 420 SER A C 1
ATOM 3335 O O . SER A 1 420 ? 0.232 39.191 -2.686 1.00 37.28 420 SER A O 1
ATOM 3337 N N . SER A 1 421 ? 0.309 40.860 -4.161 1.00 42.41 421 SER A N 1
ATOM 3338 C CA . SER A 1 421 ? 0.814 40.085 -5.316 1.00 42.41 421 SER A CA 1
ATOM 3339 C C . SER A 1 421 ? 0.053 38.798 -5.710 1.00 42.41 421 SER A C 1
ATOM 3341 O O . SER A 1 421 ? 0.514 37.687 -5.475 1.00 42.41 421 SER A O 1
ATOM 3343 N N . HIS A 1 422 ? -1.052 38.987 -6.441 1.00 47.84 422 HIS A N 1
ATOM 3344 C CA . HIS A 1 422 ? -1.566 38.098 -7.502 1.00 47.84 422 HIS A CA 1
ATOM 3345 C C . HIS A 1 422 ? -1.555 36.574 -7.260 1.00 47.84 422 HIS A C 1
ATOM 3347 O O . HIS A 1 422 ? -0.803 35.829 -7.883 1.00 47.84 422 HIS A O 1
ATOM 3353 N N . SER A 1 423 ? -2.506 36.085 -6.472 1.00 53.75 423 SER A N 1
ATOM 3354 C CA . SER A 1 423 ? -3.093 34.747 -6.647 1.00 53.75 423 SER A CA 1
ATOM 3355 C C . SER A 1 423 ? -4.564 34.812 -6.238 1.00 53.75 423 SER A C 1
ATOM 3357 O O . SER A 1 423 ? -4.979 35.760 -5.568 1.00 53.75 423 SER A O 1
ATOM 3359 N N . THR A 1 424 ? -5.401 33.889 -6.708 1.00 67.94 424 THR A N 1
ATOM 3360 C CA . THR A 1 424 ? -6.857 33.987 -6.509 1.00 67.94 424 THR A CA 1
ATOM 3361 C C . THR A 1 424 ? -7.451 32.609 -6.282 1.00 67.94 424 THR A C 1
ATOM 3363 O O . THR A 1 424 ? -7.185 31.684 -7.048 1.00 67.94 424 THR A O 1
ATOM 3366 N N . ILE A 1 425 ? -8.236 32.482 -5.213 1.00 76.25 425 ILE A N 1
ATOM 3367 C CA . ILE A 1 425 ? -8.854 31.219 -4.818 1.00 76.25 425 ILE A CA 1
ATOM 3368 C C . ILE A 1 425 ? -10.208 31.115 -5.518 1.00 76.25 425 ILE A C 1
ATOM 3370 O O . ILE A 1 425 ? -11.109 31.923 -5.287 1.00 76.25 425 ILE A O 1
ATOM 3374 N N . GLN A 1 426 ? -10.339 30.110 -6.377 1.00 77.12 426 GLN A N 1
ATOM 3375 C CA . GLN A 1 426 ? -11.580 29.731 -7.031 1.00 77.12 426 GLN A CA 1
ATOM 3376 C C . GLN A 1 426 ? -12.293 28.686 -6.169 1.00 77.12 426 GLN A C 1
ATOM 3378 O O . GLN A 1 426 ? -11.793 27.572 -5.991 1.00 77.12 426 GLN A O 1
ATOM 3383 N N . LEU A 1 427 ? -13.468 29.043 -5.653 1.00 77.12 427 LEU A N 1
ATOM 3384 C CA . LEU A 1 427 ? -14.374 28.129 -4.955 1.00 77.12 427 LEU A CA 1
ATOM 3385 C C . LEU A 1 427 ? -15.493 27.684 -5.901 1.00 77.12 427 LEU A C 1
ATOM 3387 O O . LEU A 1 427 ? -16.002 28.487 -6.683 1.00 77.12 427 LEU A O 1
ATOM 3391 N N . SER A 1 428 ? -15.895 26.418 -5.822 1.00 78.19 428 SER A N 1
ATOM 3392 C CA . SER A 1 428 ? -17.020 25.876 -6.591 1.00 78.19 428 SER A CA 1
ATOM 3393 C C . SER A 1 428 ? -17.682 24.694 -5.883 1.00 78.19 428 SER A C 1
ATOM 3395 O O . SER A 1 428 ? -17.048 23.993 -5.089 1.00 78.19 428 SER A O 1
ATOM 3397 N N . VAL A 1 429 ? -18.960 24.483 -6.195 1.00 80.12 429 VAL A N 1
ATOM 3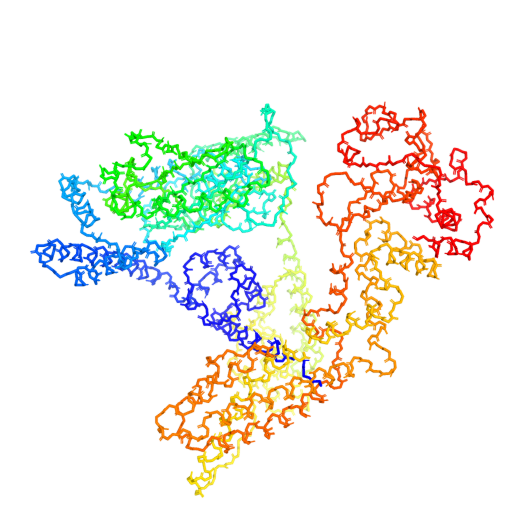398 C CA . VAL A 1 429 ? -19.757 23.324 -5.777 1.00 80.12 429 VAL A CA 1
ATOM 3399 C C . VAL A 1 429 ? -20.229 22.597 -7.037 1.00 80.12 429 VAL A C 1
ATOM 3401 O O . VAL A 1 429 ? -20.608 23.245 -8.014 1.00 80.12 429 VAL A O 1
ATOM 3404 N N . ILE A 1 430 ? -20.142 21.267 -7.046 1.00 81.12 430 ILE A N 1
ATOM 3405 C CA . ILE A 1 430 ? -20.496 20.408 -8.187 1.00 81.12 430 ILE A CA 1
ATOM 3406 C C . ILE A 1 430 ? -21.267 19.196 -7.656 1.00 81.12 430 ILE A C 1
ATOM 3408 O O . ILE A 1 430 ? -20.918 18.666 -6.605 1.00 81.12 430 ILE A O 1
ATOM 3412 N N . ASN A 1 431 ? -22.276 18.726 -8.391 1.00 82.25 431 ASN A N 1
ATOM 3413 C CA . ASN A 1 431 ? -23.127 17.606 -7.986 1.00 82.25 431 ASN A CA 1
ATOM 3414 C C . ASN A 1 431 ? -23.045 16.492 -9.046 1.00 82.25 431 ASN A C 1
ATOM 3416 O O . ASN A 1 431 ? -23.227 16.757 -10.235 1.00 82.25 431 ASN A O 1
ATOM 3420 N N . THR A 1 432 ? -22.797 15.252 -8.627 1.00 84.88 432 THR A N 1
ATOM 3421 C CA . THR A 1 432 ? -22.912 14.046 -9.462 1.00 84.88 432 THR A CA 1
ATOM 3422 C C . THR A 1 432 ? -24.188 13.318 -9.056 1.00 84.88 432 THR A C 1
ATOM 3424 O O . THR A 1 432 ? -24.233 12.712 -7.989 1.00 84.88 432 THR A O 1
ATOM 3427 N N . GLY A 1 433 ? -25.225 13.386 -9.891 1.00 81.19 433 GLY A N 1
ATOM 3428 C CA . GLY A 1 433 ? -26.570 12.929 -9.524 1.00 81.19 433 GLY A CA 1
ATOM 3429 C C . GLY A 1 433 ? -27.284 13.887 -8.561 1.00 81.19 433 GLY A C 1
ATOM 3430 O O . GLY A 1 433 ? -26.723 14.893 -8.115 1.00 81.19 433 GLY A O 1
ATOM 3431 N N . GLY A 1 434 ? -28.539 13.574 -8.249 1.00 80.00 434 GLY A N 1
ATOM 3432 C CA . GLY A 1 434 ? -29.439 14.439 -7.485 1.00 80.00 434 GLY A CA 1
ATOM 3433 C C . GLY A 1 434 ? -29.993 15.607 -8.313 1.00 80.00 434 GLY A C 1
ATOM 3434 O O . GLY A 1 434 ? -29.779 15.671 -9.528 1.00 80.00 434 GLY A O 1
ATOM 3435 N N . PRO A 1 435 ? -30.747 16.526 -7.688 1.00 73.56 435 PRO A N 1
ATOM 3436 C CA . PRO A 1 435 ? -31.328 17.664 -8.392 1.00 73.56 435 PRO A CA 1
ATOM 3437 C C . PRO A 1 435 ? -30.242 18.604 -8.959 1.00 73.56 435 PRO A C 1
ATOM 3439 O O . PRO A 1 435 ? -29.205 18.814 -8.315 1.00 73.56 435 PRO A O 1
ATOM 3442 N N . PRO A 1 436 ? -30.469 19.198 -10.146 1.00 63.81 436 PRO A N 1
ATOM 3443 C CA . PRO A 1 436 ? -29.586 20.221 -10.699 1.00 63.81 436 PRO A CA 1
ATOM 3444 C C . PRO A 1 436 ? -29.643 21.524 -9.884 1.00 63.81 436 PRO A C 1
ATOM 3446 O O . PRO A 1 436 ? -30.605 21.788 -9.165 1.00 63.81 436 PRO A O 1
ATOM 3449 N N . ASP A 1 437 ? -28.592 22.337 -10.020 1.00 59.66 437 ASP A N 1
ATOM 3450 C CA . ASP A 1 437 ? -28.461 23.717 -9.516 1.00 59.66 437 ASP A CA 1
ATOM 3451 C C . ASP A 1 437 ? -28.620 23.954 -7.992 1.00 59.66 437 ASP A C 1
ATOM 3453 O O . ASP A 1 437 ? -28.497 25.087 -7.525 1.00 59.66 437 ASP A O 1
ATOM 3457 N N . THR A 1 438 ? -28.777 22.911 -7.170 1.00 61.97 438 THR A N 1
ATOM 3458 C CA . THR A 1 438 ? -28.779 23.034 -5.700 1.00 61.97 438 THR A CA 1
ATOM 3459 C C . THR A 1 438 ? -27.360 23.166 -5.129 1.00 61.97 438 THR A C 1
ATOM 3461 O O . THR A 1 438 ? -26.628 22.178 -5.051 1.00 61.97 438 THR A O 1
ATOM 3464 N N . ALA A 1 439 ? -26.995 24.363 -4.657 1.00 61.91 439 ALA A N 1
ATOM 3465 C CA . ALA A 1 439 ? -25.748 24.619 -3.913 1.00 61.91 439 ALA A CA 1
ATOM 3466 C C . ALA A 1 439 ? -25.846 24.328 -2.394 1.00 61.91 439 ALA A C 1
ATOM 3468 O O . ALA A 1 439 ? -24.839 24.354 -1.689 1.00 61.91 439 ALA A O 1
ATOM 3469 N N . SER A 1 440 ? -27.053 24.056 -1.885 1.00 66.31 440 SER A N 1
ATOM 3470 C CA . SER A 1 440 ? -27.330 23.685 -0.490 1.00 66.31 440 SER A CA 1
ATOM 3471 C C . SER A 1 440 ? -27.358 22.158 -0.351 1.00 66.31 440 SER A C 1
ATOM 3473 O O . SER A 1 440 ? -28.145 21.489 -1.029 1.00 66.31 440 SER A O 1
ATOM 3475 N N . LEU A 1 441 ? -26.516 21.589 0.522 1.00 70.94 441 LEU A N 1
ATOM 3476 C CA . LEU A 1 441 ? -26.417 20.132 0.693 1.00 70.94 441 LEU A CA 1
ATOM 3477 C C . LEU A 1 441 ? -27.729 19.510 1.219 1.00 70.94 441 LEU A C 1
ATOM 3479 O O . LEU A 1 441 ? -28.124 18.476 0.677 1.00 70.94 441 LEU A O 1
ATOM 3483 N N . PRO A 1 442 ? -28.449 20.096 2.204 1.00 64.75 442 PRO A N 1
ATOM 3484 C CA . PRO A 1 442 ? -29.748 19.573 2.632 1.00 64.75 442 PRO A CA 1
ATOM 3485 C C . PRO A 1 442 ? -30.784 19.534 1.500 1.00 64.75 442 PRO A C 1
ATOM 3487 O O . PRO A 1 442 ? -31.472 18.528 1.342 1.00 64.75 442 PRO A O 1
ATOM 3490 N N . GLN A 1 443 ? -30.856 20.577 0.662 1.00 65.06 443 GLN A N 1
ATOM 3491 C CA . GLN A 1 443 ? -31.778 20.601 -0.482 1.00 65.06 443 GLN A CA 1
ATOM 3492 C C . GLN A 1 443 ? -31.442 19.494 -1.491 1.00 65.06 443 GLN A C 1
ATOM 3494 O O . GLN A 1 443 ? -32.335 18.758 -1.917 1.00 65.06 443 GLN A O 1
ATOM 3499 N N . TRP A 1 444 ? -30.153 19.330 -1.813 1.00 79.19 444 TRP A N 1
ATOM 3500 C CA . TRP A 1 444 ? -29.670 18.274 -2.700 1.00 79.19 444 TRP A CA 1
ATOM 3501 C C . TRP A 1 444 ? -29.953 16.868 -2.151 1.00 79.19 444 TRP A C 1
ATOM 3503 O O . TRP A 1 444 ? -30.545 16.051 -2.855 1.00 79.19 444 TRP A O 1
ATOM 3513 N N . LYS A 1 445 ? -29.605 16.596 -0.883 1.00 73.25 445 LYS A N 1
ATOM 3514 C CA . LYS A 1 445 ? -29.809 15.294 -0.217 1.00 73.25 445 LYS A CA 1
ATOM 3515 C C . LYS A 1 445 ? -31.295 14.922 -0.156 1.00 73.25 445 LYS A C 1
ATOM 3517 O O . LYS A 1 445 ? -31.643 13.774 -0.417 1.00 73.25 445 LYS A O 1
ATOM 3522 N N . THR A 1 446 ? -32.178 15.887 0.110 1.00 65.75 446 THR A N 1
ATOM 3523 C CA . THR A 1 446 ? -33.635 15.672 0.086 1.00 65.75 446 THR A CA 1
ATOM 3524 C C . THR A 1 446 ? -34.141 15.355 -1.322 1.00 65.75 446 THR A C 1
ATOM 3526 O O . THR A 1 446 ? -34.882 14.387 -1.489 1.00 65.75 446 THR A O 1
ATOM 3529 N N . GLY A 1 447 ? -33.722 16.107 -2.348 1.00 68.88 447 GLY A N 1
ATOM 3530 C CA . GLY A 1 447 ? -34.120 15.836 -3.736 1.00 68.88 447 GLY A CA 1
ATOM 3531 C C . GLY A 1 447 ? -33.615 14.484 -4.251 1.00 68.88 447 GLY A C 1
ATOM 3532 O O . GLY A 1 447 ? -34.386 13.733 -4.840 1.00 68.88 447 GLY A O 1
ATOM 3533 N N . LEU A 1 448 ? -32.359 14.138 -3.950 1.00 79.00 448 LEU A N 1
ATOM 3534 C CA . LEU A 1 448 ? -31.729 12.866 -4.315 1.00 79.00 448 LEU A CA 1
ATOM 3535 C C . LEU A 1 448 ? -32.486 11.655 -3.735 1.00 79.00 448 LEU A C 1
ATOM 3537 O O . LEU A 1 448 ? -32.665 10.659 -4.428 1.00 79.00 448 LEU A O 1
ATOM 3541 N N . VAL A 1 449 ? -32.958 11.730 -2.485 1.00 74.69 449 VAL A N 1
ATOM 3542 C CA . VAL A 1 449 ? -33.749 10.646 -1.865 1.00 74.69 449 VAL A CA 1
ATOM 3543 C C . VAL A 1 449 ? -35.201 10.618 -2.369 1.00 74.69 449 VAL A C 1
ATOM 3545 O O . VAL A 1 449 ? -35.833 9.564 -2.343 1.00 74.69 449 VAL A O 1
ATOM 3548 N N . SER A 1 450 ? -35.738 11.750 -2.836 1.00 66.25 450 SER A N 1
ATOM 3549 C CA . SER A 1 450 ? -37.156 11.879 -3.212 1.00 66.25 450 SER A CA 1
ATOM 3550 C C . SER A 1 450 ? -37.472 11.530 -4.672 1.00 66.25 450 SER A C 1
ATOM 3552 O O . SER A 1 450 ? -38.635 11.286 -4.981 1.00 66.25 450 SER A O 1
ATOM 3554 N N . ASP A 1 451 ? -36.481 11.536 -5.568 1.00 76.00 451 ASP A N 1
ATOM 3555 C CA . ASP A 1 451 ? -36.676 11.355 -7.013 1.00 76.00 451 ASP A CA 1
ATOM 3556 C C . ASP A 1 451 ? -35.584 10.447 -7.607 1.00 76.00 451 ASP A C 1
ATOM 3558 O O . ASP A 1 451 ? -34.463 10.890 -7.888 1.00 76.00 451 ASP A O 1
ATOM 3562 N N . ASN A 1 452 ? -35.909 9.166 -7.823 1.00 81.56 452 ASN A N 1
ATOM 3563 C CA . ASN A 1 452 ? -34.950 8.181 -8.332 1.00 81.56 452 ASN A CA 1
ATOM 3564 C C . ASN A 1 452 ? -34.563 8.383 -9.811 1.00 81.56 452 ASN A C 1
ATOM 3566 O O . ASN A 1 452 ? -33.602 7.769 -10.276 1.00 81.56 452 ASN A O 1
ATOM 3570 N N . THR A 1 453 ? -35.224 9.293 -10.544 1.00 82.44 453 THR A N 1
ATOM 3571 C CA . THR A 1 453 ? -34.771 9.693 -11.890 1.00 82.44 453 THR A CA 1
ATOM 3572 C C . THR A 1 453 ? -33.464 10.487 -11.847 1.00 82.44 453 THR A C 1
ATOM 3574 O O . THR A 1 453 ? -32.764 10.574 -12.856 1.00 82.44 453 THR A O 1
ATOM 3577 N N . THR A 1 454 ? -33.112 11.039 -10.679 1.00 83.06 454 THR A N 1
ATOM 3578 C CA . THR A 1 454 ? -31.895 11.834 -10.465 1.00 83.06 454 THR A CA 1
ATOM 3579 C C . THR A 1 454 ? -30.660 11.002 -10.104 1.00 83.06 454 THR A C 1
ATOM 3581 O O . THR A 1 454 ? -29.568 11.558 -9.965 1.00 83.06 454 THR A O 1
ATOM 3584 N N . TRP A 1 455 ? -30.793 9.683 -9.927 1.00 89.50 455 TRP A N 1
ATOM 3585 C CA . TRP A 1 455 ? -29.694 8.830 -9.470 1.00 89.50 455 TRP A CA 1
ATOM 3586 C C . TRP A 1 455 ? -28.638 8.598 -10.558 1.00 89.50 455 TRP A C 1
ATOM 3588 O O . TRP A 1 455 ? -28.940 8.257 -11.704 1.00 89.50 455 TRP A O 1
ATOM 3598 N N . CYS A 1 456 ? -27.371 8.714 -10.167 1.00 90.00 456 CYS A N 1
ATOM 3599 C CA . CYS A 1 456 ? -26.226 8.292 -10.968 1.00 90.00 456 CYS A CA 1
ATOM 3600 C C . CYS A 1 456 ? -25.710 6.930 -10.496 1.00 90.00 456 CYS A C 1
ATOM 3602 O O . CYS A 1 456 ? -25.862 6.569 -9.330 1.00 90.00 456 CYS A O 1
ATOM 3604 N N . VAL A 1 457 ? -25.032 6.210 -11.393 1.00 91.12 457 VAL A N 1
ATOM 3605 C CA . VAL A 1 457 ? -24.083 5.159 -10.997 1.00 91.12 457 VAL A CA 1
ATOM 3606 C C . VAL A 1 457 ? -22.896 5.861 -10.337 1.00 91.12 457 VAL A C 1
ATOM 3608 O O . VAL A 1 457 ? -22.284 6.727 -10.965 1.00 91.12 457 VAL A O 1
ATOM 3611 N N . ILE A 1 458 ? -22.608 5.505 -9.086 1.00 86.94 458 ILE A N 1
ATOM 3612 C CA . ILE A 1 458 ? -21.550 6.098 -8.247 1.00 86.94 458 ILE A CA 1
ATOM 3613 C C . ILE A 1 458 ? -20.481 5.075 -7.822 1.00 86.94 458 ILE A C 1
ATOM 3615 O O . ILE A 1 458 ? -19.368 5.459 -7.461 1.00 86.94 458 ILE A O 1
ATOM 3619 N N . ASP A 1 459 ? -20.777 3.777 -7.944 1.00 83.12 459 ASP A N 1
ATOM 3620 C CA . ASP A 1 459 ? -19.783 2.701 -7.937 1.00 83.12 459 ASP A CA 1
ATOM 3621 C C . ASP A 1 459 ? -20.140 1.618 -8.964 1.00 83.12 459 ASP A C 1
ATOM 3623 O O . ASP A 1 459 ? -21.321 1.359 -9.210 1.00 83.12 459 ASP A O 1
ATOM 3627 N N . ARG A 1 460 ? -19.130 0.976 -9.559 1.00 82.00 460 ARG A N 1
ATOM 3628 C CA . ARG A 1 460 ? -19.280 -0.217 -10.417 1.00 82.00 460 ARG A CA 1
ATOM 3629 C C . ARG A 1 460 ? -18.703 -1.479 -9.755 1.00 82.00 460 ARG A C 1
ATOM 3631 O O . ARG A 1 460 ? -18.909 -2.575 -10.274 1.00 82.00 460 ARG A O 1
ATOM 3638 N N . GLY A 1 461 ? -18.033 -1.335 -8.608 1.00 67.50 461 GLY A N 1
ATOM 3639 C CA . GLY A 1 461 ? -17.317 -2.420 -7.941 1.00 67.50 461 GLY A CA 1
ATOM 3640 C C . GLY A 1 461 ? -16.004 -2.764 -8.652 1.00 67.50 461 GLY A C 1
ATOM 3641 O O . GLY A 1 461 ? -15.458 -1.969 -9.410 1.00 67.50 461 GLY A O 1
ATOM 3642 N N . PHE A 1 462 ? -15.471 -3.952 -8.381 1.00 65.94 462 PHE A N 1
ATOM 3643 C CA . PHE A 1 462 ? -14.168 -4.416 -8.889 1.00 65.94 462 PHE A CA 1
ATOM 3644 C C . PHE A 1 462 ? -14.226 -5.855 -9.435 1.00 65.94 462 PHE A C 1
ATOM 3646 O O . PHE A 1 462 ? -13.257 -6.316 -10.043 1.00 65.94 462 PHE A O 1
ATOM 3653 N N . GLU A 1 463 ? -15.335 -6.583 -9.238 1.00 66.25 463 GLU A N 1
ATOM 3654 C CA . GLU A 1 463 ? -15.525 -7.912 -9.822 1.00 66.25 463 GLU A CA 1
ATOM 3655 C C . GLU A 1 463 ? -15.764 -7.778 -11.333 1.00 66.25 463 GLU A C 1
ATOM 3657 O O . GLU A 1 463 ? -16.834 -7.345 -11.764 1.00 66.25 463 GLU A O 1
ATOM 3662 N N . LEU A 1 464 ? -14.774 -8.156 -12.146 1.00 74.94 464 LEU A N 1
ATOM 3663 C CA . LEU A 1 464 ? -14.846 -8.109 -13.609 1.00 74.94 464 LEU A CA 1
ATOM 3664 C C . LEU A 1 464 ? -14.768 -9.507 -14.227 1.00 74.94 464 LEU A C 1
ATOM 3666 O O . LEU A 1 464 ? -13.864 -10.279 -13.909 1.00 74.94 464 LEU A O 1
ATOM 3670 N N . ILE A 1 465 ? -15.659 -9.797 -15.177 1.00 78.44 465 ILE A N 1
ATOM 3671 C CA . ILE A 1 465 ? -15.621 -11.018 -15.999 1.00 78.44 465 ILE A CA 1
ATOM 3672 C C . ILE A 1 465 ? -15.257 -10.624 -17.438 1.00 78.44 465 ILE A C 1
ATOM 3674 O O . ILE A 1 465 ? -15.877 -9.710 -17.983 1.00 78.44 465 ILE A O 1
ATOM 3678 N N . PRO A 1 466 ? -14.285 -11.276 -18.097 1.00 85.19 466 PRO A N 1
ATOM 3679 C CA . PRO A 1 466 ? -13.959 -10.976 -19.487 1.00 85.19 466 PRO A CA 1
ATOM 3680 C C . PRO A 1 466 ? -15.015 -11.533 -20.455 1.00 85.19 466 PRO A C 1
ATOM 3682 O O . PRO A 1 466 ? -15.568 -12.616 -20.246 1.00 85.19 466 PRO A O 1
ATOM 3685 N N . VAL A 1 467 ? -15.261 -10.831 -21.565 1.00 90.81 467 VAL A N 1
ATOM 3686 C CA . VAL A 1 467 ? -16.306 -11.189 -22.551 1.00 90.81 467 VAL A CA 1
ATOM 3687 C C . VAL A 1 467 ? -16.126 -12.605 -23.115 1.00 90.81 467 VAL A C 1
ATOM 3689 O O . VAL A 1 467 ? -17.110 -13.314 -23.328 1.00 90.81 467 VAL A O 1
ATOM 3692 N N . TRP A 1 468 ? -14.883 -13.064 -23.289 1.00 87.06 468 TRP A N 1
ATOM 3693 C CA . TRP A 1 468 ? -14.599 -14.414 -23.783 1.00 87.06 468 TRP A CA 1
ATOM 3694 C C . TRP A 1 468 ? -15.011 -15.533 -22.813 1.00 87.06 468 TRP A C 1
ATOM 3696 O O . TRP A 1 468 ? -15.216 -16.659 -23.267 1.00 87.06 468 TRP A O 1
ATOM 3706 N N . ASP A 1 469 ? -15.168 -15.248 -21.515 1.00 76.81 469 ASP A N 1
ATOM 3707 C CA . ASP A 1 469 ? -15.725 -16.196 -20.543 1.00 76.81 469 ASP A CA 1
ATOM 3708 C C . ASP A 1 469 ? -17.256 -16.043 -20.435 1.00 76.81 469 ASP A C 1
ATOM 3710 O O . ASP A 1 469 ? -17.951 -17.050 -20.288 1.00 76.81 469 ASP A O 1
ATOM 3714 N N . VAL A 1 470 ? -17.808 -14.831 -20.625 1.00 81.12 470 VAL A N 1
ATOM 3715 C CA . VAL A 1 470 ? -19.269 -14.603 -20.725 1.00 81.12 470 VAL A CA 1
ATOM 3716 C C . VAL A 1 470 ? -19.875 -15.447 -21.850 1.00 81.12 470 VAL A C 1
ATOM 3718 O O . VAL A 1 470 ? -20.843 -16.173 -21.617 1.00 81.12 470 VAL A O 1
ATOM 3721 N N . ILE A 1 471 ? -19.276 -15.437 -23.049 1.00 80.81 471 ILE A N 1
ATOM 3722 C CA . ILE A 1 471 ? -19.780 -16.250 -24.169 1.00 80.81 471 ILE A CA 1
ATOM 3723 C C . ILE A 1 471 ? -19.637 -17.760 -23.918 1.00 80.81 471 ILE A C 1
ATOM 3725 O O . ILE A 1 471 ? -20.534 -18.524 -24.272 1.00 80.81 471 ILE A O 1
ATOM 3729 N N . LEU A 1 472 ? -18.568 -18.195 -23.233 1.00 75.12 472 LEU A N 1
ATOM 3730 C CA . LEU A 1 472 ? -18.376 -19.595 -22.826 1.00 75.12 472 LEU A CA 1
ATOM 3731 C C . LEU A 1 472 ? -19.361 -20.066 -21.751 1.00 75.12 472 LEU A C 1
ATOM 3733 O O . LEU A 1 472 ? -19.530 -21.278 -21.593 1.00 75.12 472 LEU A O 1
ATOM 3737 N N . CYS A 1 473 ? -19.978 -19.160 -20.994 1.00 73.31 473 CYS A N 1
ATOM 3738 C CA . CYS A 1 473 ? -20.987 -19.505 -19.995 1.00 73.31 473 CYS A CA 1
ATOM 3739 C C . CYS A 1 473 ? -22.394 -19.449 -20.594 1.00 73.31 473 CYS A C 1
ATOM 3741 O O . CYS A 1 473 ? -23.107 -20.450 -20.569 1.00 73.31 473 CYS A O 1
ATOM 3743 N N . ASN A 1 474 ? -22.762 -18.303 -21.172 1.00 77.94 474 ASN A N 1
ATOM 3744 C CA . ASN A 1 474 ? -24.163 -17.947 -21.399 1.00 77.94 474 ASN A CA 1
ATOM 3745 C C . ASN A 1 474 ? -24.596 -18.031 -22.871 1.00 77.94 474 ASN A C 1
ATOM 3747 O O . ASN A 1 474 ? -25.769 -18.264 -23.135 1.00 77.94 474 ASN A O 1
ATOM 3751 N N . HIS A 1 475 ? -23.662 -17.911 -23.821 1.00 79.06 475 HIS A N 1
ATOM 3752 C CA . HIS A 1 475 ? -23.957 -17.832 -25.262 1.00 79.06 475 HIS A CA 1
ATOM 3753 C C . HIS A 1 475 ? -23.552 -19.091 -26.046 1.00 79.06 475 HIS A C 1
ATOM 3755 O O . HIS A 1 475 ? -23.331 -19.048 -27.253 1.00 79.06 475 HIS A O 1
ATOM 3761 N N . ARG A 1 476 ? -23.450 -20.256 -25.387 1.00 73.81 476 ARG A N 1
ATOM 3762 C CA . ARG A 1 476 ? -22.990 -21.508 -26.030 1.00 73.81 476 ARG A CA 1
ATOM 3763 C C . ARG A 1 476 ? -23.813 -21.951 -27.245 1.00 73.81 476 ARG A C 1
ATOM 3765 O O . ARG A 1 476 ? -23.283 -22.694 -28.062 1.00 73.81 476 ARG A O 1
ATOM 3772 N N . GLY A 1 477 ? -25.084 -21.551 -27.329 1.00 75.81 477 GLY A N 1
ATOM 3773 C CA . GLY A 1 477 ? -25.970 -21.856 -28.458 1.00 75.81 477 GLY A CA 1
ATOM 3774 C C . GLY A 1 477 ? -25.932 -20.830 -29.595 1.00 75.81 477 GLY A C 1
ATOM 3775 O O . GLY A 1 477 ? -26.389 -21.139 -30.691 1.00 75.81 477 GLY A O 1
ATOM 3776 N N . ASP A 1 478 ? -25.367 -19.643 -29.359 1.00 83.12 478 ASP A N 1
ATOM 3777 C CA . ASP A 1 478 ? -25.402 -18.509 -30.296 1.00 83.12 478 ASP A CA 1
ATOM 3778 C C . ASP A 1 478 ? -24.212 -18.498 -31.274 1.00 83.12 478 ASP A C 1
ATOM 3780 O O . ASP A 1 478 ? -24.119 -17.632 -32.143 1.00 83.12 478 ASP A O 1
ATOM 3784 N N . PHE A 1 479 ? -23.295 -19.457 -31.129 1.00 80.69 479 PHE A N 1
ATOM 3785 C CA . PHE A 1 479 ? -22.018 -19.555 -31.834 1.00 80.69 479 PHE A CA 1
ATOM 3786 C C . PHE A 1 479 ? -21.811 -20.982 -32.359 1.00 80.69 479 PHE A C 1
ATOM 3788 O O . PHE A 1 479 ? -22.006 -21.956 -31.630 1.00 80.69 479 PHE A O 1
ATOM 3795 N N . LYS A 1 480 ? -21.349 -21.127 -33.604 1.00 79.50 480 LYS A N 1
ATOM 3796 C CA . LYS A 1 480 ? -21.013 -22.424 -34.227 1.00 79.50 480 LYS A CA 1
ATOM 3797 C C . LYS A 1 480 ? -19.797 -23.086 -33.569 1.00 79.50 480 LYS A C 1
ATOM 3799 O O . LYS A 1 480 ? -19.665 -24.307 -33.597 1.00 79.50 480 LYS A O 1
ATOM 3804 N N . SER A 1 481 ? -18.888 -22.280 -33.023 1.00 77.06 481 SER A N 1
ATOM 3805 C CA . SER A 1 481 ? -17.587 -22.668 -32.480 1.00 77.06 481 SER A CA 1
ATOM 3806 C C . SER A 1 481 ? -17.185 -21.705 -31.351 1.00 77.06 481 SER A C 1
ATOM 3808 O O . SER A 1 481 ? -16.129 -21.068 -31.381 1.00 77.06 481 SER A O 1
ATOM 3810 N N . VAL A 1 482 ? -18.012 -21.609 -30.299 1.00 75.12 482 VAL A N 1
ATOM 3811 C CA . VAL A 1 482 ? -17.787 -20.694 -29.154 1.00 75.12 482 VAL A CA 1
ATOM 3812 C C . VAL A 1 482 ? -16.382 -20.820 -28.536 1.00 75.12 482 VAL A C 1
ATOM 3814 O O . VAL A 1 482 ? -15.780 -19.831 -28.123 1.00 75.12 482 VAL A O 1
ATOM 3817 N N . GLY A 1 483 ? -15.807 -22.030 -28.532 1.00 68.56 483 GLY A N 1
ATOM 3818 C CA . GLY A 1 483 ? -14.447 -22.298 -28.052 1.00 68.56 483 GLY A CA 1
ATOM 3819 C C . GLY A 1 483 ? -13.324 -21.846 -28.997 1.00 68.56 483 GLY A C 1
ATOM 3820 O O . GLY A 1 483 ? -12.171 -21.779 -28.578 1.00 68.56 483 GLY A O 1
ATOM 3821 N N . GLN A 1 484 ? -13.613 -21.542 -30.263 1.00 74.69 484 GLN A N 1
ATOM 3822 C CA . GLN A 1 484 ? -12.698 -20.862 -31.185 1.00 74.69 484 GLN A CA 1
ATOM 3823 C C . GLN A 1 484 ? -12.820 -19.344 -31.028 1.00 74.69 484 GLN A C 1
ATOM 3825 O O . GLN A 1 484 ? -11.797 -18.690 -30.851 1.00 74.69 484 GLN A O 1
ATOM 3830 N N . MET A 1 485 ? -14.042 -18.801 -30.980 1.00 82.06 485 MET A N 1
ATOM 3831 C CA . MET A 1 485 ? -14.262 -17.359 -30.805 1.00 82.06 485 MET A CA 1
ATOM 3832 C C . MET A 1 485 ? -13.743 -16.843 -29.448 1.00 82.06 485 MET A C 1
ATOM 3834 O O . MET A 1 485 ? -13.089 -15.806 -29.376 1.00 82.06 485 MET A O 1
ATOM 3838 N N . SER A 1 486 ? -13.936 -17.610 -28.369 1.00 79.94 486 SER A N 1
ATOM 3839 C CA . SER A 1 486 ? -13.384 -17.293 -27.042 1.00 79.94 486 SER A CA 1
ATOM 3840 C C . SER A 1 486 ? -11.847 -17.295 -27.013 1.00 79.94 486 SER A C 1
ATOM 3842 O O . SER A 1 486 ? -11.243 -16.435 -26.369 1.00 79.94 486 SER A O 1
ATOM 3844 N N . ARG A 1 487 ? -11.194 -18.208 -27.750 1.00 76.31 487 ARG A N 1
ATOM 3845 C CA . ARG A 1 487 ? -9.729 -18.189 -27.910 1.00 76.31 487 ARG A CA 1
ATOM 3846 C C . ARG A 1 487 ? -9.275 -16.986 -28.731 1.00 76.31 487 ARG A C 1
ATOM 3848 O O . ARG A 1 487 ? -8.434 -16.245 -28.251 1.00 76.31 487 ARG A O 1
ATOM 3855 N N . ALA A 1 488 ? -9.905 -16.722 -29.875 1.00 83.12 488 ALA A N 1
ATOM 3856 C CA . ALA A 1 488 ? -9.597 -15.563 -30.714 1.00 83.12 488 ALA A CA 1
ATOM 3857 C C . ALA A 1 488 ? -9.637 -14.234 -29.936 1.00 83.12 488 ALA A C 1
ATOM 3859 O O . ALA A 1 488 ? -8.680 -13.469 -29.990 1.00 83.12 488 ALA A O 1
ATOM 3860 N N . LEU A 1 489 ? -10.692 -13.991 -29.147 1.00 85.69 489 LEU A N 1
ATOM 3861 C CA . LEU A 1 489 ? -10.798 -12.800 -28.292 1.00 85.69 489 LEU A CA 1
ATOM 3862 C C . LEU A 1 489 ? -9.701 -12.736 -27.214 1.00 85.69 489 LEU A C 1
ATOM 3864 O O . LEU A 1 489 ? -9.176 -11.662 -26.928 1.00 85.69 489 LEU A O 1
ATOM 3868 N N . ARG A 1 490 ? -9.363 -13.877 -26.605 1.00 81.81 490 ARG A N 1
ATOM 3869 C CA . ARG A 1 490 ? -8.335 -13.995 -25.560 1.00 81.81 490 ARG A CA 1
ATOM 3870 C C . ARG A 1 490 ? -6.931 -13.747 -26.116 1.00 81.81 490 ARG A C 1
ATOM 3872 O O . ARG A 1 490 ? -6.158 -13.002 -25.517 1.00 81.81 490 ARG A O 1
ATOM 3879 N N . ASP A 1 491 ? -6.617 -14.352 -27.254 1.00 80.56 491 ASP A N 1
ATOM 3880 C CA . ASP A 1 491 ? -5.323 -14.227 -27.918 1.00 80.56 491 ASP A CA 1
ATOM 3881 C C . ASP A 1 491 ? -5.145 -12.798 -28.465 1.00 80.56 491 ASP A C 1
ATOM 3883 O O . ASP A 1 491 ? -4.124 -12.169 -28.187 1.00 80.56 491 ASP A O 1
ATOM 3887 N N . ALA A 1 492 ? -6.185 -12.219 -29.082 1.00 85.50 492 ALA A N 1
ATOM 3888 C CA . ALA A 1 492 ? -6.193 -10.821 -29.516 1.00 85.50 492 ALA A CA 1
ATOM 3889 C C . ALA A 1 492 ? -6.054 -9.823 -28.351 1.00 85.50 492 ALA A C 1
ATOM 3891 O O . ALA A 1 492 ? -5.290 -8.870 -28.457 1.00 85.50 492 ALA A O 1
ATOM 3892 N N . TYR A 1 493 ? -6.730 -10.028 -27.210 1.00 86.81 493 TYR A N 1
ATOM 3893 C CA . TYR A 1 493 ? -6.533 -9.173 -26.025 1.00 86.81 493 TYR A CA 1
ATOM 3894 C C . TYR A 1 493 ? -5.081 -9.214 -25.538 1.00 86.81 493 TYR A C 1
ATOM 3896 O O . TYR A 1 493 ? -4.510 -8.180 -25.188 1.00 86.81 493 TYR A O 1
ATOM 3904 N N . LYS A 1 494 ? -4.478 -10.408 -25.496 1.00 82.12 494 LYS A N 1
ATOM 3905 C CA . LYS A 1 494 ? -3.089 -10.591 -25.060 1.00 82.12 494 LYS A CA 1
ATOM 3906 C C . LYS A 1 494 ? -2.113 -9.861 -25.992 1.00 82.12 494 LYS A C 1
ATOM 3908 O O . LYS A 1 494 ? -1.171 -9.249 -25.503 1.00 82.12 494 LYS A O 1
ATOM 3913 N N . GLU A 1 495 ? -2.354 -9.914 -27.300 1.00 82.31 495 GLU A N 1
ATOM 3914 C CA . GLU A 1 495 ? -1.552 -9.238 -28.328 1.00 82.31 495 GLU A CA 1
ATOM 3915 C C . GLU A 1 495 ? -1.739 -7.707 -28.317 1.00 82.31 495 GLU A C 1
ATOM 3917 O O . GLU A 1 495 ? -0.765 -6.973 -28.433 1.00 82.31 495 GLU A O 1
ATOM 3922 N N . LEU A 1 496 ? -2.959 -7.208 -28.085 1.00 82.12 496 LEU A N 1
ATOM 3923 C CA . LEU A 1 496 ? -3.265 -5.767 -28.043 1.00 82.12 496 LEU A CA 1
ATOM 3924 C C . LEU A 1 496 ? -2.809 -5.046 -26.764 1.00 82.12 496 LEU A C 1
ATOM 3926 O O . LEU A 1 496 ? -2.719 -3.818 -26.757 1.00 82.12 496 LEU A O 1
ATOM 3930 N N . THR A 1 497 ? -2.581 -5.768 -25.662 1.00 75.06 497 THR A N 1
ATOM 3931 C CA . THR A 1 497 ? -2.332 -5.153 -24.341 1.00 75.06 497 THR A CA 1
ATOM 3932 C C . THR A 1 497 ? -0.952 -5.435 -23.745 1.00 75.06 497 THR A C 1
ATOM 3934 O O . THR A 1 497 ? -0.648 -4.877 -22.691 1.00 75.06 497 THR A O 1
ATOM 3937 N N . ASP A 1 498 ? -0.155 -6.326 -24.350 1.00 62.78 498 ASP A N 1
ATOM 3938 C CA . ASP A 1 498 ? 1.065 -6.941 -23.781 1.00 62.78 498 ASP A CA 1
ATOM 3939 C C . ASP A 1 498 ? 0.876 -7.614 -22.397 1.00 62.78 498 ASP A C 1
ATOM 3941 O O . ASP A 1 498 ? 1.814 -8.165 -21.810 1.00 62.78 498 ASP A O 1
ATOM 3945 N N . GLN A 1 499 ? -0.347 -7.640 -21.855 1.00 55.72 499 GLN A N 1
ATOM 3946 C CA . GLN A 1 499 ? -0.650 -8.285 -20.584 1.00 55.72 499 GLN A CA 1
ATOM 3947 C C . GLN A 1 499 ? -0.699 -9.797 -20.796 1.00 55.72 499 GLN A C 1
ATOM 3949 O O . GLN A 1 499 ? -1.600 -10.327 -21.452 1.00 55.72 499 GLN A O 1
ATOM 3954 N N . SER A 1 500 ? 0.242 -10.525 -20.191 1.00 40.44 500 SER A N 1
ATOM 3955 C CA . SER A 1 500 ? 0.186 -11.984 -20.185 1.00 40.44 500 SER A CA 1
ATOM 3956 C C . SER A 1 500 ? -1.046 -12.455 -19.403 1.00 40.44 500 SER A C 1
ATOM 3958 O O . SER A 1 500 ? -1.070 -12.494 -18.174 1.00 40.44 500 SER A O 1
ATOM 3960 N N . ILE A 1 501 ? -2.100 -12.842 -20.129 1.00 46.59 501 ILE A N 1
ATOM 3961 C CA . ILE A 1 501 ? -3.237 -13.556 -19.544 1.00 46.59 501 ILE A CA 1
ATOM 3962 C C . ILE A 1 501 ? -2.673 -14.836 -18.921 1.00 46.59 501 ILE A C 1
ATOM 3964 O O . ILE A 1 501 ? -2.232 -15.739 -19.640 1.00 46.59 501 ILE A O 1
ATOM 3968 N N . ALA A 1 502 ? -2.645 -14.887 -17.586 1.00 30.58 502 ALA A N 1
ATOM 3969 C CA . ALA A 1 502 ? -1.945 -15.897 -16.796 1.00 30.58 502 ALA A CA 1
ATOM 3970 C C . ALA A 1 502 ? -2.605 -17.285 -16.912 1.00 30.58 502 ALA A C 1
ATOM 3972 O O . ALA A 1 502 ? -3.258 -17.785 -16.000 1.00 30.58 502 ALA A O 1
ATOM 3973 N N . THR A 1 503 ? -2.409 -17.935 -18.058 1.00 38.53 503 THR A N 1
ATOM 3974 C CA . THR A 1 503 ? -3.080 -19.183 -18.469 1.00 38.53 503 THR A CA 1
ATOM 3975 C C . THR A 1 503 ? -2.379 -20.431 -17.899 1.00 38.53 503 THR A C 1
ATOM 3977 O O . THR A 1 503 ? -2.460 -21.526 -18.446 1.00 38.53 503 THR A O 1
ATOM 3980 N N . VAL A 1 504 ? -1.670 -20.267 -16.780 1.00 38.69 504 VAL A N 1
ATOM 3981 C CA . VAL A 1 504 ? -0.882 -21.316 -16.112 1.00 38.69 504 VAL A CA 1
ATOM 3982 C C . VAL A 1 504 ? -1.794 -22.292 -15.351 1.00 38.69 504 VAL A C 1
ATOM 3984 O O . VAL A 1 504 ? -1.601 -23.504 -15.415 1.00 38.69 504 VAL A O 1
ATOM 3987 N N . PHE A 1 505 ? -2.870 -21.778 -14.743 1.00 38.06 505 PHE A N 1
ATOM 3988 C CA . PHE A 1 505 ? -3.808 -22.539 -13.902 1.00 38.06 505 PHE A CA 1
ATOM 3989 C C . PHE A 1 505 ? -4.538 -23.708 -14.592 1.00 38.06 505 PHE A C 1
ATOM 3991 O O . PHE A 1 505 ? -5.089 -24.556 -13.901 1.00 38.06 505 PHE A O 1
ATOM 3998 N N . GLY A 1 506 ? -4.571 -23.771 -15.928 1.00 43.06 506 GLY A N 1
ATOM 3999 C CA . GLY A 1 506 ? -5.241 -24.861 -16.647 1.00 43.06 506 GLY A CA 1
ATOM 4000 C C . GLY A 1 506 ? -4.415 -26.151 -16.688 1.00 43.06 506 GLY A C 1
ATOM 4001 O O . GLY A 1 506 ? -4.816 -27.178 -16.146 1.00 43.06 506 GLY A O 1
ATOM 4002 N N . LYS A 1 507 ? -3.247 -26.097 -17.340 1.00 45.75 507 LYS A N 1
ATOM 4003 C CA . LYS A 1 507 ? -2.458 -27.298 -17.671 1.00 45.75 507 LYS A CA 1
ATOM 4004 C C . LYS A 1 507 ? -1.699 -27.891 -16.484 1.00 45.75 507 LYS A C 1
ATOM 4006 O O . LYS A 1 507 ? -1.532 -29.105 -16.429 1.00 45.75 507 LYS A O 1
ATOM 4011 N N . GLU A 1 508 ? -1.247 -27.070 -15.535 1.00 45.22 508 GLU A N 1
ATOM 4012 C CA . GLU A 1 508 ? -0.523 -27.576 -14.356 1.00 45.22 508 GLU A CA 1
ATOM 4013 C C . GLU A 1 508 ? -1.444 -28.392 -13.435 1.00 45.22 508 GLU A C 1
ATOM 4015 O O . GLU A 1 508 ? -1.030 -29.433 -12.922 1.00 45.22 508 GLU A O 1
ATOM 4020 N N . ILE A 1 509 ? -2.717 -27.990 -13.308 1.00 53.19 509 ILE A N 1
ATOM 4021 C CA . ILE A 1 509 ? -3.741 -28.760 -12.587 1.00 53.19 509 ILE A CA 1
ATOM 4022 C C . ILE A 1 509 ? -4.043 -30.077 -13.308 1.00 53.19 509 ILE A C 1
ATOM 4024 O O . ILE A 1 509 ? -4.087 -31.114 -12.656 1.00 53.19 509 ILE A O 1
ATOM 4028 N N . GLU A 1 510 ? -4.209 -30.071 -14.632 1.00 49.69 510 GLU A N 1
ATOM 4029 C CA . GLU A 1 510 ? -4.506 -31.287 -15.407 1.00 49.69 510 GLU A CA 1
ATOM 4030 C C . GLU A 1 510 ? -3.405 -32.359 -15.254 1.00 49.69 510 GLU A C 1
ATOM 4032 O O . GLU A 1 510 ? -3.706 -33.529 -15.013 1.00 49.69 510 GLU A O 1
ATOM 4037 N N . ILE A 1 511 ? -2.130 -31.948 -15.265 1.00 67.75 511 ILE A N 1
ATOM 4038 C CA . ILE A 1 511 ? -0.977 -32.831 -15.011 1.00 67.75 511 ILE A CA 1
ATOM 4039 C C . ILE A 1 511 ? -0.952 -33.319 -13.551 1.00 67.75 511 ILE A C 1
ATOM 4041 O O . ILE A 1 511 ? -0.795 -34.514 -13.301 1.00 67.75 511 ILE A O 1
ATOM 4045 N N . ALA A 1 512 ? -1.127 -32.423 -12.575 1.00 68.38 512 ALA A N 1
ATOM 4046 C CA . ALA A 1 512 ? -1.088 -32.787 -11.156 1.00 68.38 512 ALA A CA 1
ATOM 4047 C C . ALA A 1 512 ? -2.259 -33.697 -10.734 1.00 68.38 512 ALA A C 1
ATOM 4049 O O . ALA A 1 512 ? -2.088 -34.566 -9.881 1.00 68.38 512 ALA A O 1
ATOM 4050 N N . VAL A 1 513 ? -3.437 -33.543 -11.350 1.00 69.69 513 VAL A N 1
ATOM 4051 C CA . VAL A 1 513 ? -4.585 -34.444 -11.160 1.00 69.69 513 VAL A CA 1
ATOM 4052 C C . VAL A 1 513 ? -4.264 -35.858 -11.650 1.00 69.69 513 VAL A C 1
ATOM 4054 O O . VAL A 1 513 ? -4.707 -36.815 -11.015 1.00 69.69 513 VAL A O 1
ATOM 4057 N N . GLN A 1 514 ? -3.493 -36.014 -12.730 1.00 74.06 514 GLN A N 1
ATOM 4058 C CA . GLN A 1 514 ? -3.063 -37.336 -13.188 1.00 74.06 514 GLN A CA 1
ATOM 4059 C C . GLN A 1 514 ? -2.022 -37.948 -12.239 1.00 74.06 514 GLN A C 1
ATOM 4061 O O . GLN A 1 514 ? -2.230 -39.061 -11.766 1.00 74.06 514 GLN A O 1
ATOM 4066 N N . GLU A 1 515 ? -0.981 -37.197 -11.858 1.00 80.94 515 GLU A N 1
ATOM 4067 C CA . GLU A 1 515 ? 0.043 -37.658 -10.898 1.00 80.94 515 GLU A CA 1
ATOM 4068 C C . GLU A 1 515 ? -0.567 -38.092 -9.553 1.00 80.94 515 GLU A C 1
ATOM 4070 O O . GLU A 1 515 ? -0.190 -39.126 -8.998 1.00 80.94 515 GLU A O 1
ATOM 4075 N N . ALA A 1 516 ? -1.567 -37.356 -9.057 1.00 84.69 516 ALA A N 1
ATOM 4076 C CA . ALA A 1 516 ? -2.326 -37.730 -7.868 1.00 84.69 516 ALA A CA 1
ATOM 4077 C C . ALA A 1 516 ? -3.087 -39.059 -8.044 1.00 84.69 516 ALA A C 1
ATOM 4079 O O . ALA A 1 516 ? -3.041 -39.917 -7.161 1.00 84.69 516 ALA A O 1
ATOM 4080 N N . ARG A 1 517 ? -3.770 -39.260 -9.183 1.00 82.44 517 ARG A N 1
ATOM 4081 C CA . ARG A 1 517 ? -4.515 -40.501 -9.478 1.00 82.44 517 ARG A CA 1
ATOM 4082 C C . ARG A 1 517 ? -3.597 -41.711 -9.606 1.00 82.44 517 ARG A C 1
ATOM 4084 O O . ARG A 1 517 ? -3.927 -42.766 -9.065 1.00 82.44 517 ARG A O 1
ATOM 4091 N N . ASP A 1 518 ? -2.459 -41.544 -10.269 1.00 82.06 518 ASP A N 1
ATOM 4092 C CA . ASP A 1 518 ? -1.468 -42.603 -10.449 1.00 82.06 518 ASP A CA 1
ATOM 4093 C C . ASP A 1 518 ? -0.877 -43.017 -9.092 1.00 82.06 518 ASP A C 1
ATOM 4095 O O . ASP A 1 518 ? -0.814 -44.209 -8.781 1.00 82.06 518 ASP A O 1
ATOM 4099 N N . PHE A 1 519 ? -0.565 -42.052 -8.214 1.00 87.56 519 PHE A N 1
ATOM 4100 C CA . PHE A 1 519 ? -0.099 -42.353 -6.857 1.00 87.56 519 PHE A CA 1
ATOM 4101 C C . PHE A 1 519 ? -1.163 -43.054 -5.994 1.00 87.56 519 PHE A C 1
ATOM 4103 O O . PHE A 1 519 ? -0.831 -43.973 -5.241 1.00 87.56 519 PHE A O 1
ATOM 4110 N N . MET A 1 520 ? -2.451 -42.701 -6.115 1.00 87.88 520 MET A N 1
ATOM 4111 C CA . MET A 1 520 ? -3.523 -43.431 -5.412 1.00 87.88 520 MET A CA 1
ATOM 4112 C C . MET A 1 520 ? -3.618 -44.908 -5.843 1.00 87.88 520 MET A C 1
ATOM 4114 O O . MET A 1 520 ? -4.167 -45.723 -5.100 1.00 87.88 520 MET A O 1
ATOM 4118 N N . GLY A 1 521 ? -3.062 -45.287 -7.001 1.00 80.88 521 GLY A N 1
ATOM 4119 C CA . GLY A 1 521 ? -2.850 -46.687 -7.383 1.00 80.88 521 GLY A CA 1
ATOM 4120 C C . GLY A 1 521 ? -1.859 -47.417 -6.465 1.00 80.88 521 GLY A C 1
ATOM 4121 O O . GLY A 1 521 ? -2.102 -48.562 -6.092 1.00 80.88 521 GLY A O 1
ATOM 4122 N N . THR A 1 522 ? -0.796 -46.739 -6.028 1.00 83.00 522 THR A N 1
ATOM 4123 C CA . THR A 1 522 ? 0.205 -47.269 -5.086 1.00 83.00 522 THR A CA 1
ATOM 4124 C C . THR A 1 522 ? -0.356 -47.403 -3.669 1.00 83.00 522 THR A C 1
ATOM 4126 O O . THR A 1 522 ? -0.137 -48.427 -3.024 1.00 83.00 522 THR A O 1
ATOM 4129 N N . VAL A 1 523 ? -1.131 -46.417 -3.194 1.00 84.00 523 VAL A N 1
ATOM 4130 C CA . VAL A 1 523 ? -1.764 -46.448 -1.854 1.00 84.00 523 VAL A CA 1
ATOM 4131 C C . VAL A 1 523 ? -2.702 -47.654 -1.702 1.00 84.00 523 VAL A C 1
ATOM 4133 O O . VAL A 1 523 ? -2.761 -48.266 -0.640 1.00 84.00 523 VAL A O 1
ATOM 4136 N N . LYS A 1 524 ? -3.371 -48.071 -2.786 1.00 82.81 524 LYS A N 1
ATOM 4137 C CA . LYS A 1 524 ? -4.243 -49.265 -2.825 1.00 82.81 524 LYS A CA 1
ATOM 4138 C C . LYS A 1 524 ? -3.511 -50.596 -2.625 1.00 82.81 524 LYS A C 1
ATOM 4140 O O . LYS A 1 524 ? -4.172 -51.604 -2.393 1.00 82.81 524 LYS A O 1
ATOM 4145 N N . ALA A 1 525 ? -2.180 -50.605 -2.697 1.00 78.62 525 ALA A N 1
ATOM 4146 C CA . ALA A 1 525 ? -1.340 -51.771 -2.436 1.00 78.62 525 ALA A CA 1
ATOM 4147 C C . ALA A 1 525 ? -0.658 -51.737 -1.051 1.00 78.62 525 ALA A C 1
ATOM 4149 O O . ALA A 1 525 ? 0.164 -52.604 -0.757 1.00 78.62 525 ALA A O 1
ATOM 4150 N N . TRP A 1 526 ? -0.948 -50.745 -0.198 1.00 83.12 526 TRP A N 1
ATOM 4151 C CA . TRP A 1 526 ? -0.338 -50.641 1.130 1.00 83.12 526 TRP A CA 1
ATOM 4152 C C . TRP A 1 526 ? -1.014 -51.566 2.147 1.00 83.12 526 TRP A C 1
ATOM 4154 O O . TRP A 1 526 ? -2.220 -51.495 2.375 1.00 83.12 526 TRP A O 1
ATOM 4164 N N . GLU A 1 527 ? -0.216 -52.392 2.825 1.00 64.56 527 GLU A N 1
ATOM 4165 C CA . GLU A 1 527 ? -0.687 -53.175 3.968 1.00 64.56 527 GLU A CA 1
ATOM 4166 C C . GLU A 1 527 ? -1.092 -52.270 5.143 1.00 64.56 527 GLU A C 1
ATOM 4168 O O . GLU A 1 527 ? -0.460 -51.236 5.405 1.00 64.56 527 GLU A O 1
ATOM 4173 N N . VAL A 1 528 ? -2.122 -52.705 5.881 1.00 61.72 528 VAL A N 1
ATOM 4174 C CA . VAL A 1 528 ? -2.706 -52.011 7.042 1.00 61.72 528 VAL A CA 1
ATOM 4175 C C . VAL A 1 528 ? -1.815 -52.193 8.278 1.00 61.72 528 VAL A C 1
ATOM 4177 O O . VAL A 1 528 ? -2.155 -52.862 9.248 1.00 61.72 528 VAL A O 1
ATOM 4180 N N . THR A 1 529 ? -0.626 -51.604 8.207 1.00 64.06 529 THR A N 1
ATOM 4181 C CA . THR A 1 529 ? 0.373 -51.540 9.275 1.00 64.06 529 THR A CA 1
ATOM 4182 C C . THR A 1 529 ? 0.773 -50.085 9.501 1.00 64.06 529 THR A C 1
ATOM 4184 O O . THR A 1 529 ? 1.073 -49.367 8.540 1.00 64.06 529 THR A O 1
ATOM 4187 N N . VAL A 1 530 ? 0.761 -49.646 10.765 1.00 61.91 530 VAL A N 1
ATOM 4188 C CA . VAL A 1 530 ? 1.171 -48.290 11.162 1.00 61.91 530 VAL A CA 1
ATOM 4189 C C . VAL A 1 530 ? 2.660 -48.128 10.871 1.00 61.91 530 VAL A C 1
ATOM 4191 O O . VAL A 1 530 ? 3.493 -48.782 11.491 1.00 61.91 530 VAL A O 1
ATOM 4194 N N . ASP A 1 531 ? 2.982 -47.264 9.915 1.00 70.19 531 ASP A N 1
ATOM 4195 C CA . ASP A 1 531 ? 4.349 -46.977 9.493 1.00 70.19 531 ASP A CA 1
ATOM 4196 C C . ASP A 1 531 ? 4.493 -45.470 9.258 1.00 70.19 531 ASP A C 1
ATOM 4198 O O . ASP A 1 531 ? 3.885 -44.888 8.357 1.00 70.19 531 ASP A O 1
ATOM 4202 N N . GLU A 1 532 ? 5.318 -44.848 10.093 1.00 76.38 532 GLU A N 1
ATOM 4203 C CA . GLU A 1 532 ? 5.675 -43.429 10.062 1.00 76.38 532 GLU A CA 1
ATOM 4204 C C . GLU A 1 532 ? 6.239 -42.998 8.697 1.00 76.38 532 GLU A C 1
ATOM 4206 O O . GLU A 1 532 ? 5.977 -41.885 8.238 1.00 76.38 532 GLU A O 1
ATOM 4211 N N . LYS A 1 533 ? 6.903 -43.904 7.967 1.00 77.56 533 LYS A N 1
ATOM 4212 C CA . LYS A 1 533 ? 7.428 -43.627 6.621 1.00 77.56 533 LYS A CA 1
ATOM 4213 C C . LYS A 1 533 ? 6.320 -43.477 5.581 1.00 77.56 533 LYS A C 1
ATOM 4215 O O . LYS A 1 533 ? 6.443 -42.639 4.694 1.00 77.56 533 LYS A O 1
ATOM 4220 N N . LYS A 1 534 ? 5.215 -44.225 5.701 1.00 84.00 534 LYS A N 1
ATOM 4221 C CA . LYS A 1 534 ? 4.044 -44.070 4.814 1.00 84.00 534 LYS A CA 1
ATOM 4222 C C . LYS A 1 534 ? 3.386 -42.699 5.008 1.00 84.00 534 LYS A C 1
ATOM 4224 O O . LYS A 1 534 ? 2.965 -42.086 4.031 1.00 84.00 534 LYS A O 1
ATOM 4229 N N . LEU A 1 535 ? 3.337 -42.194 6.246 1.00 84.75 535 LEU A N 1
ATOM 4230 C CA . LEU A 1 535 ? 2.820 -40.851 6.549 1.00 84.75 535 LEU A CA 1
ATOM 4231 C C . LEU A 1 535 ? 3.738 -39.745 6.005 1.00 84.75 535 LEU A C 1
ATOM 4233 O O . LEU A 1 535 ? 3.240 -38.799 5.399 1.00 84.75 535 LEU A O 1
ATOM 4237 N N . LEU A 1 536 ? 5.061 -39.893 6.139 1.00 79.62 536 LEU A N 1
ATOM 4238 C CA . LEU A 1 536 ? 6.040 -38.969 5.549 1.00 79.62 536 LEU A CA 1
ATOM 4239 C C . LEU A 1 536 ? 5.922 -38.895 4.017 1.00 79.62 536 LEU A C 1
ATOM 4241 O O . LEU A 1 536 ? 5.833 -37.802 3.467 1.00 79.62 536 LEU A O 1
ATOM 4245 N N . ILE A 1 537 ? 5.809 -40.038 3.332 1.00 84.38 537 ILE A N 1
ATOM 4246 C CA . ILE A 1 537 ? 5.618 -40.091 1.870 1.00 84.38 537 ILE A CA 1
ATOM 4247 C C . ILE A 1 537 ? 4.313 -39.386 1.439 1.00 84.38 537 ILE A C 1
ATOM 4249 O O . ILE A 1 537 ? 4.272 -38.731 0.396 1.00 84.38 537 ILE A O 1
ATOM 4253 N N . LEU A 1 538 ? 3.242 -39.469 2.239 1.00 87.06 538 LEU A N 1
ATOM 4254 C CA . LEU A 1 538 ? 2.007 -38.717 1.978 1.00 87.06 538 LEU A CA 1
ATOM 4255 C C . LEU A 1 538 ? 2.187 -37.202 2.162 1.00 87.06 538 LEU A C 1
ATOM 4257 O O . LEU A 1 538 ? 1.541 -36.436 1.446 1.00 87.06 538 LEU A O 1
ATOM 4261 N N . MET A 1 539 ? 3.052 -36.762 3.082 1.00 82.50 539 MET A N 1
ATOM 4262 C CA . MET A 1 539 ? 3.382 -35.341 3.254 1.00 82.50 539 MET A CA 1
ATOM 4263 C C . MET A 1 539 ? 4.205 -34.820 2.068 1.00 82.50 539 MET A C 1
ATOM 4265 O O . MET A 1 539 ? 3.846 -33.796 1.492 1.00 82.50 539 MET A O 1
ATOM 4269 N N . GLU A 1 540 ? 5.221 -35.566 1.623 1.00 82.62 540 GLU A N 1
ATOM 4270 C CA . GLU A 1 540 ? 5.999 -35.238 0.417 1.00 82.62 540 GLU A CA 1
ATOM 4271 C C . GLU A 1 540 ? 5.102 -35.113 -0.829 1.00 82.62 540 GLU A C 1
ATOM 4273 O O . GLU A 1 540 ? 5.222 -34.153 -1.594 1.00 82.62 540 GLU A O 1
ATOM 4278 N N . LEU A 1 541 ? 4.144 -36.032 -1.008 1.00 84.81 541 LEU A N 1
ATOM 4279 C CA . LEU A 1 541 ? 3.163 -35.967 -2.096 1.00 84.81 541 LEU A CA 1
ATOM 4280 C C . LEU A 1 541 ? 2.231 -34.752 -1.977 1.00 84.81 541 LEU A C 1
ATOM 4282 O O . LEU A 1 541 ? 1.988 -34.071 -2.977 1.00 84.81 541 LEU A O 1
ATOM 4286 N N . LYS A 1 542 ? 1.697 -34.487 -0.776 1.00 85.25 542 LYS A N 1
ATOM 4287 C CA . LYS A 1 542 ? 0.850 -33.317 -0.499 1.00 85.25 542 LYS A CA 1
ATOM 4288 C C . LYS A 1 542 ? 1.579 -32.037 -0.908 1.00 85.25 542 LYS A C 1
ATOM 4290 O O . LYS A 1 542 ? 1.022 -31.226 -1.647 1.00 85.25 542 LYS A O 1
ATOM 4295 N N . ASP A 1 543 ? 2.825 -31.880 -0.476 1.00 74.44 543 ASP A N 1
ATOM 4296 C CA . ASP A 1 543 ? 3.587 -30.653 -0.688 1.00 74.44 543 ASP A CA 1
ATOM 4297 C C . ASP A 1 543 ? 4.075 -30.507 -2.140 1.00 74.44 543 ASP A C 1
ATOM 4299 O O . ASP A 1 543 ? 4.006 -29.404 -2.685 1.00 74.44 543 ASP A O 1
ATOM 4303 N N . HIS A 1 544 ? 4.425 -31.604 -2.829 1.00 78.25 544 HIS A N 1
ATOM 4304 C CA . HIS A 1 544 ? 4.664 -31.611 -4.285 1.00 78.25 544 HIS A CA 1
ATOM 4305 C C . HIS A 1 544 ? 3.434 -31.141 -5.074 1.00 78.25 544 HIS A C 1
ATOM 4307 O O . HIS A 1 544 ? 3.534 -30.225 -5.895 1.00 78.25 544 HIS A O 1
ATOM 4313 N N . LEU A 1 545 ? 2.255 -31.717 -4.808 1.00 71.62 545 LEU A N 1
ATOM 4314 C CA . LEU A 1 545 ? 1.010 -31.343 -5.492 1.00 71.62 545 LEU A CA 1
ATOM 4315 C C . LEU A 1 545 ? 0.615 -29.885 -5.199 1.00 71.62 545 LEU A C 1
ATOM 4317 O O . LEU A 1 545 ? 0.207 -29.161 -6.114 1.00 71.62 545 LEU A O 1
ATOM 4321 N N . ASN A 1 546 ? 0.785 -29.435 -3.953 1.00 70.94 546 ASN A N 1
ATOM 4322 C CA . ASN A 1 546 ? 0.529 -28.055 -3.540 1.00 70.94 546 ASN A CA 1
ATOM 4323 C C . ASN A 1 546 ? 1.480 -27.066 -4.227 1.00 70.94 546 ASN A C 1
ATOM 4325 O O . ASN A 1 546 ? 1.020 -26.053 -4.753 1.00 70.94 546 ASN A O 1
ATOM 4329 N N . ALA A 1 547 ? 2.783 -27.356 -4.275 1.00 65.94 547 ALA A N 1
ATOM 4330 C CA . ALA A 1 547 ? 3.773 -26.509 -4.941 1.00 65.94 547 ALA A CA 1
ATOM 4331 C C . ALA A 1 547 ? 3.527 -26.423 -6.457 1.00 65.94 547 ALA A C 1
ATOM 4333 O O . ALA A 1 547 ? 3.610 -25.342 -7.043 1.00 65.94 547 ALA A O 1
ATOM 4334 N N . LYS A 1 548 ? 3.167 -27.552 -7.080 1.00 64.25 548 LYS A N 1
ATOM 4335 C CA . LYS A 1 548 ? 2.950 -27.680 -8.527 1.00 64.25 548 LYS A CA 1
ATOM 4336 C C . LYS A 1 548 ? 1.667 -27.021 -9.035 1.00 64.25 548 LYS A C 1
ATOM 4338 O O . LYS A 1 548 ? 1.633 -26.581 -10.175 1.00 64.25 548 LYS A O 1
ATOM 4343 N N . THR A 1 549 ? 0.623 -26.945 -8.212 1.00 55.44 549 THR A N 1
ATOM 4344 C CA . THR A 1 549 ? -0.675 -26.341 -8.589 1.00 55.44 549 THR A CA 1
ATOM 4345 C C . THR A 1 549 ? -0.957 -25.006 -7.909 1.00 55.44 549 THR A C 1
ATOM 4347 O O . THR A 1 549 ? -1.931 -24.332 -8.245 1.00 55.44 549 THR A O 1
ATOM 4350 N N . ARG A 1 550 ? -0.130 -24.631 -6.924 1.00 57.78 550 ARG A N 1
ATOM 4351 C CA . ARG A 1 550 ? -0.319 -23.482 -6.023 1.00 57.78 550 ARG A CA 1
ATOM 4352 C C . ARG A 1 550 ? -1.666 -23.516 -5.284 1.00 57.78 550 ARG A C 1
ATOM 4354 O O . ARG A 1 550 ? -2.205 -22.470 -4.928 1.00 57.78 550 ARG A O 1
ATOM 4361 N N . SER A 1 551 ? -2.234 -24.710 -5.081 1.00 59.25 551 SER A N 1
ATOM 4362 C CA . SER A 1 551 ? -3.573 -24.897 -4.518 1.00 59.25 551 SER A CA 1
ATOM 4363 C C . SER A 1 551 ? -3.748 -26.283 -3.874 1.00 59.25 551 SER A C 1
ATOM 4365 O O . SER A 1 551 ? -3.505 -27.288 -4.534 1.00 59.25 551 SER A O 1
ATOM 4367 N N . PRO A 1 552 ? -4.304 -26.396 -2.651 1.00 63.06 552 PRO A N 1
ATOM 4368 C CA . PRO A 1 552 ? -4.639 -27.696 -2.059 1.00 63.06 552 PRO A CA 1
ATOM 4369 C C . PRO A 1 552 ? -5.825 -28.398 -2.743 1.00 63.06 552 PRO A C 1
ATOM 4371 O O . PRO A 1 552 ? -6.233 -29.478 -2.322 1.00 63.06 552 PRO A O 1
ATOM 4374 N N . SER A 1 553 ? -6.397 -27.818 -3.804 1.00 67.06 553 SER A N 1
ATOM 4375 C CA . SER A 1 553 ? -7.562 -28.362 -4.508 1.00 67.06 553 SER A CA 1
ATOM 4376 C C . SER A 1 553 ? -7.340 -29.761 -5.093 1.00 67.06 553 SER A C 1
ATOM 4378 O O . SER A 1 553 ? -8.284 -30.548 -5.085 1.00 67.06 553 SER A O 1
ATOM 4380 N N . VAL A 1 554 ? -6.131 -30.122 -5.540 1.00 74.31 554 VAL A N 1
ATOM 4381 C CA . VAL A 1 554 ? -5.848 -31.499 -5.998 1.00 74.31 554 VAL A CA 1
ATOM 4382 C C . VAL A 1 554 ? -5.720 -32.461 -4.812 1.00 74.31 554 VAL A C 1
ATOM 4384 O O . VAL A 1 554 ? -6.314 -33.538 -4.839 1.00 74.31 554 VAL A O 1
ATOM 4387 N N . TRP A 1 555 ? -5.047 -32.056 -3.728 1.00 85.75 555 TRP A N 1
ATOM 4388 C CA . TRP A 1 555 ? -4.967 -32.855 -2.498 1.00 85.75 555 TRP A CA 1
ATOM 4389 C C . TRP A 1 555 ? -6.358 -33.145 -1.909 1.00 85.75 555 TRP A C 1
ATOM 4391 O O . TRP A 1 555 ? -6.662 -34.287 -1.579 1.00 85.75 555 TRP A O 1
ATOM 4401 N N . ILE A 1 556 ? -7.237 -32.141 -1.853 1.00 75.81 556 ILE A N 1
ATOM 4402 C CA . ILE A 1 556 ? -8.609 -32.266 -1.337 1.00 75.81 556 ILE A CA 1
ATOM 4403 C C . ILE A 1 556 ? -9.485 -33.115 -2.274 1.00 75.81 556 ILE A C 1
ATOM 4405 O O . ILE A 1 556 ? -10.040 -34.132 -1.856 1.00 75.81 556 ILE A O 1
ATOM 4409 N N . ASN A 1 557 ? -9.614 -32.715 -3.545 1.00 70.06 557 ASN A N 1
ATOM 4410 C CA . ASN A 1 557 ? -10.619 -33.277 -4.460 1.00 70.06 557 ASN A CA 1
ATOM 4411 C C . ASN A 1 557 ? -10.172 -34.565 -5.175 1.00 70.06 557 ASN A C 1
ATOM 4413 O O . ASN A 1 557 ? -10.988 -35.193 -5.848 1.00 70.06 557 ASN A O 1
ATOM 4417 N N . VAL A 1 558 ? -8.895 -34.956 -5.066 1.00 80.81 558 VAL A N 1
ATOM 4418 C CA . VAL A 1 558 ? -8.366 -36.195 -5.667 1.00 80.81 558 VAL A CA 1
ATOM 4419 C C . VAL A 1 558 ? -7.792 -37.134 -4.609 1.00 80.81 558 VAL A C 1
ATOM 4421 O O . VAL A 1 558 ? -8.209 -38.285 -4.571 1.00 80.81 558 VAL A O 1
ATOM 4424 N N . CYS A 1 559 ? -6.891 -36.672 -3.734 1.00 84.00 559 CYS A N 1
ATOM 4425 C CA . CYS A 1 559 ? -6.221 -37.558 -2.770 1.00 84.00 559 CYS A CA 1
ATOM 4426 C C . CYS A 1 559 ? -7.106 -37.879 -1.557 1.00 84.00 559 CYS A C 1
ATOM 4428 O O . CYS A 1 559 ? -7.482 -39.030 -1.360 1.00 84.00 559 CYS A O 1
ATOM 4430 N N . LEU A 1 560 ? -7.500 -36.875 -0.763 1.00 83.25 560 LEU A N 1
ATOM 4431 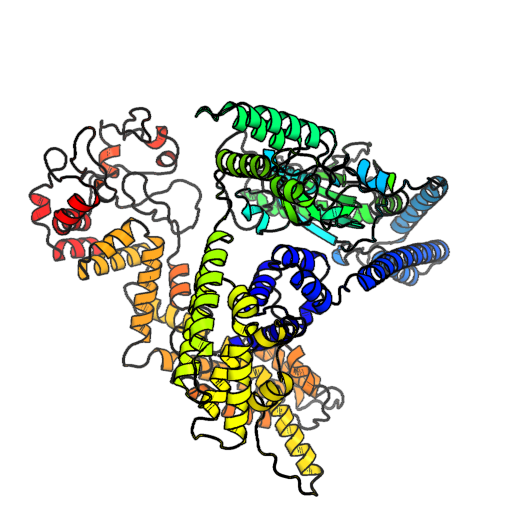C CA . LEU A 1 560 ? -8.357 -37.063 0.422 1.00 83.25 560 LEU A CA 1
ATOM 4432 C C . LEU A 1 560 ? -9.789 -37.513 0.071 1.00 83.25 560 LEU A C 1
ATOM 4434 O O . LEU A 1 560 ? -10.538 -37.934 0.953 1.00 83.25 560 LEU A O 1
ATOM 4438 N N . SER A 1 561 ? -10.162 -37.431 -1.208 1.00 82.00 561 SER A N 1
ATOM 4439 C CA . SER A 1 561 ? -11.413 -37.965 -1.760 1.00 82.00 561 SER A CA 1
ATOM 4440 C C . SER A 1 561 ? -11.278 -39.390 -2.330 1.00 82.00 561 SER A C 1
ATOM 4442 O O . SER A 1 561 ? -12.291 -39.977 -2.708 1.00 82.00 561 SER A O 1
ATOM 4444 N N . ASP A 1 562 ? -10.072 -39.975 -2.399 1.00 86.81 562 ASP A N 1
ATOM 4445 C CA . ASP A 1 562 ? -9.901 -41.387 -2.758 1.00 86.81 562 ASP A CA 1
ATOM 4446 C C . ASP A 1 562 ? -10.080 -42.282 -1.528 1.00 86.81 562 ASP A C 1
ATOM 4448 O O . ASP A 1 562 ? -9.399 -42.143 -0.507 1.00 86.81 562 ASP A O 1
ATOM 4452 N N . LYS A 1 563 ? -10.992 -43.246 -1.652 1.00 86.62 563 LYS A N 1
ATOM 4453 C CA . LYS A 1 563 ? -11.373 -44.138 -0.559 1.00 86.62 563 LYS A CA 1
ATOM 4454 C C . LYS A 1 563 ? -10.193 -44.919 0.037 1.00 86.62 563 LYS A C 1
ATOM 4456 O O . LYS A 1 563 ? -10.190 -45.161 1.237 1.00 86.62 563 LYS A O 1
ATOM 4461 N N . ALA A 1 564 ? -9.180 -45.291 -0.747 1.00 85.62 564 ALA A N 1
ATOM 4462 C CA . ALA A 1 564 ? -8.064 -46.075 -0.215 1.00 85.62 564 ALA A CA 1
ATOM 4463 C C . ALA A 1 564 ? -7.186 -45.272 0.756 1.00 85.62 564 ALA A C 1
ATOM 4465 O O . ALA A 1 564 ? -6.706 -45.820 1.747 1.00 85.62 564 ALA A O 1
ATOM 4466 N N . LEU A 1 565 ? -7.020 -43.967 0.511 1.00 88.88 565 LEU A N 1
ATOM 4467 C CA . LEU A 1 565 ? -6.324 -43.082 1.442 1.00 88.88 565 LEU A CA 1
ATOM 4468 C C . LEU A 1 565 ? -7.162 -42.843 2.707 1.00 88.88 565 LEU A C 1
ATOM 4470 O O . LEU A 1 565 ? -6.619 -42.848 3.811 1.00 88.88 565 LEU A O 1
ATOM 4474 N N . GLN A 1 566 ? -8.482 -42.698 2.563 1.00 89.31 566 GLN A N 1
ATOM 4475 C CA . GLN A 1 566 ? -9.407 -42.587 3.696 1.00 89.31 566 GLN A CA 1
ATOM 4476 C C . GLN A 1 566 ? -9.354 -43.835 4.595 1.00 89.31 566 GLN A C 1
ATOM 4478 O O . GLN A 1 566 ? -9.093 -43.718 5.793 1.00 89.31 566 GLN A O 1
ATOM 4483 N N . ASP A 1 567 ? -9.517 -45.028 4.012 1.00 87.00 567 ASP A N 1
ATOM 4484 C CA . ASP A 1 567 ? -9.475 -46.310 4.725 1.00 87.00 567 ASP A CA 1
ATOM 4485 C C . ASP A 1 567 ? -8.105 -46.524 5.418 1.00 87.00 567 ASP A C 1
ATOM 4487 O O . ASP A 1 567 ? -8.049 -47.004 6.553 1.00 87.00 567 ASP A O 1
ATOM 4491 N N . PHE A 1 568 ? -6.989 -46.118 4.794 1.00 88.56 568 PHE A N 1
ATOM 4492 C CA . PHE A 1 568 ? -5.648 -46.172 5.398 1.00 88.56 568 PHE A CA 1
ATOM 4493 C C . PHE A 1 568 ? -5.503 -45.251 6.626 1.00 88.56 568 PHE A C 1
ATOM 4495 O O . PHE A 1 568 ? -5.006 -45.676 7.675 1.00 88.56 568 PHE A O 1
ATOM 4502 N N . LEU A 1 569 ? -5.959 -43.998 6.530 1.00 88.44 569 LEU A N 1
ATOM 4503 C CA . LEU A 1 569 ? -5.828 -43.006 7.606 1.00 88.44 569 LEU A CA 1
ATOM 4504 C C . LEU A 1 569 ? -6.720 -43.340 8.814 1.00 88.44 569 LEU A C 1
ATOM 4506 O O . LEU A 1 569 ? -6.262 -43.262 9.956 1.00 88.44 569 LEU A O 1
ATOM 4510 N N . VAL A 1 570 ? -7.953 -43.799 8.573 1.00 87.56 570 VAL A N 1
ATOM 4511 C CA . VAL A 1 570 ? -8.883 -44.273 9.617 1.00 87.56 570 VAL A CA 1
ATOM 4512 C C . VAL A 1 570 ? -8.281 -45.446 10.400 1.00 87.56 570 VAL A C 1
ATOM 4514 O O . VAL A 1 570 ? -8.230 -45.421 11.633 1.00 87.56 570 VAL A O 1
ATOM 4517 N N . ASN A 1 571 ? -7.773 -46.466 9.698 1.00 84.88 571 ASN A N 1
ATOM 4518 C CA . ASN A 1 571 ? -7.192 -47.649 10.341 1.00 84.88 571 ASN A CA 1
ATOM 4519 C C . ASN A 1 571 ? -5.873 -47.351 11.075 1.00 84.88 571 ASN A C 1
ATOM 4521 O O . ASN A 1 571 ? -5.585 -47.990 12.091 1.00 84.88 571 ASN A O 1
ATOM 4525 N N . THR A 1 572 ? -5.109 -46.353 10.617 1.00 84.88 572 THR A N 1
ATOM 4526 C CA . THR A 1 572 ? -3.907 -45.870 11.318 1.00 84.88 572 THR A CA 1
ATOM 4527 C C . THR A 1 572 ? -4.263 -45.314 12.701 1.00 84.88 572 THR A C 1
ATOM 4529 O O . THR A 1 572 ? -3.670 -45.727 13.696 1.00 84.88 572 THR A O 1
ATOM 4532 N N . VAL A 1 573 ? -5.283 -44.449 12.800 1.00 84.44 573 VAL A N 1
ATOM 4533 C CA . VAL A 1 573 ? -5.739 -43.896 14.094 1.00 84.44 573 VAL A CA 1
ATOM 4534 C C . VAL A 1 573 ? -6.294 -44.983 15.013 1.00 84.44 573 VAL A C 1
ATOM 4536 O O . VAL A 1 573 ? -6.007 -44.972 16.209 1.00 84.44 573 VAL A O 1
ATOM 4539 N N . ARG A 1 574 ? -7.052 -45.940 14.464 1.00 84.25 574 ARG A N 1
ATOM 4540 C CA . ARG A 1 574 ? -7.616 -47.066 15.224 1.00 84.25 574 ARG A CA 1
ATOM 4541 C C . ARG A 1 574 ? -6.522 -47.935 15.852 1.00 84.25 574 ARG A C 1
ATOM 4543 O O . ARG A 1 574 ? -6.518 -48.120 17.066 1.00 84.25 574 ARG A O 1
ATOM 4550 N N . SER A 1 575 ? -5.535 -48.352 15.059 1.00 80.88 575 SER A N 1
ATOM 4551 C CA . SER A 1 575 ? -4.376 -49.114 15.549 1.00 80.88 575 SER A CA 1
ATOM 4552 C C . SER A 1 575 ? -3.602 -48.364 16.645 1.00 80.88 575 SER A C 1
ATOM 4554 O O . SER A 1 575 ? -3.217 -48.962 17.646 1.00 80.88 575 SER A O 1
ATOM 4556 N N . CYS A 1 576 ? -3.426 -47.042 16.511 1.00 78.44 576 CYS A N 1
ATOM 4557 C CA . CYS A 1 576 ? -2.771 -46.209 17.528 1.00 78.44 576 CYS A CA 1
ATOM 4558 C C . CYS A 1 576 ? -3.594 -45.991 18.815 1.00 78.44 576 CYS A C 1
ATOM 4560 O O . CYS A 1 576 ? -3.044 -45.490 19.795 1.00 78.44 576 CYS A O 1
ATOM 4562 N N . GLN A 1 577 ? -4.883 -46.346 18.839 1.00 76.31 577 GLN A N 1
ATOM 4563 C CA . GLN A 1 577 ? -5.688 -46.409 20.066 1.00 76.31 577 GLN A CA 1
ATOM 4564 C C . GLN A 1 577 ? -5.683 -47.807 20.690 1.00 76.31 577 GLN A C 1
ATOM 4566 O O . GLN A 1 577 ? -5.607 -47.925 21.909 1.00 76.31 577 GLN A O 1
ATOM 4571 N N . GLU A 1 578 ? -5.747 -48.856 19.866 1.00 77.50 578 GLU A N 1
ATOM 4572 C CA . GLU A 1 578 ? -5.749 -50.255 20.315 1.00 77.50 578 GLU A CA 1
ATOM 4573 C C . GLU A 1 578 ? -4.384 -50.691 20.878 1.00 77.50 578 GLU A C 1
ATOM 4575 O O . GLU A 1 578 ? -4.328 -51.458 21.837 1.00 77.50 578 GLU A O 1
ATOM 4580 N N . SER A 1 579 ? -3.286 -50.169 20.322 1.00 72.50 579 SER A N 1
ATOM 4581 C CA . SER A 1 579 ? -1.920 -50.388 20.808 1.00 72.50 579 SER A CA 1
ATOM 4582 C C . SER A 1 579 ? -1.060 -49.134 20.578 1.00 72.50 579 SER A C 1
ATOM 4584 O O . SER A 1 579 ? -0.412 -49.030 19.532 1.00 72.50 579 SER A O 1
ATOM 4586 N N . PRO A 1 580 ? -1.022 -48.176 21.525 1.00 71.19 580 PRO A N 1
ATOM 4587 C CA . PRO A 1 580 ? -0.266 -46.932 21.375 1.00 71.19 580 PRO A CA 1
ATOM 4588 C C . PRO A 1 580 ? 1.245 -47.176 21.173 1.00 71.19 580 PRO A C 1
ATOM 4590 O O . PRO A 1 580 ? 1.898 -47.698 22.079 1.00 71.19 580 PRO A O 1
ATOM 4593 N N . PRO A 1 581 ? 1.838 -46.809 20.018 1.00 67.94 581 PRO A N 1
ATOM 4594 C CA . PRO A 1 581 ? 3.285 -46.890 19.817 1.00 67.94 581 PRO A CA 1
ATOM 4595 C C . PRO A 1 581 ? 4.020 -45.779 20.581 1.00 67.94 581 PRO A C 1
ATOM 4597 O O . PRO A 1 581 ? 3.447 -44.723 20.857 1.00 67.94 581 PRO A O 1
ATOM 4600 N N . GLU A 1 582 ? 5.319 -45.954 20.837 1.00 65.25 582 GLU A N 1
ATOM 4601 C CA . GLU A 1 582 ? 6.166 -44.932 21.486 1.00 65.25 582 GLU A CA 1
ATOM 4602 C C . GLU A 1 582 ? 6.104 -43.577 20.746 1.00 65.25 582 GLU A C 1
ATOM 4604 O O . GLU A 1 582 ? 5.992 -42.521 21.368 1.00 65.25 582 GLU A O 1
ATOM 4609 N N . ASN A 1 583 ? 6.019 -43.607 19.411 1.00 69.12 583 ASN A N 1
ATOM 4610 C CA . ASN A 1 583 ? 5.940 -42.420 18.548 1.00 69.12 583 ASN A CA 1
ATOM 4611 C C . ASN A 1 583 ? 4.516 -41.821 18.430 1.00 69.12 583 ASN A C 1
ATOM 4613 O O . ASN A 1 583 ? 4.244 -41.052 17.506 1.00 69.12 583 ASN A O 1
ATOM 4617 N N . THR A 1 584 ? 3.585 -42.139 19.344 1.00 75.62 584 THR A N 1
ATOM 4618 C CA . THR A 1 584 ? 2.182 -41.658 19.304 1.00 75.62 584 THR A CA 1
ATOM 4619 C C . THR A 1 584 ? 2.075 -40.137 19.137 1.00 75.62 584 THR A C 1
ATOM 4621 O O . THR A 1 584 ? 1.252 -39.662 18.353 1.00 75.62 584 THR A O 1
ATOM 4624 N N . SER A 1 585 ? 2.920 -39.359 19.822 1.00 75.62 585 SER A N 1
ATOM 4625 C CA . SER A 1 585 ? 2.932 -37.893 19.705 1.00 75.62 585 SER A CA 1
ATOM 4626 C C . SER A 1 585 ? 3.334 -37.420 18.302 1.00 75.62 585 SER A C 1
ATOM 4628 O O . SER A 1 585 ? 2.670 -36.546 17.745 1.00 75.62 585 SER A O 1
ATOM 4630 N N . SER A 1 586 ? 4.353 -38.033 17.690 1.00 73.81 586 SER A N 1
ATOM 4631 C CA . SER A 1 586 ? 4.778 -37.744 16.311 1.00 73.81 586 SER A CA 1
ATOM 4632 C C . SER A 1 586 ? 3.668 -38.063 15.308 1.00 73.81 586 SER A C 1
ATOM 4634 O O . SER A 1 586 ? 3.363 -37.255 14.430 1.00 73.81 586 SER A O 1
ATOM 4636 N N . ILE A 1 587 ? 2.994 -39.205 15.486 1.00 80.19 587 ILE A N 1
ATOM 4637 C CA . ILE A 1 587 ? 1.873 -39.644 14.641 1.00 80.19 587 ILE A CA 1
ATOM 4638 C C . ILE A 1 587 ? 0.699 -38.657 14.719 1.00 80.19 587 ILE A C 1
ATOM 4640 O O . ILE A 1 587 ? 0.141 -38.304 13.679 1.00 80.19 587 ILE A O 1
ATOM 4644 N N . LYS A 1 588 ? 0.368 -38.126 15.906 1.00 80.44 588 LYS A N 1
ATOM 4645 C CA . LYS A 1 588 ? -0.637 -37.052 16.040 1.00 80.44 588 LYS A CA 1
ATOM 4646 C C . LYS A 1 588 ? -0.253 -35.789 15.261 1.00 80.44 588 LYS A C 1
ATOM 4648 O O . LYS A 1 588 ? -1.119 -35.204 14.615 1.00 80.44 588 LYS A O 1
ATOM 4653 N N . VAL A 1 589 ? 1.021 -35.385 15.279 1.00 77.12 589 VAL A N 1
ATOM 4654 C CA . VAL A 1 589 ? 1.507 -34.199 14.545 1.00 77.12 589 VAL A CA 1
ATOM 4655 C C . VAL A 1 589 ? 1.459 -34.409 13.026 1.00 77.12 589 VAL A C 1
ATOM 4657 O O . VAL A 1 589 ? 0.936 -33.550 12.315 1.00 77.12 589 VAL A O 1
ATOM 4660 N N . MET A 1 590 ? 1.924 -35.554 12.513 1.00 78.94 590 MET A N 1
ATOM 4661 C CA . MET A 1 590 ? 1.865 -35.859 11.074 1.00 78.94 590 MET A CA 1
ATOM 4662 C C . MET A 1 590 ? 0.426 -35.977 10.561 1.00 78.94 590 MET A C 1
ATOM 4664 O O . MET A 1 590 ? 0.091 -35.391 9.532 1.00 78.94 590 MET A O 1
ATOM 4668 N N . LEU A 1 591 ? -0.454 -36.674 11.290 1.00 83.06 591 LEU A N 1
ATOM 4669 C CA . LEU A 1 591 ? -1.867 -36.780 10.914 1.00 83.06 591 LEU A CA 1
ATOM 4670 C C . LEU A 1 591 ? -2.568 -35.419 10.952 1.00 83.06 591 LEU A C 1
ATOM 4672 O O . LEU A 1 591 ? -3.356 -35.129 10.054 1.00 83.06 591 LEU A O 1
ATOM 4676 N N . ARG A 1 592 ? -2.232 -34.551 11.919 1.00 79.50 592 ARG A N 1
ATOM 4677 C CA . ARG A 1 592 ? -2.700 -33.160 11.913 1.00 79.50 592 ARG A CA 1
ATOM 4678 C C . ARG A 1 592 ? -2.223 -32.421 10.663 1.00 79.50 592 ARG A C 1
ATOM 4680 O O . ARG A 1 592 ? -3.046 -31.813 9.997 1.00 79.50 592 ARG A O 1
ATOM 4687 N N . SER A 1 593 ? -0.948 -32.528 10.285 1.00 78.75 593 SER A N 1
ATOM 4688 C CA . SER A 1 593 ? -0.427 -31.889 9.064 1.00 78.75 593 SER A CA 1
ATOM 4689 C C . SER A 1 593 ? -1.111 -32.387 7.779 1.00 78.75 593 SER A C 1
ATOM 4691 O O . SER A 1 593 ? -1.393 -31.602 6.873 1.00 78.75 593 SER A O 1
ATOM 4693 N N . LEU A 1 594 ? -1.427 -33.682 7.681 1.00 82.94 594 LEU A N 1
ATOM 4694 C CA . LEU A 1 594 ? -2.090 -34.259 6.504 1.00 82.94 594 LEU A CA 1
ATOM 4695 C C . LEU A 1 594 ? -3.573 -33.863 6.379 1.00 82.94 594 LEU A C 1
ATOM 4697 O O . LEU A 1 594 ? -4.064 -33.703 5.255 1.00 82.94 594 LEU A O 1
ATOM 4701 N N . LEU A 1 595 ? -4.273 -33.711 7.510 1.00 79.62 595 LEU A N 1
ATOM 4702 C CA . LEU A 1 595 ? -5.736 -33.595 7.573 1.00 79.62 595 LEU A CA 1
ATOM 4703 C C . LEU A 1 595 ? -6.261 -32.206 7.962 1.00 79.62 595 LEU A C 1
ATOM 4705 O O . LEU A 1 595 ? -7.311 -31.811 7.468 1.00 79.62 595 LEU A O 1
ATOM 4709 N N . ASP A 1 596 ? -5.583 -31.454 8.821 1.00 66.38 596 ASP A N 1
ATOM 4710 C CA . ASP A 1 596 ? -6.052 -30.165 9.347 1.00 66.38 596 ASP A CA 1
ATOM 4711 C C . ASP A 1 596 ? -5.595 -29.015 8.419 1.00 66.38 596 ASP A C 1
ATOM 4713 O O . ASP A 1 596 ? -4.400 -28.929 8.124 1.00 66.38 596 ASP A O 1
ATOM 4717 N N . PRO A 1 597 ? -6.477 -28.129 7.905 1.00 58.56 597 PRO A N 1
ATOM 4718 C CA . PRO A 1 597 ? -7.945 -28.116 7.984 1.00 58.56 597 PRO A CA 1
ATOM 4719 C C . PRO A 1 597 ? -8.640 -28.830 6.798 1.00 58.56 597 PRO A C 1
ATOM 4721 O O . PRO A 1 597 ? -9.865 -28.795 6.668 1.00 58.56 597 PRO A O 1
ATOM 4724 N N . HIS A 1 598 ? -7.881 -29.431 5.877 1.00 70.44 598 HIS A N 1
ATOM 4725 C CA . HIS A 1 598 ? -8.370 -29.946 4.590 1.00 70.44 598 HIS A CA 1
ATOM 4726 C C . HIS A 1 598 ? -9.465 -31.027 4.683 1.00 70.44 598 HIS A C 1
ATOM 4728 O O . HIS A 1 598 ? -10.293 -31.125 3.778 1.00 70.44 598 HIS A O 1
ATOM 4734 N N . ILE A 1 599 ? -9.514 -31.801 5.770 1.00 68.94 599 ILE A N 1
ATOM 4735 C CA . ILE A 1 599 ? -10.516 -32.848 6.026 1.00 68.94 599 ILE A CA 1
ATOM 4736 C C . ILE A 1 599 ? -11.950 -32.296 6.025 1.00 68.94 599 ILE A C 1
ATOM 4738 O O . ILE A 1 599 ? -12.861 -32.958 5.539 1.00 68.94 599 ILE A O 1
ATOM 4742 N N . TYR A 1 600 ? -12.146 -31.050 6.469 1.00 66.69 600 TYR A N 1
ATOM 4743 C CA . TYR A 1 600 ? -13.452 -30.379 6.468 1.00 66.69 600 TYR A CA 1
ATOM 4744 C C . TYR A 1 600 ? -13.892 -29.901 5.074 1.00 66.69 600 TYR A C 1
ATOM 4746 O O . TYR A 1 600 ? -15.047 -29.527 4.888 1.00 66.69 600 TYR A O 1
ATOM 4754 N N . SER A 1 601 ? -12.985 -29.904 4.089 1.00 66.50 601 SER A N 1
ATOM 4755 C CA . SER A 1 601 ? -13.290 -29.579 2.687 1.00 66.50 601 SER A CA 1
ATOM 4756 C C . SER A 1 601 ? -13.717 -30.804 1.867 1.00 66.50 601 SER A C 1
ATOM 4758 O O . SER A 1 601 ? -14.164 -30.648 0.731 1.00 66.50 601 SER A O 1
ATOM 4760 N N . VAL A 1 602 ? -13.587 -32.019 2.415 1.00 66.12 602 VAL A N 1
ATOM 4761 C CA . VAL A 1 602 ? -14.020 -33.263 1.766 1.00 66.12 602 VAL A CA 1
ATOM 4762 C C . VAL A 1 602 ? -15.429 -33.606 2.234 1.00 66.12 602 VAL A C 1
ATOM 4764 O O . VAL A 1 602 ? -15.677 -33.803 3.420 1.00 66.12 602 VAL A O 1
ATOM 4767 N N . LYS A 1 603 ? -16.358 -33.688 1.280 1.00 52.19 603 LYS A N 1
ATOM 4768 C CA . LYS A 1 603 ? -17.800 -33.752 1.547 1.00 52.19 603 LYS A CA 1
ATOM 4769 C C . LYS A 1 603 ? -18.248 -34.983 2.350 1.00 52.19 603 LYS A C 1
ATOM 4771 O O . LYS A 1 603 ? -19.178 -34.877 3.141 1.00 52.19 603 LYS A O 1
ATOM 4776 N N . ASP A 1 604 ? -17.578 -36.118 2.150 1.00 63.22 604 ASP A N 1
ATOM 4777 C CA . ASP A 1 604 ? -18.004 -37.438 2.632 1.00 63.22 604 ASP A CA 1
ATOM 4778 C C . ASP A 1 604 ? -16.834 -38.224 3.283 1.00 63.22 604 ASP A C 1
ATOM 4780 O O . ASP A 1 604 ? -16.699 -39.432 3.090 1.00 63.22 604 ASP A O 1
ATOM 4784 N N . PHE A 1 605 ? -15.938 -37.549 4.023 1.00 76.19 605 PHE A N 1
ATOM 4785 C CA . PHE A 1 605 ? -14.780 -38.197 4.671 1.00 76.19 605 PHE A CA 1
ATOM 4786 C C . PHE A 1 605 ? -15.201 -39.035 5.908 1.00 76.19 605 PHE A C 1
ATOM 4788 O O . PHE A 1 605 ? -15.913 -38.520 6.777 1.00 76.19 605 PHE A O 1
ATOM 4795 N N . PRO A 1 606 ? -14.767 -40.307 6.038 1.00 74.50 606 PRO A N 1
ATOM 4796 C CA . PRO A 1 606 ? -15.180 -41.192 7.130 1.00 74.50 606 PRO A CA 1
ATOM 4797 C C . PRO A 1 606 ? -14.511 -40.868 8.476 1.00 74.50 606 PRO A C 1
ATOM 4799 O O . PRO A 1 606 ? -13.331 -40.545 8.553 1.00 74.50 606 PRO A O 1
ATOM 4802 N N . GLU A 1 607 ? -15.272 -41.018 9.564 1.00 74.56 607 GLU A N 1
ATOM 4803 C CA . GLU A 1 607 ? -14.793 -40.958 10.961 1.00 74.56 607 GLU A CA 1
ATOM 4804 C C . GLU A 1 607 ? -14.052 -39.659 11.376 1.00 74.56 607 GLU A C 1
ATOM 4806 O O . GLU A 1 607 ? -13.426 -39.613 12.436 1.00 74.56 607 GLU A O 1
ATOM 4811 N N . THR A 1 608 ? -14.202 -38.559 10.625 1.00 71.12 608 THR A N 1
ATOM 4812 C CA . THR A 1 608 ? -13.579 -37.239 10.879 1.00 71.12 608 THR A CA 1
ATOM 4813 C C . THR A 1 608 ? -13.634 -36.785 12.342 1.00 71.12 608 THR A C 1
ATOM 4815 O O . THR A 1 608 ? -12.629 -36.338 12.892 1.00 71.12 608 THR A O 1
ATOM 4818 N N . SER A 1 609 ? -14.788 -36.923 13.008 1.00 67.31 609 SER A N 1
ATOM 4819 C CA . SER A 1 609 ? -14.944 -36.505 14.411 1.00 67.31 609 SER A CA 1
ATOM 4820 C C . SER A 1 609 ? -14.087 -37.335 15.379 1.00 67.31 609 SER A C 1
ATOM 4822 O O . SER A 1 609 ? -13.488 -36.779 16.296 1.00 67.31 609 SER A O 1
ATOM 4824 N N . PHE A 1 610 ? -13.969 -38.644 15.140 1.00 76.00 610 PHE A N 1
ATOM 4825 C CA . PHE A 1 610 ? -13.153 -39.567 15.935 1.00 76.00 610 PHE A CA 1
ATOM 4826 C C . PHE A 1 610 ? -11.654 -39.289 15.752 1.00 76.00 610 PHE A C 1
ATOM 4828 O O . PHE A 1 610 ? -10.918 -39.185 16.736 1.00 76.00 610 PHE A O 1
ATOM 4835 N N . ILE A 1 611 ? -11.219 -39.076 14.506 1.00 75.50 611 ILE A N 1
ATOM 4836 C CA . ILE A 1 611 ? -9.826 -38.747 14.173 1.00 75.50 611 ILE A CA 1
ATOM 4837 C C . ILE A 1 611 ? -9.401 -37.433 14.845 1.00 75.50 611 ILE A C 1
ATOM 4839 O O . ILE A 1 611 ? -8.400 -37.397 15.565 1.00 75.50 611 ILE A O 1
ATOM 4843 N N . MET A 1 612 ? -10.184 -36.363 14.676 1.00 75.94 612 MET A N 1
ATOM 4844 C CA . MET A 1 612 ? -9.824 -35.045 15.212 1.00 75.94 612 MET A CA 1
ATOM 4845 C C . MET A 1 612 ? -9.894 -35.001 16.749 1.00 75.94 612 MET A C 1
ATOM 4847 O O . MET A 1 612 ? -9.014 -34.415 17.377 1.00 75.94 612 MET A O 1
ATOM 4851 N N . GLN A 1 613 ? -10.851 -35.685 17.391 1.00 68.81 613 GLN A N 1
ATOM 4852 C CA . GLN A 1 613 ? -10.874 -35.791 18.860 1.00 68.81 613 GLN A CA 1
ATOM 4853 C C . GLN A 1 613 ? -9.626 -36.488 19.425 1.00 68.81 613 GLN A C 1
ATOM 4855 O O . GLN A 1 613 ? -9.127 -36.089 20.478 1.00 68.81 613 GLN A O 1
ATOM 4860 N N . TRP A 1 614 ? -9.087 -37.500 18.735 1.00 76.44 614 TRP A N 1
ATOM 4861 C CA . TRP A 1 614 ? -7.872 -38.186 19.182 1.00 76.44 614 TRP A CA 1
ATOM 4862 C C . TRP A 1 614 ? -6.611 -37.325 19.024 1.00 76.44 614 TRP A C 1
ATOM 4864 O O . TRP A 1 614 ? -5.765 -37.310 19.923 1.00 76.44 614 TRP A O 1
ATOM 4874 N N . ILE A 1 615 ? -6.499 -36.570 17.925 1.00 73.94 615 ILE A N 1
ATOM 4875 C CA . ILE A 1 615 ? -5.359 -35.678 17.651 1.00 73.94 615 ILE A CA 1
ATOM 4876 C C . ILE A 1 615 ? -5.235 -34.571 18.715 1.00 73.94 615 ILE A C 1
ATOM 4878 O O . ILE A 1 615 ? -4.128 -34.292 19.168 1.00 73.94 615 ILE A O 1
ATOM 4882 N N . PHE A 1 616 ? -6.349 -33.969 19.147 1.00 69.81 616 PHE A N 1
ATOM 4883 C CA . PHE A 1 616 ? -6.342 -32.733 19.951 1.00 69.81 616 PHE A CA 1
ATOM 4884 C C . PHE A 1 616 ? -6.462 -32.915 21.479 1.00 69.81 616 PHE A C 1
ATOM 4886 O O . PHE A 1 616 ? -6.380 -31.933 22.216 1.00 69.81 616 PHE A O 1
ATOM 4893 N N . LYS A 1 617 ? -6.661 -34.136 21.989 1.00 67.50 617 LYS A N 1
ATOM 4894 C CA . LYS A 1 617 ? -6.865 -34.376 23.430 1.00 67.50 617 LYS A CA 1
ATOM 4895 C C . LYS A 1 617 ? -5.553 -34.362 24.235 1.00 67.50 617 LYS A C 1
ATOM 4897 O O . LYS A 1 617 ? -4.674 -35.191 23.993 1.00 67.50 617 LYS A O 1
ATOM 4902 N N . THR A 1 618 ? -5.480 -33.482 25.236 1.00 45.22 618 THR A N 1
ATOM 4903 C CA . THR A 1 618 ? -4.461 -33.433 26.306 1.00 45.22 618 THR A CA 1
ATOM 4904 C C . THR A 1 618 ? -4.948 -34.128 27.589 1.00 45.22 618 THR A C 1
ATOM 4906 O O . THR A 1 618 ? -6.143 -34.398 27.739 1.00 45.22 618 THR A O 1
ATOM 4909 N N . GLU A 1 619 ? -4.036 -34.448 28.516 1.00 42.75 619 GLU A N 1
ATOM 4910 C CA . GLU A 1 619 ? -4.342 -35.223 29.733 1.00 42.75 619 GLU A CA 1
ATOM 4911 C C . GLU A 1 619 ? -3.957 -34.500 31.043 1.00 42.75 619 GLU A C 1
ATOM 4913 O O . GLU A 1 619 ? -3.089 -33.632 31.056 1.00 42.75 619 GLU A O 1
ATOM 4918 N N . HIS A 1 620 ? -4.606 -34.924 32.141 1.00 32.53 620 HIS A N 1
ATOM 4919 C CA . HIS A 1 620 ? -4.444 -34.526 33.558 1.00 32.53 620 HIS A CA 1
ATOM 4920 C C . HIS A 1 620 ? -5.110 -33.224 34.073 1.00 32.53 620 HIS A C 1
ATOM 4922 O O . HIS A 1 620 ? -4.631 -32.116 33.845 1.00 32.53 620 HIS A O 1
ATOM 4928 N N . PRO A 1 621 ? -6.128 -33.381 34.944 1.00 37.94 621 PRO A N 1
ATOM 4929 C CA . PRO A 1 621 ? -6.493 -32.424 35.994 1.00 37.94 621 PRO A CA 1
ATOM 4930 C C . PRO A 1 621 ? -6.321 -33.016 37.416 1.00 37.94 621 PRO A C 1
ATOM 4932 O O . PRO A 1 621 ? -6.609 -34.191 37.644 1.00 37.94 621 PRO A O 1
ATOM 4935 N N . LEU A 1 622 ? -5.915 -32.200 38.400 1.00 27.11 622 LEU A N 1
ATOM 4936 C CA . LEU A 1 622 ? -5.800 -32.572 39.827 1.00 27.11 622 LEU A CA 1
ATOM 4937 C C . LEU A 1 622 ? -6.362 -31.458 40.760 1.00 27.11 622 LEU A C 1
ATOM 4939 O O . LEU A 1 622 ? -6.690 -30.377 40.268 1.00 27.11 622 LEU A O 1
ATOM 4943 N N . PRO A 1 623 ? -6.644 -31.736 42.055 1.00 39.31 623 PRO A N 1
ATOM 4944 C CA . PRO A 1 623 ? -7.941 -31.353 42.632 1.00 39.31 623 PRO A CA 1
ATOM 4945 C C . PRO A 1 623 ? -7.948 -30.149 43.593 1.00 39.31 623 PRO A C 1
ATOM 4947 O O . PRO A 1 623 ? -6.930 -29.719 44.125 1.00 39.31 623 PRO A O 1
ATOM 4950 N N . ARG A 1 624 ? -9.165 -29.664 43.884 1.00 33.12 624 ARG A N 1
ATOM 4951 C CA . ARG A 1 624 ? -9.463 -28.660 44.923 1.00 33.12 624 ARG A CA 1
ATOM 4952 C C . ARG A 1 624 ? -9.585 -29.291 46.318 1.00 33.12 624 ARG A C 1
ATOM 4954 O O . ARG A 1 624 ? -10.175 -30.360 46.460 1.00 33.12 624 ARG A O 1
ATOM 4961 N N . SER A 1 625 ? -9.178 -28.552 47.350 1.00 26.41 625 SER A N 1
ATOM 4962 C CA . SER A 1 625 ? -9.547 -28.783 48.758 1.00 26.41 625 SER A CA 1
ATOM 4963 C C . SER A 1 625 ? -9.981 -27.475 49.436 1.00 26.41 625 SER A C 1
ATOM 4965 O O . SER A 1 625 ? -9.630 -26.388 48.982 1.00 26.41 625 SER A O 1
ATOM 4967 N N . SER A 1 626 ? -10.782 -27.571 50.499 1.00 39.31 626 SER A N 1
ATOM 4968 C CA . SER A 1 626 ? -11.590 -26.454 51.021 1.00 39.31 626 SER A CA 1
ATOM 4969 C C . SER A 1 626 ? -10.941 -25.647 52.160 1.00 39.31 626 SER A C 1
ATOM 4971 O O . SER A 1 626 ? -10.104 -26.168 52.889 1.00 39.31 626 SER A O 1
ATOM 4973 N N . LYS A 1 627 ? -11.477 -24.432 52.390 1.00 43.34 627 LYS A N 1
ATOM 4974 C CA . LYS A 1 627 ? -11.172 -23.453 53.465 1.00 43.34 627 LYS A CA 1
ATOM 4975 C C . LYS A 1 627 ? -9.943 -22.542 53.282 1.00 43.34 627 LYS A C 1
ATOM 4977 O O . LYS A 1 627 ? -9.023 -22.581 54.091 1.00 43.34 627 LYS A O 1
ATOM 4982 N N . VAL A 1 628 ? -10.040 -21.574 52.370 1.00 35.56 628 VAL A N 1
ATOM 4983 C CA . VAL A 1 628 ? -9.598 -20.199 52.684 1.00 35.56 628 VAL A CA 1
ATOM 4984 C C . VAL A 1 628 ? -10.422 -19.183 51.898 1.00 35.56 628 VAL A C 1
ATOM 4986 O O . VAL A 1 628 ? -10.461 -19.252 50.674 1.00 35.56 628 VAL A O 1
ATOM 4989 N N . SER A 1 629 ? -11.065 -18.248 52.600 1.00 43.44 629 SER A N 1
ATOM 4990 C CA . SER A 1 629 ? -11.753 -17.106 51.978 1.00 43.44 629 SER A CA 1
ATOM 4991 C C . SER A 1 629 ? -10.774 -15.950 51.768 1.00 43.44 629 SER A C 1
ATOM 4993 O O . SER A 1 629 ? -10.612 -15.469 50.657 1.00 43.44 629 SER A O 1
ATOM 4995 N N . GLU A 1 630 ? -10.044 -15.574 52.821 1.00 47.94 630 GLU A N 1
ATOM 4996 C CA . GLU A 1 630 ? -9.112 -14.436 52.825 1.00 47.94 630 GLU A CA 1
ATOM 4997 C C . GLU A 1 630 ? -7.870 -14.703 51.966 1.00 47.94 630 GLU A C 1
ATOM 4999 O O . GLU A 1 630 ? -7.555 -13.913 51.085 1.00 47.94 630 GLU A O 1
ATOM 5004 N N . LEU A 1 631 ? -7.210 -15.860 52.131 1.00 41.41 631 LEU A N 1
ATOM 5005 C CA . LEU A 1 631 ? -6.125 -16.263 51.224 1.00 41.41 631 LEU A CA 1
ATOM 5006 C C . LEU A 1 631 ? -6.651 -16.591 49.815 1.00 41.41 631 LEU A C 1
ATOM 5008 O O . LEU A 1 631 ? -5.894 -16.509 48.858 1.00 41.41 631 LEU A O 1
ATOM 5012 N N . GLY A 1 632 ? -7.933 -16.951 49.674 1.00 49.19 632 GLY A N 1
ATOM 5013 C CA . GLY A 1 632 ? -8.567 -17.165 48.372 1.00 49.19 632 GLY A CA 1
ATOM 5014 C C . GLY A 1 632 ? -8.638 -15.867 47.573 1.00 49.19 632 GLY A C 1
ATOM 5015 O O . GLY A 1 632 ? -8.154 -15.814 46.446 1.00 49.19 632 GLY A O 1
ATOM 5016 N N . GLU A 1 633 ? -9.154 -14.805 48.193 1.00 48.22 633 GLU A N 1
ATOM 5017 C CA . GLU A 1 633 ? -9.174 -13.466 47.604 1.00 48.22 633 GLU A CA 1
ATOM 5018 C C . GLU A 1 633 ? -7.760 -12.869 47.485 1.00 48.22 633 GLU A C 1
ATOM 5020 O O . GLU A 1 633 ? -7.452 -12.301 46.447 1.00 48.22 633 GLU A O 1
ATOM 5025 N N . LEU A 1 634 ? -6.839 -13.086 48.437 1.00 44.53 634 LEU A N 1
ATOM 5026 C CA . LEU A 1 634 ? -5.444 -12.634 48.295 1.00 44.53 634 LEU A CA 1
ATOM 5027 C C . LEU A 1 634 ? -4.724 -13.308 47.114 1.00 44.53 634 LEU A C 1
ATOM 5029 O O . LEU A 1 634 ? -4.053 -12.630 46.340 1.00 44.53 634 LEU A O 1
ATOM 5033 N N . ILE A 1 635 ? -4.859 -14.631 46.949 1.00 51.28 635 ILE A N 1
ATOM 5034 C CA . ILE A 1 635 ? -4.275 -15.368 45.815 1.00 51.28 635 ILE A CA 1
ATOM 5035 C C . ILE A 1 635 ? -4.883 -14.885 44.497 1.00 51.28 635 ILE A C 1
ATOM 5037 O O . ILE A 1 635 ? -4.151 -14.694 43.532 1.00 51.28 635 ILE A O 1
ATOM 5041 N N . LYS A 1 636 ? -6.196 -14.650 44.468 1.00 53.41 636 LYS A N 1
ATOM 5042 C CA . LYS A 1 636 ? -6.929 -14.119 43.315 1.00 53.41 636 LYS A CA 1
ATOM 5043 C C . LYS A 1 636 ? -6.468 -12.702 42.955 1.00 53.41 636 LYS A C 1
ATOM 5045 O O . LYS A 1 636 ? -6.108 -12.482 41.806 1.00 53.41 636 LYS A O 1
ATOM 5050 N N . THR A 1 637 ? -6.341 -11.791 43.922 1.00 50.16 637 THR A N 1
ATOM 5051 C CA . THR A 1 637 ? -5.761 -10.453 43.714 1.00 50.16 637 THR A CA 1
ATOM 5052 C C . THR A 1 637 ? -4.322 -10.543 43.207 1.00 50.16 637 THR A C 1
ATOM 5054 O O . THR A 1 637 ? -3.988 -9.893 42.226 1.00 50.16 637 THR A O 1
ATOM 5057 N N . LEU A 1 638 ? -3.469 -11.398 43.784 1.00 49.16 638 LEU A N 1
ATOM 5058 C CA . LEU A 1 638 ? -2.091 -11.587 43.305 1.00 49.16 638 LEU A CA 1
ATOM 5059 C C . LEU A 1 638 ? -2.028 -12.194 41.888 1.00 49.16 638 LEU A C 1
ATOM 5061 O O . LEU A 1 638 ? -1.147 -11.838 41.107 1.00 49.16 638 LEU A O 1
ATOM 5065 N N . GLN A 1 639 ? -2.965 -13.076 41.529 1.00 56.94 639 GLN A N 1
ATOM 5066 C CA . GLN A 1 639 ? -3.104 -13.620 40.174 1.00 56.94 639 GLN A CA 1
ATOM 5067 C C . GLN A 1 639 ? -3.580 -12.550 39.179 1.00 56.94 639 GLN A C 1
ATOM 5069 O O . GLN A 1 639 ? -3.010 -12.439 38.099 1.00 56.94 639 GLN A O 1
ATOM 5074 N N . GLN A 1 640 ? -4.538 -11.707 39.562 1.00 55.47 640 GLN A N 1
ATOM 5075 C CA . GLN A 1 640 ? -5.088 -10.642 38.714 1.00 55.47 640 GLN A CA 1
ATOM 5076 C C . GLN A 1 640 ? -4.131 -9.444 38.575 1.00 55.47 640 GLN A C 1
ATOM 5078 O O . GLN A 1 640 ? -3.990 -8.872 37.499 1.00 55.47 640 GLN A O 1
ATOM 5083 N N . MET A 1 641 ? -3.369 -9.106 39.618 1.00 55.38 641 MET A N 1
ATOM 5084 C CA . MET A 1 641 ? -2.274 -8.132 39.519 1.00 55.38 641 MET A CA 1
ATOM 5085 C C . MET A 1 641 ? -1.153 -8.636 38.601 1.00 55.38 641 MET A C 1
ATOM 5087 O O . MET A 1 641 ? -0.585 -7.851 37.846 1.00 55.38 641 MET A O 1
ATOM 5091 N N . LYS A 1 642 ? -0.871 -9.947 38.597 1.00 57.53 642 LYS A N 1
ATOM 5092 C CA . LYS A 1 642 ? 0.035 -10.559 37.615 1.00 57.53 642 LYS A CA 1
ATOM 5093 C C . LYS A 1 642 ? -0.529 -10.460 36.188 1.00 57.53 642 LYS A C 1
ATOM 5095 O O . LYS A 1 642 ? 0.222 -10.117 35.280 1.00 57.53 642 LYS A O 1
ATOM 5100 N N . GLU A 1 643 ? -1.828 -10.699 35.988 1.00 60.50 643 GLU A N 1
ATOM 5101 C CA . GLU A 1 643 ? -2.509 -10.498 34.694 1.00 60.50 643 GLU A CA 1
ATOM 5102 C C . GLU A 1 643 ? -2.413 -9.039 34.202 1.00 60.50 643 GLU A C 1
ATOM 5104 O O . GLU A 1 643 ? -2.230 -8.814 33.010 1.00 60.50 643 GLU A O 1
ATOM 5109 N N . HIS A 1 644 ? -2.440 -8.043 35.094 1.00 58.09 644 HIS A N 1
ATOM 5110 C CA . HIS A 1 644 ? -2.250 -6.633 34.718 1.00 58.09 644 HIS A CA 1
ATOM 5111 C C . HIS A 1 644 ? -0.790 -6.233 34.448 1.00 58.09 644 HIS A C 1
ATOM 5113 O O . HIS A 1 644 ? -0.546 -5.289 33.702 1.00 58.09 644 HIS A O 1
ATOM 5119 N N . ILE A 1 645 ? 0.201 -6.939 34.998 1.00 60.19 645 ILE A N 1
ATOM 5120 C CA . ILE A 1 645 ? 1.623 -6.642 34.736 1.00 60.19 645 ILE A CA 1
ATOM 5121 C C . ILE A 1 645 ? 2.081 -7.195 33.374 1.00 60.19 645 ILE A C 1
ATOM 5123 O O . ILE A 1 645 ? 2.951 -6.594 32.742 1.00 60.19 645 ILE A O 1
ATOM 5127 N N . HIS A 1 646 ? 1.382 -8.206 32.845 1.00 64.81 646 HIS A N 1
ATOM 5128 C CA . HIS A 1 646 ? 1.411 -8.588 31.424 1.00 64.81 646 HIS A CA 1
ATOM 5129 C C . HIS A 1 646 ? 0.824 -7.513 30.469 1.00 64.81 646 HIS A C 1
ATOM 5131 O O . HIS A 1 646 ? 0.747 -7.734 29.268 1.00 64.81 646 HIS A O 1
ATOM 5137 N N . ALA A 1 647 ? 0.416 -6.332 30.963 1.00 66.88 647 ALA A N 1
ATOM 5138 C CA . ALA A 1 647 ? 0.157 -5.147 30.131 1.00 66.88 647 ALA A CA 1
ATOM 5139 C C . ALA A 1 647 ? 1.311 -4.119 30.151 1.00 66.88 647 ALA A C 1
ATOM 5141 O O . ALA A 1 647 ? 1.316 -3.189 29.349 1.00 66.88 647 ALA A O 1
ATOM 5142 N N . ILE A 1 648 ? 2.315 -4.283 31.027 1.00 73.88 648 ILE A N 1
ATOM 5143 C CA . ILE A 1 648 ? 3.517 -3.425 31.088 1.00 73.88 648 ILE A CA 1
ATOM 5144 C C . ILE A 1 648 ? 4.675 -4.058 30.305 1.00 73.88 648 ILE A C 1
ATOM 5146 O O . ILE A 1 648 ? 5.386 -3.368 29.576 1.00 73.88 648 ILE A O 1
ATOM 5150 N N . GLU A 1 649 ? 4.835 -5.375 30.418 1.00 81.75 649 GLU A N 1
ATOM 5151 C CA . GLU A 1 649 ? 5.782 -6.194 29.651 1.00 81.75 649 GLU A CA 1
ATOM 5152 C C . GLU A 1 649 ? 5.714 -6.023 28.105 1.00 81.75 649 GLU A C 1
ATOM 5154 O O . GLU A 1 649 ? 6.795 -5.945 27.502 1.00 81.75 649 GLU A O 1
ATOM 5159 N N . PRO A 1 650 ? 4.549 -5.782 27.452 1.00 81.50 650 PRO A N 1
ATOM 5160 C CA . PRO A 1 650 ? 4.464 -5.558 26.010 1.00 81.50 650 PRO A CA 1
ATOM 5161 C C . PRO A 1 650 ? 5.125 -4.255 25.587 1.00 81.50 650 PRO A C 1
ATOM 5163 O O . PRO A 1 650 ? 5.989 -4.218 24.710 1.00 81.50 650 PRO A O 1
ATOM 5166 N N . ALA A 1 651 ? 4.774 -3.169 26.273 1.00 81.44 651 ALA A N 1
ATOM 5167 C CA . ALA A 1 651 ? 5.400 -1.879 26.055 1.00 81.44 651 ALA A CA 1
ATOM 5168 C C . ALA A 1 651 ? 6.883 -1.903 26.486 1.00 81.44 651 ALA A C 1
ATOM 5170 O O . ALA A 1 651 ? 7.707 -1.221 25.877 1.00 81.44 651 ALA A O 1
ATOM 5171 N N . LEU A 1 652 ? 7.259 -2.759 27.447 1.00 84.69 652 LEU A N 1
ATOM 5172 C CA . LEU A 1 652 ? 8.649 -2.967 27.850 1.00 84.69 652 LEU A CA 1
ATOM 5173 C C . LEU A 1 652 ? 9.484 -3.648 26.748 1.00 84.69 652 LEU A C 1
ATOM 5175 O O . LEU A 1 652 ? 10.482 -3.060 26.362 1.00 84.69 652 LEU A O 1
ATOM 5179 N N . HIS A 1 653 ? 9.086 -4.778 26.140 1.00 86.25 653 HIS A N 1
ATOM 5180 C CA . HIS A 1 653 ? 9.780 -5.340 24.949 1.00 86.25 653 HIS A CA 1
ATOM 5181 C C . HIS A 1 653 ? 9.432 -4.567 23.645 1.00 86.25 653 HIS A C 1
ATOM 5183 O O . HIS A 1 653 ? 9.728 -5.033 22.546 1.00 86.25 653 HIS A O 1
ATOM 5189 N N . ARG A 1 654 ? 8.854 -3.357 23.731 1.00 86.19 654 ARG A N 1
ATOM 5190 C CA . ARG A 1 654 ? 8.723 -2.400 22.608 1.00 86.19 654 ARG A CA 1
ATOM 5191 C C . ARG A 1 654 ? 9.460 -1.077 22.807 1.00 86.19 654 ARG A C 1
ATOM 5193 O O . ARG A 1 654 ? 9.624 -0.341 21.841 1.00 86.19 654 ARG A O 1
ATOM 5200 N N . GLU A 1 655 ? 9.928 -0.791 24.015 1.00 87.00 655 GLU A N 1
ATOM 5201 C CA . GLU A 1 655 ? 10.695 0.421 24.325 1.00 87.00 655 GLU A CA 1
ATOM 5202 C C . GLU A 1 655 ? 12.077 0.099 24.894 1.00 87.00 655 GLU A C 1
ATOM 5204 O O . GLU A 1 655 ? 13.046 0.815 24.638 1.00 87.00 655 GLU A O 1
ATOM 5209 N N . VAL A 1 656 ? 12.201 -1.020 25.619 1.00 90.62 656 VAL A N 1
ATOM 5210 C CA . VAL A 1 656 ? 13.507 -1.505 26.054 1.00 90.62 656 VAL A CA 1
ATOM 5211 C C . VAL A 1 656 ? 14.375 -1.876 24.892 1.00 90.62 656 VAL A C 1
ATOM 5213 O O . VAL A 1 656 ? 15.576 -1.650 25.115 1.00 90.62 656 VAL A O 1
ATOM 5216 N N . TYR A 1 657 ? 13.772 -2.277 23.707 1.00 90.50 657 TYR A N 1
ATOM 5217 C CA . TYR A 1 657 ? 14.470 -2.582 20.920 1.00 90.50 657 TYR A CA 1
ATOM 5218 C C . TYR A 1 657 ? 14.902 -1.416 19.905 1.00 90.50 657 TYR A C 1
ATOM 5220 O O . TYR A 1 657 ? 16.099 -1.238 19.663 1.00 90.50 657 TYR A O 1
ATOM 5228 N N . GLU A 1 658 ? 13.968 -0.621 19.359 1.00 89.38 658 GLU A N 1
ATOM 5229 C CA . GLU A 1 658 ? 14.198 0.748 18.857 1.00 89.38 658 GLU A CA 1
ATOM 5230 C C . GLU A 1 658 ? 15.349 1.504 19.571 1.00 89.38 658 GLU A C 1
ATOM 5232 O O . GLU A 1 658 ? 16.263 2.012 18.924 1.00 89.38 658 GLU A O 1
ATOM 5237 N N . ARG A 1 659 ? 15.356 1.545 20.911 1.00 90.06 659 ARG A N 1
ATOM 5238 C CA . ARG A 1 659 ? 16.371 2.213 21.733 1.00 90.06 659 ARG A CA 1
ATOM 5239 C C . ARG A 1 659 ? 17.747 1.556 21.664 1.00 90.06 659 ARG A C 1
ATOM 5241 O O . ARG A 1 659 ? 18.712 2.285 21.542 1.00 90.06 659 ARG A O 1
ATOM 5248 N N . THR A 1 660 ? 17.875 0.231 21.680 1.00 91.94 660 THR A N 1
ATOM 5249 C CA . THR A 1 660 ? 19.159 -0.462 21.532 1.00 91.94 660 THR A CA 1
ATOM 5250 C C . THR A 1 660 ? 19.609 -0.363 20.079 1.00 91.94 660 THR A C 1
ATOM 5252 O O . THR A 1 660 ? 20.798 -0.234 19.832 1.00 91.94 660 THR A O 1
ATOM 5255 N N . ALA A 1 661 ? 18.692 -0.343 19.107 1.00 92.19 661 ALA A N 1
ATOM 5256 C CA . ALA A 1 661 ? 19.042 -0.084 17.717 1.00 92.19 661 ALA A CA 1
ATOM 5257 C C . ALA A 1 661 ? 19.596 1.325 17.527 1.00 92.19 661 ALA A C 1
ATOM 5259 O O . ALA A 1 661 ? 20.582 1.499 16.813 1.00 92.19 661 ALA A O 1
ATOM 5260 N N . LYS A 1 662 ? 19.009 2.308 18.213 1.00 90.75 662 LYS A N 1
ATOM 5261 C CA . LYS A 1 662 ? 19.537 3.665 18.289 1.00 90.75 662 LYS A CA 1
ATOM 5262 C C . LYS A 1 662 ? 20.865 3.717 19.049 1.00 90.75 662 LYS A C 1
ATOM 5264 O O . LYS A 1 662 ? 21.825 4.226 18.495 1.00 90.75 662 LYS A O 1
ATOM 5269 N N . ASP A 1 663 ? 20.956 3.140 20.249 1.00 91.31 663 ASP A N 1
ATOM 5270 C CA . ASP A 1 663 ? 22.180 3.090 21.060 1.00 91.31 663 ASP A CA 1
ATOM 5271 C C . ASP A 1 663 ? 23.329 2.428 20.260 1.00 91.31 663 ASP A C 1
ATOM 5273 O O . ASP A 1 663 ? 24.453 2.914 20.295 1.00 91.31 663 ASP A O 1
ATOM 5277 N N . ILE A 1 664 ? 23.055 1.372 19.477 1.00 91.31 664 ILE A N 1
ATOM 5278 C CA . ILE A 1 664 ? 24.013 0.725 18.560 1.00 91.31 664 ILE A CA 1
ATOM 5279 C C . ILE A 1 664 ? 24.374 1.642 17.384 1.00 91.31 664 ILE A C 1
ATOM 5281 O O . ILE A 1 664 ? 25.553 1.754 17.055 1.00 91.31 664 ILE A O 1
ATOM 5285 N N . ALA A 1 665 ? 23.399 2.287 16.735 1.00 91.69 665 ALA A N 1
ATOM 5286 C CA . ALA A 1 665 ? 23.653 3.177 15.601 1.00 91.69 665 ALA A CA 1
ATOM 5287 C C . ALA A 1 665 ? 24.475 4.412 16.017 1.00 91.69 665 ALA A C 1
ATOM 5289 O O . ALA A 1 665 ? 25.492 4.706 15.387 1.00 91.69 665 ALA A O 1
ATOM 5290 N N . ASP A 1 666 ? 24.085 5.076 17.107 1.00 89.62 666 ASP A N 1
ATOM 5291 C CA . ASP A 1 666 ? 24.768 6.232 17.693 1.00 89.62 666 ASP A CA 1
ATOM 5292 C C . ASP A 1 666 ? 26.197 5.847 18.145 1.00 89.62 666 ASP A C 1
ATOM 5294 O O . ASP A 1 666 ? 27.158 6.572 17.880 1.00 89.62 666 ASP A O 1
ATOM 5298 N N . ASP A 1 667 ? 26.379 4.673 18.763 1.00 90.75 667 ASP A N 1
ATOM 5299 C CA . ASP A 1 667 ? 27.692 4.184 19.209 1.00 90.75 667 ASP A CA 1
ATOM 5300 C C . ASP A 1 667 ? 28.601 3.746 18.044 1.00 90.75 667 ASP A C 1
ATOM 5302 O O . ASP A 1 667 ? 29.817 3.955 18.094 1.00 90.75 667 ASP A O 1
ATOM 5306 N N . MET A 1 668 ? 28.033 3.207 16.959 1.00 88.81 668 MET A N 1
ATOM 5307 C CA . MET A 1 668 ? 28.770 2.937 15.721 1.00 88.81 668 MET A CA 1
ATOM 5308 C C . MET A 1 668 ? 29.186 4.231 15.015 1.00 88.81 668 MET A C 1
ATOM 5310 O O . MET A 1 668 ? 30.351 4.342 14.640 1.00 88.81 668 MET A O 1
ATOM 5314 N N . GLN A 1 669 ? 28.310 5.235 14.901 1.00 86.81 669 GLN A N 1
ATOM 5315 C CA . GLN A 1 669 ? 28.693 6.565 14.397 1.00 86.81 669 GLN A CA 1
ATOM 5316 C C . GLN A 1 669 ? 29.777 7.214 15.270 1.00 86.81 669 GLN A C 1
ATOM 5318 O O . GLN A 1 669 ? 30.702 7.840 14.753 1.00 86.81 669 GLN A O 1
ATOM 5323 N N . GLY A 1 670 ? 29.714 7.020 16.590 1.00 84.69 670 GLY A N 1
ATOM 5324 C CA . GLY A 1 670 ? 30.730 7.502 17.521 1.00 84.69 670 GLY A CA 1
ATOM 5325 C C . GLY A 1 670 ? 32.095 6.819 17.369 1.00 84.69 670 GLY A C 1
ATOM 5326 O O . GLY A 1 670 ? 33.121 7.490 17.486 1.00 84.69 670 GLY A O 1
ATOM 5327 N N . LYS A 1 671 ? 32.141 5.504 17.106 1.00 83.00 671 LYS A N 1
ATOM 5328 C CA . LYS A 1 671 ? 33.375 4.695 17.214 1.00 83.00 671 LYS A CA 1
ATOM 5329 C C . LYS A 1 671 ? 33.974 4.185 15.903 1.00 83.00 671 LYS A C 1
ATOM 5331 O O . LYS A 1 671 ? 35.162 3.871 15.900 1.00 83.00 671 LYS A O 1
ATOM 5336 N N . PHE A 1 672 ? 33.200 4.044 14.828 1.00 80.19 672 PHE A N 1
ATOM 5337 C CA . PHE A 1 672 ? 33.668 3.424 13.582 1.00 80.19 672 PHE A CA 1
ATOM 5338 C C . PHE A 1 672 ? 34.033 4.491 12.545 1.00 80.19 672 PHE A C 1
ATOM 5340 O O . PHE A 1 672 ? 33.132 5.192 12.088 1.00 80.19 672 PHE A O 1
ATOM 5347 N N . PRO A 1 673 ? 35.306 4.589 12.107 1.00 76.50 673 PRO A N 1
ATOM 5348 C CA . PRO A 1 673 ? 35.727 5.566 11.098 1.00 76.50 673 PRO A CA 1
ATOM 5349 C C . PRO A 1 673 ? 34.900 5.511 9.807 1.00 76.50 673 PRO A C 1
ATOM 5351 O O . PRO A 1 673 ? 34.570 6.549 9.245 1.00 76.50 673 PRO A O 1
ATOM 5354 N N . ASP A 1 674 ? 34.477 4.312 9.394 1.00 76.00 674 ASP A N 1
ATOM 5355 C CA . ASP A 1 674 ? 33.646 4.095 8.202 1.00 76.00 674 ASP A CA 1
ATOM 5356 C C . ASP A 1 674 ? 32.233 4.723 8.301 1.00 76.00 674 ASP A C 1
ATOM 5358 O O . ASP A 1 674 ? 31.552 4.876 7.286 1.00 76.00 674 ASP A O 1
ATOM 5362 N N . PHE A 1 675 ? 31.802 5.116 9.509 1.00 82.62 675 PHE A N 1
ATOM 5363 C CA . PHE A 1 675 ? 30.547 5.826 9.792 1.00 82.62 675 PHE A CA 1
ATOM 5364 C C . PHE A 1 675 ? 30.757 7.219 10.417 1.00 82.62 675 PHE A C 1
ATOM 5366 O O . PHE A 1 675 ? 29.784 7.903 10.737 1.00 82.62 675 PHE A O 1
ATOM 5373 N N . GLN A 1 676 ? 32.004 7.679 10.555 1.00 77.88 676 GLN A N 1
ATOM 5374 C CA . GLN A 1 676 ? 32.334 9.025 11.024 1.00 77.88 676 GLN A CA 1
ATOM 5375 C C . GLN A 1 676 ? 32.380 10.001 9.841 1.00 77.88 676 GLN A C 1
ATOM 5377 O O . GLN A 1 676 ? 33.415 10.189 9.204 1.00 77.88 676 GLN A O 1
ATOM 5382 N N . GLY A 1 677 ? 31.254 10.657 9.552 1.00 76.56 677 GLY A N 1
ATOM 5383 C CA . GLY A 1 677 ? 31.197 11.730 8.559 1.00 76.56 677 GLY A CA 1
ATOM 5384 C C . GLY A 1 677 ? 29.899 11.749 7.765 1.00 76.56 677 GLY A C 1
ATOM 5385 O O . GLY A 1 677 ? 28.819 11.544 8.309 1.00 76.56 677 GLY A O 1
ATOM 5386 N N . ASN A 1 678 ? 30.006 12.031 6.468 1.00 80.88 678 ASN A N 1
ATOM 5387 C CA . ASN A 1 678 ? 28.882 12.040 5.537 1.00 80.88 678 ASN A CA 1
ATOM 5388 C C . ASN A 1 678 ? 28.970 10.860 4.549 1.00 80.88 678 ASN A C 1
ATOM 5390 O O . ASN A 1 678 ? 29.911 10.067 4.569 1.00 80.88 678 ASN A O 1
ATOM 5394 N N . ARG A 1 679 ? 27.991 10.751 3.645 1.00 84.81 679 ARG A N 1
ATOM 5395 C CA . ARG A 1 679 ? 27.895 9.658 2.665 1.00 84.81 679 ARG A CA 1
ATOM 5396 C C . ARG A 1 679 ? 29.154 9.459 1.798 1.00 84.81 679 ARG A C 1
ATOM 5398 O O . ARG A 1 679 ? 29.418 8.324 1.416 1.00 84.81 679 ARG A O 1
ATOM 5405 N N . ALA A 1 680 ? 29.946 10.497 1.519 1.00 82.56 680 ALA A N 1
ATOM 5406 C CA . ALA A 1 680 ? 31.204 10.350 0.780 1.00 82.56 680 ALA A CA 1
ATOM 5407 C C . ALA A 1 680 ? 32.275 9.576 1.579 1.00 82.56 680 ALA A C 1
ATOM 5409 O O . ALA A 1 680 ? 33.005 8.775 1.002 1.00 82.56 680 ALA A O 1
ATOM 5410 N N . ASN A 1 681 ? 32.322 9.735 2.908 1.00 84.25 681 ASN A N 1
ATOM 5411 C CA . ASN A 1 681 ? 33.217 8.962 3.780 1.00 84.25 681 ASN A CA 1
ATOM 5412 C C . ASN A 1 681 ? 32.836 7.469 3.780 1.00 84.25 681 ASN A C 1
ATOM 5414 O O . ASN A 1 681 ? 33.701 6.591 3.709 1.00 84.25 681 ASN A O 1
ATOM 5418 N N . LEU A 1 682 ? 31.529 7.182 3.769 1.00 88.62 682 LEU A N 1
ATOM 5419 C CA . LEU A 1 682 ? 31.011 5.825 3.598 1.00 88.62 682 LEU A CA 1
ATOM 5420 C C . LEU A 1 682 ? 31.328 5.260 2.199 1.00 88.62 682 LEU A C 1
ATOM 5422 O O . LEU A 1 682 ? 31.679 4.089 2.084 1.00 88.62 682 LEU A O 1
ATOM 5426 N N . GLU A 1 683 ? 31.268 6.077 1.142 1.00 88.38 683 GLU A N 1
ATOM 5427 C CA . GLU A 1 683 ? 31.648 5.662 -0.218 1.00 88.38 683 GLU A CA 1
ATOM 5428 C C . GLU A 1 683 ? 33.137 5.287 -0.306 1.00 88.38 683 GLU A C 1
ATOM 5430 O O . GLU A 1 683 ? 33.466 4.219 -0.819 1.00 88.38 683 GLU A O 1
ATOM 5435 N N . VAL A 1 684 ? 34.035 6.093 0.276 1.00 88.25 684 VAL A N 1
ATOM 5436 C CA . VAL A 1 684 ? 35.470 5.765 0.394 1.00 88.25 684 VAL A CA 1
ATOM 5437 C C . VAL A 1 684 ? 35.679 4.441 1.135 1.00 88.25 684 VAL A C 1
ATOM 5439 O O . VAL A 1 684 ? 36.453 3.597 0.684 1.00 88.25 684 VAL A O 1
ATOM 5442 N N . SER A 1 685 ? 34.941 4.210 2.222 1.00 89.88 685 SER A N 1
ATOM 5443 C CA . SER A 1 685 ? 35.014 2.967 3.005 1.00 89.88 685 SER A CA 1
ATOM 5444 C C . SER A 1 685 ? 34.506 1.744 2.228 1.00 89.88 685 SER A C 1
ATOM 5446 O O . SER A 1 685 ? 35.109 0.672 2.287 1.00 89.88 685 SER A O 1
ATOM 5448 N N . ILE A 1 686 ? 33.455 1.912 1.420 1.00 91.94 686 ILE A N 1
ATOM 5449 C CA . ILE A 1 686 ? 32.948 0.885 0.499 1.00 91.94 686 ILE A CA 1
ATOM 5450 C C . ILE A 1 686 ? 33.968 0.576 -0.606 1.00 91.94 686 ILE A C 1
ATOM 5452 O O . ILE A 1 686 ? 34.207 -0.595 -0.902 1.00 91.94 686 ILE A O 1
ATOM 5456 N N . LEU A 1 687 ? 34.610 1.590 -1.194 1.00 92.25 687 LEU A N 1
ATOM 5457 C CA . LEU A 1 687 ? 35.657 1.401 -2.204 1.00 92.25 687 LEU A CA 1
ATOM 5458 C C . LEU A 1 687 ? 36.908 0.726 -1.608 1.00 92.25 687 LEU A C 1
ATOM 5460 O O . LEU A 1 687 ? 37.488 -0.160 -2.246 1.00 92.25 687 LEU A O 1
ATOM 5464 N N . ARG A 1 688 ? 37.288 1.070 -0.372 1.00 91.69 688 ARG A N 1
ATOM 5465 C CA . ARG A 1 688 ? 38.344 0.385 0.390 1.00 91.69 688 ARG A CA 1
ATOM 5466 C C . ARG A 1 688 ? 38.009 -1.097 0.585 1.00 91.69 688 ARG A C 1
ATOM 5468 O O . ARG A 1 688 ? 38.768 -1.944 0.114 1.00 91.69 688 ARG A O 1
ATOM 5475 N N . TYR A 1 689 ? 36.828 -1.413 1.117 1.00 92.38 689 TYR A N 1
ATOM 5476 C CA . TYR A 1 689 ? 36.340 -2.791 1.259 1.00 92.38 689 TYR A CA 1
ATOM 5477 C C . TYR A 1 689 ? 36.328 -3.564 -0.072 1.00 92.38 689 TYR A C 1
ATOM 5479 O O . TYR A 1 689 ? 36.833 -4.682 -0.147 1.00 92.38 689 TYR A O 1
ATOM 5487 N N . LEU A 1 690 ? 35.808 -2.975 -1.153 1.00 94.12 690 LEU A N 1
ATOM 5488 C CA . LEU A 1 690 ? 35.774 -3.612 -2.476 1.00 94.12 690 LEU A CA 1
ATOM 5489 C C . LEU A 1 690 ? 37.179 -3.974 -2.989 1.00 94.12 690 LEU A C 1
ATOM 5491 O O . LEU A 1 690 ? 37.387 -5.077 -3.501 1.00 94.12 690 LEU A O 1
ATOM 5495 N N . ALA A 1 691 ? 38.158 -3.084 -2.807 1.00 92.88 691 ALA A N 1
ATOM 5496 C CA . ALA A 1 691 ? 39.547 -3.336 -3.184 1.00 92.88 691 ALA A CA 1
ATOM 5497 C C . ALA A 1 691 ? 40.266 -4.314 -2.236 1.00 92.88 691 ALA A C 1
ATOM 5499 O O . ALA A 1 691 ? 41.197 -5.000 -2.654 1.00 92.88 691 ALA A O 1
ATOM 5500 N N . GLU A 1 692 ? 39.846 -4.432 -0.979 1.00 91.88 692 GLU A N 1
ATOM 5501 C CA . GLU A 1 692 ? 40.325 -5.474 -0.062 1.00 91.88 692 GLU A CA 1
ATOM 5502 C C . GLU A 1 692 ? 39.805 -6.864 -0.454 1.00 91.88 692 GLU A C 1
ATOM 5504 O O . GLU A 1 692 ? 40.587 -7.812 -0.465 1.00 91.88 692 GLU A O 1
ATOM 5509 N N . GLN A 1 693 ? 38.526 -6.980 -0.836 1.00 92.12 693 GLN A N 1
ATOM 5510 C CA . GLN A 1 693 ? 37.912 -8.250 -1.256 1.00 92.12 693 GLN A CA 1
ATOM 5511 C C . GLN A 1 693 ? 38.362 -8.736 -2.647 1.00 92.12 693 GLN A C 1
ATOM 5513 O O . GLN A 1 693 ? 38.246 -9.925 -2.934 1.00 92.12 693 GLN A O 1
ATOM 5518 N N . GLU A 1 694 ? 38.776 -7.826 -3.538 1.00 91.75 694 GLU A N 1
ATOM 5519 C CA . GLU A 1 694 ? 39.113 -8.082 -4.956 1.00 91.75 694 GLU A CA 1
ATOM 5520 C C . GLU A 1 694 ? 38.052 -8.903 -5.738 1.00 91.75 694 GLU A C 1
ATOM 5522 O O . GLU A 1 694 ? 38.333 -9.535 -6.756 1.00 91.75 694 GLU A O 1
ATOM 5527 N N . ASN A 1 695 ? 36.787 -8.867 -5.302 1.00 91.62 695 ASN A N 1
ATOM 5528 C CA . ASN A 1 695 ? 35.701 -9.652 -5.889 1.00 91.62 695 ASN A CA 1
ATOM 5529 C C . ASN A 1 695 ? 34.941 -8.855 -6.964 1.00 91.62 695 ASN A C 1
ATOM 5531 O O . ASN A 1 695 ? 34.140 -7.969 -6.654 1.00 91.62 695 ASN A O 1
ATOM 5535 N N . PHE A 1 696 ? 35.146 -9.207 -8.237 1.00 91.69 696 PHE A N 1
ATOM 5536 C CA . PHE A 1 696 ? 34.532 -8.521 -9.381 1.00 91.69 696 PHE A CA 1
ATOM 5537 C C . PHE A 1 696 ? 32.996 -8.465 -9.336 1.00 91.69 696 PHE A C 1
ATOM 5539 O O . PHE A 1 696 ? 32.412 -7.458 -9.732 1.00 91.69 696 PHE A O 1
ATOM 5546 N N . GLU A 1 697 ? 32.321 -9.499 -8.826 1.00 91.19 697 GLU A N 1
ATOM 5547 C CA . GLU A 1 697 ? 30.856 -9.486 -8.734 1.00 91.19 697 GLU A CA 1
ATOM 5548 C C . GLU A 1 697 ? 30.360 -8.502 -7.662 1.00 91.19 697 GLU A C 1
ATOM 5550 O O . GLU A 1 697 ? 29.303 -7.897 -7.837 1.00 91.19 697 GLU A O 1
ATOM 5555 N N . TYR A 1 698 ? 31.137 -8.242 -6.603 1.00 91.31 698 TYR A N 1
ATOM 5556 C CA . TYR A 1 698 ? 30.816 -7.179 -5.641 1.00 91.31 698 TYR A CA 1
ATOM 5557 C C . TYR A 1 698 ? 30.973 -5.790 -6.275 1.00 91.31 698 TYR A C 1
ATOM 5559 O O . TYR A 1 698 ? 30.068 -4.965 -6.153 1.00 91.31 698 TYR A O 1
ATOM 5567 N N . PHE A 1 699 ? 32.050 -5.554 -7.034 1.00 91.38 699 PHE A N 1
ATOM 5568 C CA . PHE A 1 699 ? 32.225 -4.320 -7.814 1.00 91.38 699 PHE A CA 1
ATOM 5569 C C . PHE A 1 699 ? 31.092 -4.101 -8.827 1.00 91.38 699 PHE A C 1
ATOM 5571 O O . PHE A 1 699 ? 30.559 -3.000 -8.950 1.00 91.38 699 PHE A O 1
ATOM 5578 N N . LYS A 1 700 ? 30.682 -5.156 -9.533 1.00 90.19 700 LYS A N 1
ATOM 5579 C CA . LYS A 1 700 ? 29.565 -5.135 -10.486 1.00 90.19 700 LYS A CA 1
ATOM 5580 C C . LYS A 1 700 ? 28.226 -4.846 -9.798 1.00 90.19 700 LYS A C 1
ATOM 5582 O O . LYS A 1 700 ? 27.447 -4.053 -10.320 1.00 90.19 700 LYS A O 1
ATOM 5587 N N . CYS A 1 701 ? 27.979 -5.405 -8.610 1.00 91.06 701 CYS A N 1
ATOM 5588 C CA . CYS A 1 701 ? 26.811 -5.051 -7.795 1.00 91.06 701 CYS A CA 1
ATOM 5589 C C . CYS A 1 701 ? 26.837 -3.574 -7.366 1.00 91.06 701 CYS A C 1
ATOM 5591 O O . CYS A 1 701 ? 25.822 -2.895 -7.490 1.00 91.06 701 CYS A O 1
ATOM 5593 N N . TYR A 1 702 ? 27.990 -3.064 -6.922 1.00 92.69 702 TYR A N 1
ATOM 5594 C CA . TYR A 1 702 ? 28.173 -1.655 -6.558 1.00 92.69 702 TYR A CA 1
ATOM 5595 C C . TYR A 1 702 ? 27.894 -0.702 -7.732 1.00 92.69 702 TYR A C 1
ATOM 5597 O O . TYR A 1 702 ? 27.122 0.240 -7.584 1.00 92.69 702 TYR A O 1
ATOM 5605 N N . LEU A 1 703 ? 28.460 -0.969 -8.914 1.00 89.19 703 LEU A N 1
ATOM 5606 C CA . LEU A 1 703 ? 28.302 -0.110 -10.096 1.00 89.19 703 LEU A CA 1
ATOM 5607 C C . LEU A 1 703 ? 26.875 -0.136 -10.670 1.00 89.19 703 LEU A C 1
ATOM 5609 O O . LEU A 1 703 ? 26.347 0.905 -11.062 1.00 89.19 703 LEU A O 1
ATOM 5613 N N . MET A 1 704 ? 26.245 -1.315 -10.715 1.00 86.94 704 MET A N 1
ATOM 5614 C CA . MET A 1 704 ? 24.913 -1.486 -11.310 1.00 86.94 704 MET A CA 1
ATOM 5615 C C . MET A 1 704 ? 23.763 -1.179 -10.345 1.00 86.94 704 MET A C 1
ATOM 5617 O O . MET A 1 704 ? 22.658 -0.893 -10.801 1.00 86.94 704 MET A O 1
ATOM 5621 N N . ARG A 1 705 ? 23.981 -1.295 -9.028 1.00 90.75 705 ARG A N 1
ATOM 5622 C CA . ARG A 1 705 ? 22.956 -1.114 -7.986 1.00 90.75 705 ARG A CA 1
ATOM 5623 C C . ARG A 1 705 ? 23.542 -0.485 -6.709 1.00 90.75 705 ARG A C 1
ATOM 5625 O O . ARG A 1 705 ? 23.484 -1.095 -5.636 1.00 90.75 705 ARG A O 1
ATOM 5632 N N . PRO A 1 706 ? 24.076 0.749 -6.777 1.00 89.69 706 PRO A N 1
ATOM 5633 C CA . PRO A 1 706 ? 24.801 1.364 -5.664 1.00 89.69 706 PRO A CA 1
ATOM 5634 C C . PRO A 1 706 ? 23.976 1.434 -4.374 1.00 89.69 706 PRO A C 1
ATOM 5636 O O . PRO A 1 706 ? 24.484 1.081 -3.315 1.00 89.69 706 PRO A O 1
ATOM 5639 N N . LYS A 1 707 ? 22.681 1.780 -4.447 1.00 90.62 707 LYS A N 1
ATOM 5640 C CA . LYS A 1 707 ? 21.797 1.823 -3.267 1.00 90.62 707 LYS A CA 1
ATOM 5641 C C . LYS A 1 707 ? 21.709 0.473 -2.542 1.00 90.62 707 LYS A C 1
ATOM 5643 O O . LYS A 1 707 ? 21.855 0.422 -1.323 1.00 90.62 707 LYS A O 1
ATOM 5648 N N . GLU A 1 708 ? 21.498 -0.619 -3.279 1.00 91.25 708 GLU A N 1
ATOM 5649 C CA . GLU A 1 708 ? 21.434 -1.970 -2.700 1.00 91.25 708 GLU A CA 1
ATOM 5650 C C . GLU A 1 708 ? 22.781 -2.370 -2.084 1.00 91.25 708 GLU A C 1
ATOM 5652 O O . GLU A 1 708 ? 22.813 -2.956 -1.000 1.00 91.25 708 GLU A O 1
ATOM 5657 N N . PHE A 1 709 ? 23.898 -2.003 -2.724 1.00 92.44 709 PHE A N 1
ATOM 5658 C CA . PHE A 1 709 ? 25.230 -2.296 -2.199 1.00 92.44 709 PHE A CA 1
ATOM 5659 C C . PHE A 1 709 ? 25.552 -1.512 -0.919 1.00 92.44 709 PHE A C 1
ATOM 5661 O O . PHE A 1 709 ? 26.040 -2.107 0.039 1.00 92.44 709 PHE A O 1
ATOM 5668 N N . PHE A 1 710 ? 25.235 -0.212 -0.862 1.00 91.88 710 PHE A N 1
ATOM 5669 C CA . PHE A 1 710 ? 25.385 0.604 0.351 1.00 91.88 710 PHE A CA 1
ATOM 5670 C C . PHE A 1 710 ? 24.593 -0.002 1.518 1.00 91.88 710 PHE A C 1
ATOM 5672 O O . PHE A 1 710 ? 25.163 -0.252 2.577 1.00 91.88 710 PHE A O 1
ATOM 5679 N N . HIS A 1 711 ? 23.308 -0.320 1.314 1.00 91.38 711 HIS A N 1
ATOM 5680 C CA . HIS A 1 711 ? 22.478 -0.952 2.347 1.00 91.38 711 HIS A CA 1
ATOM 5681 C C . HIS A 1 711 ? 23.074 -2.295 2.815 1.00 91.38 711 HIS A C 1
ATOM 5683 O O . HIS A 1 711 ? 23.167 -2.542 4.017 1.00 91.38 711 HIS A O 1
ATOM 5689 N N . LYS A 1 712 ? 23.538 -3.142 1.882 1.00 91.75 712 LYS A N 1
ATOM 5690 C CA . LYS A 1 712 ? 24.176 -4.431 2.197 1.00 91.75 712 LYS A CA 1
ATOM 5691 C C . LYS A 1 712 ? 25.489 -4.269 2.973 1.00 91.75 712 LYS A C 1
ATOM 5693 O O . LYS A 1 712 ? 25.744 -5.051 3.885 1.00 91.75 712 LYS A O 1
ATOM 5698 N N . PHE A 1 713 ? 26.311 -3.274 2.638 1.00 92.12 713 PHE A N 1
ATOM 5699 C CA . PHE A 1 713 ? 27.554 -2.985 3.356 1.00 92.12 713 PHE A CA 1
ATOM 5700 C C . PHE A 1 713 ? 27.279 -2.519 4.791 1.00 92.12 713 PHE A C 1
ATOM 5702 O O . PHE A 1 713 ? 27.862 -3.065 5.723 1.00 92.12 713 PHE A O 1
ATOM 5709 N N . ILE A 1 714 ? 26.343 -1.582 4.986 1.00 92.56 714 ILE A N 1
ATOM 5710 C CA . ILE A 1 714 ? 25.949 -1.116 6.327 1.00 92.56 714 ILE A CA 1
ATOM 5711 C C . ILE A 1 714 ? 25.421 -2.294 7.164 1.00 92.56 714 ILE A C 1
ATOM 5713 O O . ILE A 1 714 ? 25.845 -2.470 8.304 1.00 92.56 714 ILE A O 1
ATOM 5717 N N . ALA A 1 715 ? 24.558 -3.142 6.591 1.00 91.31 715 ALA A N 1
ATOM 5718 C CA . ALA A 1 715 ? 24.044 -4.334 7.266 1.00 91.31 715 ALA A CA 1
ATOM 5719 C C . ALA A 1 715 ? 25.158 -5.313 7.679 1.00 91.31 715 ALA A C 1
ATOM 5721 O O . ALA A 1 715 ? 25.156 -5.780 8.816 1.00 91.31 715 ALA A O 1
ATOM 5722 N N . LEU A 1 716 ? 26.138 -5.565 6.803 1.00 90.44 716 LEU A N 1
ATOM 5723 C CA . LEU A 1 716 ? 27.298 -6.409 7.107 1.00 90.44 716 LEU A CA 1
ATOM 5724 C C . LEU A 1 716 ? 28.149 -5.832 8.249 1.00 90.44 716 LEU A C 1
ATOM 5726 O O . LEU A 1 716 ? 28.536 -6.570 9.151 1.00 90.44 716 LEU A O 1
ATOM 5730 N N . GLN A 1 717 ? 28.417 -4.522 8.250 1.00 89.00 717 GLN A N 1
ATOM 5731 C CA . GLN A 1 717 ? 29.203 -3.896 9.319 1.00 89.00 717 GLN A CA 1
ATOM 5732 C C . GLN A 1 717 ? 28.469 -3.896 10.665 1.00 89.00 717 GLN A C 1
ATOM 5734 O O . GLN A 1 717 ? 29.090 -4.157 11.692 1.00 89.00 717 GLN A O 1
ATOM 5739 N N . VAL A 1 718 ? 27.150 -3.673 10.677 1.00 90.19 718 VAL A N 1
ATOM 5740 C CA . VAL A 1 718 ? 26.327 -3.799 11.894 1.00 90.19 718 VAL A CA 1
ATOM 5741 C C . VAL A 1 718 ? 26.316 -5.243 12.396 1.00 90.19 718 VAL A C 1
ATOM 5743 O O . VAL A 1 718 ? 26.527 -5.474 13.584 1.00 90.19 718 VAL A O 1
ATOM 5746 N N . GLN A 1 719 ? 26.144 -6.226 11.506 1.00 88.06 719 GLN A N 1
ATOM 5747 C CA . GLN A 1 719 ? 26.197 -7.640 11.876 1.00 88.06 719 GLN A CA 1
ATOM 5748 C C . GLN A 1 719 ? 27.554 -7.999 12.498 1.00 88.06 719 GLN A C 1
ATOM 5750 O O . GLN A 1 719 ? 27.588 -8.598 13.573 1.00 88.06 719 GLN A O 1
ATOM 5755 N N . ASN A 1 720 ? 28.663 -7.573 11.886 1.00 86.56 720 ASN A N 1
ATOM 5756 C CA . ASN A 1 720 ? 30.012 -7.762 12.426 1.00 86.56 720 ASN A CA 1
ATOM 5757 C C . ASN A 1 720 ? 30.209 -7.041 13.774 1.00 86.56 720 ASN A C 1
ATOM 5759 O O . ASN A 1 720 ? 30.851 -7.587 14.668 1.00 86.56 720 ASN A O 1
ATOM 5763 N N . TYR A 1 721 ? 29.642 -5.841 13.950 1.00 85.44 721 TYR A N 1
ATOM 5764 C CA . TYR A 1 721 ? 29.729 -5.089 15.206 1.00 85.44 721 TYR A CA 1
ATOM 5765 C C . TYR A 1 721 ? 29.000 -5.787 16.360 1.00 85.44 721 TYR A C 1
ATOM 5767 O O . TYR A 1 721 ? 29.529 -5.871 17.471 1.00 85.44 721 TYR A O 1
ATOM 5775 N N . CYS A 1 722 ? 27.798 -6.302 16.098 1.00 83.31 722 CYS A N 1
ATOM 5776 C CA . CYS A 1 722 ? 26.962 -6.965 17.096 1.00 83.31 722 CYS A CA 1
ATOM 5777 C C . CYS A 1 722 ? 27.418 -8.402 17.409 1.00 83.31 722 CYS A C 1
ATOM 5779 O O . CYS A 1 722 ? 27.258 -8.834 18.550 1.00 83.31 722 CYS A O 1
ATOM 5781 N N . SER A 1 723 ? 28.024 -9.101 16.440 1.00 77.44 723 SER A N 1
ATOM 5782 C CA . SER A 1 723 ? 28.503 -10.496 16.563 1.00 77.44 723 SER A CA 1
ATOM 5783 C C . SER A 1 723 ? 29.891 -10.639 17.212 1.00 77.44 723 SER A C 1
ATOM 5785 O O . SER A 1 723 ? 30.448 -11.733 17.240 1.00 77.44 723 SER A O 1
ATOM 5787 N N . ASP A 1 724 ? 30.474 -9.546 17.708 1.00 70.69 724 ASP A N 1
ATOM 5788 C CA . ASP A 1 724 ? 31.783 -9.535 18.367 1.00 70.69 724 ASP A CA 1
ATOM 5789 C C . ASP A 1 724 ? 31.826 -10.392 19.649 1.00 70.69 724 ASP A C 1
ATOM 5791 O O . ASP A 1 724 ? 30.885 -10.385 20.449 1.00 70.69 724 ASP A O 1
ATOM 5795 N N . GLU A 1 725 ? 32.970 -11.044 19.901 1.00 60.75 725 GLU A N 1
ATOM 5796 C CA . GLU A 1 725 ? 33.199 -11.946 21.046 1.00 60.75 725 GLU A CA 1
ATOM 5797 C C . GLU A 1 725 ? 32.855 -11.315 22.405 1.00 60.75 725 GLU A C 1
ATOM 5799 O O . GLU A 1 725 ? 32.457 -12.010 23.341 1.00 60.75 725 GLU A O 1
ATOM 5804 N N . SER A 1 726 ? 32.957 -9.986 22.528 1.00 66.19 726 SER A N 1
ATOM 5805 C CA . SER A 1 726 ? 32.607 -9.278 23.760 1.00 66.19 726 SER A CA 1
ATOM 5806 C C . SER A 1 726 ? 31.097 -9.193 24.040 1.00 66.19 726 SER A C 1
ATOM 5808 O O . SER A 1 726 ? 30.722 -8.534 25.012 1.00 66.19 726 SER A O 1
ATOM 5810 N N . ARG A 1 727 ? 30.236 -9.841 23.239 1.00 78.31 727 ARG A N 1
ATOM 5811 C CA . ARG A 1 727 ? 28.765 -9.850 23.366 1.00 78.31 727 ARG A CA 1
ATOM 5812 C C . ARG A 1 727 ? 28.177 -8.440 23.475 1.00 78.31 727 ARG A C 1
ATOM 5814 O O . ARG A 1 727 ? 27.475 -8.099 24.429 1.00 78.31 727 ARG A O 1
ATOM 5821 N N . ARG A 1 728 ? 28.505 -7.580 22.505 1.00 84.50 728 ARG A N 1
ATOM 5822 C CA . ARG A 1 728 ? 28.074 -6.167 22.507 1.00 84.50 728 ARG A CA 1
ATOM 5823 C C . ARG A 1 728 ? 26.555 -6.045 22.518 1.00 84.50 728 ARG A C 1
ATOM 5825 O O . ARG A 1 728 ? 26.027 -5.261 23.300 1.00 84.50 728 ARG A O 1
ATOM 5832 N N . LEU A 1 729 ? 25.879 -6.875 21.722 1.00 87.00 729 LEU A N 1
ATOM 5833 C CA . LEU A 1 729 ? 24.422 -6.947 21.666 1.00 87.00 729 LEU A CA 1
ATOM 5834 C C . LEU A 1 729 ? 23.815 -7.197 23.062 1.00 87.00 729 LEU A C 1
ATOM 5836 O O . LEU A 1 729 ? 23.076 -6.345 23.545 1.00 87.00 729 LEU A O 1
ATOM 5840 N N . GLU A 1 730 ? 24.220 -8.262 23.768 1.00 87.38 730 GLU A N 1
ATOM 5841 C CA . GLU A 1 730 ? 23.776 -8.561 25.148 1.00 87.38 730 GLU A CA 1
ATOM 5842 C C . GLU A 1 730 ? 23.906 -7.346 26.082 1.00 87.38 730 GLU A C 1
ATOM 5844 O O . GLU A 1 730 ? 22.966 -6.975 26.786 1.00 87.38 730 GLU A O 1
ATOM 5849 N N . LYS A 1 731 ? 25.052 -6.660 26.027 1.00 89.19 731 LYS A N 1
ATOM 5850 C CA . LYS A 1 731 ? 25.344 -5.498 26.877 1.00 89.19 731 LYS A CA 1
ATOM 5851 C C . LYS A 1 731 ? 24.457 -4.290 26.584 1.00 89.19 731 LYS A C 1
ATOM 5853 O O . LYS A 1 731 ? 24.040 -3.629 27.534 1.00 89.19 731 LYS A O 1
ATOM 5858 N N . PHE A 1 732 ? 24.142 -3.996 25.321 1.00 91.00 732 PHE A N 1
ATOM 5859 C CA . PHE A 1 732 ? 23.191 -2.925 25.001 1.00 91.00 732 PHE A CA 1
ATOM 5860 C C . PHE A 1 732 ? 21.778 -3.290 25.461 1.00 91.00 732 PHE A C 1
ATOM 5862 O O . PHE A 1 732 ? 21.172 -2.533 26.215 1.00 91.00 732 PHE A O 1
ATOM 5869 N N . LEU A 1 733 ? 21.294 -4.481 25.096 1.00 90.88 733 LEU A N 1
ATOM 5870 C CA . LEU A 1 733 ? 19.951 -4.959 25.439 1.00 90.88 733 LEU A CA 1
ATOM 5871 C C . LEU A 1 733 ? 19.750 -5.069 26.977 1.00 90.88 733 LEU A C 1
ATOM 5873 O O . LEU A 1 733 ? 18.626 -4.986 27.482 1.00 90.88 733 LEU A O 1
ATOM 5877 N N . ASP A 1 734 ? 20.817 -5.282 27.758 1.00 90.06 734 ASP A N 1
ATOM 5878 C CA . ASP A 1 734 ? 20.805 -5.195 29.225 1.00 90.06 734 ASP A CA 1
ATOM 5879 C C . ASP A 1 734 ? 20.889 -3.754 29.750 1.00 90.06 734 ASP A C 1
ATOM 5881 O O . ASP A 1 734 ? 20.153 -3.401 30.672 1.00 90.06 734 ASP A O 1
ATOM 5885 N N . SER A 1 735 ? 21.718 -2.896 29.155 1.00 91.00 735 SER A N 1
ATOM 5886 C CA . SER A 1 735 ? 21.817 -1.477 29.524 1.00 91.00 735 SER A CA 1
ATOM 5887 C C . SER A 1 735 ? 20.479 -0.748 29.346 1.00 91.00 735 SER A C 1
ATOM 5889 O O . SER A 1 735 ? 19.980 -0.131 30.293 1.00 91.00 735 SER A O 1
ATOM 5891 N N . SER A 1 736 ? 19.842 -0.896 28.178 1.00 91.94 736 SER A N 1
ATOM 5892 C CA . SER A 1 736 ? 18.538 -0.297 27.883 1.00 91.94 736 SER A CA 1
ATOM 5893 C C . SER A 1 736 ? 17.447 -0.837 28.834 1.00 91.94 736 SER A C 1
ATOM 5895 O O . SER A 1 736 ? 16.628 -0.050 29.315 1.00 91.94 736 SER A O 1
ATOM 5897 N N . LEU A 1 737 ? 17.496 -2.126 29.235 1.00 91.69 737 LEU A N 1
ATOM 5898 C CA . LEU A 1 737 ? 16.569 -2.688 30.241 1.00 91.69 737 LEU A CA 1
ATOM 5899 C C . LEU A 1 737 ? 16.745 -2.015 31.594 1.00 91.69 737 LEU A C 1
ATOM 5901 O O . LEU A 1 737 ? 15.778 -1.540 32.185 1.00 91.69 737 LEU A O 1
ATOM 5905 N N . ASN A 1 738 ? 17.975 -1.986 32.103 1.00 90.38 738 ASN A N 1
ATOM 5906 C CA . ASN A 1 738 ? 18.241 -1.442 33.429 1.00 90.38 738 ASN A CA 1
ATOM 5907 C C . ASN A 1 738 ? 17.949 0.063 33.502 1.00 90.38 738 ASN A C 1
ATOM 5909 O O . ASN A 1 738 ? 17.616 0.552 34.580 1.00 90.38 738 ASN A O 1
ATOM 5913 N N . HIS A 1 739 ? 18.031 0.790 32.384 1.00 89.62 739 HIS A N 1
ATOM 5914 C CA . HIS A 1 739 ? 17.594 2.181 32.306 1.00 89.62 739 HIS A CA 1
ATOM 5915 C C . HIS A 1 739 ? 16.069 2.309 32.448 1.00 89.62 739 HIS A C 1
ATOM 5917 O O . HIS A 1 739 ? 15.594 2.952 33.380 1.00 89.62 739 HIS A O 1
ATOM 5923 N N . LEU A 1 740 ? 15.288 1.661 31.581 1.00 88.38 740 LEU A N 1
ATOM 5924 C CA . LEU A 1 740 ? 13.827 1.820 31.579 1.00 88.38 740 LEU A CA 1
ATOM 5925 C C . LEU A 1 740 ? 13.160 1.191 32.810 1.00 88.38 740 LEU A C 1
ATOM 5927 O O . LEU A 1 740 ? 12.243 1.785 33.369 1.00 88.38 740 LEU A O 1
ATOM 5931 N N . TYR A 1 741 ? 13.691 0.079 33.327 1.00 88.50 741 TYR A N 1
ATOM 5932 C CA . TYR A 1 741 ? 13.282 -0.489 34.615 1.00 88.50 741 TYR A CA 1
ATOM 5933 C C . TYR A 1 741 ? 13.409 0.522 35.771 1.00 88.50 741 TYR A C 1
ATOM 5935 O O . TYR A 1 741 ? 12.494 0.656 36.584 1.00 88.50 741 TYR A O 1
ATOM 5943 N N . ARG A 1 742 ? 14.518 1.278 35.838 1.00 88.94 742 ARG A N 1
ATOM 5944 C CA . ARG A 1 742 ? 14.699 2.336 36.852 1.00 88.94 742 ARG A CA 1
ATOM 5945 C C . ARG A 1 742 ? 13.690 3.466 36.676 1.00 88.94 742 ARG A C 1
ATOM 5947 O O . ARG A 1 742 ? 13.183 3.971 37.674 1.00 88.94 742 ARG A O 1
ATOM 5954 N N . ASN A 1 743 ? 13.380 3.832 35.436 1.00 87.94 743 ASN A N 1
ATOM 5955 C CA . ASN A 1 743 ? 12.423 4.894 35.149 1.00 87.94 743 ASN A CA 1
ATOM 5956 C C . ASN A 1 743 ? 10.990 4.484 35.563 1.00 87.94 743 ASN A C 1
ATOM 5958 O O . ASN A 1 743 ? 10.303 5.285 36.192 1.00 87.94 743 ASN A O 1
ATOM 5962 N N . ILE A 1 744 ? 10.571 3.226 35.342 1.00 87.62 744 ILE A N 1
ATOM 5963 C CA . ILE A 1 744 ? 9.273 2.716 35.842 1.00 87.62 744 ILE A CA 1
ATOM 5964 C C . ILE A 1 744 ? 9.225 2.718 37.373 1.00 87.62 744 ILE A C 1
ATOM 5966 O O . ILE A 1 744 ? 8.240 3.176 37.948 1.00 87.62 744 ILE A O 1
ATOM 5970 N N . LEU A 1 745 ? 10.278 2.243 38.052 1.00 87.56 745 LEU A N 1
ATOM 5971 C CA . LEU A 1 745 ? 10.334 2.300 39.519 1.00 87.56 745 LEU A CA 1
ATOM 5972 C C . LEU A 1 745 ? 10.251 3.743 40.044 1.00 87.56 745 LEU A C 1
ATOM 5974 O O . LEU A 1 745 ? 9.630 3.981 41.080 1.00 87.56 745 LEU A O 1
ATOM 5978 N N . SER A 1 746 ? 10.833 4.708 39.325 1.00 88.19 746 SER A N 1
ATOM 5979 C CA . SER A 1 746 ? 10.691 6.131 39.647 1.00 88.19 746 SER A CA 1
ATOM 5980 C C . SER A 1 746 ? 9.239 6.599 39.497 1.00 88.19 746 SER A C 1
ATOM 5982 O O . SER A 1 746 ? 8.716 7.228 40.414 1.00 88.19 746 SER A O 1
ATOM 5984 N N . ALA A 1 747 ? 8.559 6.243 38.401 1.00 87.56 747 ALA A N 1
ATOM 5985 C CA . ALA A 1 747 ? 7.148 6.574 38.181 1.00 87.56 747 ALA A CA 1
ATOM 5986 C C . ALA A 1 747 ? 6.217 5.946 39.241 1.00 87.56 747 ALA A C 1
ATOM 5988 O O . ALA A 1 747 ? 5.317 6.623 39.740 1.00 87.56 747 ALA A O 1
ATOM 5989 N N . LEU A 1 748 ? 6.459 4.692 39.653 1.00 86.38 748 LEU A N 1
ATOM 5990 C CA . LEU A 1 748 ? 5.750 4.054 40.776 1.00 86.38 748 LEU A CA 1
ATOM 5991 C C . LEU A 1 748 ? 5.972 4.814 42.093 1.00 86.38 748 LEU A C 1
ATOM 5993 O O . LEU A 1 748 ? 5.022 5.101 42.815 1.00 86.38 748 LEU A O 1
ATOM 5997 N N . SER A 1 749 ? 7.222 5.168 42.407 1.00 85.88 749 SER A N 1
ATOM 5998 C CA . SER A 1 749 ? 7.548 5.884 43.645 1.00 85.88 749 SER A CA 1
ATOM 5999 C C . SER A 1 749 ? 6.894 7.270 43.701 1.00 85.88 749 SER A C 1
ATOM 6001 O O . SER A 1 749 ? 6.368 7.655 44.746 1.00 85.88 749 SER A O 1
ATOM 6003 N N . LEU A 1 750 ? 6.916 8.012 42.589 1.00 86.31 750 LEU A N 1
ATOM 6004 C CA . LEU A 1 750 ? 6.344 9.358 42.484 1.00 86.31 750 LEU A CA 1
ATOM 6005 C C . LEU A 1 750 ? 4.813 9.331 42.590 1.00 86.31 750 LEU A C 1
ATOM 6007 O O . LEU A 1 750 ? 4.243 10.042 43.419 1.00 86.31 750 LEU A O 1
ATOM 6011 N N . SER A 1 751 ? 4.147 8.464 41.821 1.00 86.88 751 SER A N 1
ATOM 6012 C CA . SER A 1 751 ? 2.682 8.334 41.847 1.00 86.88 751 SER A CA 1
ATOM 6013 C C . SER A 1 751 ? 2.148 7.913 43.220 1.00 86.88 751 SER A C 1
ATOM 6015 O O . SER A 1 751 ? 1.190 8.505 43.724 1.00 86.88 751 SER A O 1
ATOM 6017 N N . THR A 1 752 ? 2.818 6.971 43.892 1.00 85.56 752 THR A N 1
ATOM 6018 C CA . THR A 1 752 ? 2.481 6.567 45.267 1.00 85.56 752 THR A CA 1
ATOM 6019 C C . THR A 1 752 ? 2.630 7.725 46.250 1.00 85.56 752 THR A C 1
ATOM 6021 O O . THR A 1 752 ? 1.719 7.976 47.042 1.00 85.56 752 THR A O 1
ATOM 6024 N N . GLN A 1 753 ? 3.723 8.491 46.164 1.00 85.75 753 GLN A N 1
ATOM 6025 C CA . GLN A 1 753 ? 3.954 9.646 47.035 1.00 85.75 753 GLN A CA 1
ATOM 6026 C C . GLN A 1 753 ? 2.889 10.747 46.862 1.00 85.75 753 GLN A C 1
ATOM 6028 O O . GLN A 1 753 ? 2.511 11.387 47.840 1.00 85.75 753 GLN A O 1
ATOM 6033 N N . ILE A 1 754 ? 2.369 10.948 45.647 1.00 83.44 754 ILE A N 1
ATOM 6034 C CA . ILE A 1 754 ? 1.417 12.027 45.316 1.00 83.44 754 ILE A CA 1
ATOM 6035 C C . ILE A 1 754 ? -0.039 11.707 45.729 1.00 83.44 754 ILE A C 1
ATOM 6037 O O . ILE A 1 754 ? -0.858 12.618 45.904 1.00 83.44 754 ILE A O 1
ATOM 6041 N N . VAL A 1 755 ? -0.372 10.428 45.941 1.00 82.31 755 VAL A N 1
ATOM 6042 C CA . VAL A 1 755 ? -1.723 9.983 46.348 1.00 82.31 755 VAL A CA 1
ATOM 6043 C C . VAL A 1 755 ? -1.816 9.589 47.829 1.00 82.31 755 VAL A C 1
ATOM 6045 O O . VAL A 1 755 ? -2.902 9.674 48.414 1.00 82.31 755 VAL A O 1
ATOM 6048 N N . LYS A 1 756 ? -0.696 9.214 48.465 1.00 73.44 756 LYS A N 1
ATOM 6049 C CA . LYS A 1 756 ? -0.638 8.739 49.860 1.00 73.44 756 LYS A CA 1
ATOM 6050 C C . LYS A 1 756 ? -1.415 9.625 50.845 1.00 73.44 756 LYS A C 1
ATOM 6052 O O . LYS A 1 756 ? -2.344 9.143 51.494 1.00 73.44 756 LYS A O 1
ATOM 6057 N N . ASP A 1 757 ? -1.088 10.916 50.891 1.00 70.19 757 ASP A N 1
ATOM 6058 C CA . ASP A 1 757 ? -1.548 11.851 51.934 1.00 70.19 757 ASP A CA 1
ATOM 6059 C C . ASP A 1 757 ? -2.955 12.450 51.694 1.00 70.19 757 ASP A C 1
ATOM 6061 O O . ASP A 1 757 ? -3.409 13.322 52.441 1.00 70.19 757 ASP A O 1
ATOM 6065 N N . ARG A 1 758 ? -3.679 11.991 50.664 1.00 68.56 758 ARG A N 1
ATOM 6066 C CA . ARG A 1 758 ? -5.066 12.413 50.388 1.00 68.56 758 ARG A CA 1
ATOM 6067 C C . ARG A 1 758 ? -6.057 11.806 51.392 1.00 68.56 758 ARG A C 1
ATOM 6069 O O . ARG A 1 758 ? -5.871 10.672 51.833 1.00 68.56 758 ARG A O 1
ATOM 6076 N N . ASN A 1 759 ? -7.119 12.532 51.748 1.00 57.78 759 ASN A N 1
ATOM 6077 C CA . ASN A 1 759 ? -8.107 12.103 52.764 1.00 57.78 759 ASN A CA 1
ATOM 6078 C C . ASN A 1 759 ? -9.464 11.687 52.165 1.00 57.78 759 ASN A C 1
ATOM 6080 O O . ASN A 1 759 ? -10.235 10.957 52.789 1.00 57.78 759 ASN A O 1
ATOM 6084 N N . ASP A 1 760 ? -9.719 12.139 50.945 1.00 60.00 760 ASP A N 1
ATOM 6085 C CA . ASP A 1 760 ? -10.680 11.636 49.975 1.00 60.00 760 ASP A CA 1
ATOM 6086 C C . ASP A 1 760 ? -10.555 10.102 49.831 1.00 60.00 760 ASP A C 1
ATOM 6088 O O . ASP A 1 760 ? -9.453 9.565 49.695 1.00 60.00 760 ASP A O 1
ATOM 6092 N N . ARG A 1 761 ? -11.688 9.388 49.958 1.00 55.06 761 ARG A N 1
ATOM 6093 C CA . ARG A 1 761 ? -11.754 7.909 49.948 1.00 55.06 761 ARG A CA 1
ATOM 6094 C C . ARG A 1 761 ? -12.247 7.317 48.634 1.00 55.06 761 ARG A C 1
ATOM 6096 O O . ARG A 1 761 ? -11.879 6.192 48.317 1.00 55.06 761 ARG A O 1
ATOM 6103 N N . GLU A 1 762 ? -13.087 8.044 47.912 1.00 55.03 762 GLU A N 1
ATOM 6104 C CA . GLU A 1 762 ? -13.521 7.667 46.569 1.00 55.03 762 GLU A CA 1
ATOM 6105 C C . GLU A 1 762 ? -12.373 7.971 45.580 1.00 55.03 762 GLU A C 1
ATOM 6107 O O . GLU A 1 762 ? -11.575 8.882 45.799 1.00 55.03 762 GLU A O 1
ATOM 6112 N N . ASP A 1 763 ? -12.237 7.148 44.540 1.00 67.50 763 ASP A N 1
ATOM 6113 C CA . ASP A 1 763 ? -11.319 7.308 43.397 1.00 67.50 763 ASP A CA 1
ATOM 6114 C C . ASP A 1 763 ? -9.791 7.370 43.647 1.00 67.50 763 ASP A C 1
ATOM 6116 O O . ASP A 1 763 ? -9.032 7.582 42.696 1.00 67.50 763 ASP A O 1
ATOM 6120 N N . LYS A 1 764 ? -9.282 7.088 44.861 1.00 72.81 764 LYS A N 1
ATOM 6121 C CA . LYS A 1 764 ? -7.822 7.042 45.140 1.00 72.81 764 LYS A CA 1
ATOM 6122 C C . LYS A 1 764 ? -7.015 6.198 44.144 1.00 72.81 764 LYS A C 1
ATOM 6124 O O . LYS A 1 764 ? -5.939 6.615 43.721 1.00 72.81 764 LYS A O 1
ATOM 6129 N N . VAL A 1 765 ? -7.518 5.017 43.783 1.00 75.00 765 VAL A N 1
ATOM 6130 C CA . VAL A 1 765 ? -6.840 4.099 42.852 1.00 75.00 765 VAL A CA 1
ATOM 6131 C C . VAL A 1 765 ? -6.805 4.690 41.439 1.00 75.00 765 VAL A C 1
ATOM 6133 O O . VAL A 1 765 ? -5.751 4.707 40.812 1.00 75.00 765 VAL A O 1
ATOM 6136 N N . CYS A 1 766 ? -7.918 5.257 40.966 1.00 77.31 766 CYS A N 1
ATOM 6137 C CA . CYS A 1 766 ? -8.008 5.926 39.666 1.00 77.31 766 CYS A CA 1
ATOM 6138 C C . CYS A 1 766 ? -7.006 7.086 39.555 1.00 77.31 766 CYS A C 1
ATOM 6140 O O . CYS A 1 766 ? -6.270 7.166 38.573 1.00 77.31 766 CYS A O 1
ATOM 6142 N N . LEU A 1 767 ? -6.914 7.922 40.598 1.00 81.19 767 LEU A N 1
ATOM 6143 C CA . LEU A 1 767 ? -5.942 9.018 40.682 1.00 81.19 767 LEU A CA 1
ATOM 6144 C C . LEU A 1 767 ? -4.492 8.516 40.646 1.00 81.19 767 LEU A C 1
ATOM 6146 O O . LEU A 1 767 ? -3.657 9.116 39.975 1.00 81.19 767 LEU A O 1
ATOM 6150 N N . TRP A 1 768 ? -4.185 7.413 41.335 1.00 85.31 768 TRP A N 1
ATOM 6151 C CA . TRP A 1 768 ? -2.846 6.815 41.320 1.00 85.31 768 TRP A CA 1
ATOM 6152 C C . TRP A 1 768 ? -2.461 6.288 39.930 1.00 85.31 768 TRP A C 1
ATOM 6154 O O . TRP A 1 768 ? -1.336 6.493 39.479 1.00 85.31 768 TRP A O 1
ATOM 6164 N N . LEU A 1 769 ? -3.409 5.675 39.217 1.00 81.81 769 LEU A N 1
ATOM 6165 C CA . LEU A 1 769 ? -3.207 5.176 37.855 1.00 81.81 769 LEU A CA 1
ATOM 6166 C C . LEU A 1 769 ? -3.042 6.306 36.827 1.00 81.81 769 LEU A C 1
ATOM 6168 O O . LEU A 1 769 ? -2.215 6.186 35.922 1.00 81.81 769 LEU A O 1
ATOM 6172 N N . ASP A 1 770 ? -3.808 7.395 36.958 1.00 83.12 770 ASP A N 1
ATOM 6173 C CA . ASP A 1 770 ? -3.676 8.599 36.122 1.00 83.12 770 ASP A CA 1
ATOM 6174 C C . ASP A 1 770 ? -2.283 9.225 36.289 1.00 83.12 770 ASP A C 1
ATOM 6176 O O . ASP A 1 770 ? -1.605 9.536 35.307 1.00 83.12 770 ASP A O 1
ATOM 6180 N N . GLU A 1 771 ? -1.838 9.350 37.542 1.00 84.75 771 GLU A N 1
ATOM 6181 C CA . GLU A 1 771 ? -0.526 9.868 37.927 1.00 84.75 771 GLU A CA 1
ATOM 6182 C C . GLU A 1 771 ? 0.609 8.986 37.377 1.00 84.75 771 GLU A C 1
ATOM 6184 O O . GLU A 1 771 ? 1.514 9.481 36.705 1.00 84.75 771 GLU A O 1
ATOM 6189 N N . PHE A 1 772 ? 0.522 7.667 37.578 1.00 85.12 772 PHE A N 1
ATOM 6190 C CA . PHE A 1 772 ? 1.499 6.690 37.088 1.00 85.12 772 PHE A CA 1
ATOM 6191 C C . PHE A 1 772 ? 1.611 6.687 35.555 1.00 85.12 772 PHE A C 1
ATOM 6193 O O . PHE A 1 772 ? 2.720 6.702 35.018 1.00 85.12 772 PHE A O 1
ATOM 6200 N N . CYS A 1 773 ? 0.485 6.740 34.834 1.00 82.25 773 CYS A N 1
ATOM 6201 C CA . CYS A 1 773 ? 0.495 6.812 33.370 1.00 82.25 773 CYS A CA 1
ATOM 6202 C C . CYS A 1 773 ? 1.070 8.135 32.847 1.00 82.25 773 CYS A C 1
ATOM 6204 O O . CYS A 1 773 ? 1.689 8.144 31.782 1.00 82.25 773 CYS A O 1
ATOM 6206 N N . ARG A 1 774 ? 0.906 9.249 33.578 1.00 84.56 774 ARG A N 1
ATOM 6207 C CA . ARG A 1 774 ? 1.527 10.525 33.200 1.00 84.56 774 ARG A CA 1
ATOM 6208 C C . ARG A 1 774 ? 3.047 10.455 33.328 1.00 84.56 774 ARG A C 1
ATOM 6210 O O . ARG A 1 774 ? 3.734 10.764 32.359 1.00 84.56 774 ARG A O 1
ATOM 6217 N N . GLU A 1 775 ? 3.564 9.999 34.468 1.00 83.38 775 GLU A N 1
ATOM 6218 C CA . GLU A 1 775 ? 5.014 9.895 34.700 1.00 83.38 775 GLU A CA 1
ATOM 6219 C C . GLU A 1 775 ? 5.688 8.845 33.796 1.00 83.38 775 GLU A C 1
ATOM 6221 O O . GLU A 1 775 ? 6.864 8.977 33.463 1.00 83.38 775 GLU A O 1
ATOM 6226 N N . LEU A 1 776 ? 4.948 7.829 33.333 1.00 82.12 776 LEU A N 1
ATOM 6227 C CA . LEU A 1 776 ? 5.428 6.903 32.302 1.00 82.12 776 LEU A CA 1
ATOM 6228 C C . LEU A 1 776 ? 5.401 7.472 30.876 1.00 82.12 776 LEU A C 1
ATOM 6230 O O . LEU A 1 776 ? 6.112 6.942 30.028 1.00 82.12 776 LEU A O 1
ATOM 6234 N N . SER A 1 777 ? 4.619 8.512 30.576 1.00 75.94 777 SER A N 1
ATOM 6235 C CA . SER A 1 777 ? 4.322 8.898 29.183 1.00 75.94 777 SER A CA 1
ATOM 6236 C C . SER A 1 777 ? 5.527 9.385 28.361 1.00 75.94 777 SER A C 1
ATOM 6238 O O . SER A 1 777 ? 5.532 9.217 27.142 1.00 75.94 777 SER A O 1
ATOM 6240 N N . GLU A 1 778 ? 6.571 9.919 29.006 1.00 70.75 778 GLU A N 1
ATOM 6241 C CA . GLU A 1 778 ? 7.853 10.277 28.364 1.00 70.75 778 GLU A CA 1
ATOM 6242 C C . GLU A 1 778 ? 8.842 9.096 28.272 1.00 70.75 778 GLU A C 1
ATOM 6244 O O . GLU A 1 778 ? 9.930 9.226 27.710 1.00 70.75 778 GLU A O 1
ATOM 6249 N N . VAL A 1 779 ? 8.488 7.950 28.859 1.00 71.06 779 VAL A N 1
ATOM 6250 C CA . VAL A 1 779 ? 9.388 6.823 29.136 1.00 71.06 779 VAL A CA 1
ATOM 6251 C C . VAL A 1 779 ? 8.966 5.557 28.397 1.00 71.06 779 VAL A C 1
ATOM 6253 O O . VAL A 1 779 ? 9.835 4.870 27.876 1.00 71.06 779 VAL A O 1
ATOM 6256 N N . ILE A 1 780 ? 7.670 5.228 28.396 1.00 77.31 780 ILE A N 1
ATOM 6257 C CA . ILE A 1 780 ? 7.058 4.047 27.770 1.00 77.31 780 ILE A CA 1
ATOM 6258 C C . ILE A 1 780 ? 5.646 4.416 27.302 1.00 77.31 780 ILE A C 1
ATOM 6260 O O . ILE A 1 780 ? 4.839 4.942 28.068 1.00 77.31 780 ILE A O 1
ATOM 6264 N N . SER A 1 781 ? 5.299 4.065 26.061 1.00 70.06 781 SER A N 1
ATOM 6265 C CA . SER A 1 781 ? 3.930 4.225 25.553 1.00 70.06 781 SER A CA 1
ATOM 6266 C C . SER A 1 781 ? 2.993 3.142 26.118 1.00 70.06 781 SER A C 1
ATOM 6268 O O . SER A 1 781 ? 2.793 2.095 25.499 1.00 70.06 781 SER A O 1
ATOM 6270 N N . LEU A 1 782 ? 2.448 3.409 27.310 1.00 70.44 782 LEU A N 1
ATOM 6271 C CA . LEU A 1 782 ? 1.439 2.611 28.018 1.00 70.44 782 LEU A CA 1
ATOM 6272 C C . LEU A 1 782 ? 0.161 3.457 28.202 1.00 70.44 782 LEU A C 1
ATOM 6274 O O . LEU A 1 782 ? 0.173 4.405 28.993 1.00 70.44 782 LEU A O 1
ATOM 6278 N N . PRO A 1 783 ? -0.940 3.186 27.479 1.00 68.88 783 PRO A N 1
ATOM 6279 C CA . PRO A 1 783 ? -2.140 4.005 27.574 1.00 68.88 783 PRO A CA 1
ATOM 6280 C C . PRO A 1 783 ? -2.977 3.649 28.811 1.00 68.88 783 PRO A C 1
ATOM 6282 O O . PRO A 1 783 ? -3.186 2.490 29.163 1.00 68.88 783 PRO A O 1
ATOM 6285 N N . ARG A 1 784 ? -3.539 4.683 29.446 1.00 69.81 784 ARG A N 1
ATOM 6286 C CA . ARG A 1 784 ? -4.310 4.602 30.701 1.00 69.81 784 ARG A CA 1
ATOM 6287 C C . ARG A 1 784 ? -5.553 3.691 30.645 1.00 69.81 784 ARG A C 1
ATOM 6289 O O . ARG A 1 784 ? -6.076 3.304 31.693 1.00 69.81 784 ARG A O 1
ATOM 6296 N N . SER A 1 785 ? -6.010 3.333 29.443 1.00 69.31 785 SER A N 1
ATOM 6297 C CA . SER A 1 785 ? -7.043 2.321 29.184 1.00 69.31 785 SER A CA 1
ATOM 6298 C C . SER A 1 785 ? -6.676 0.934 29.704 1.00 69.31 785 SER A C 1
ATOM 6300 O O . SER A 1 785 ? -7.550 0.204 30.164 1.00 69.31 785 SER A O 1
ATOM 6302 N N . ASP A 1 786 ? -5.398 0.575 29.653 1.00 65.50 786 ASP A N 1
ATOM 6303 C CA . ASP A 1 786 ? -4.980 -0.824 29.766 1.00 65.50 786 ASP A CA 1
ATOM 6304 C C . ASP A 1 786 ? -4.838 -1.235 31.241 1.00 65.50 786 ASP A C 1
ATOM 6306 O O . ASP A 1 786 ? -4.964 -2.403 31.600 1.00 65.50 786 ASP A O 1
ATOM 6310 N N . LEU A 1 787 ? -4.727 -0.238 32.126 1.00 67.69 787 LEU A N 1
ATOM 6311 C CA . LEU A 1 787 ? -4.787 -0.395 33.578 1.00 67.69 787 LEU A CA 1
ATOM 6312 C C . LEU A 1 787 ? -6.217 -0.311 34.151 1.00 67.69 787 LEU A C 1
ATOM 6314 O O . LEU A 1 787 ? -6.392 -0.357 35.369 1.00 67.69 787 LEU A O 1
ATOM 6318 N N . LYS A 1 788 ? -7.266 -0.209 33.316 1.00 65.44 788 LYS A N 1
ATOM 6319 C CA . LYS A 1 788 ? -8.655 -0.058 33.800 1.00 65.44 788 LYS A CA 1
ATOM 6320 C C . LYS A 1 788 ? -9.166 -1.198 34.677 1.00 65.44 788 LYS A C 1
ATOM 6322 O O . LYS A 1 788 ? -10.025 -0.961 35.519 1.00 65.44 788 LYS A O 1
ATOM 6327 N N . GLY A 1 789 ? -8.625 -2.409 34.539 1.00 62.28 789 GLY A N 1
ATOM 6328 C CA . GLY A 1 789 ? -8.980 -3.530 35.420 1.00 62.28 789 GLY A CA 1
ATOM 6329 C C . GLY A 1 789 ? -8.668 -3.282 36.904 1.00 62.28 789 GLY A C 1
ATOM 6330 O O . GLY A 1 789 ? -9.244 -3.945 37.764 1.00 62.28 789 GLY A O 1
ATOM 6331 N N . ILE A 1 790 ? -7.816 -2.296 37.204 1.00 63.72 790 ILE A N 1
ATOM 6332 C CA . ILE A 1 790 ? -7.432 -1.885 38.556 1.00 63.72 790 ILE A CA 1
ATOM 6333 C C . ILE A 1 790 ? -8.420 -0.834 39.128 1.00 63.72 790 ILE A C 1
ATOM 6335 O O . ILE A 1 790 ? -8.598 -0.773 40.340 1.00 63.72 790 ILE A O 1
ATOM 6339 N N . GLU A 1 791 ? -9.147 -0.072 38.290 1.00 62.62 791 GLU A N 1
ATOM 6340 C CA . GLU A 1 791 ? -10.128 0.958 38.722 1.00 62.62 791 GLU A CA 1
ATOM 6341 C C . GLU A 1 791 ? -11.289 0.386 39.553 1.00 62.62 791 GLU A C 1
ATOM 6343 O O . GLU A 1 791 ? -11.856 1.075 40.395 1.00 62.62 791 GLU A O 1
ATOM 6348 N N . HIS A 1 792 ? -11.675 -0.866 39.300 1.00 57.09 792 HIS A N 1
ATOM 6349 C CA . HIS A 1 792 ? -12.854 -1.503 39.900 1.00 57.09 792 HIS A CA 1
ATOM 6350 C C . HIS A 1 792 ? -12.534 -2.348 41.146 1.00 57.09 792 HIS A C 1
ATOM 6352 O O . HIS A 1 792 ? -13.338 -3.194 41.537 1.00 57.09 792 HIS A O 1
ATOM 6358 N N . GLN A 1 793 ? -11.359 -2.157 41.753 1.00 55.88 793 GLN A N 1
ATOM 6359 C CA . GLN A 1 793 ? -10.883 -2.950 42.888 1.00 55.88 793 GLN A CA 1
ATOM 6360 C C . GLN A 1 793 ? -10.908 -2.127 44.184 1.00 55.88 793 GLN A C 1
ATOM 6362 O O . GLN A 1 793 ? -10.442 -0.990 44.212 1.00 55.88 793 GLN A O 1
ATOM 6367 N N . GLU A 1 794 ? -11.391 -2.711 45.287 1.00 54.09 794 GLU A N 1
ATOM 6368 C CA . GLU A 1 794 ? -11.462 -2.073 46.618 1.00 54.09 794 GLU A CA 1
ATOM 6369 C C . GLU A 1 794 ? -10.080 -1.988 47.317 1.00 54.09 794 GLU A C 1
ATOM 6371 O O . GLU A 1 794 ? -9.928 -2.294 48.500 1.00 54.09 794 GLU A O 1
ATOM 6376 N N . VAL A 1 795 ? -9.034 -1.594 46.583 1.00 61.19 795 VAL A N 1
ATOM 6377 C CA . VAL A 1 795 ? -7.657 -1.500 47.089 1.00 61.19 795 VAL A CA 1
ATOM 6378 C C . VAL A 1 795 ? -7.505 -0.248 47.952 1.00 61.19 795 VAL A C 1
ATOM 6380 O O . VAL A 1 795 ? -7.242 0.851 47.468 1.00 61.19 795 VAL A O 1
ATOM 6383 N N . THR A 1 796 ? -7.656 -0.417 49.266 1.00 60.31 796 THR A N 1
ATOM 6384 C CA . THR A 1 796 ? -7.531 0.676 50.244 1.00 60.31 796 THR A CA 1
ATOM 6385 C C . THR A 1 796 ? -6.086 1.060 50.580 1.00 60.31 796 THR A C 1
ATOM 6387 O O . THR A 1 796 ? -5.873 2.107 51.189 1.00 60.31 796 THR A O 1
ATOM 6390 N N . ASP A 1 797 ? -5.101 0.231 50.217 1.00 70.69 797 ASP A N 1
ATOM 6391 C CA . ASP A 1 797 ? -3.677 0.437 50.512 1.00 70.69 797 ASP A CA 1
ATOM 6392 C C . ASP A 1 797 ? -2.855 0.602 49.220 1.00 70.69 797 ASP A C 1
ATOM 6394 O O . ASP A 1 797 ? -2.554 -0.358 48.507 1.00 70.69 797 ASP A O 1
ATOM 6398 N N . ILE A 1 798 ? -2.491 1.855 48.934 1.00 74.75 798 ILE A N 1
ATOM 6399 C CA . ILE A 1 798 ? -1.706 2.249 47.757 1.00 74.75 798 ILE A CA 1
ATOM 6400 C C . ILE A 1 798 ? -0.202 1.939 47.941 1.00 74.75 798 ILE A C 1
ATOM 6402 O O . ILE A 1 798 ? 0.514 1.761 46.957 1.00 74.75 798 ILE A O 1
ATOM 6406 N N . GLU A 1 799 ? 0.299 1.806 49.174 1.00 77.62 799 GLU A N 1
ATOM 6407 C CA . GLU A 1 799 ? 1.705 1.444 49.424 1.00 77.62 799 GLU A CA 1
ATOM 6408 C C . GLU A 1 799 ? 1.926 -0.066 49.238 1.00 77.62 799 GLU A C 1
ATOM 6410 O O . GLU A 1 799 ? 2.920 -0.493 48.637 1.00 77.62 799 GLU A O 1
ATOM 6415 N N . PHE A 1 800 ? 0.954 -0.883 49.654 1.00 76.06 800 PHE A N 1
ATOM 6416 C CA . PHE A 1 800 ? 0.892 -2.305 49.313 1.00 76.06 800 PHE A CA 1
ATOM 6417 C C . PHE A 1 800 ? 0.769 -2.514 47.794 1.00 76.06 800 PHE A C 1
ATOM 6419 O O . PHE A 1 800 ? 1.554 -3.259 47.209 1.00 76.06 800 PHE A O 1
ATOM 6426 N N . LEU A 1 801 ? -0.140 -1.788 47.130 1.00 74.62 801 LEU A N 1
ATOM 6427 C CA . LEU A 1 801 ? -0.289 -1.793 45.667 1.00 74.62 801 LEU A CA 1
ATOM 6428 C C . LEU A 1 801 ? 1.048 -1.511 44.952 1.00 74.62 801 LEU A C 1
ATOM 6430 O O . LEU A 1 801 ? 1.455 -2.259 44.060 1.00 74.62 801 LEU A O 1
ATOM 6434 N N . SER A 1 802 ? 1.761 -0.468 45.388 1.00 80.81 802 SER A N 1
ATOM 6435 C CA . SER A 1 802 ? 3.045 -0.055 44.814 1.00 80.81 802 SER A CA 1
ATOM 6436 C C . SER A 1 802 ? 4.167 -1.070 45.045 1.00 80.81 802 SER A C 1
ATOM 6438 O O . SER A 1 802 ? 4.976 -1.295 44.143 1.00 80.81 802 SER A O 1
ATOM 6440 N N . SER A 1 803 ? 4.243 -1.678 46.233 1.00 79.50 803 SER A N 1
ATOM 6441 C CA . SER A 1 803 ? 5.285 -2.666 46.557 1.00 79.50 803 SER A CA 1
ATOM 6442 C C . SER A 1 803 ? 5.074 -3.990 45.819 1.00 79.50 803 SER A C 1
ATOM 6444 O O . SER A 1 803 ? 6.021 -4.502 45.223 1.00 79.50 803 SER A O 1
ATOM 6446 N N . VAL A 1 804 ? 3.832 -4.482 45.724 1.00 76.19 804 VAL A N 1
ATOM 6447 C CA . VAL A 1 804 ? 3.507 -5.681 44.930 1.00 76.19 804 VAL A CA 1
ATOM 6448 C C . VAL A 1 804 ? 3.826 -5.479 43.443 1.00 76.19 804 VAL A C 1
ATOM 6450 O O . VAL A 1 804 ? 4.329 -6.404 42.800 1.00 76.19 804 VAL A O 1
ATOM 6453 N N . MET A 1 805 ? 3.602 -4.284 42.882 1.00 78.19 805 MET A N 1
ATOM 6454 C CA . MET A 1 805 ? 4.047 -3.977 41.515 1.00 78.19 805 MET A CA 1
ATOM 6455 C C . MET A 1 805 ? 5.572 -3.931 41.386 1.00 78.19 805 MET A C 1
ATOM 6457 O O . MET A 1 805 ? 6.100 -4.499 40.434 1.00 78.19 805 MET A O 1
ATOM 6461 N N . ALA A 1 806 ? 6.295 -3.328 42.333 1.00 83.62 806 ALA A N 1
ATOM 6462 C CA . ALA A 1 806 ? 7.759 -3.286 42.296 1.00 83.62 806 ALA A CA 1
ATOM 6463 C C . ALA A 1 806 ? 8.396 -4.693 42.332 1.00 83.62 806 ALA A C 1
ATOM 6465 O O . ALA A 1 806 ? 9.300 -4.970 41.541 1.00 83.62 806 ALA A O 1
ATOM 6466 N N . ASP A 1 807 ? 7.892 -5.598 43.178 1.00 80.94 807 ASP A N 1
ATOM 6467 C CA . ASP A 1 807 ? 8.379 -6.983 43.273 1.00 80.94 807 ASP A CA 1
ATOM 6468 C C . ASP A 1 807 ? 8.095 -7.789 41.995 1.00 80.94 807 ASP A C 1
ATOM 6470 O O . ASP A 1 807 ? 8.972 -8.489 41.478 1.00 80.94 807 ASP A O 1
ATOM 6474 N N . ASN A 1 808 ? 6.889 -7.658 41.432 1.00 79.25 808 ASN A N 1
ATOM 6475 C CA . ASN A 1 808 ? 6.550 -8.315 40.169 1.00 79.25 808 ASN A CA 1
ATOM 6476 C C . ASN A 1 808 ? 7.356 -7.739 38.993 1.00 79.25 808 ASN A C 1
ATOM 6478 O O . ASN A 1 808 ? 7.825 -8.511 38.162 1.00 79.25 808 ASN A O 1
ATOM 6482 N N . LEU A 1 809 ? 7.605 -6.424 38.945 1.00 83.75 809 LEU A N 1
ATOM 6483 C CA . LEU A 1 809 ? 8.499 -5.813 37.953 1.00 83.75 809 LEU A CA 1
ATOM 6484 C C . LEU A 1 809 ? 9.957 -6.281 38.113 1.00 83.75 809 LEU A C 1
ATOM 6486 O O . LEU A 1 809 ? 10.675 -6.400 37.118 1.00 83.75 809 LEU A O 1
ATOM 6490 N N . ALA A 1 810 ? 10.420 -6.564 39.333 1.00 85.69 810 ALA A N 1
ATOM 6491 C CA . ALA A 1 810 ? 11.752 -7.123 39.560 1.00 85.69 810 ALA A CA 1
ATOM 6492 C C . ALA A 1 810 ? 11.858 -8.560 39.019 1.00 85.69 810 ALA A C 1
ATOM 6494 O O . ALA A 1 810 ? 12.813 -8.881 38.308 1.00 85.69 810 ALA A O 1
ATOM 6495 N N . ALA A 1 811 ? 10.853 -9.401 39.287 1.00 84.81 811 ALA A N 1
ATOM 6496 C CA . ALA A 1 811 ? 10.759 -10.747 38.718 1.00 84.81 811 ALA A CA 1
ATOM 6497 C C . ALA A 1 811 ? 10.632 -10.719 37.183 1.00 84.81 811 ALA A C 1
ATOM 6499 O O . ALA A 1 811 ? 11.257 -11.523 36.494 1.00 84.81 811 ALA A O 1
ATOM 6500 N N . LEU A 1 812 ? 9.877 -9.754 36.655 1.00 84.88 812 LEU A N 1
ATOM 6501 C CA . LEU A 1 812 ? 9.700 -9.487 35.231 1.00 84.88 812 LEU A CA 1
ATOM 6502 C C . LEU A 1 812 ? 11.034 -9.158 34.545 1.00 84.88 812 LEU A C 1
ATOM 6504 O O . LEU A 1 812 ? 11.437 -9.841 33.604 1.00 84.88 812 LEU A O 1
ATOM 6508 N N . ARG A 1 813 ? 11.768 -8.169 35.074 1.00 88.81 813 ARG A N 1
ATOM 6509 C CA . ARG A 1 813 ? 13.123 -7.802 34.630 1.00 88.81 813 ARG A CA 1
ATOM 6510 C C . ARG A 1 813 ? 14.046 -9.024 34.567 1.00 88.81 813 ARG A C 1
ATOM 6512 O O . ARG A 1 813 ? 14.827 -9.140 33.626 1.00 88.81 813 ARG A O 1
ATOM 6519 N N . ASP A 1 814 ? 13.948 -9.933 35.538 1.00 88.12 814 ASP A N 1
ATOM 6520 C CA . ASP A 1 814 ? 14.819 -11.110 35.653 1.00 88.12 814 ASP A CA 1
ATOM 6521 C C . ASP A 1 814 ? 14.340 -12.345 34.858 1.00 88.12 814 ASP A C 1
ATOM 6523 O O . ASP A 1 814 ? 15.147 -13.251 34.614 1.00 88.12 814 ASP A O 1
ATOM 6527 N N . ARG A 1 815 ? 13.070 -12.393 34.418 1.00 87.31 815 ARG A N 1
ATOM 6528 C CA . ARG A 1 815 ? 12.612 -13.264 33.315 1.00 87.31 815 ARG A CA 1
ATOM 6529 C C . ARG A 1 815 ? 13.228 -12.771 32.016 1.00 87.31 815 ARG A C 1
ATOM 6531 O O . ARG A 1 815 ? 14.011 -13.490 31.398 1.00 87.31 815 ARG A O 1
ATOM 6538 N N . LEU A 1 816 ? 12.919 -11.527 31.667 1.00 87.31 816 LEU A N 1
ATOM 6539 C CA . LEU A 1 816 ? 13.289 -10.916 30.398 1.00 87.31 816 LEU A CA 1
ATOM 6540 C C . LEU A 1 816 ? 14.819 -10.961 30.216 1.00 87.31 816 LEU A C 1
ATOM 6542 O O . LEU A 1 816 ? 15.311 -11.394 29.176 1.00 87.31 816 LEU A O 1
ATOM 6546 N N . LYS A 1 817 ? 15.600 -10.655 31.269 1.00 88.62 817 LYS A N 1
ATOM 6547 C CA . LYS A 1 817 ? 17.077 -10.720 31.259 1.00 88.62 817 LYS A CA 1
ATOM 6548 C C . LYS A 1 817 ? 17.677 -12.100 30.900 1.00 88.62 817 LYS A C 1
ATOM 6550 O O . LYS A 1 817 ? 18.881 -12.183 30.680 1.00 88.62 817 LYS A O 1
ATOM 6555 N N . LYS A 1 818 ? 16.877 -13.167 30.851 1.00 87.56 818 LYS A N 1
ATOM 6556 C CA . LYS A 1 818 ? 17.273 -14.498 30.350 1.00 87.56 818 LYS A CA 1
ATOM 6557 C C . LYS A 1 818 ? 16.677 -14.813 28.984 1.00 87.56 818 LYS A C 1
ATOM 6559 O O . LYS A 1 818 ? 17.299 -15.529 28.214 1.00 87.56 818 LYS A O 1
ATOM 6564 N N . GLU A 1 819 ? 15.476 -14.309 28.709 1.00 87.12 819 GLU A N 1
ATOM 6565 C CA . GLU A 1 819 ? 14.755 -14.513 27.448 1.00 87.12 819 GLU A CA 1
ATOM 6566 C C . GLU A 1 819 ? 15.596 -14.080 26.252 1.00 87.12 819 GLU A C 1
ATOM 6568 O O . GLU A 1 819 ? 15.699 -14.804 25.266 1.00 87.12 819 GLU A O 1
ATOM 6573 N N . PHE A 1 820 ? 16.331 -12.978 26.416 1.00 86.38 820 PHE A N 1
ATOM 6574 C CA . PHE A 1 820 ? 17.592 -12.832 25.714 1.00 86.38 820 PHE A CA 1
ATOM 6575 C C . PHE A 1 820 ? 18.677 -12.868 26.788 1.00 86.38 820 PHE A C 1
ATOM 6577 O O . PHE A 1 820 ? 18.890 -11.897 27.504 1.00 86.38 820 PHE A O 1
ATOM 6584 N N . SER A 1 821 ? 19.384 -13.987 26.890 1.00 80.88 821 SER A N 1
ATOM 6585 C CA . SER A 1 821 ? 20.780 -14.034 26.445 1.00 80.88 821 SER A CA 1
ATOM 6586 C C . SER A 1 821 ? 20.909 -14.338 24.940 1.00 80.88 821 SER A C 1
ATOM 6588 O O . SER A 1 821 ? 21.989 -14.174 24.378 1.00 80.88 821 SER A O 1
ATOM 6590 N N . ASP A 1 822 ? 19.803 -14.734 24.297 1.00 80.31 822 ASP A N 1
ATOM 6591 C CA . ASP A 1 822 ? 19.789 -15.563 23.087 1.00 80.31 822 ASP A CA 1
ATOM 6592 C C . ASP A 1 822 ? 19.219 -14.862 21.833 1.00 80.31 822 ASP A C 1
ATOM 6594 O O . ASP A 1 822 ? 19.277 -15.422 20.740 1.00 80.31 822 ASP A O 1
ATOM 6598 N N . ALA A 1 823 ? 18.680 -13.643 21.957 1.00 81.75 823 ALA A N 1
ATOM 6599 C CA . ALA A 1 823 ? 18.156 -12.889 20.815 1.00 81.75 823 ALA A CA 1
ATOM 6600 C C . ALA A 1 823 ? 19.267 -12.341 19.913 1.00 81.75 823 ALA A C 1
ATOM 6602 O O . ALA A 1 823 ? 20.325 -11.903 20.374 1.00 81.75 823 ALA A O 1
ATOM 6603 N N . ASP A 1 824 ? 18.975 -12.316 18.616 1.00 82.69 824 ASP A N 1
ATOM 6604 C CA . ASP A 1 824 ? 19.897 -11.918 17.566 1.00 82.69 824 ASP A CA 1
ATOM 6605 C C . ASP A 1 824 ? 19.475 -10.588 16.909 1.00 82.69 824 ASP A C 1
ATOM 6607 O O . ASP A 1 824 ? 18.747 -9.772 17.478 1.00 82.69 824 ASP A O 1
ATOM 6611 N N . MET A 1 825 ? 19.971 -10.344 15.696 1.00 78.06 825 MET A N 1
ATOM 6612 C CA . MET A 1 825 ? 19.585 -9.182 14.901 1.00 78.06 825 MET A CA 1
ATOM 6613 C C . MET A 1 825 ? 18.157 -9.279 14.344 1.00 78.06 825 MET A C 1
ATOM 6615 O O . MET A 1 825 ? 17.550 -8.241 14.101 1.00 78.06 825 MET A O 1
ATOM 6619 N N . SER A 1 826 ? 17.605 -10.476 14.117 1.00 79.88 826 SER A N 1
ATOM 6620 C CA . SER A 1 826 ? 16.306 -10.654 13.448 1.00 79.88 826 SER A CA 1
ATOM 6621 C C . SER A 1 826 ? 15.127 -10.145 14.280 1.00 79.88 826 SER A C 1
ATOM 6623 O O . SER A 1 826 ? 14.168 -9.613 13.725 1.00 79.88 826 SER A O 1
ATOM 6625 N N . SER A 1 827 ? 15.246 -10.217 15.604 1.00 82.12 827 SER A N 1
ATOM 6626 C CA . SER A 1 827 ? 14.215 -9.818 16.560 1.00 82.12 827 SER A CA 1
ATOM 6627 C C . SER A 1 827 ? 13.896 -8.308 16.573 1.00 82.12 827 SER A C 1
ATOM 6629 O O . SER A 1 827 ? 12.837 -7.911 17.058 1.00 82.12 827 SER A O 1
ATOM 6631 N N . PHE A 1 828 ? 14.777 -7.448 16.041 1.00 81.44 828 PHE A N 1
ATOM 6632 C CA . PHE A 1 828 ? 14.573 -5.993 16.014 1.00 81.44 828 PHE A CA 1
ATOM 6633 C C . PHE A 1 828 ? 13.496 -5.564 15.000 1.00 81.44 828 PHE A C 1
ATOM 6635 O O . PHE A 1 828 ? 13.695 -5.679 13.785 1.00 81.44 828 PHE A O 1
ATOM 6642 N N . SER A 1 829 ? 12.431 -4.926 15.499 1.00 81.00 829 SER A N 1
ATOM 6643 C CA . SER A 1 829 ? 11.382 -4.239 14.721 1.00 81.00 829 SER A CA 1
ATOM 6644 C C . SER A 1 829 ? 11.946 -3.242 13.704 1.00 81.00 829 SER A C 1
ATOM 6646 O O . SER A 1 829 ? 11.585 -3.267 12.526 1.00 81.00 829 SER A O 1
ATOM 6648 N N . ARG A 1 830 ? 12.870 -2.387 14.155 1.00 86.19 830 ARG A N 1
ATOM 6649 C CA . ARG A 1 830 ? 13.639 -1.463 13.323 1.00 86.19 830 ARG A CA 1
ATOM 6650 C C . ARG A 1 830 ? 15.123 -1.745 13.496 1.00 86.19 830 ARG A C 1
ATOM 6652 O O . ARG A 1 830 ? 15.710 -1.553 14.557 1.00 86.19 830 ARG A O 1
ATOM 6659 N N . GLN A 1 831 ? 15.731 -2.217 12.419 1.00 87.94 831 GLN A N 1
ATOM 6660 C CA . GLN A 1 831 ? 17.115 -2.672 12.408 1.00 87.94 831 GLN A CA 1
ATOM 6661 C C . GLN A 1 831 ? 18.107 -1.503 12.590 1.00 87.94 831 GLN A C 1
ATOM 6663 O O . GLN A 1 831 ? 17.948 -0.482 11.912 1.00 87.94 831 GLN A O 1
ATOM 6668 N N . PRO A 1 832 ? 19.203 -1.655 13.366 1.00 90.06 832 PRO A N 1
ATOM 6669 C CA . PRO A 1 832 ? 20.213 -0.598 13.520 1.00 90.06 832 PRO A CA 1
ATOM 6670 C C . PRO A 1 832 ? 20.830 -0.178 12.174 1.00 90.06 832 PRO A C 1
ATOM 6672 O O . PRO A 1 832 ? 21.063 1.002 11.918 1.00 90.06 832 PRO A O 1
ATOM 6675 N N . HIS A 1 833 ? 21.010 -1.134 11.253 1.00 90.00 833 HIS A N 1
ATOM 6676 C CA . HIS A 1 833 ? 21.509 -0.854 9.903 1.00 90.00 833 HIS A CA 1
ATOM 6677 C C . HIS A 1 833 ? 20.534 -0.038 9.042 1.00 90.00 833 HIS A C 1
ATOM 6679 O O . HIS A 1 833 ? 20.971 0.628 8.108 1.00 90.00 833 HIS A O 1
ATOM 6685 N N . THR A 1 834 ? 19.231 -0.060 9.346 1.00 91.19 834 THR A N 1
ATOM 6686 C CA . THR A 1 834 ? 18.237 0.779 8.658 1.00 91.19 834 THR A CA 1
ATOM 6687 C C . THR A 1 834 ? 18.339 2.224 9.140 1.00 91.19 834 THR A C 1
ATOM 6689 O O . THR A 1 834 ? 18.385 3.124 8.309 1.00 91.19 834 THR A O 1
ATOM 6692 N N . ILE A 1 835 ? 18.509 2.446 10.450 1.00 90.69 835 ILE A N 1
ATOM 6693 C CA . ILE A 1 835 ? 18.753 3.782 11.030 1.00 90.69 835 ILE A CA 1
ATOM 6694 C C . ILE A 1 835 ? 20.016 4.415 10.412 1.00 90.69 835 ILE A C 1
ATOM 6696 O O . ILE A 1 835 ? 19.998 5.568 9.979 1.00 90.69 835 ILE A O 1
ATOM 6700 N N . LEU A 1 836 ? 21.100 3.639 10.289 1.00 89.62 836 LEU A N 1
ATOM 6701 C CA . LEU A 1 836 ? 22.325 4.086 9.618 1.00 89.62 836 LEU A CA 1
ATOM 6702 C C . LEU A 1 836 ? 22.120 4.330 8.108 1.00 89.62 836 LEU A C 1
ATOM 6704 O O . LEU A 1 836 ? 22.588 5.341 7.588 1.00 89.62 836 LEU A O 1
ATOM 6708 N N . ALA A 1 837 ? 21.403 3.458 7.391 1.00 89.31 837 ALA A N 1
ATOM 6709 C CA . ALA A 1 837 ? 21.134 3.639 5.958 1.00 89.31 837 ALA A CA 1
ATOM 6710 C C . ALA A 1 837 ? 20.249 4.863 5.653 1.00 89.31 837 ALA A C 1
ATOM 6712 O O . ALA A 1 837 ? 20.440 5.520 4.629 1.00 89.31 837 ALA A O 1
ATOM 6713 N N . GLU A 1 838 ? 19.318 5.203 6.546 1.00 88.25 838 GLU A N 1
ATOM 6714 C CA . GLU A 1 838 ? 18.535 6.442 6.492 1.00 88.25 838 GLU A CA 1
ATOM 6715 C C . GLU A 1 838 ? 19.429 7.673 6.716 1.00 88.25 838 GLU A C 1
ATOM 6717 O O . GLU A 1 838 ? 19.334 8.642 5.958 1.00 88.25 838 GLU A O 1
ATOM 6722 N N . HIS A 1 839 ? 20.351 7.617 7.684 1.00 85.88 839 HIS A N 1
ATOM 6723 C CA . HIS A 1 839 ? 21.314 8.692 7.957 1.00 85.88 839 HIS A CA 1
ATOM 6724 C C . HIS A 1 839 ? 22.258 8.960 6.769 1.00 85.88 839 HIS A C 1
ATOM 6726 O O . HIS A 1 839 ? 22.502 10.114 6.423 1.00 85.88 839 HIS A O 1
ATOM 6732 N N . PHE A 1 840 ? 22.747 7.912 6.097 1.00 85.38 840 PHE A N 1
ATOM 6733 C CA . PHE A 1 840 ? 23.586 8.026 4.893 1.00 85.38 840 PHE A CA 1
ATOM 6734 C C . PHE A 1 840 ? 22.786 8.041 3.578 1.00 85.38 840 PHE A C 1
ATOM 6736 O O . PHE A 1 840 ? 23.332 7.744 2.512 1.00 85.38 840 PHE A O 1
ATOM 6743 N N . SER A 1 841 ? 21.494 8.377 3.622 1.00 82.75 841 SER A N 1
ATOM 6744 C CA . SER A 1 841 ? 20.661 8.491 2.422 1.00 82.75 841 SER A CA 1
ATOM 6745 C C . SER A 1 841 ? 20.978 9.754 1.595 1.00 82.75 841 SER A C 1
ATOM 6747 O O . SER A 1 841 ? 21.867 10.542 1.912 1.00 82.75 841 SER A O 1
ATOM 6749 N N . GLY A 1 842 ? 20.316 9.905 0.445 1.00 85.19 842 GLY A N 1
ATOM 6750 C CA . GLY A 1 842 ? 20.480 11.054 -0.448 1.00 85.19 842 GLY A CA 1
ATOM 6751 C C . GLY A 1 842 ? 20.032 10.746 -1.872 1.00 85.19 842 GLY A C 1
ATOM 6752 O O . GLY A 1 842 ? 19.220 9.847 -2.093 1.00 85.19 842 GLY A O 1
ATOM 6753 N N . CYS A 1 843 ? 20.573 11.470 -2.848 1.00 89.38 843 CYS A N 1
ATOM 6754 C CA . CYS A 1 843 ? 20.297 11.239 -4.263 1.00 89.38 843 CYS A CA 1
ATOM 6755 C C . CYS A 1 843 ? 20.919 9.917 -4.754 1.00 89.38 843 CYS A C 1
ATOM 6757 O O . CYS A 1 843 ? 22.052 9.595 -4.398 1.00 89.38 843 CYS A O 1
ATOM 6759 N N . TRP A 1 844 ? 20.201 9.145 -5.571 1.00 90.56 844 TRP A N 1
ATOM 6760 C CA . TRP A 1 844 ? 20.692 7.871 -6.132 1.00 90.56 844 TRP A CA 1
ATOM 6761 C C . TRP A 1 844 ? 20.781 7.874 -7.663 1.00 90.56 844 TRP A C 1
ATOM 6763 O O . TRP A 1 844 ? 21.117 6.853 -8.257 1.00 90.56 844 TRP A O 1
ATOM 6773 N N . GLU A 1 845 ? 20.534 9.025 -8.295 1.00 91.62 845 GLU A N 1
ATOM 6774 C CA . GLU A 1 845 ? 20.673 9.199 -9.740 1.00 91.62 845 GLU A CA 1
ATOM 6775 C C . GLU A 1 845 ? 22.112 8.948 -10.200 1.00 91.62 845 GLU A C 1
ATOM 6777 O O . GLU A 1 845 ? 23.071 9.422 -9.582 1.00 91.62 845 GLU A O 1
ATOM 6782 N N . GLN A 1 846 ? 22.259 8.228 -11.314 1.00 92.19 846 GLN A N 1
ATOM 6783 C CA . GLN A 1 846 ? 23.549 7.829 -11.879 1.00 92.19 846 GLN A CA 1
ATOM 6784 C C . GLN A 1 846 ? 23.880 8.620 -13.150 1.00 92.19 846 GLN A C 1
ATOM 6786 O O . GLN A 1 846 ? 23.022 8.876 -13.995 1.00 92.19 846 GLN A O 1
ATOM 6791 N N . CYS A 1 847 ? 25.151 8.991 -13.318 1.00 92.94 847 CYS A N 1
ATOM 6792 C CA . CYS A 1 847 ? 25.603 9.752 -14.476 1.00 92.94 847 CYS A CA 1
ATOM 6793 C C . CYS A 1 847 ? 25.396 8.941 -15.771 1.00 92.94 847 CYS A C 1
ATOM 6795 O O . CYS A 1 847 ? 26.042 7.898 -15.929 1.00 92.94 847 CYS A O 1
ATOM 6797 N N . PRO A 1 848 ? 24.619 9.434 -16.758 1.00 91.62 848 PRO A N 1
ATOM 6798 C CA . PRO A 1 848 ? 24.225 8.664 -17.946 1.00 91.62 848 PRO A CA 1
ATOM 6799 C C . PRO A 1 848 ? 25.372 8.360 -18.926 1.00 91.62 848 PRO A C 1
ATOM 6801 O O . PRO A 1 848 ? 25.160 7.759 -19.976 1.00 91.62 848 PRO A O 1
ATOM 6804 N N . PHE A 1 849 ? 26.601 8.772 -18.603 1.00 90.69 849 PHE A N 1
ATOM 6805 C CA . PHE A 1 849 ? 27.805 8.404 -19.341 1.00 90.69 849 PHE A CA 1
ATOM 6806 C C . PHE A 1 849 ? 28.675 7.346 -18.639 1.00 90.69 849 PHE A C 1
ATOM 6808 O O . PHE A 1 849 ? 29.407 6.665 -19.357 1.00 90.69 849 PHE A O 1
ATOM 6815 N N . CYS A 1 850 ? 28.655 7.233 -17.298 1.00 91.25 850 CYS A N 1
ATOM 6816 C CA . CYS A 1 850 ? 29.602 6.398 -16.528 1.00 91.25 850 CYS A CA 1
ATOM 6817 C C . CYS A 1 850 ? 29.088 5.778 -15.210 1.00 91.25 850 CYS A C 1
ATOM 6819 O O . CYS A 1 850 ? 29.891 5.207 -14.478 1.00 91.25 850 CYS A O 1
ATOM 6821 N N . GLY A 1 851 ? 27.803 5.897 -14.868 1.00 90.00 851 GLY A N 1
ATOM 6822 C CA . GLY A 1 851 ? 27.226 5.262 -13.673 1.00 90.00 851 GLY A CA 1
ATOM 6823 C C . GLY A 1 851 ? 27.523 5.954 -12.332 1.00 90.00 851 GLY A C 1
ATOM 6824 O O . GLY A 1 851 ? 26.868 5.640 -11.343 1.00 90.00 851 GLY A O 1
ATOM 6825 N N . ALA A 1 852 ? 28.453 6.916 -12.287 1.00 91.12 852 ALA A N 1
ATOM 6826 C CA . ALA A 1 852 ? 28.815 7.640 -11.063 1.00 91.12 852 ALA A CA 1
ATOM 6827 C C . ALA A 1 852 ? 27.598 8.308 -10.401 1.00 91.12 852 ALA A C 1
ATOM 6829 O O . ALA A 1 852 ? 26.840 9.010 -11.075 1.00 91.12 852 ALA A O 1
ATOM 6830 N N . VAL A 1 853 ? 27.406 8.075 -9.101 1.00 91.38 853 VAL A N 1
ATOM 6831 C CA . VAL A 1 853 ? 26.193 8.469 -8.365 1.00 91.38 853 VAL A CA 1
ATOM 6832 C C . VAL A 1 853 ? 26.250 9.942 -7.963 1.00 91.38 853 VAL A C 1
ATOM 6834 O O . VAL A 1 853 ? 27.313 10.468 -7.645 1.00 91.38 853 VAL A O 1
ATOM 6837 N N . CYS A 1 854 ? 25.107 10.626 -7.958 1.00 90.94 854 CYS A N 1
ATOM 6838 C CA . CYS A 1 854 ? 25.029 12.009 -7.502 1.00 90.94 854 CYS A CA 1
ATOM 6839 C C . CYS A 1 854 ? 25.353 12.134 -6.000 1.00 90.94 854 CYS A C 1
ATOM 6841 O O . CYS A 1 854 ? 24.778 11.430 -5.170 1.00 90.94 854 CYS A O 1
ATOM 6843 N N . THR A 1 855 ? 26.226 13.082 -5.645 1.00 85.69 855 THR A N 1
ATOM 6844 C CA . THR A 1 855 ? 26.708 13.308 -4.267 1.00 85.69 855 THR A CA 1
ATOM 6845 C C . THR A 1 855 ? 25.807 14.229 -3.436 1.00 85.69 855 THR A C 1
ATOM 6847 O O . THR A 1 855 ? 26.207 14.685 -2.367 1.00 85.69 855 THR A O 1
ATOM 6850 N N . ASN A 1 856 ? 24.602 14.555 -3.912 1.00 85.25 856 ASN A N 1
ATOM 6851 C CA . ASN A 1 856 ? 23.685 15.433 -3.187 1.00 85.25 856 ASN A CA 1
ATOM 6852 C C . ASN A 1 856 ? 23.023 14.680 -2.006 1.00 85.25 856 ASN A C 1
ATOM 6854 O O . ASN A 1 856 ? 22.414 13.629 -2.236 1.00 85.25 856 ASN A O 1
ATOM 6858 N N . PRO A 1 857 ? 23.092 15.196 -0.761 1.00 80.00 857 PRO A N 1
ATOM 6859 C CA . PRO A 1 857 ? 22.516 14.538 0.415 1.00 80.00 857 PRO A CA 1
ATOM 6860 C C . PRO A 1 857 ? 20.979 14.558 0.452 1.00 80.00 857 PRO A C 1
ATOM 6862 O O . PRO A 1 857 ? 20.384 13.860 1.265 1.00 80.00 857 PRO A O 1
ATOM 6865 N N . MET A 1 858 ? 20.304 15.325 -0.411 1.00 77.56 858 MET A N 1
ATOM 6866 C CA . MET A 1 858 ? 18.842 15.342 -0.488 1.00 77.56 858 MET A CA 1
ATOM 6867 C C . MET A 1 858 ? 18.318 14.374 -1.557 1.00 77.56 858 MET A C 1
ATOM 6869 O O . MET A 1 858 ? 18.699 14.430 -2.729 1.00 77.56 858 MET A O 1
ATOM 6873 N N . TRP A 1 859 ? 17.390 13.503 -1.154 1.00 75.25 859 TRP A N 1
ATOM 6874 C CA . TRP A 1 859 ? 16.598 12.669 -2.062 1.00 75.25 859 TRP A CA 1
ATOM 6875 C C . TRP A 1 859 ? 15.730 13.541 -2.984 1.00 75.25 859 TRP A C 1
ATOM 6877 O O . TRP A 1 859 ? 15.091 14.480 -2.516 1.00 75.25 859 TRP A O 1
ATOM 6887 N N . ASN A 1 860 ? 15.677 13.207 -4.282 1.00 76.00 860 ASN A N 1
ATOM 6888 C CA . ASN A 1 860 ? 14.875 13.899 -5.308 1.00 76.00 860 ASN A CA 1
ATOM 6889 C C . ASN A 1 860 ? 15.000 15.441 -5.267 1.00 76.00 860 ASN A C 1
ATOM 6891 O O . ASN A 1 860 ? 14.011 16.172 -5.337 1.00 76.00 860 ASN A O 1
ATOM 6895 N N . HIS A 1 861 ? 16.228 15.934 -5.082 1.00 79.88 861 HIS A N 1
ATOM 6896 C CA . HIS A 1 861 ? 16.505 17.363 -4.982 1.00 79.88 861 HIS A CA 1
ATOM 6897 C C . HIS A 1 861 ? 16.186 18.108 -6.289 1.00 79.88 861 HIS A C 1
ATOM 6899 O O . HIS A 1 861 ? 16.389 17.597 -7.390 1.00 79.88 861 HIS A O 1
ATOM 6905 N N . SER A 1 862 ? 15.767 19.368 -6.174 1.00 71.00 862 SER A N 1
ATOM 6906 C CA . SER A 1 862 ? 15.675 20.268 -7.323 1.00 71.00 862 SER A CA 1
ATOM 6907 C C . SER A 1 862 ? 17.068 20.688 -7.824 1.00 71.00 862 SER A C 1
ATOM 6909 O O . SER A 1 862 ? 18.069 20.616 -7.105 1.00 71.00 862 SER A O 1
ATOM 6911 N N . GLY A 1 863 ? 17.147 21.134 -9.081 1.00 84.69 863 GLY A N 1
ATOM 6912 C CA . GLY A 1 863 ? 18.392 21.582 -9.711 1.00 84.69 863 GLY A CA 1
ATOM 6913 C C . GLY A 1 863 ? 19.066 20.505 -10.565 1.00 84.69 863 GLY A C 1
ATOM 6914 O O . GLY A 1 863 ? 18.397 19.677 -11.174 1.00 84.69 863 GLY A O 1
ATOM 6915 N N . HIS A 1 864 ? 20.396 20.558 -10.663 1.00 89.19 864 HIS A N 1
ATOM 6916 C CA . HIS A 1 864 ? 21.179 19.624 -11.475 1.00 89.19 864 HIS A CA 1
ATOM 6917 C C . HIS A 1 864 ? 21.877 18.564 -10.626 1.00 89.19 864 HIS A C 1
ATOM 6919 O O . HIS A 1 864 ? 22.426 18.889 -9.576 1.00 89.19 864 HIS A O 1
ATOM 6925 N N . HIS A 1 865 ? 21.940 17.331 -11.127 1.00 92.44 865 HIS A N 1
ATOM 6926 C CA . HIS A 1 865 ? 22.758 16.280 -10.523 1.00 92.44 865 HIS A CA 1
ATOM 6927 C C . HIS A 1 865 ? 24.240 16.501 -10.836 1.00 92.44 865 HIS A C 1
ATOM 6929 O O . HIS A 1 865 ? 24.614 16.786 -11.979 1.00 92.44 865 HIS A O 1
ATOM 6935 N N . GLU A 1 866 ? 25.085 16.352 -9.824 1.00 90.12 866 GLU A N 1
ATOM 6936 C CA . GLU A 1 866 ? 26.538 16.444 -9.937 1.00 90.12 866 GLU A CA 1
ATOM 6937 C C . GLU A 1 866 ? 27.245 15.452 -9.006 1.00 90.12 866 GLU A C 1
ATOM 6939 O O . GLU A 1 866 ? 26.650 14.912 -8.072 1.00 90.12 866 GLU A O 1
ATOM 6944 N N . VAL A 1 867 ? 28.508 15.179 -9.328 1.00 88.56 867 VAL A N 1
ATOM 6945 C CA . VAL A 1 867 ? 29.424 14.268 -8.632 1.00 88.56 867 VAL A CA 1
ATOM 6946 C C . VAL A 1 867 ? 30.839 14.813 -8.818 1.00 88.56 867 VAL A C 1
ATOM 6948 O O . VAL A 1 867 ? 31.139 15.389 -9.866 1.00 88.56 867 VAL A O 1
ATOM 6951 N N . LEU A 1 868 ? 31.700 14.666 -7.809 1.00 82.06 868 LEU A N 1
ATOM 6952 C CA . LEU A 1 868 ? 33.070 15.193 -7.855 1.00 82.06 868 LEU A CA 1
ATOM 6953 C C . LEU A 1 868 ? 33.964 14.394 -8.816 1.00 82.06 868 LEU A C 1
ATOM 6955 O O . LEU A 1 868 ? 34.661 14.978 -9.642 1.00 82.06 868 LEU A O 1
ATOM 6959 N N . PHE A 1 869 ? 33.901 13.061 -8.751 1.00 86.06 869 PHE A N 1
ATOM 6960 C CA . PHE A 1 869 ? 34.749 12.166 -9.539 1.00 86.06 869 PHE A CA 1
ATOM 6961 C C . PHE A 1 869 ? 33.914 11.275 -10.467 1.00 86.06 869 PHE A C 1
ATOM 6963 O O . PHE A 1 869 ? 33.080 10.491 -10.023 1.00 86.06 869 PHE A O 1
ATOM 6970 N N . HIS A 1 870 ? 34.159 11.367 -11.775 1.00 90.50 870 HIS A N 1
ATOM 6971 C CA . HIS A 1 870 ? 33.529 10.501 -12.774 1.00 90.50 870 HIS A CA 1
ATOM 6972 C C . HIS A 1 870 ? 34.415 9.289 -13.098 1.00 90.50 870 HIS A C 1
ATOM 6974 O O . HIS A 1 870 ? 35.617 9.430 -13.316 1.00 90.50 870 HIS A O 1
ATOM 6980 N N . HIS A 1 871 ? 33.811 8.103 -13.192 1.00 90.56 871 HIS A N 1
ATOM 6981 C CA . HIS A 1 871 ? 34.523 6.851 -13.480 1.00 90.56 871 HIS A CA 1
ATOM 6982 C C . HIS A 1 871 ? 34.782 6.642 -14.994 1.00 90.56 871 HIS A C 1
ATOM 6984 O O . HIS A 1 871 ? 34.085 7.245 -15.821 1.00 90.56 871 HIS A O 1
ATOM 6990 N N . PRO A 1 872 ? 35.752 5.787 -15.392 1.00 93.50 872 PRO A N 1
ATOM 6991 C CA . PRO A 1 872 ? 36.003 5.435 -16.791 1.00 93.50 872 PRO A CA 1
ATOM 6992 C C . PRO A 1 872 ? 34.790 4.749 -17.425 1.00 93.50 872 PRO A C 1
ATOM 6994 O O . PRO A 1 872 ? 34.193 3.845 -16.842 1.00 93.50 872 PRO A O 1
ATOM 6997 N N . ARG A 1 873 ? 34.424 5.134 -18.647 1.00 92.19 873 ARG A N 1
ATOM 6998 C CA . ARG A 1 873 ? 33.145 4.720 -19.257 1.00 92.19 873 ARG A CA 1
ATOM 6999 C C . ARG A 1 873 ? 33.064 3.242 -19.660 1.00 92.19 873 ARG A C 1
ATOM 7001 O O . ARG A 1 873 ? 31.964 2.710 -19.822 1.00 92.19 873 ARG A O 1
ATOM 7008 N N . ALA A 1 874 ? 34.204 2.561 -19.737 1.00 92.81 874 ALA A N 1
ATOM 7009 C CA . ALA A 1 874 ? 34.315 1.111 -19.868 1.00 92.81 874 ALA A CA 1
ATOM 7010 C C . ALA A 1 874 ? 33.609 0.344 -18.733 1.00 92.81 874 ALA A C 1
ATOM 7012 O O . ALA A 1 874 ? 33.152 -0.772 -18.960 1.00 92.81 874 ALA A O 1
ATOM 7013 N N . LEU A 1 875 ? 33.455 0.942 -17.542 1.00 91.25 875 LEU A N 1
ATOM 7014 C CA . LEU A 1 875 ? 32.722 0.333 -16.423 1.00 91.25 875 LEU A CA 1
ATOM 7015 C C . LEU A 1 875 ? 31.227 0.154 -16.720 1.00 91.25 875 LEU A C 1
ATOM 7017 O O . LEU A 1 875 ? 30.616 -0.754 -16.167 1.00 91.25 875 LEU A O 1
ATOM 7021 N N . MET A 1 876 ? 30.673 0.960 -17.632 1.00 89.75 876 MET A N 1
ATOM 7022 C CA . MET A 1 876 ? 29.300 0.861 -18.148 1.00 89.75 876 MET A CA 1
ATOM 7023 C C . MET A 1 876 ? 29.258 0.268 -19.570 1.00 89.75 876 MET A C 1
ATOM 7025 O O . MET A 1 876 ? 28.363 0.588 -20.349 1.00 89.75 876 MET A O 1
ATOM 7029 N N . GLY A 1 877 ? 30.275 -0.505 -19.971 1.00 88.69 877 GLY A N 1
ATOM 7030 C CA . GLY A 1 877 ? 30.327 -1.160 -21.283 1.00 88.69 877 GLY A CA 1
ATOM 7031 C C . GLY A 1 877 ? 30.422 -0.222 -22.490 1.00 88.69 877 GLY A C 1
ATOM 7032 O O . GLY A 1 877 ? 30.191 -0.649 -23.621 1.00 88.69 877 GLY A O 1
ATOM 7033 N N . THR A 1 878 ? 30.760 1.061 -22.299 1.00 89.62 878 THR A N 1
ATOM 7034 C CA . THR A 1 878 ? 30.903 1.992 -23.429 1.00 89.62 878 THR A CA 1
ATOM 7035 C C . THR A 1 878 ? 32.050 1.555 -24.337 1.00 89.62 878 THR A C 1
ATOM 7037 O O . THR A 1 878 ? 33.209 1.551 -23.920 1.00 89.62 878 THR A O 1
ATOM 7040 N N . MET A 1 879 ? 31.741 1.325 -25.613 1.00 89.81 879 MET A N 1
ATOM 7041 C CA . MET A 1 879 ? 32.719 1.119 -26.683 1.00 89.81 879 MET A CA 1
ATOM 7042 C C . MET A 1 879 ? 32.848 2.340 -27.608 1.00 89.81 879 MET A C 1
ATOM 7044 O O . MET A 1 879 ? 31.945 3.173 -27.725 1.00 89.81 879 MET A O 1
ATOM 7048 N N . TRP A 1 880 ? 33.982 2.434 -28.301 1.00 87.38 880 TRP A N 1
ATOM 7049 C CA . TRP A 1 880 ? 34.204 3.369 -29.403 1.00 87.38 880 TRP A CA 1
ATOM 7050 C C . TRP A 1 880 ? 33.389 2.969 -30.643 1.00 87.38 880 TRP A C 1
ATOM 7052 O O . TRP A 1 880 ? 33.375 1.804 -31.037 1.00 87.38 880 TRP A O 1
ATOM 7062 N N . GLU A 1 881 ? 32.749 3.943 -31.305 1.00 82.94 881 GLU A N 1
ATOM 7063 C CA . GLU A 1 881 ? 31.867 3.674 -32.454 1.00 82.94 881 GLU A CA 1
ATOM 7064 C C . GLU A 1 881 ? 32.575 2.869 -33.561 1.00 82.94 881 GLU A C 1
ATOM 7066 O O . GLU A 1 881 ? 33.674 3.227 -33.994 1.00 82.94 881 GLU A O 1
ATOM 7071 N N . LYS A 1 882 ? 31.904 1.806 -34.032 1.00 83.75 882 LYS A N 1
ATOM 7072 C CA . LYS A 1 882 ? 32.369 0.868 -35.074 1.00 83.75 882 LYS A CA 1
ATOM 7073 C C . LYS A 1 882 ? 33.637 0.075 -34.714 1.00 83.75 882 LYS A C 1
ATOM 7075 O O . LYS A 1 882 ? 34.342 -0.382 -35.608 1.00 83.75 882 LYS A O 1
ATOM 7080 N N . THR A 1 883 ? 33.914 -0.110 -33.425 1.00 89.00 883 THR A N 1
ATOM 7081 C CA . THR A 1 883 ? 34.963 -1.010 -32.917 1.00 89.00 883 THR A CA 1
ATOM 7082 C C . THR A 1 883 ? 34.481 -1.740 -31.665 1.00 89.00 883 THR A C 1
ATOM 7084 O O . THR A 1 883 ? 33.563 -1.268 -31.003 1.00 89.00 883 THR A O 1
ATOM 7087 N N . ASP A 1 884 ? 35.139 -2.836 -31.303 1.00 89.81 884 ASP A N 1
ATOM 7088 C CA . ASP A 1 884 ? 34.982 -3.538 -30.022 1.00 89.81 884 ASP A CA 1
ATOM 7089 C C . ASP A 1 884 ? 35.815 -2.906 -28.884 1.00 89.81 884 ASP A C 1
ATOM 7091 O O . ASP A 1 884 ? 35.925 -3.464 -27.796 1.00 89.81 884 ASP A O 1
ATOM 7095 N N . HIS A 1 885 ? 36.425 -1.737 -29.114 1.00 95.12 885 HIS A N 1
ATOM 7096 C CA . HIS A 1 885 ? 37.325 -1.097 -28.156 1.00 95.12 885 HIS A CA 1
ATOM 7097 C C . HIS A 1 885 ? 36.572 -0.387 -27.019 1.00 95.12 885 HIS A C 1
ATOM 7099 O O . HIS A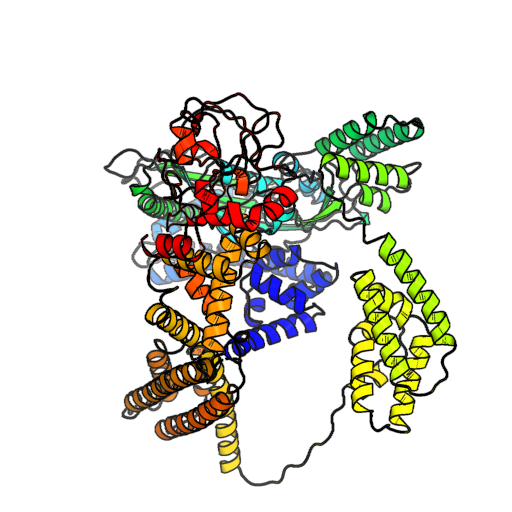 1 885 ? 35.851 0.582 -27.272 1.00 95.12 885 HIS A O 1
ATOM 7105 N N . LEU A 1 886 ? 36.797 -0.790 -25.766 1.00 94.25 886 LEU A N 1
ATOM 7106 C CA . LEU A 1 886 ? 36.217 -0.158 -24.571 1.00 94.25 886 LEU A CA 1
ATOM 7107 C C . LEU A 1 886 ? 36.804 1.250 -24.325 1.00 94.25 886 LEU A C 1
ATOM 7109 O O . LEU A 1 886 ? 38.006 1.467 -24.453 1.00 94.25 886 LEU A O 1
ATOM 7113 N N . SER A 1 887 ? 35.971 2.233 -23.968 1.00 92.44 887 SER A N 1
ATOM 7114 C CA . SER A 1 887 ? 36.389 3.632 -23.753 1.00 92.44 887 SER A CA 1
ATOM 7115 C C . SER A 1 887 ? 36.835 3.867 -22.306 1.00 92.44 887 SER A C 1
ATOM 7117 O O . SER A 1 887 ? 36.024 3.921 -21.383 1.00 92.44 887 SER A O 1
ATOM 7119 N N . ILE A 1 888 ? 38.141 4.051 -22.109 1.00 93.31 888 ILE A N 1
ATOM 7120 C CA . ILE A 1 888 ? 38.751 4.414 -20.815 1.00 93.31 888 ILE A CA 1
ATOM 7121 C C . ILE A 1 888 ? 38.571 5.899 -20.437 1.00 93.31 888 ILE A C 1
ATOM 7123 O O . ILE A 1 888 ? 39.037 6.335 -19.385 1.00 93.31 888 ILE A O 1
ATOM 7127 N N . ASP A 1 889 ? 37.921 6.690 -21.292 1.00 90.94 889 ASP A N 1
ATOM 7128 C CA . ASP A 1 889 ? 37.703 8.119 -21.081 1.00 90.94 889 ASP A CA 1
ATOM 7129 C C . ASP A 1 889 ? 36.757 8.390 -19.900 1.00 90.94 889 ASP A C 1
ATOM 7131 O O . ASP A 1 889 ? 35.825 7.626 -19.647 1.00 90.94 889 ASP A O 1
ATOM 7135 N N . ILE A 1 890 ? 36.944 9.531 -19.229 1.00 92.44 890 ILE A N 1
ATOM 7136 C CA . ILE A 1 890 ? 36.015 10.063 -18.218 1.00 92.44 890 ILE A CA 1
ATOM 7137 C C . ILE A 1 890 ? 35.163 11.202 -18.771 1.00 92.44 890 ILE A C 1
ATOM 7139 O O . ILE A 1 890 ? 35.586 11.984 -19.626 1.00 92.44 890 ILE A O 1
ATOM 7143 N N . CYS A 1 891 ? 33.956 11.326 -18.227 1.00 91.44 891 CYS A N 1
ATOM 7144 C CA . CYS A 1 891 ? 32.948 12.302 -18.637 1.00 91.44 891 CYS A CA 1
ATOM 7145 C C . CYS A 1 891 ? 33.455 13.746 -18.545 1.00 91.44 891 CYS A C 1
ATOM 7147 O O . CYS A 1 891 ? 33.273 14.515 -19.490 1.00 91.44 891 CYS A O 1
ATOM 7149 N N . SER A 1 892 ? 34.145 14.074 -17.449 1.00 89.44 892 SER A N 1
ATOM 7150 C CA . SER A 1 892 ? 34.722 15.392 -17.169 1.00 89.44 892 SER A CA 1
ATOM 7151 C C . SER A 1 892 ? 35.704 15.849 -18.253 1.00 89.44 892 SER A C 1
ATOM 7153 O O . SER A 1 892 ? 35.686 17.008 -18.667 1.00 89.44 892 SER A O 1
ATOM 7155 N N . ASN A 1 893 ? 36.510 14.926 -18.787 1.00 90.06 893 ASN A N 1
ATOM 7156 C CA . ASN A 1 893 ? 37.427 15.220 -19.884 1.00 90.06 893 ASN A CA 1
ATOM 7157 C C . ASN A 1 893 ? 36.634 15.369 -21.190 1.00 90.06 893 ASN A C 1
ATOM 7159 O O . ASN A 1 893 ? 36.734 16.383 -21.883 1.00 90.06 893 ASN A O 1
ATOM 7163 N N . LEU A 1 894 ? 35.763 14.398 -21.493 1.00 89.50 894 LEU A N 1
ATOM 7164 C CA . LEU A 1 894 ? 34.986 14.363 -22.733 1.00 89.50 894 LEU A CA 1
ATOM 7165 C C . LEU A 1 894 ? 34.204 15.660 -22.988 1.00 89.50 894 LEU A C 1
ATOM 7167 O O . LEU A 1 894 ? 34.241 16.151 -24.120 1.00 89.50 894 LEU A O 1
ATOM 7171 N N . VAL A 1 895 ? 33.571 16.266 -21.972 1.00 90.25 895 VAL A N 1
ATOM 7172 C CA . VAL A 1 895 ? 32.824 17.536 -22.121 1.00 90.25 895 VAL A CA 1
ATOM 7173 C C . VAL A 1 895 ? 33.695 18.749 -22.480 1.00 90.25 895 VAL A C 1
ATOM 7175 O O . VAL A 1 895 ? 33.178 19.717 -23.041 1.00 90.25 895 VAL A O 1
ATOM 7178 N N . ALA A 1 896 ? 35.012 18.699 -22.258 1.00 87.00 896 ALA A N 1
ATOM 7179 C CA . ALA A 1 896 ? 35.949 19.714 -22.744 1.00 87.00 896 ALA A CA 1
ATOM 7180 C C . ALA A 1 896 ? 36.338 19.517 -24.227 1.00 87.00 896 ALA A C 1
ATOM 7182 O O . ALA A 1 896 ? 36.721 20.475 -24.907 1.00 87.00 896 ALA A O 1
ATOM 7183 N N . THR A 1 897 ? 36.235 18.290 -24.750 1.00 87.00 897 THR A N 1
ATOM 7184 C CA . THR A 1 897 ? 36.733 17.924 -26.087 1.00 87.00 897 THR A CA 1
ATOM 7185 C C . THR A 1 897 ? 35.833 18.376 -27.251 1.00 87.00 897 THR A C 1
ATOM 7187 O O . THR A 1 897 ? 34.684 18.798 -27.100 1.00 87.00 897 THR A O 1
ATOM 7190 N N . LYS A 1 898 ? 36.355 18.219 -28.477 1.00 86.75 898 LYS A N 1
ATOM 7191 C CA . LYS A 1 898 ? 35.595 18.344 -29.736 1.00 86.75 898 LYS A CA 1
ATOM 7192 C C . LYS A 1 898 ? 34.889 17.039 -30.159 1.00 86.75 898 LYS A C 1
ATOM 7194 O O . LYS A 1 898 ? 34.269 17.026 -31.226 1.00 86.75 898 LYS A O 1
ATOM 7199 N N . LEU A 1 899 ? 34.995 15.961 -29.372 1.00 88.06 899 LEU A N 1
ATOM 7200 C CA . LEU A 1 899 ? 34.404 14.656 -29.684 1.00 88.06 899 LEU A CA 1
ATOM 7201 C C . LEU A 1 899 ? 32.868 14.717 -29.669 1.00 88.06 899 LEU A C 1
ATOM 7203 O O . LEU A 1 899 ? 32.253 15.667 -29.169 1.00 88.06 899 LEU A O 1
ATOM 7207 N N . LYS A 1 900 ? 32.241 13.679 -30.226 1.00 89.06 900 LYS A N 1
ATOM 7208 C CA . LYS A 1 900 ? 30.787 13.519 -30.270 1.00 89.06 900 LYS A CA 1
ATOM 7209 C C . LYS A 1 900 ? 30.359 12.174 -29.690 1.00 89.06 900 LYS A C 1
ATOM 7211 O O . LYS A 1 900 ? 31.135 11.222 -29.711 1.00 89.06 900 LYS A O 1
ATOM 7216 N N . PHE A 1 901 ? 29.107 12.104 -29.261 1.00 89.19 901 PHE A N 1
ATOM 7217 C CA . PHE A 1 901 ? 28.401 10.877 -28.913 1.00 89.19 901 PHE A CA 1
ATOM 7218 C C . PHE A 1 901 ? 27.071 10.786 -29.662 1.00 89.19 901 PHE A C 1
ATOM 7220 O O . PHE A 1 901 ? 26.625 11.738 -30.314 1.00 89.19 901 PHE A O 1
ATOM 7227 N N . ARG A 1 902 ? 26.455 9.614 -29.550 1.00 84.38 902 ARG A N 1
ATOM 7228 C CA . ARG A 1 902 ? 25.096 9.310 -29.977 1.00 84.38 902 ARG A CA 1
ATOM 7229 C C . ARG A 1 902 ? 24.438 8.509 -28.856 1.00 84.38 902 ARG A C 1
ATOM 7231 O O . ARG A 1 902 ? 25.099 7.668 -28.255 1.00 84.38 902 ARG A O 1
ATOM 7238 N N . PHE A 1 903 ? 23.166 8.776 -28.615 1.00 80.56 903 PHE A N 1
ATOM 7239 C CA . PHE A 1 903 ? 22.288 8.038 -27.710 1.00 80.56 903 PHE A CA 1
ATOM 7240 C C . PHE A 1 903 ? 21.088 7.542 -28.531 1.00 80.56 903 PHE A C 1
ATOM 7242 O O . PHE A 1 903 ? 20.730 8.213 -29.502 1.00 80.56 903 PHE A O 1
ATOM 7249 N N . ASP A 1 904 ? 20.563 6.354 -28.226 1.00 68.94 904 ASP A N 1
ATOM 7250 C CA . ASP A 1 904 ? 19.387 5.710 -28.845 1.00 68.94 904 ASP A CA 1
ATOM 7251 C C . ASP A 1 904 ? 19.234 5.940 -30.359 1.00 68.94 904 ASP A C 1
ATOM 7253 O O . ASP A 1 904 ? 18.233 6.439 -30.864 1.00 68.94 904 ASP A O 1
ATOM 7257 N N . ASN A 1 905 ? 20.298 5.612 -31.104 1.00 67.19 905 ASN A N 1
ATOM 7258 C CA . ASN A 1 905 ? 20.417 5.774 -32.562 1.00 67.19 905 ASN A CA 1
ATOM 7259 C C . ASN A 1 905 ? 20.182 7.196 -33.126 1.00 67.19 905 ASN A C 1
ATOM 7261 O O . ASN A 1 905 ? 20.216 7.375 -34.344 1.00 67.19 905 ASN A O 1
ATOM 7265 N N . GLY A 1 906 ? 20.053 8.211 -32.269 1.00 72.69 906 GLY A N 1
ATOM 7266 C CA . GLY A 1 906 ? 19.754 9.594 -32.624 1.00 72.69 906 GLY A CA 1
ATOM 7267 C C . GLY A 1 906 ? 20.892 10.377 -33.295 1.00 72.69 906 GLY A C 1
ATOM 7268 O O . GLY A 1 906 ? 21.825 9.843 -33.900 1.00 72.69 906 GLY A O 1
ATOM 7269 N N . LYS A 1 907 ? 20.809 11.709 -33.211 1.00 84.56 907 LYS A N 1
ATOM 7270 C CA . LYS A 1 907 ? 21.753 12.624 -33.875 1.00 84.56 907 LYS A CA 1
ATOM 7271 C C . LYS A 1 907 ? 23.093 12.704 -33.132 1.00 84.56 907 LYS A C 1
ATOM 7273 O O . LYS A 1 907 ? 23.168 12.566 -31.917 1.00 84.56 907 LYS A O 1
ATOM 7278 N N . TRP A 1 908 ? 24.163 12.981 -33.879 1.00 87.62 908 TRP A N 1
ATOM 7279 C CA . TRP A 1 908 ? 25.518 13.140 -33.342 1.00 87.62 908 TRP A CA 1
ATOM 7280 C C . TRP A 1 908 ? 25.710 14.475 -32.612 1.00 87.62 908 TRP A C 1
ATOM 7282 O O . TRP A 1 908 ? 25.882 15.518 -33.252 1.00 87.62 908 TRP A O 1
ATOM 7292 N N . ILE A 1 909 ? 25.776 14.429 -31.284 1.00 89.50 909 ILE A N 1
ATOM 7293 C CA . ILE A 1 909 ? 25.893 15.600 -30.405 1.00 89.50 909 ILE A CA 1
ATOM 7294 C C . ILE A 1 909 ? 27.332 15.706 -29.882 1.00 89.50 909 ILE A C 1
ATOM 7296 O O . ILE A 1 909 ? 27.969 14.705 -29.564 1.00 89.50 909 ILE A O 1
ATOM 7300 N N . ARG A 1 910 ? 27.898 16.921 -29.834 1.00 91.06 910 ARG A N 1
ATOM 7301 C CA . ARG A 1 910 ? 29.233 17.154 -29.244 1.00 91.06 910 ARG A CA 1
ATOM 7302 C C . ARG A 1 910 ? 29.149 16.989 -27.729 1.00 91.06 910 ARG A C 1
ATOM 7304 O O . ARG A 1 910 ? 28.229 17.545 -27.142 1.00 91.06 910 ARG A O 1
ATOM 7311 N N . TYR A 1 911 ? 30.135 16.362 -27.083 1.00 90.12 911 TYR A N 1
ATOM 7312 C CA . TYR A 1 911 ? 30.135 16.255 -25.614 1.00 90.12 911 TYR A CA 1
ATOM 7313 C C . TYR A 1 911 ? 30.063 17.629 -24.932 1.00 90.12 911 TYR A C 1
ATOM 7315 O O . TYR A 1 911 ? 29.298 17.785 -23.995 1.00 90.12 911 TYR A O 1
ATOM 7323 N N . LYS A 1 912 ? 30.716 18.676 -25.462 1.00 91.62 912 LYS A N 1
ATOM 7324 C CA . LYS A 1 912 ? 30.574 20.064 -24.961 1.00 91.62 912 LYS A CA 1
ATOM 7325 C C . LYS A 1 912 ? 29.142 20.648 -25.024 1.00 91.62 912 LYS A C 1
ATOM 7327 O O . LYS A 1 912 ? 28.882 21.706 -24.463 1.00 91.62 912 LYS A O 1
ATOM 7332 N N . ARG A 1 913 ? 28.208 19.983 -25.711 1.00 91.25 913 ARG A N 1
ATOM 7333 C CA . ARG A 1 913 ? 26.772 20.311 -25.796 1.00 91.25 913 ARG A CA 1
ATOM 7334 C C . ARG A 1 913 ? 25.902 19.114 -25.369 1.00 91.25 913 ARG A C 1
ATOM 7336 O O . ARG A 1 913 ? 24.830 18.910 -25.920 1.00 91.25 913 ARG A O 1
ATOM 7343 N N . TYR A 1 914 ? 26.363 18.301 -24.409 1.00 91.12 914 TYR A N 1
ATOM 7344 C CA . TYR A 1 914 ? 25.666 17.076 -23.978 1.00 91.12 914 TYR A CA 1
ATOM 7345 C C . TYR A 1 914 ? 24.209 17.299 -23.552 1.00 91.12 914 TYR A C 1
ATOM 7347 O O . TYR A 1 914 ? 23.356 16.471 -23.851 1.00 91.12 914 TYR A O 1
ATOM 7355 N N . ARG A 1 915 ? 23.916 18.440 -22.919 1.00 91.00 915 ARG A N 1
ATOM 7356 C CA . ARG A 1 915 ? 22.570 18.819 -22.458 1.00 91.00 915 ARG A CA 1
ATOM 7357 C C . ARG A 1 915 ? 21.544 18.942 -23.590 1.00 91.00 915 ARG A C 1
ATOM 7359 O O . ARG A 1 915 ? 20.361 18.725 -23.356 1.00 91.00 915 ARG A O 1
ATOM 7366 N N . ASP A 1 916 ? 21.994 19.210 -24.815 1.00 89.81 916 ASP A N 1
ATOM 7367 C CA . ASP A 1 916 ? 21.151 19.276 -26.015 1.00 89.81 916 ASP A CA 1
ATOM 7368 C C . ASP A 1 916 ? 20.593 17.900 -26.429 1.00 89.81 916 ASP A C 1
ATOM 7370 O O . ASP A 1 916 ? 19.741 17.830 -27.312 1.00 89.81 916 ASP A O 1
ATOM 7374 N N . ALA A 1 917 ? 21.070 16.805 -25.822 1.00 87.31 917 ALA A N 1
ATOM 7375 C CA . ALA A 1 917 ? 20.514 15.466 -26.017 1.00 87.31 917 ALA A CA 1
ATOM 7376 C C . ALA A 1 917 ? 19.193 15.240 -25.258 1.00 87.31 917 ALA A C 1
ATOM 7378 O O . ALA A 1 917 ? 18.565 14.205 -25.452 1.00 87.31 917 ALA A O 1
ATOM 7379 N N . GLY A 1 918 ? 18.761 16.190 -24.418 1.00 87.00 918 GLY A N 1
ATOM 7380 C CA . GLY A 1 918 ? 17.574 16.038 -23.577 1.00 87.00 918 GLY A CA 1
ATOM 7381 C C . GLY A 1 918 ? 17.820 15.121 -22.377 1.00 87.00 918 GLY A C 1
ATOM 7382 O O . GLY A 1 918 ? 18.962 14.892 -21.978 1.00 87.00 918 GLY A O 1
ATOM 7383 N N . HIS A 1 919 ? 16.743 14.623 -21.772 1.00 86.06 919 HIS A N 1
ATOM 7384 C CA . HIS A 1 919 ? 16.815 13.679 -20.655 1.00 86.06 919 HIS A CA 1
ATOM 7385 C C . HIS A 1 919 ? 17.434 12.341 -21.116 1.00 86.06 919 HIS A C 1
ATOM 7387 O O . HIS A 1 919 ? 17.079 11.882 -22.201 1.00 86.06 919 HIS A O 1
ATOM 7393 N N . PRO A 1 920 ? 18.329 11.691 -20.343 1.00 89.00 920 PRO A N 1
ATOM 7394 C CA . PRO A 1 920 ? 18.814 12.052 -19.000 1.00 89.00 920 PRO A CA 1
ATOM 7395 C C . PRO A 1 920 ? 20.003 13.035 -18.971 1.00 89.00 920 PRO A C 1
ATOM 7397 O O . PRO A 1 920 ? 20.442 13.451 -17.906 1.00 89.00 920 PRO A O 1
ATOM 7400 N N . PHE A 1 921 ? 20.568 13.431 -20.112 1.00 91.25 921 PHE A N 1
ATOM 7401 C CA . PHE A 1 921 ? 21.786 14.257 -20.165 1.00 91.25 921 PHE A CA 1
ATOM 7402 C C . PHE A 1 921 ? 21.579 15.721 -19.744 1.00 91.25 921 PHE A C 1
ATOM 7404 O O . PHE A 1 921 ? 22.520 16.366 -19.280 1.00 91.25 921 PHE A O 1
ATOM 7411 N N . SER A 1 922 ? 20.372 16.265 -19.906 1.00 90.69 922 SER A N 1
ATOM 7412 C CA . SER A 1 922 ? 20.034 17.659 -19.587 1.00 90.69 922 SER A CA 1
ATOM 7413 C C . SER A 1 922 ? 19.962 17.959 -18.084 1.00 90.69 922 SER A C 1
ATOM 7415 O O . SER A 1 922 ? 20.212 19.100 -17.687 1.00 90.69 922 SER A O 1
ATOM 7417 N N . THR A 1 923 ? 19.666 16.961 -17.244 1.00 91.81 923 THR A N 1
ATOM 7418 C CA . THR A 1 923 ? 19.573 17.122 -15.782 1.00 91.81 923 THR A CA 1
ATOM 7419 C C . THR A 1 923 ? 20.947 17.177 -15.108 1.00 91.81 923 THR A C 1
ATOM 7421 O O . THR A 1 923 ? 21.069 17.755 -14.032 1.00 91.81 923 THR A O 1
ATOM 7424 N N . TRP A 1 924 ? 22.008 16.679 -15.749 1.00 93.62 924 TRP A N 1
ATOM 7425 C CA . TRP A 1 924 ? 23.352 16.596 -15.164 1.00 93.62 924 TRP A CA 1
ATOM 7426 C C . TRP A 1 924 ? 24.218 17.852 -15.362 1.00 93.62 924 TRP A C 1
ATOM 7428 O O . TRP A 1 924 ? 24.130 18.554 -16.374 1.00 93.62 924 TRP A O 1
ATOM 7438 N N . LYS A 1 925 ? 25.098 18.131 -14.393 1.00 92.69 925 LYS A N 1
ATOM 7439 C CA . LYS A 1 925 ? 26.104 19.210 -14.371 1.00 92.69 925 LYS A CA 1
ATOM 7440 C C . LYS A 1 925 ? 27.509 18.609 -14.245 1.00 92.69 925 LYS A C 1
ATOM 7442 O O . LYS A 1 925 ? 28.146 18.631 -13.202 1.00 92.69 925 LYS A O 1
ATOM 7447 N N . ILE A 1 926 ? 27.983 18.062 -15.359 1.00 91.75 926 ILE A N 1
ATOM 7448 C CA . ILE A 1 926 ? 29.344 17.536 -15.511 1.00 91.75 926 ILE A CA 1
ATOM 7449 C C . ILE A 1 926 ? 30.300 18.720 -15.680 1.00 91.75 926 ILE A C 1
ATOM 7451 O O . ILE A 1 926 ? 30.190 19.468 -16.659 1.00 91.75 926 ILE A O 1
ATOM 7455 N N . HIS A 1 927 ? 31.216 18.894 -14.727 1.00 87.12 927 HIS A N 1
ATOM 7456 C CA . HIS A 1 927 ? 32.287 19.893 -14.796 1.00 87.12 927 HIS A CA 1
ATOM 7457 C C . HIS A 1 927 ? 33.443 19.398 -15.666 1.00 87.12 927 HIS A C 1
ATOM 7459 O O . HIS A 1 927 ? 33.675 18.197 -15.788 1.00 87.12 927 HIS A O 1
ATOM 7465 N N . SER A 1 928 ? 34.167 20.325 -16.295 1.00 83.06 928 SER A N 1
ATOM 7466 C CA . SER A 1 928 ? 35.331 19.985 -17.114 1.00 83.06 928 SER A CA 1
ATOM 7467 C C . SER A 1 928 ? 36.574 19.799 -16.247 1.00 83.06 928 SER A C 1
ATOM 7469 O O . SER A 1 928 ? 37.120 20.784 -15.752 1.00 83.06 928 SER A O 1
ATOM 7471 N N . ASP A 1 929 ? 37.031 18.559 -16.123 1.00 79.81 929 ASP A N 1
ATOM 7472 C CA . ASP A 1 929 ? 38.232 18.169 -15.382 1.00 79.81 929 ASP A CA 1
ATOM 7473 C C . ASP A 1 929 ? 38.933 16.999 -16.097 1.00 79.81 929 ASP A C 1
ATOM 7475 O O . ASP A 1 929 ? 38.299 16.210 -16.800 1.00 79.81 929 ASP A O 1
ATOM 7479 N N . SER A 1 930 ? 40.250 16.898 -15.951 1.00 72.19 930 SER A N 1
ATOM 7480 C CA . SER A 1 930 ? 41.064 15.773 -16.417 1.00 72.19 930 SER A CA 1
ATOM 7481 C C . SER A 1 930 ? 41.526 14.855 -15.282 1.00 72.19 930 SER A C 1
ATOM 7483 O O . SER A 1 930 ? 42.101 13.802 -15.575 1.00 72.19 930 SER A O 1
ATOM 7485 N N . SER A 1 931 ? 41.275 15.208 -14.014 1.00 78.44 931 SER A N 1
ATOM 7486 C CA . SER A 1 931 ? 41.558 14.321 -12.891 1.00 78.44 931 SER A CA 1
ATOM 7487 C C . SER A 1 931 ? 40.678 13.066 -12.947 1.00 78.44 931 SER A C 1
ATOM 7489 O O . SER A 1 931 ? 39.483 13.092 -13.236 1.00 78.44 931 SER A O 1
ATOM 7491 N N . MET A 1 932 ? 41.319 11.927 -12.716 1.00 84.62 932 MET A N 1
ATOM 7492 C CA . MET A 1 932 ? 40.713 10.607 -12.614 1.00 84.62 932 MET A CA 1
ATOM 7493 C C . MET A 1 932 ? 41.429 9.933 -11.455 1.00 84.62 932 MET A C 1
ATOM 7495 O O . MET A 1 932 ? 42.662 9.933 -11.444 1.00 84.62 932 MET A O 1
ATOM 7499 N N . GLN A 1 933 ? 40.694 9.352 -10.514 1.00 89.62 933 GLN A N 1
ATOM 7500 C CA . GLN A 1 933 ? 41.290 8.682 -9.357 1.00 89.62 933 GLN A CA 1
ATOM 7501 C C . GLN A 1 933 ? 42.170 7.500 -9.808 1.00 89.62 933 GLN A C 1
ATOM 7503 O O . GLN A 1 933 ? 41.782 6.715 -10.679 1.00 89.62 933 GLN A O 1
ATOM 7508 N N . ALA A 1 934 ? 43.364 7.362 -9.230 1.00 92.31 934 ALA A N 1
ATOM 7509 C CA . ALA A 1 934 ? 44.227 6.188 -9.323 1.00 92.31 934 ALA A CA 1
ATOM 7510 C C . ALA A 1 934 ? 43.483 4.886 -9.000 1.00 92.31 934 ALA A C 1
ATOM 7512 O O . ALA A 1 934 ? 43.739 3.881 -9.661 1.00 92.31 934 ALA A O 1
ATOM 7513 N N . TYR A 1 935 ? 42.502 4.924 -8.092 1.00 94.38 935 TYR A N 1
ATOM 7514 C CA . TYR A 1 935 ? 41.618 3.793 -7.802 1.00 94.38 935 TYR A CA 1
ATOM 7515 C C . TYR A 1 935 ? 40.961 3.198 -9.056 1.00 94.38 935 TYR A C 1
ATOM 7517 O O . TYR A 1 935 ? 41.088 2.003 -9.318 1.00 94.38 935 TYR A O 1
ATOM 7525 N N . TRP A 1 936 ? 40.323 4.022 -9.893 1.00 93.88 936 TRP A N 1
ATOM 7526 C CA . TRP A 1 936 ? 39.650 3.523 -11.097 1.00 93.88 936 TRP A CA 1
ATOM 7527 C C . TRP A 1 936 ? 40.625 3.105 -12.205 1.00 93.88 936 TRP A C 1
ATOM 7529 O O . TRP A 1 936 ? 40.306 2.217 -12.995 1.00 93.88 936 TRP A O 1
ATOM 7539 N N . LYS A 1 937 ? 41.834 3.683 -12.233 1.00 94.50 937 LYS A N 1
ATOM 7540 C CA . LYS A 1 937 ? 42.922 3.240 -13.123 1.00 94.50 937 LYS A CA 1
ATOM 7541 C C . LYS A 1 937 ? 43.411 1.843 -12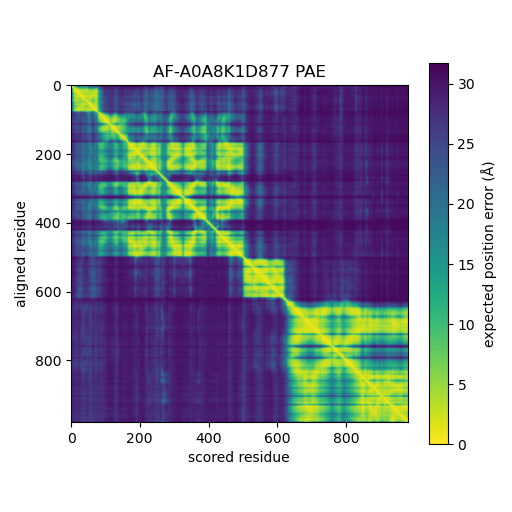.731 1.00 94.50 937 LYS A C 1
ATOM 7543 O O . LYS A 1 937 ? 43.515 0.971 -13.590 1.00 94.50 937 LYS A O 1
ATOM 7548 N N . TRP A 1 938 ? 43.653 1.626 -11.434 1.00 95.62 938 TRP A N 1
ATOM 7549 C CA . TRP A 1 938 ? 44.007 0.327 -10.859 1.00 95.62 938 TRP A CA 1
ATOM 7550 C C . TRP A 1 938 ? 42.906 -0.711 -11.110 1.00 95.62 938 TRP A C 1
ATOM 7552 O O . TRP A 1 938 ? 43.203 -1.785 -11.627 1.00 95.62 938 TRP A O 1
ATOM 7562 N N . PHE A 1 939 ? 41.639 -0.369 -10.852 1.00 95.38 939 PHE A N 1
ATOM 7563 C CA . PHE A 1 939 ? 40.493 -1.251 -11.088 1.00 95.38 939 PHE A CA 1
ATOM 7564 C C . PHE A 1 939 ? 40.420 -1.737 -12.547 1.00 95.38 939 PHE A C 1
ATOM 7566 O O . PHE A 1 939 ? 40.318 -2.939 -12.791 1.00 95.38 939 PHE A O 1
ATOM 7573 N N . VAL A 1 940 ? 40.537 -0.828 -13.525 1.00 95.19 940 VAL A N 1
ATOM 7574 C CA . VAL A 1 940 ? 40.515 -1.176 -14.961 1.00 95.19 940 VAL A CA 1
ATOM 7575 C C . VAL A 1 940 ? 41.721 -2.035 -15.370 1.00 95.19 940 VAL A C 1
ATOM 7577 O O . VAL A 1 940 ? 41.579 -2.916 -16.217 1.00 95.19 940 VAL A O 1
ATOM 7580 N N . CYS A 1 941 ? 42.895 -1.830 -14.763 1.00 94.94 941 CYS A N 1
ATOM 7581 C CA . CYS A 1 941 ? 44.059 -2.699 -14.963 1.00 94.94 941 CYS A CA 1
ATOM 7582 C C . CYS A 1 941 ? 43.862 -4.101 -14.366 1.00 94.94 941 CYS A C 1
ATOM 7584 O O . CYS A 1 941 ? 44.185 -5.090 -15.022 1.00 94.94 941 CYS A O 1
ATOM 7586 N N . HIS A 1 942 ? 43.362 -4.184 -13.131 1.00 95.06 942 HIS A N 1
ATOM 7587 C CA . HIS A 1 942 ? 43.252 -5.423 -12.359 1.00 95.06 942 HIS A CA 1
ATOM 7588 C C . HIS A 1 942 ? 42.124 -6.323 -12.885 1.00 95.06 942 HIS A C 1
ATOM 7590 O O . HIS A 1 942 ? 42.344 -7.501 -13.154 1.00 95.06 942 HIS A O 1
ATOM 7596 N N . PHE A 1 943 ? 40.932 -5.764 -13.115 1.00 94.44 943 PHE A N 1
ATOM 7597 C CA . PHE A 1 943 ? 39.754 -6.496 -13.598 1.00 94.44 943 PHE A CA 1
ATOM 7598 C C . PHE A 1 943 ? 39.606 -6.481 -15.124 1.00 94.44 943 PHE A C 1
ATOM 7600 O O . PHE A 1 943 ? 38.508 -6.683 -15.649 1.00 94.44 943 PHE A O 1
ATOM 7607 N N . ARG A 1 944 ? 40.704 -6.232 -15.853 1.00 94.75 944 ARG A N 1
ATOM 7608 C CA . ARG A 1 944 ? 40.720 -6.100 -17.316 1.00 94.75 944 ARG A CA 1
ATOM 7609 C C . ARG A 1 944 ? 39.972 -7.248 -18.000 1.00 94.75 944 ARG A C 1
ATOM 7611 O O . ARG A 1 944 ? 39.032 -6.998 -18.745 1.00 94.75 944 ARG A O 1
ATOM 7618 N N . THR A 1 945 ? 40.371 -8.491 -17.735 1.00 93.81 945 THR A N 1
ATOM 7619 C CA . THR A 1 945 ? 39.831 -9.687 -18.403 1.00 93.81 945 THR A CA 1
ATOM 7620 C C . THR A 1 945 ? 38.340 -9.880 -18.109 1.00 93.81 945 THR A C 1
ATOM 7622 O O . THR A 1 945 ? 37.573 -10.274 -18.985 1.00 93.81 945 THR A O 1
ATOM 7625 N N . GLN A 1 946 ? 37.917 -9.564 -16.885 1.00 95.56 946 GLN A N 1
ATOM 7626 C CA . GLN A 1 946 ? 36.532 -9.650 -16.435 1.00 95.56 946 GLN A CA 1
ATOM 7627 C C . GLN A 1 946 ? 35.661 -8.569 -17.094 1.00 95.56 946 GLN A C 1
ATOM 7629 O O . GLN A 1 946 ? 34.545 -8.866 -17.509 1.00 95.56 946 GLN A O 1
ATOM 7634 N N . LEU A 1 947 ? 36.175 -7.345 -17.261 1.00 94.19 947 LEU A N 1
ATOM 7635 C CA . LEU A 1 947 ? 35.512 -6.260 -17.998 1.00 94.19 947 LEU A CA 1
ATOM 7636 C C . LEU A 1 947 ? 35.417 -6.553 -19.506 1.00 94.19 947 LEU A C 1
ATOM 7638 O O . LEU A 1 947 ? 34.369 -6.319 -20.108 1.00 94.19 947 LEU A O 1
ATOM 7642 N N . GLU A 1 948 ? 36.484 -7.090 -20.108 1.00 95.06 948 GLU A N 1
ATOM 7643 C CA . GLU A 1 948 ? 36.501 -7.518 -21.515 1.00 95.06 948 GLU A CA 1
ATOM 7644 C C . GLU A 1 948 ? 35.471 -8.633 -21.770 1.00 95.06 948 GLU A C 1
ATOM 7646 O O . GLU A 1 948 ? 34.705 -8.558 -22.731 1.00 95.06 948 GLU A O 1
ATOM 7651 N N . GLY A 1 949 ? 35.383 -9.616 -20.865 1.00 92.19 949 GLY A N 1
ATOM 7652 C CA . GLY A 1 949 ? 34.388 -10.691 -20.919 1.00 92.19 949 GLY A CA 1
ATOM 7653 C C . GLY A 1 949 ? 32.948 -10.233 -20.653 1.00 92.19 949 GLY A C 1
ATOM 7654 O O . GLY A 1 949 ? 32.047 -10.627 -21.389 1.00 92.19 949 GLY A O 1
ATOM 7655 N N . LEU A 1 950 ? 32.721 -9.381 -19.645 1.00 92.12 950 LEU A N 1
ATOM 7656 C CA . LEU A 1 950 ? 31.386 -8.892 -19.261 1.00 92.12 950 LEU A CA 1
ATOM 7657 C C . LEU A 1 950 ? 30.702 -8.105 -20.387 1.00 92.12 950 LEU A C 1
ATOM 7659 O O . LEU A 1 950 ? 29.492 -8.225 -20.572 1.00 92.12 950 LEU A O 1
ATOM 7663 N N . TYR A 1 951 ? 31.471 -7.303 -21.126 1.00 92.00 951 TYR A N 1
ATOM 7664 C CA . TYR A 1 951 ? 30.952 -6.414 -22.168 1.00 92.00 951 TYR A CA 1
ATOM 7665 C C . TYR A 1 951 ? 31.272 -6.867 -23.601 1.00 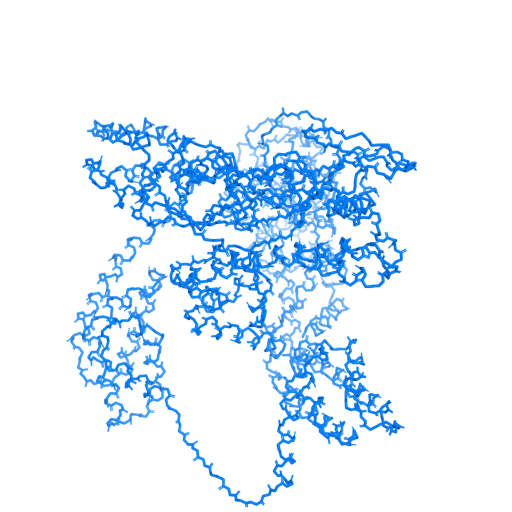92.00 951 TYR A C 1
ATOM 7667 O O . TYR A 1 951 ? 30.933 -6.156 -24.545 1.00 92.00 951 TYR A O 1
ATOM 7675 N N . ASN A 1 952 ? 31.894 -8.042 -23.773 1.00 91.25 952 ASN A N 1
ATOM 7676 C CA . ASN A 1 952 ? 32.333 -8.588 -25.065 1.00 91.25 952 ASN A CA 1
ATOM 7677 C C . ASN A 1 952 ? 33.149 -7.573 -25.901 1.00 91.25 952 ASN A C 1
ATOM 7679 O O . ASN A 1 952 ? 32.928 -7.396 -27.101 1.00 91.25 952 ASN A O 1
ATOM 7683 N N . GLY A 1 953 ? 34.073 -6.877 -25.234 1.00 91.88 953 GLY A N 1
ATOM 7684 C CA . GLY A 1 953 ? 34.896 -5.803 -25.794 1.00 91.88 953 GLY A CA 1
ATOM 7685 C C . GLY A 1 953 ? 36.367 -5.944 -25.402 1.00 91.88 953 GLY A C 1
ATOM 7686 O O . GLY A 1 953 ? 36.734 -6.853 -24.661 1.00 91.88 953 GLY A O 1
ATOM 7687 N N . LYS A 1 954 ? 37.235 -5.061 -25.905 1.00 94.06 954 LYS A N 1
ATOM 7688 C CA . LYS A 1 954 ? 38.692 -5.131 -25.697 1.00 94.06 954 LYS A CA 1
ATOM 7689 C C . LYS A 1 954 ? 39.313 -3.790 -25.313 1.00 94.06 954 LYS A C 1
ATOM 7691 O O . LYS A 1 954 ? 38.983 -2.748 -25.874 1.00 94.06 954 LYS A O 1
ATOM 7696 N N . PHE A 1 955 ? 40.308 -3.820 -24.436 1.00 93.75 955 PHE A N 1
ATOM 7697 C CA . PHE A 1 955 ? 41.216 -2.702 -24.181 1.00 93.75 955 PHE A CA 1
ATOM 7698 C C . PHE A 1 955 ? 42.387 -2.746 -25.170 1.00 93.75 955 PHE A C 1
ATOM 7700 O O . PHE A 1 955 ? 43.488 -3.215 -24.856 1.00 93.75 955 PHE A O 1
ATOM 7707 N N . GLN A 1 956 ? 42.107 -2.327 -26.406 1.00 91.94 956 GLN A N 1
ATOM 7708 C CA . GLN A 1 956 ? 43.034 -2.294 -27.542 1.00 91.94 956 GLN A CA 1
ATOM 7709 C C . GLN A 1 956 ? 42.795 -1.032 -28.388 1.00 91.94 956 GLN A C 1
ATOM 7711 O O . GLN A 1 956 ? 41.718 -0.435 -28.329 1.00 91.94 956 GLN A O 1
ATOM 7716 N N . GLY A 1 957 ? 43.791 -0.605 -29.169 1.00 91.75 957 GLY A N 1
ATOM 7717 C CA . GLY A 1 957 ? 43.669 0.524 -30.095 1.00 91.75 957 GLY A CA 1
ATOM 7718 C C . GLY A 1 957 ? 43.207 1.815 -29.409 1.00 91.75 957 GLY A C 1
ATOM 7719 O O . GLY A 1 957 ? 43.907 2.375 -28.574 1.00 91.75 957 GLY A O 1
ATOM 7720 N N . LYS A 1 958 ? 41.997 2.291 -29.734 1.00 85.69 958 LYS A N 1
ATOM 7721 C CA . LYS A 1 958 ? 41.415 3.498 -29.102 1.00 85.69 958 LYS A CA 1
ATOM 7722 C C . LYS A 1 958 ? 41.041 3.306 -27.623 1.00 85.69 958 LYS A C 1
ATOM 7724 O O . LYS A 1 958 ? 40.790 4.288 -26.931 1.00 85.69 958 LYS A O 1
ATOM 7729 N N . GLY A 1 959 ? 40.962 2.059 -27.167 1.00 88.75 959 GLY A N 1
ATOM 7730 C CA . GLY A 1 959 ? 40.702 1.665 -25.784 1.00 88.75 959 GLY A CA 1
ATOM 7731 C C . GLY A 1 959 ? 41.929 1.116 -25.057 1.00 88.75 959 GLY A C 1
ATOM 7732 O O . GLY A 1 959 ? 41.780 0.451 -24.038 1.00 88.75 959 GLY A O 1
ATOM 7733 N N . GLU A 1 960 ? 43.139 1.298 -25.591 1.00 94.19 960 GLU A N 1
ATOM 7734 C CA . GLU A 1 960 ? 44.347 0.735 -24.987 1.00 94.19 960 GLU A CA 1
ATOM 7735 C C . GLU A 1 960 ? 44.666 1.377 -23.625 1.00 94.19 960 GLU A C 1
ATOM 7737 O O . GLU A 1 960 ? 44.847 2.589 -23.515 1.00 94.19 960 GLU A O 1
ATOM 7742 N N . ILE A 1 961 ? 44.752 0.545 -22.578 1.00 93.50 961 ILE A N 1
ATOM 7743 C CA . ILE A 1 961 ? 45.092 0.979 -21.215 1.00 93.50 961 ILE A CA 1
ATOM 7744 C C . ILE A 1 961 ? 46.552 1.471 -21.178 1.00 93.50 961 ILE A C 1
ATOM 7746 O O . ILE A 1 961 ? 47.456 0.658 -21.429 1.00 93.50 961 ILE A O 1
ATOM 7750 N N . PRO A 1 962 ? 46.806 2.747 -20.812 1.00 93.81 962 PRO A N 1
ATOM 7751 C CA . PRO A 1 962 ? 48.145 3.316 -20.787 1.00 93.81 962 PRO A CA 1
ATOM 7752 C C . PRO A 1 962 ? 49.086 2.566 -19.849 1.00 93.81 962 PRO A C 1
ATOM 7754 O O . PRO A 1 962 ? 48.732 2.215 -18.725 1.00 93.81 962 PRO A O 1
ATOM 7757 N N . GLU A 1 963 ? 50.337 2.423 -20.275 1.00 90.75 963 GLU A N 1
ATOM 7758 C CA . GLU A 1 963 ? 51.417 1.800 -19.503 1.00 90.75 963 GLU A CA 1
ATOM 7759 C C . GLU A 1 963 ? 51.594 2.414 -18.097 1.00 90.75 963 GLU A C 1
ATOM 7761 O O . GLU A 1 963 ? 51.899 1.712 -17.137 1.00 90.75 963 GLU A O 1
ATOM 7766 N N . ALA A 1 964 ? 51.312 3.711 -17.935 1.00 91.88 964 ALA A N 1
ATOM 7767 C CA . ALA A 1 964 ? 51.333 4.380 -16.634 1.00 91.88 964 ALA A CA 1
ATOM 7768 C C . ALA A 1 964 ? 50.278 3.847 -15.642 1.00 91.88 964 ALA A C 1
ATOM 7770 O O . ALA A 1 964 ? 50.528 3.853 -14.441 1.00 91.88 964 ALA A O 1
ATOM 7771 N N . TRP A 1 965 ? 49.118 3.369 -16.110 1.00 93.94 965 TRP A N 1
ATOM 7772 C CA . TRP A 1 965 ? 48.070 2.828 -15.231 1.00 93.94 965 TRP A CA 1
ATOM 7773 C C . TRP A 1 965 ? 48.444 1.447 -14.684 1.00 93.94 965 TRP A C 1
ATOM 7775 O O . TRP A 1 965 ? 48.046 1.093 -13.579 1.00 93.94 965 TRP A O 1
ATOM 7785 N N . ARG A 1 966 ? 49.230 0.670 -15.440 1.00 90.50 966 ARG A N 1
ATOM 7786 C CA . ARG A 1 966 ? 49.665 -0.694 -15.077 1.00 90.50 966 ARG A CA 1
ATOM 7787 C C . ARG A 1 966 ? 50.656 -0.722 -13.913 1.00 90.50 966 ARG A C 1
ATOM 7789 O O . ARG A 1 966 ? 50.913 -1.783 -13.357 1.00 90.50 966 ARG A O 1
ATOM 7796 N N . ARG A 1 967 ? 51.222 0.438 -13.574 1.00 92.31 967 ARG A N 1
ATOM 7797 C CA . ARG A 1 967 ? 52.208 0.629 -12.503 1.00 92.31 967 ARG A CA 1
ATOM 7798 C C . ARG A 1 967 ? 5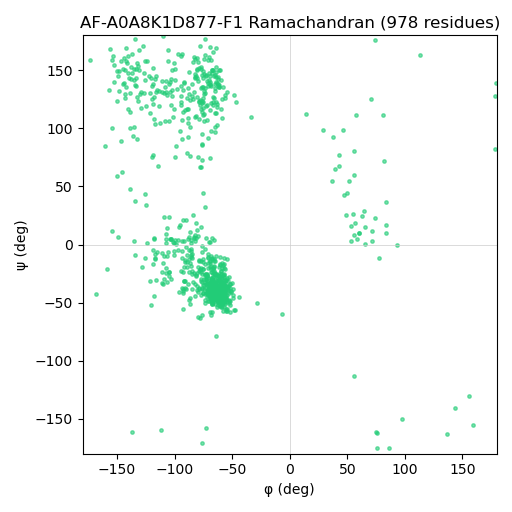1.577 1.042 -11.175 1.00 92.31 967 ARG A C 1
ATOM 7800 O O . ARG A 1 967 ? 52.271 1.023 -10.171 1.00 92.31 967 ARG A O 1
ATOM 7807 N N . ILE A 1 968 ? 50.293 1.409 -11.178 1.00 93.81 968 ILE A N 1
ATOM 7808 C CA . ILE A 1 968 ? 49.566 1.833 -9.979 1.00 93.81 968 ILE A CA 1
ATOM 7809 C C . ILE A 1 968 ? 49.251 0.597 -9.139 1.00 93.81 968 ILE A C 1
ATOM 7811 O O . ILE A 1 968 ? 48.519 -0.296 -9.571 1.00 93.81 968 ILE A O 1
ATOM 7815 N N . THR A 1 969 ? 49.795 0.550 -7.930 1.00 93.06 969 THR A N 1
ATOM 7816 C CA . THR A 1 969 ? 49.532 -0.508 -6.953 1.00 93.06 969 THR A CA 1
ATOM 7817 C C . THR A 1 969 ? 48.210 -0.282 -6.212 1.00 93.06 969 THR A C 1
ATOM 7819 O O . THR A 1 969 ? 47.711 0.842 -6.116 1.00 93.06 969 THR A O 1
ATOM 7822 N N . LYS A 1 970 ? 47.661 -1.343 -5.599 1.00 93.00 970 LYS A N 1
ATOM 7823 C CA . LYS A 1 970 ? 46.495 -1.218 -4.705 1.00 93.00 970 LYS A CA 1
ATOM 7824 C C . LYS A 1 970 ? 46.762 -0.256 -3.536 1.00 93.00 970 LYS A C 1
ATOM 7826 O O . LYS A 1 970 ? 45.876 0.497 -3.148 1.00 93.00 970 LYS A O 1
ATOM 7831 N N . GLN A 1 971 ? 47.983 -0.249 -2.997 1.00 92.75 971 GLN A N 1
ATOM 7832 C CA . GLN A 1 971 ? 48.355 0.628 -1.885 1.00 92.75 971 GLN A CA 1
ATOM 7833 C C . GLN A 1 971 ? 48.353 2.104 -2.297 1.00 92.75 971 GLN A C 1
ATOM 7835 O O . GLN A 1 971 ? 47.830 2.923 -1.550 1.00 92.75 971 GLN A O 1
ATOM 7840 N N . GLU A 1 972 ? 48.846 2.451 -3.490 1.00 92.06 972 GLU A N 1
ATOM 7841 C CA . GLU A 1 972 ? 48.765 3.823 -4.017 1.00 92.06 972 GLU A CA 1
ATOM 7842 C C . GLU A 1 972 ? 47.323 4.240 -4.329 1.00 92.06 972 GLU A C 1
ATOM 7844 O O . GLU A 1 972 ? 46.945 5.374 -4.046 1.00 92.06 972 GLU A O 1
ATOM 7849 N N . ALA A 1 973 ? 46.510 3.323 -4.864 1.00 91.50 973 ALA A N 1
ATOM 7850 C CA . ALA A 1 973 ? 45.090 3.545 -5.130 1.00 91.50 973 ALA A CA 1
ATOM 7851 C C . ALA A 1 973 ? 44.285 3.854 -3.853 1.00 91.50 973 ALA A C 1
ATOM 7853 O O . ALA A 1 973 ? 43.516 4.812 -3.841 1.00 91.50 973 ALA A O 1
ATOM 7854 N N . LEU A 1 974 ? 44.486 3.086 -2.777 1.00 91.25 974 LEU A N 1
ATOM 7855 C CA . LEU A 1 974 ? 43.863 3.344 -1.470 1.00 91.25 974 LEU A CA 1
ATOM 7856 C C . LEU A 1 974 ? 44.414 4.629 -0.831 1.00 91.25 974 LEU A C 1
ATOM 7858 O O . LEU A 1 974 ? 43.647 5.502 -0.440 1.00 91.25 974 LEU A O 1
ATOM 7862 N N . SER A 1 975 ? 45.738 4.815 -0.864 1.00 89.44 975 SER A N 1
ATOM 7863 C CA . SER A 1 975 ? 46.399 6.019 -0.340 1.00 89.44 975 SER A CA 1
ATOM 7864 C C . SER A 1 975 ? 46.032 7.309 -1.089 1.00 89.44 975 SER A C 1
ATOM 7866 O O . SER A 1 975 ? 46.452 8.386 -0.668 1.00 89.44 975 SER A O 1
ATOM 7868 N N . GLU A 1 976 ? 45.348 7.245 -2.234 1.00 89.81 976 GLU A N 1
ATOM 7869 C CA . GLU A 1 976 ? 44.759 8.408 -2.912 1.00 89.81 976 GLU A CA 1
ATOM 7870 C C . GLU A 1 976 ? 43.318 8.662 -2.444 1.00 89.81 976 GLU A C 1
ATOM 7872 O O . GLU A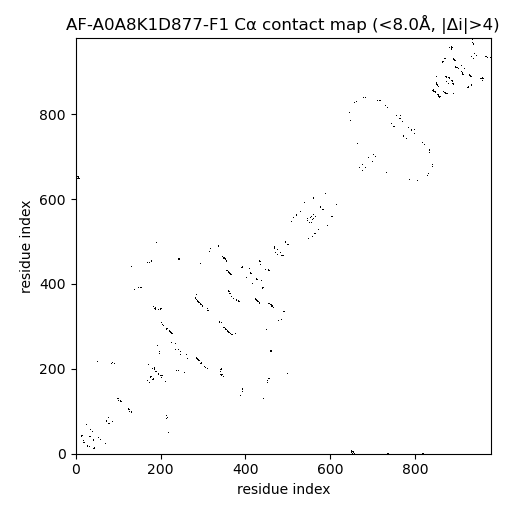 1 976 ? 42.959 9.821 -2.251 1.00 89.81 976 GLU A O 1
ATOM 7877 N N . LEU A 1 977 ? 42.521 7.611 -2.200 1.00 85.44 977 LEU A N 1
ATOM 7878 C CA . LEU A 1 977 ? 41.173 7.750 -1.636 1.00 85.44 977 LEU A CA 1
ATOM 7879 C C . LEU A 1 977 ? 41.199 8.383 -0.240 1.00 85.44 977 LEU A C 1
ATOM 7881 O O . LEU A 1 977 ? 40.431 9.303 0.009 1.00 85.44 977 LEU A O 1
ATOM 7885 N N . ASP A 1 978 ? 42.126 7.972 0.629 1.00 77.00 978 ASP A N 1
ATOM 7886 C CA . ASP A 1 978 ? 42.241 8.482 2.009 1.00 77.00 978 ASP A CA 1
ATOM 7887 C C . ASP A 1 978 ? 42.684 9.970 2.101 1.00 77.00 978 ASP A C 1
ATOM 7889 O O . ASP A 1 978 ? 42.949 10.484 3.190 1.00 77.00 978 ASP A O 1
ATOM 7893 N N . LYS A 1 979 ? 42.808 10.676 0.965 1.00 76.56 979 LYS A N 1
ATOM 7894 C CA . LYS A 1 979 ? 43.146 12.111 0.870 1.00 76.56 979 LYS A CA 1
ATOM 7895 C C . LYS A 1 979 ? 41.964 13.002 0.454 1.00 76.56 979 LYS A C 1
ATOM 7897 O O . LYS A 1 979 ? 42.172 14.206 0.271 1.00 76.56 979 LYS A O 1
ATOM 7902 N N . HIS A 1 980 ? 40.773 12.431 0.256 1.00 59.53 980 HIS A N 1
ATOM 7903 C CA . HIS A 1 980 ? 39.609 13.086 -0.352 1.00 59.53 980 HIS A CA 1
ATOM 7904 C C . HIS A 1 980 ? 38.316 12.880 0.448 1.00 59.53 980 HIS A C 1
ATOM 7906 O O . HIS A 1 980 ? 37.499 13.827 0.406 1.00 59.53 980 HIS A O 1
#

Radius of gyration: 35.97 Å; Cα contacts (8 Å, |Δi|>4): 1317; chains: 1; bounding box: 98×97×97 Å